Protein AF-0000000086244582 (afdb_homodimer)

pLDDT: mean 79.11, std 19.85, range [21.42, 97.0]

Secondary structure (DSSP, 8-state):
-HHHHHHHHS-S-------------------GGGSSS-HHHHHHHHS-TT--B-HHHHHHHGGGSTTT--TTTHHHHHHHHTTTTTT-B-HHHHHHHHHHHHHHHHHHHHHT-HHHHHHHT--TT--EEEEE--STTSPEEEEETTEEEEEEEEEESSEEEEEESSSS--PPEEEESSS-S--EEEEEEE-GGG---EEEEEEEE-TT-SS-EEEE---SS-SHHHHHHHHHHHHHHHHHHHHHHTT--HHHHHHHHHHHHHHHHHHHHHHHHH-----GGG-S-HHHHHHHSTTHHHHHHHHHHHHHHHTHHHHTTS----TT--------HHHHHHHHTTSS--SSTHHHHH-TT---S--SSS--HHHHHHHHHHHTHHHHHHHHHHHHHH---SHHHHHHHHHHHTHHHHHHHHHHHHHHTTSSHHHHHHHHHHHHHHHHTTGGGGHHHHHHHHHHHHHHHHHHHHTTPPPPPEEEEPPPPPPHHHHHHHHHHHHHHHHHHHHHHHHHHHHHHHHHTTSSHHHHHHHHHHHHHHHHHHHHS-HHHHHHHHHHHHHSTTSTTTHHHHHHHHHHHHHHHHTSPPPPEEEEPP-TTGGGTTTS-----------/-HHHHHHHHS-S-------------------GGGSSS-HHHHHHHHS-TT--B-HHHHHHHGGGSTTT--TTTHHHHHHHHTTTTTS-B-HHHHHHHHHHHHHHHHHHHHHT-HHHHHHHT--TT--EEEEE--STTSPEEEEETTEEEEEEEEEESSEEEEEESSSS--PPEEEESSS-S--EEEEEEE-GGG---EEEEEEEE-TT-SS-EEEE---SS-SHHHHHHHHHHHHHHHHHHHHHHTT--HHHHHHHHHHHHHHHHHHHHHHHHH-----GGG-S-HHHHHHHSTTHHHHHHHHHHHHHHHTHHHHTTS----TT--------HHHHHHHHTTSS--SSTHHHHS-TT---S--SSSPPHHHHHHHHHHTTHHHHHHHHHHHHHH---SHHHHHHHHHHHTHHHHHHHHHHHHHHTTSSHHHHHHHHHHHHHHHHTTGGGGHHHHHHHHHHHHHHHHHHHHTTPPPPPEEEEPPPPPPHHHHHHHHHHHHHHHHHHHHHHHHHHHHHHHHHTTSSHHHHHHHHHHHHHHHHHHHHS-HHHHHHHHHHHHHSTTSTTTHHHHHHHHHHHHHHHHTSPPPPEEEEPP-TTGGGTTTS-----------

Solvent-accessible surface area (backbone atoms only — not comparable to full-atom values): 68082 Å² total; per-residue (Å²): 110,69,67,57,29,42,52,64,68,52,64,84,78,74,84,77,77,74,81,78,76,75,79,75,79,78,71,83,67,95,66,68,87,62,66,83,59,60,65,67,62,55,53,57,68,72,48,77,83,81,69,52,34,48,64,69,40,46,58,57,50,43,24,31,39,55,75,78,23,46,69,77,24,29,67,41,49,46,50,65,65,9,60,88,52,84,65,32,36,44,60,66,56,52,48,50,49,52,51,33,38,51,49,49,54,54,51,39,60,60,58,70,32,69,64,54,44,62,63,59,66,60,56,94,87,53,46,73,69,47,77,44,26,82,46,87,88,45,41,28,32,39,32,51,72,63,47,71,44,51,13,31,41,34,37,38,76,45,31,38,35,38,23,44,36,84,91,61,63,48,79,54,46,80,44,79,39,51,67,95,44,74,67,45,75,44,80,37,56,36,38,80,77,51,32,70,74,37,72,26,19,39,32,42,36,40,74,86,45,94,68,54,38,32,43,31,38,74,56,94,76,73,42,62,66,30,51,51,54,48,51,53,51,44,25,44,31,40,40,33,48,48,30,59,73,70,65,49,51,70,70,42,36,49,29,52,47,29,43,50,50,41,23,48,48,45,43,50,18,46,34,74,69,63,70,63,85,64,53,69,89,47,36,50,36,58,48,44,27,32,69,62,37,53,64,16,62,57,38,51,51,48,50,50,56,50,44,64,52,32,67,64,52,71,78,55,71,71,81,69,66,72,76,83,67,67,67,76,68,46,68,62,50,38,38,50,50,38,33,74,70,62,73,42,86,59,78,81,36,72,66,47,71,83,48,72,78,68,64,33,83,57,55,83,94,48,82,45,68,57,48,50,37,45,54,60,25,54,67,57,44,61,52,33,50,54,13,46,51,38,45,60,65,52,61,69,80,56,56,69,45,42,49,50,49,41,51,62,69,44,38,82,62,49,52,58,50,52,52,50,49,49,42,39,50,39,80,51,57,66,63,29,49,53,50,50,52,52,53,51,49,36,41,76,70,56,49,63,72,47,46,62,30,50,51,34,42,51,51,26,50,49,27,53,50,33,44,65,66,42,74,83,60,81,76,76,53,47,77,36,71,43,66,78,86,70,54,69,67,55,48,50,43,53,47,52,51,50,50,51,48,48,38,49,48,50,45,50,51,39,48,52,51,26,28,50,49,20,39,47,56,25,75,49,54,71,61,27,51,53,49,30,51,50,32,42,53,51,20,50,44,61,71,71,43,61,66,58,57,53,51,48,50,54,47,52,54,64,49,44,37,47,30,82,89,35,27,65,59,41,50,50,51,50,48,51,54,48,49,54,56,48,42,49,38,33,45,53,60,39,77,38,76,66,72,76,76,63,62,68,62,67,71,46,81,77,72,77,76,79,78,76,76,84,122,111,68,66,57,28,42,49,64,70,52,73,79,85,73,83,76,76,75,80,80,74,76,80,75,79,78,72,84,66,95,67,68,88,62,64,82,58,60,66,67,62,56,54,58,69,72,47,76,83,82,71,53,33,48,64,68,40,45,60,57,50,43,22,29,39,55,76,78,24,46,67,76,25,28,67,41,49,47,49,65,64,9,60,87,53,84,64,30,35,45,63,68,57,51,49,51,48,53,51,32,38,51,51,48,53,52,50,41,57,59,57,70,35,68,65,56,44,62,65,59,66,59,56,93,88,54,45,72,70,46,76,45,26,82,47,86,88,44,38,29,32,39,30,50,73,63,48,71,43,50,13,31,40,35,36,38,74,45,32,38,34,40,22,46,36,84,93,60,64,48,79,54,47,80,43,79,38,51,65,93,42,75,66,45,76,44,80,37,56,36,38,80,78,49,33,70,75,36,73,24,19,38,32,42,35,40,72,86,44,93,67,54,40,31,42,31,40,76,57,93,77,73,42,62,66,31,50,49,52,48,50,52,51,44,26,44,31,39,41,34,49,49,30,60,75,69,64,49,51,71,71,43,36,48,29,51,47,29,43,48,52,41,23,50,47,46,42,50,20,47,34,73,70,64,70,63,85,65,53,72,89,48,36,50,35,58,47,45,27,33,71,64,36,53,64,16,61,55,38,52,51,49,50,49,56,50,46,63,52,30,68,63,52,71,76,56,72,71,82,69,66,73,75,83,68,68,67,77,69,46,69,63,49,37,39,49,51,38,32,74,69,62,72,42,87,60,79,80,36,74,67,48,70,83,49,72,78,66,64,30,82,56,56,84,94,48,81,46,67,56,48,51,37,43,54,60,22,53,66,56,44,61,52,32,51,54,12,46,50,38,44,60,65,53,61,70,79,57,56,67,44,42,48,50,50,42,50,62,70,43,38,82,62,48,51,59,50,52,53,51,48,48,42,39,52,40,81,51,56,66,62,30,48,52,52,49,53,51,51,50,50,36,41,76,69,56,49,62,71,48,47,62,31,49,52,33,41,51,52,27,50,49,27,53,49,34,43,66,67,41,74,84,60,82,76,77,54,47,77,38,71,43,66,78,87,70,52,70,67,54,49,49,43,54,47,52,50,50,50,52,50,48,38,48,49,50,45,50,50,40,49,51,52,27,28,49,50,20,39,49,56,26,75,48,54,70,61,27,51,53,50,30,50,49,32,42,53,50,20,49,44,60,70,71,43,59,65,58,56,52,50,48,50,54,48,52,56,64,49,43,37,46,30,82,90,34,28,65,59,40,50,50,51,50,48,51,52,48,47,55,55,49,43,48,38,33,45,53,61,39,78,39,76,66,73,76,75,63,64,68,61,66,73,47,82,77,73,78,76,80,74,78,78,81,122

Foldseek 3Di:
DLVQQQCVVDDPDDDPPPDPPPPDDPPDPPPPVPPPPPPVLVVVVPPDPRRWGALVSQLQAQVLALLRANNLQSNLLQCLLCVSPVRIHDVSSVVLLVVLLVVLLVVQVVCPDPVNCVLQVDDQFKGWQDKDQLDVVKWKWKDWQQDIFTFMWIDILFWIWTFGDHPDTDRIDTGGLQDDQVKDWDFFAADHSGDRDHRFWIWIDGNLDPTIMIIGTDDDDDRQVSVLVSVLSVLSNLLNVLCVVLVPDPVLSLLSSLSQSSQNSSQVSSCVRRVDDDDQCSGSRNRSNLVSFDLSVQLSVLSSVLSVLQPVPVPPPDPPPDVPCVVVNQHSSSNVVCVVSVRHPPPVCVVVVVCVSVRHPNDDPDDDPSSVSSVVRVVCVVVVVVVVVVVVVPDDDDPQQVVQVVCLVCVVVVVVVVVLVVLLLCPPVVVVVVVLVVVLVCLVVVVVVCPVVVVVVVVVVVVVVCVVVCVPPDDDDDDTDGDDDDDPVRVVVVVVVVVVVVVVVVVVVLQVVQLVVCLVVPVPVVLVVVVVVVVVVVVVCVVPPDVSVVVSVVVCCSSCCNPPVNVVVSVVVVVVVVVSSVPRDGHDDDDDDDPPPPCVPVVPPPPPPPPPPPD/DLVQQQPVVDDDDPDPPPDPPPPDDPPDDPPPPPPPPPPVLVVVVPPDPRRWGALVSQLQAQVLALLRANNLQSNLLQCLLCVSPVRIHDPSSSVLLVVLLVVLLVVQVVCPDPVNCVLQVDDQFKGWQDKDQLDVVKWKWKDWQQDIFTFMWIDILFWIWTFGDHPDTDRIDTGGLQDDQVKDWDFFAADHSGDRDHRFWIWIDGNLDPTIMIIGTDDDDDRQVSVLVSVLSVLSNLLNVLCVVLVPDPVLSLLSSLSQSSQNSSQSSSCVRRVDDDDQCSGSRNRSNLVSFDLSVQLSVLSSVLSNQQPVPVPPPDPPPDVPCVVVNQHSSSNVVCVVSVRHPPPVCVVVVVCVSVRGPNDDPDDDPSSVSSVVRVVCVVVVVVVVVVVVVPDDDDPQQVVQVVCLVCVVVVVVVVVVVVLLLCPPVVVVVVVLVVVLVCLVVVVVVCPVVVVVVVVVVVVVVCVVVCVPPDDDDDDTDGDDDDDPVRVVVVVVVVVVVVVVVVVVVLQVVQLVVCLVVPVPVVLVVVVVVVVVVVVVCVVPPDVSVVVSVVVCCSSCCNPPVNVVVSVVVVVVVVVSSVPRDGHDDDDDDDDPPPPVPPVPPPPPPPDDPDD

Structure (mmCIF, N/CA/C/O backbone):
data_AF-0000000086244582-model_v1
#
loop_
_entity.id
_entity.type
_entity.pdbx_description
1 polymer 'Uncharacterized protein LOC107011517 isoform X4'
#
loop_
_atom_site.group_PDB
_atom_site.id
_atom_site.type_symbol
_atom_site.label_atom_id
_atom_site.label_alt_id
_atom_site.label_comp_id
_atom_site.label_asym_id
_atom_site.label_entity_id
_atom_site.label_seq_id
_atom_site.pdbx_PDB_ins_code
_atom_site.Cartn_x
_atom_site.Cartn_y
_atom_site.Cartn_z
_atom_site.occupancy
_atom_site.B_iso_or_equiv
_atom_site.auth_seq_id
_atom_site.auth_comp_id
_atom_site.auth_asym_id
_atom_site.auth_atom_id
_atom_site.pdbx_PDB_model_num
ATOM 1 N N . MET A 1 1 ? -3.127 -51.562 -35.375 1 81.94 1 MET A N 1
ATOM 2 C CA . MET A 1 1 ? -3.547 -51.094 -34.062 1 81.94 1 MET A CA 1
ATOM 3 C C . MET A 1 1 ? -5.051 -50.844 -34.031 1 81.94 1 MET A C 1
ATOM 5 O O . MET A 1 1 ? -5.738 -51.281 -33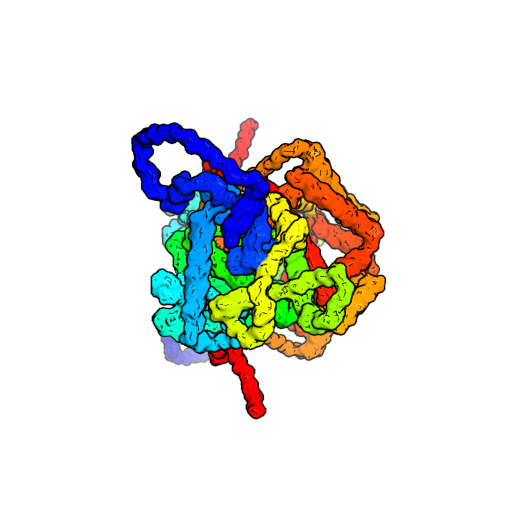.125 1 81.94 1 MET A O 1
ATOM 9 N N . PHE A 1 2 ? -5.672 -50.25 -35.031 1 85.06 2 PHE A N 1
ATOM 10 C CA . PHE A 1 2 ? -7.102 -49.969 -35.062 1 85.06 2 PHE A CA 1
ATOM 11 C C . PHE A 1 2 ? -7.914 -51.281 -35.125 1 85.06 2 PHE A C 1
ATOM 13 O O . PHE A 1 2 ? -8.945 -51.375 -34.469 1 85.06 2 PHE A O 1
ATOM 20 N N . ASP A 1 3 ? -7.391 -52.188 -35.906 1 79.38 3 ASP A N 1
ATOM 21 C CA . ASP A 1 3 ? -8.047 -53.5 -36 1 79.38 3 ASP A CA 1
ATOM 22 C C . ASP A 1 3 ? -8.055 -54.219 -34.656 1 79.38 3 ASP A C 1
ATOM 24 O O . ASP A 1 3 ? -9.031 -54.875 -34.312 1 79.38 3 ASP A O 1
ATOM 28 N N . MET A 1 4 ? -6.965 -54 -34 1 79.44 4 MET A N 1
ATOM 29 C CA . MET A 1 4 ? -6.898 -54.594 -32.656 1 79.44 4 MET A CA 1
ATOM 30 C C . MET A 1 4 ? -7.922 -53.938 -31.719 1 79.44 4 MET A C 1
ATOM 32 O O . MET A 1 4 ? -8.523 -54.625 -30.891 1 79.44 4 MET A O 1
ATOM 36 N N . MET A 1 5 ? -8.164 -52.75 -31.844 1 85.19 5 MET A N 1
ATOM 37 C CA . MET A 1 5 ? -9.141 -52.031 -31.031 1 85.19 5 MET A CA 1
ATOM 38 C C . MET A 1 5 ? -10.562 -52.5 -31.344 1 85.19 5 MET A C 1
ATOM 40 O O . MET A 1 5 ? -11.391 -52.625 -30.453 1 85.19 5 MET A O 1
ATOM 44 N N . LEU A 1 6 ? -10.789 -52.719 -32.656 1 81.5 6 LEU A N 1
ATOM 45 C CA . LEU A 1 6 ? -12.102 -53.188 -33.062 1 81.5 6 LEU A CA 1
ATOM 46 C C . LEU A 1 6 ? -12.367 -54.594 -32.531 1 81.5 6 LEU A C 1
ATOM 48 O O . LEU A 1 6 ? -13.492 -54.906 -32.125 1 81.5 6 LEU A O 1
ATOM 52 N N . ALA A 1 7 ? -11.289 -55.375 -32.562 1 76.12 7 ALA A N 1
ATOM 53 C CA . ALA A 1 7 ? -11.398 -56.75 -32.062 1 76.12 7 ALA A CA 1
ATOM 54 C C . ALA A 1 7 ? -11.695 -56.781 -30.578 1 76.12 7 ALA A C 1
ATOM 56 O O . ALA A 1 7 ? -12.375 -57.688 -30.078 1 76.12 7 ALA A O 1
ATOM 57 N N . TRP A 1 8 ? -11.188 -55.781 -29.859 1 77.94 8 TRP A N 1
ATOM 58 C CA . TRP A 1 8 ? -11.43 -55.656 -28.422 1 77.94 8 TRP A CA 1
ATOM 59 C C . TRP A 1 8 ? -12.898 -55.375 -28.141 1 77.94 8 TRP A C 1
ATOM 61 O O . TRP A 1 8 ? -13.461 -55.844 -27.141 1 77.94 8 TRP A O 1
ATOM 71 N N . GLU A 1 9 ? -13.57 -54.625 -28.984 1 74.44 9 GLU A N 1
ATOM 72 C CA . GLU A 1 9 ? -14.969 -54.25 -28.797 1 74.44 9 GLU A CA 1
ATOM 73 C C . GLU A 1 9 ? -15.906 -55.406 -29.109 1 74.44 9 GLU A C 1
ATOM 75 O O . GLU A 1 9 ? -16.969 -55.531 -28.5 1 74.44 9 GLU A O 1
ATOM 80 N N . VAL A 1 10 ? -15.758 -56.156 -30.234 1 59.69 10 VAL A N 1
ATOM 81 C CA . VAL A 1 10 ? -16.641 -57.25 -30.625 1 59.69 10 VAL A CA 1
ATOM 82 C C . VAL A 1 10 ? -16.203 -58.531 -29.938 1 59.69 10 VAL A C 1
ATOM 84 O O . VAL A 1 10 ? -15.211 -59.156 -30.328 1 59.69 10 VAL A O 1
ATOM 87 N N . PRO A 1 11 ? -16.672 -58.75 -28.781 1 51.31 11 PRO A N 1
ATOM 88 C CA . PRO A 1 11 ? -16.266 -60.062 -28.344 1 51.31 11 PRO A CA 1
ATOM 89 C C . PRO A 1 11 ? -16.469 -61.125 -29.438 1 51.31 11 PRO A C 1
ATOM 91 O O . PRO A 1 11 ? -17.062 -60.844 -30.484 1 51.31 11 PRO A O 1
ATOM 94 N N . GLY A 1 12 ? -16.719 -62.594 -29.078 1 38.81 12 GLY A N 1
ATOM 95 C CA . GLY A 1 12 ? -16.875 -63.844 -29.797 1 38.81 12 GLY A CA 1
ATOM 96 C C . GLY A 1 12 ? -18 -63.812 -30.812 1 38.81 12 GLY A C 1
ATOM 97 O O . GLY A 1 12 ? -18.438 -64.875 -31.312 1 38.81 12 GLY A O 1
ATOM 98 N N . VAL A 1 13 ? -19.109 -63 -30.766 1 35.81 13 VAL A N 1
ATOM 99 C CA . VAL A 1 13 ? -20.156 -63.531 -31.656 1 35.81 13 VAL A CA 1
ATOM 100 C C . VAL A 1 13 ? -19.625 -63.562 -33.094 1 35.81 13 VAL A C 1
ATOM 102 O O . VAL A 1 13 ? -18.828 -62.719 -33.5 1 35.81 13 VAL A O 1
ATOM 105 N N . GLY A 1 14 ? -19.656 -64.75 -33.781 1 31.3 14 GLY A N 1
ATOM 106 C CA . GLY A 1 14 ? -19.594 -65.125 -35.188 1 31.3 14 GLY A CA 1
ATOM 107 C C . GLY A 1 14 ? -20.156 -64.062 -36.094 1 31.3 14 GLY A C 1
ATOM 108 O O . GLY A 1 14 ? -20.766 -63.094 -35.656 1 31.3 14 GLY A O 1
ATOM 109 N N . ASN A 1 15 ? -20.141 -64.312 -37.5 1 32.22 15 ASN A N 1
ATOM 110 C CA . ASN A 1 15 ? -20.531 -63.719 -38.781 1 32.22 15 ASN A CA 1
ATOM 111 C C . ASN A 1 15 ? -22 -63.312 -38.781 1 32.22 15 ASN A C 1
ATOM 113 O O . ASN A 1 15 ? -22.844 -63.938 -39.406 1 32.22 15 ASN A O 1
ATOM 117 N N . GLN A 1 16 ? -22.75 -63.125 -37.719 1 29.19 16 GLN A N 1
ATOM 118 C CA . GLN A 1 16 ? -24.141 -62.969 -38.156 1 29.19 16 GLN A CA 1
ATOM 119 C C . GLN A 1 16 ? -24.297 -61.781 -39.094 1 29.19 16 GLN A C 1
ATOM 121 O O . GLN A 1 16 ? -23.844 -60.688 -38.812 1 29.19 16 GLN A O 1
ATOM 126 N N . GLU A 1 17 ? -24.562 -62.125 -40.438 1 29.78 17 GLU A N 1
ATOM 127 C CA . GLU A 1 17 ? -25.031 -61.438 -41.656 1 29.78 17 GLU A CA 1
ATOM 128 C C . GLU A 1 17 ? -26.219 -60.531 -41.344 1 29.78 17 GLU A C 1
ATOM 130 O O . GLU A 1 17 ? -27.312 -61 -41.031 1 29.78 17 GLU A O 1
ATOM 135 N N . THR A 1 18 ? -26.172 -59.594 -40.562 1 28.27 18 THR A N 1
ATOM 136 C CA . THR A 1 18 ? -27.375 -58.781 -40.406 1 28.27 18 THR A CA 1
ATOM 137 C C . THR A 1 18 ? -27.938 -58.375 -41.781 1 28.27 18 THR A C 1
ATOM 139 O O . THR A 1 18 ? -27.188 -58.062 -42.688 1 28.27 18 THR A O 1
ATOM 142 N N . THR A 1 19 ? -29.219 -58.75 -42 1 27.59 19 THR A N 1
ATOM 143 C CA . THR A 1 19 ? -30.156 -58.5 -43.094 1 27.59 19 THR A CA 1
ATOM 144 C C . THR A 1 19 ? -30.203 -57 -43.406 1 27.59 19 THR A C 1
ATOM 146 O O . THR A 1 19 ? -30.25 -56.156 -42.5 1 27.59 19 THR A O 1
ATOM 149 N N . ALA A 1 20 ? -29.812 -56.625 -44.656 1 26.69 20 ALA A N 1
ATOM 150 C CA . ALA A 1 20 ? -29.859 -55.438 -45.469 1 26.69 20 ALA A CA 1
ATOM 151 C C . ALA A 1 20 ? -31.234 -54.781 -45.469 1 26.69 20 ALA A C 1
ATOM 153 O O . ALA A 1 20 ? -32.156 -55.281 -46.125 1 26.69 20 ALA A O 1
ATOM 154 N N . SER A 1 21 ? -31.875 -54.562 -44.312 1 25.98 21 SER A N 1
ATOM 155 C CA . SER A 1 21 ? -33.188 -53.938 -44.594 1 25.98 21 SER A CA 1
ATOM 156 C C . SER A 1 21 ? -33.031 -52.719 -45.5 1 25.98 21 SER A C 1
ATOM 158 O O . SER A 1 21 ? -32.031 -52 -45.438 1 25.98 21 SER A O 1
ATOM 160 N N . ASP A 1 22 ? -33.812 -52.688 -46.594 1 25.09 22 ASP A N 1
ATOM 161 C CA . ASP A 1 22 ? -34.094 -51.875 -47.781 1 25.09 22 ASP A CA 1
ATOM 162 C C . ASP A 1 22 ? -34.438 -50.438 -47.406 1 25.09 22 ASP A C 1
ATOM 164 O O . ASP A 1 22 ? -35.594 -50.031 -47.5 1 25.09 22 ASP A O 1
ATOM 168 N N . LYS A 1 23 ? -34.188 -49.938 -46.188 1 28.34 23 LYS A N 1
ATOM 169 C CA . LYS A 1 23 ? -34.938 -48.688 -46.125 1 28.34 23 LYS A CA 1
ATOM 170 C C . LYS A 1 23 ? -34.531 -47.75 -47.25 1 28.34 23 LYS A C 1
ATOM 172 O O . LYS A 1 23 ? -33.312 -47.531 -47.469 1 28.34 23 LYS A O 1
ATOM 177 N N . ARG A 1 24 ? -35.344 -47.438 -48.125 1 28.05 24 ARG A N 1
ATOM 178 C CA . ARG A 1 24 ? -35.562 -46.531 -49.25 1 28.05 24 ARG A CA 1
ATOM 179 C C . ARG A 1 24 ? -35.156 -45.125 -48.875 1 28.05 24 ARG A C 1
ATOM 181 O O . ARG A 1 24 ? -35.344 -44.656 -47.75 1 28.05 24 ARG A O 1
ATOM 188 N N . GLU A 1 25 ? -34.312 -44.531 -49.781 1 26.69 25 GLU A N 1
ATOM 189 C CA . GLU A 1 25 ? -33.625 -43.281 -50 1 26.69 25 GLU A CA 1
ATOM 190 C C . GLU A 1 25 ? -34.594 -42.094 -50 1 26.69 25 GLU A C 1
ATOM 192 O O . GLU A 1 25 ? -35.344 -41.906 -50.969 1 26.69 25 GLU A O 1
ATOM 197 N N . VAL A 1 26 ? -35.469 -41.969 -48.969 1 26.41 26 VAL A N 1
ATOM 198 C CA . VAL A 1 26 ? -36.219 -40.75 -49.25 1 26.41 26 VAL A CA 1
ATOM 199 C C . VAL A 1 26 ? -35.25 -39.594 -49.438 1 26.41 26 VAL A C 1
ATOM 201 O O . VAL A 1 26 ? -34.375 -39.344 -48.594 1 26.41 26 VAL A O 1
ATOM 204 N N . GLU A 1 27 ? -35.125 -39.031 -50.688 1 25.81 27 GLU A N 1
ATOM 205 C CA . GLU A 1 27 ? -34.438 -37.969 -51.438 1 25.81 27 GLU A CA 1
ATOM 206 C C . GLU A 1 27 ? -34.688 -36.594 -50.812 1 25.81 27 GLU A C 1
ATOM 208 O O . GLU A 1 27 ? -34.812 -35.594 -51.531 1 25.81 27 GLU A O 1
ATOM 213 N N . ASP A 1 28 ? -35.188 -36.438 -49.625 1 25.86 28 ASP A N 1
ATOM 214 C CA . ASP A 1 28 ? -35.594 -35.062 -49.5 1 25.86 28 ASP A CA 1
ATOM 215 C C . ASP A 1 28 ? -34.438 -34.094 -49.781 1 25.86 28 ASP A C 1
ATOM 217 O O . ASP A 1 28 ? -33.281 -34.406 -49.531 1 25.86 28 ASP A O 1
ATOM 221 N N . GLU A 1 29 ? -34.625 -32.969 -50.562 1 25.36 29 GLU A N 1
ATOM 222 C CA . GLU A 1 29 ? -34.094 -31.859 -51.375 1 25.36 29 GLU A CA 1
ATOM 223 C C . GLU A 1 29 ? -33.094 -31.016 -50.562 1 25.36 29 GLU A C 1
ATOM 225 O O . GLU A 1 29 ? -32.219 -30.391 -51.125 1 25.36 29 GLU A O 1
ATOM 230 N N . ASP A 1 30 ? -33.5 -30.641 -49.375 1 28.42 30 ASP A N 1
ATOM 231 C CA . ASP A 1 30 ? -32.938 -29.328 -49.031 1 28.42 30 ASP A CA 1
ATOM 232 C C . ASP A 1 30 ? -31.406 -29.391 -48.938 1 28.42 30 ASP A C 1
ATOM 234 O O . ASP A 1 30 ? -30.875 -29.969 -47.969 1 28.42 30 ASP A O 1
ATOM 238 N N . SER A 1 31 ? -30.562 -29.484 -50.031 1 26.81 31 SER A N 1
ATOM 239 C CA . SER A 1 31 ? -29.219 -29.656 -50.562 1 26.81 31 SER A CA 1
ATOM 240 C C . SER A 1 31 ? -28.266 -28.609 -50.031 1 26.81 31 SER A C 1
ATOM 242 O O . SER A 1 31 ? -27.047 -28.688 -50.25 1 26.81 31 SER A O 1
ATOM 244 N N . TRP A 1 32 ? -28.734 -27.344 -49.75 1 24.28 32 TRP A N 1
ATOM 245 C CA . TRP A 1 32 ? -27.828 -26.203 -49.875 1 24.28 32 TRP A CA 1
ATOM 246 C C . TRP A 1 32 ? -26.766 -26.25 -48.812 1 24.28 32 TRP A C 1
ATOM 248 O O . TRP A 1 32 ? -25.641 -25.766 -49 1 24.28 32 TRP A O 1
ATOM 258 N N . SER A 1 33 ? -27.266 -26.188 -47.562 1 26.52 33 SER A N 1
ATOM 259 C CA . SER A 1 33 ? -26.359 -25.688 -46.531 1 26.52 33 SER A CA 1
ATOM 260 C C . SER A 1 33 ? -25.156 -26.609 -46.344 1 26.52 33 SER A C 1
ATOM 262 O O . SER A 1 33 ? -24.578 -26.688 -45.25 1 26.52 33 SER A O 1
ATOM 264 N N . LEU A 1 34 ? -24.875 -27.531 -47.25 1 27.8 34 LEU A N 1
ATOM 265 C CA . LEU A 1 34 ? -23.844 -28.562 -47.25 1 27.8 34 LEU A CA 1
ATOM 266 C C . LEU A 1 34 ? -22.453 -27.953 -47.375 1 27.8 34 LEU A C 1
ATOM 268 O O . LEU A 1 34 ? -21.453 -28.672 -47.469 1 27.8 34 LEU A O 1
ATOM 272 N N . PHE A 1 35 ? -22.453 -26.703 -47.75 1 28 35 PHE A N 1
ATOM 273 C CA . PHE A 1 35 ? -21.141 -26.25 -48.25 1 28 35 PHE A CA 1
ATOM 274 C C . PHE A 1 35 ? -20.078 -26.453 -47.188 1 28 35 PHE A C 1
ATOM 276 O O . PHE A 1 35 ? -19 -26.953 -47.469 1 28 35 PHE A O 1
ATOM 283 N N . TYR A 1 36 ? -20.078 -25.406 -46.25 1 29.14 36 TYR A N 1
ATOM 284 C CA . TYR A 1 36 ? -18.844 -25.203 -45.5 1 29.14 36 TYR A CA 1
ATOM 285 C C . TYR A 1 36 ? -18.625 -26.328 -44.5 1 29.14 36 TYR A C 1
ATOM 287 O O . TYR A 1 36 ? -17.922 -26.156 -43.5 1 29.14 36 TYR A O 1
ATOM 295 N N . SER A 1 37 ? -19.531 -27.297 -44.375 1 31.97 37 SER A N 1
ATOM 296 C CA . SER A 1 37 ? -19.281 -28.391 -43.438 1 31.97 37 SER A CA 1
ATOM 297 C C . SER A 1 37 ? -17.984 -29.109 -43.781 1 31.97 37 SER A C 1
ATOM 299 O O . SER A 1 37 ? -17.75 -29.484 -44.938 1 31.97 37 SER A O 1
ATOM 301 N N . ASP A 1 38 ? -16.875 -28.812 -43 1 35.62 38 ASP A N 1
ATOM 302 C CA . ASP A 1 38 ? -15.562 -29.406 -43.188 1 35.62 38 ASP A CA 1
ATOM 303 C C . ASP A 1 38 ? -15.688 -30.859 -43.656 1 35.62 38 ASP A C 1
ATOM 305 O O . ASP A 1 38 ? -16.609 -31.562 -43.25 1 35.62 38 ASP A O 1
ATOM 309 N N . SER A 1 39 ? -15.234 -31.188 -44.844 1 38.66 39 SER A N 1
ATOM 310 C CA . SER A 1 39 ? -15.156 -32.438 -45.594 1 38.66 39 SER A CA 1
ATOM 311 C C . SER A 1 39 ? -15.008 -33.625 -44.656 1 38.66 39 SER A C 1
ATOM 313 O O . SER A 1 39 ? -15.422 -34.75 -45 1 38.66 39 SER A O 1
ATOM 315 N N . THR A 1 40 ? -14.289 -33.438 -43.594 1 40.12 40 THR A N 1
ATOM 316 C CA . THR A 1 40 ? -14.031 -34.594 -42.75 1 40.12 40 THR A CA 1
ATOM 317 C C . THR A 1 40 ? -15.312 -35.031 -42.062 1 40.12 40 THR A C 1
ATOM 319 O O . THR A 1 40 ? -15.516 -36.219 -41.812 1 40.12 40 THR A O 1
ATOM 322 N N . ASP A 1 41 ? -16.125 -34.094 -41.719 1 41.91 41 ASP A N 1
ATOM 323 C CA . ASP A 1 41 ? -17.391 -34.5 -41.094 1 41.91 41 ASP A CA 1
ATOM 324 C C . ASP A 1 41 ? -18.266 -35.281 -42.062 1 41.91 41 ASP A C 1
ATOM 326 O O . ASP A 1 41 ? -18.938 -36.25 -41.625 1 41.91 41 ASP A O 1
ATOM 330 N N . MET A 1 42 ? -18.266 -34.906 -43.281 1 41.38 42 MET A N 1
ATOM 331 C CA . MET A 1 42 ? -19.109 -35.562 -44.25 1 41.38 42 MET A CA 1
ATOM 332 C C . MET A 1 42 ? -18.625 -37 -44.5 1 41.38 42 MET A C 1
ATOM 334 O O . MET A 1 42 ? -19.422 -37.906 -44.688 1 41.38 42 MET A O 1
ATOM 338 N N . ALA A 1 43 ? -17.281 -37.156 -44.625 1 44.09 43 ALA A N 1
ATOM 339 C CA . ALA A 1 43 ? -16.781 -38.5 -44.875 1 44.09 43 ALA A CA 1
ATOM 340 C C . ALA A 1 43 ? -17.141 -39.438 -43.719 1 44.09 43 ALA A C 1
ATOM 342 O O . ALA A 1 43 ? -17.328 -40.656 -43.938 1 44.09 43 ALA A O 1
ATOM 343 N N . VAL A 1 44 ? -17.188 -38.906 -42.531 1 46.44 44 VAL A N 1
ATOM 344 C CA . VAL A 1 44 ? -17.562 -39.719 -41.375 1 46.44 44 VAL A CA 1
ATOM 345 C C . VAL A 1 44 ? -19 -40.188 -41.531 1 46.44 44 VAL A C 1
ATOM 347 O O . VAL A 1 44 ? -19.344 -41.312 -41.125 1 46.44 44 VAL A O 1
ATOM 350 N N . GLN A 1 45 ? -19.906 -39.375 -42.031 1 42.03 45 GLN A N 1
ATOM 351 C CA . GLN A 1 45 ? -21.297 -39.781 -42.12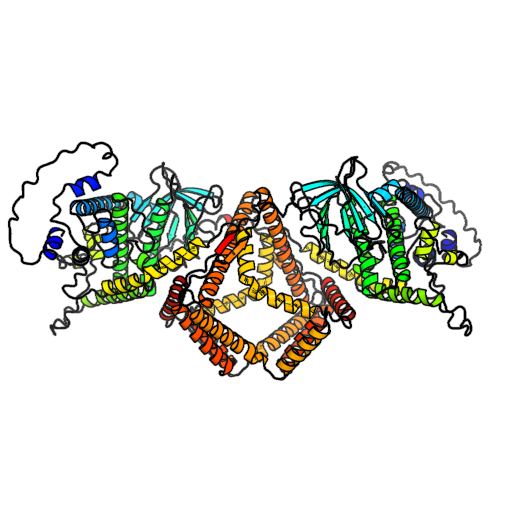5 1 42.03 45 GLN A CA 1
ATOM 352 C C . GLN A 1 45 ? -21.484 -40.938 -43.094 1 42.03 45 GLN A C 1
ATOM 354 O O . GLN A 1 45 ? -22.438 -41.719 -42.938 1 42.03 45 GLN A O 1
ATOM 359 N N . VAL A 1 46 ? -20.797 -40.906 -44.219 1 43.06 46 VAL A N 1
ATOM 360 C CA . VAL A 1 46 ? -21.078 -41.906 -45.219 1 43.06 46 VAL A CA 1
ATOM 361 C C . VAL A 1 46 ? -20.406 -43.219 -44.844 1 43.06 46 VAL A C 1
ATOM 363 O O . VAL A 1 46 ? -20.734 -44.281 -45.406 1 43.06 46 VAL A O 1
ATOM 366 N N . VAL A 1 47 ? -19.266 -43.188 -44.156 1 44.38 47 VAL A N 1
ATOM 367 C CA . VAL A 1 47 ? -18.625 -44.5 -43.938 1 44.38 47 VAL A CA 1
ATOM 368 C C . VAL A 1 47 ? -19.453 -45.312 -42.969 1 44.38 47 VAL A C 1
ATOM 370 O O . VAL A 1 47 ? -20.172 -44.781 -42.125 1 44.38 47 VAL A O 1
ATOM 373 N N . ASP A 1 48 ? -19.391 -46.719 -43 1 44.56 48 ASP A N 1
ATOM 374 C CA . ASP A 1 48 ? -20.078 -47.844 -42.375 1 44.56 48 ASP A CA 1
ATOM 375 C C . ASP A 1 48 ? -20.109 -47.688 -40.875 1 44.56 48 ASP A C 1
ATOM 377 O O . ASP A 1 48 ? -19.062 -47.531 -40.219 1 44.56 48 ASP A O 1
ATOM 381 N N . ASP A 1 49 ? -21.062 -47.156 -40.219 1 50 49 ASP A N 1
ATOM 382 C CA . ASP A 1 49 ? -21.5 -47.094 -38.844 1 50 49 ASP A CA 1
ATOM 383 C C . ASP A 1 49 ? -20.875 -48.188 -38 1 50 49 ASP A C 1
ATOM 385 O O . ASP A 1 49 ? -20.812 -48.094 -36.781 1 50 49 ASP A O 1
ATOM 389 N N . LYS A 1 50 ? -20.531 -49.375 -38.469 1 55.31 50 LYS A N 1
ATOM 390 C CA . LYS A 1 50 ? -20.281 -50.594 -37.688 1 55.31 50 LYS A CA 1
ATOM 391 C C . LYS A 1 50 ? -18.828 -50.625 -37.219 1 55.31 50 LYS A C 1
ATOM 393 O O . LYS A 1 50 ? -18.5 -51.344 -36.25 1 55.31 50 LYS A O 1
ATOM 398 N N . LYS A 1 51 ? -17.859 -49.906 -37.688 1 69 51 LYS A N 1
ATOM 399 C CA . LYS A 1 51 ? -16.484 -50.188 -37.281 1 69 51 LYS A CA 1
ATOM 400 C C . LYS A 1 51 ? -15.914 -49 -36.469 1 69 51 LYS A C 1
ATOM 402 O O . LYS A 1 51 ? -14.977 -48.344 -36.938 1 69 51 LYS A O 1
ATOM 407 N N . THR A 1 52 ? -16.531 -48.594 -35.344 1 83.62 52 THR A N 1
ATOM 408 C CA . THR A 1 52 ? -16.047 -47.531 -34.469 1 83.62 52 THR A CA 1
ATOM 409 C C . THR A 1 52 ? -15.477 -48.094 -33.188 1 83.62 52 THR A C 1
ATOM 411 O O . THR A 1 52 ? -15.773 -49.219 -32.812 1 83.62 52 THR A O 1
ATOM 414 N N . VAL A 1 53 ? -14.484 -47.375 -32.625 1 87.56 53 VAL A N 1
ATOM 415 C CA . VAL A 1 53 ? -13.789 -47.812 -31.406 1 87.56 53 VAL A CA 1
ATOM 416 C C . VAL A 1 53 ? -14.242 -46.938 -30.234 1 87.56 53 VAL A C 1
ATOM 418 O O . VAL A 1 53 ? -14.43 -45.719 -30.391 1 87.56 53 VAL A O 1
ATOM 421 N N . GLY A 1 54 ? -14.469 -47.625 -29.094 1 86.94 54 GLY A N 1
ATOM 422 C CA . GLY A 1 54 ? -14.875 -46.906 -27.891 1 86.94 54 GLY A CA 1
ATOM 423 C C . GLY A 1 54 ? -13.711 -46.438 -27.062 1 86.94 54 GLY A C 1
ATOM 424 O O . GLY A 1 54 ? -12.547 -46.656 -27.406 1 86.94 54 GLY A O 1
ATOM 425 N N . GLU A 1 55 ? -14 -45.719 -26.047 1 88.12 55 GLU A N 1
ATOM 426 C CA . GLU A 1 55 ? -12.992 -45.125 -25.172 1 88.12 55 GLU A CA 1
ATOM 427 C C . GLU A 1 55 ? -12.18 -46.188 -24.438 1 88.12 55 GLU A C 1
ATOM 429 O O . GLU A 1 55 ? -10.953 -46.062 -24.328 1 88.12 55 GLU A O 1
ATOM 434 N N . GLU A 1 56 ? -12.836 -47.125 -23.953 1 84.44 56 GLU A N 1
ATOM 435 C CA . GLU A 1 56 ? -12.164 -48.188 -23.188 1 84.44 56 GLU A CA 1
ATOM 436 C C . GLU A 1 56 ? -11.156 -48.938 -24.031 1 84.44 56 GLU A C 1
ATOM 438 O O . GLU A 1 56 ? -10.031 -49.188 -23.609 1 84.44 56 GLU A O 1
ATOM 443 N N . SER A 1 57 ? -11.562 -49.312 -25.219 1 85.44 57 SER A N 1
ATOM 444 C CA . SER A 1 57 ? -10.656 -50.031 -26.109 1 85.44 57 SER A CA 1
ATOM 445 C C . SER A 1 57 ? -9.469 -49.156 -26.5 1 85.44 57 SER A C 1
ATOM 447 O O . SER A 1 57 ? -8.336 -49.656 -26.562 1 85.44 57 SER A O 1
ATOM 449 N N . PHE A 1 58 ? -9.75 -47.938 -26.734 1 89.31 58 PHE A N 1
ATOM 450 C CA . PHE A 1 58 ? -8.68 -47 -27.109 1 89.31 58 PHE A CA 1
ATOM 451 C C . PHE A 1 58 ? -7.691 -46.812 -25.969 1 89.31 58 PHE A C 1
ATOM 453 O O . PHE A 1 58 ? -6.477 -46.844 -26.188 1 89.31 58 PHE A O 1
ATOM 460 N N . SER A 1 59 ? -8.188 -46.656 -24.75 1 87.44 59 SER A N 1
ATOM 461 C CA . SER A 1 59 ? -7.348 -46.375 -23.594 1 87.44 59 SER A CA 1
ATOM 462 C C . SER A 1 59 ? -6.504 -47.594 -23.219 1 87.44 59 SER A C 1
ATOM 464 O O . SER A 1 59 ? -5.426 -47.469 -22.641 1 87.44 59 SER A O 1
ATOM 466 N N . ARG A 1 60 ? -6.93 -48.75 -23.641 1 83.94 60 ARG A N 1
ATOM 467 C CA . ARG A 1 60 ? -6.227 -49.969 -23.281 1 83.94 60 ARG A CA 1
ATOM 468 C C . ARG A 1 60 ? -5.172 -50.344 -24.312 1 83.94 60 ARG A C 1
ATOM 470 O O . ARG A 1 60 ? -4.121 -50.875 -23.984 1 83.94 60 ARG A O 1
ATOM 477 N N . ILE A 1 61 ? -5.383 -49.938 -25.469 1 84.62 61 ILE A N 1
ATOM 478 C CA . ILE A 1 61 ? -4.531 -50.469 -26.531 1 84.62 61 ILE A CA 1
ATOM 479 C C . ILE A 1 61 ? -3.613 -49.344 -27.047 1 84.62 61 ILE A C 1
ATOM 481 O O . ILE A 1 61 ? -2.432 -49.594 -27.312 1 84.62 61 ILE A O 1
ATOM 485 N N . ALA A 1 62 ? -4.117 -48.219 -27.172 1 88.06 62 ALA A N 1
ATOM 486 C CA . ALA A 1 62 ? -3.385 -47.156 -27.828 1 88.06 62 ALA A CA 1
ATOM 487 C C . ALA A 1 62 ? -2.066 -46.844 -27.109 1 88.06 62 ALA A C 1
ATOM 489 O O . ALA A 1 62 ? -1.035 -46.656 -27.766 1 88.06 62 ALA A O 1
ATOM 490 N N . PRO A 1 63 ? -2.033 -46.906 -25.797 1 88.19 63 PRO A N 1
ATOM 491 C CA . PRO A 1 63 ? -0.796 -46.562 -25.094 1 88.19 63 PRO A CA 1
ATOM 492 C C . PRO A 1 63 ? 0.294 -47.625 -25.266 1 88.19 63 PRO A C 1
ATOM 494 O O . PRO A 1 63 ? 1.427 -47.406 -24.812 1 88.19 63 PRO A O 1
ATOM 497 N N . ALA A 1 64 ? -0.038 -48.719 -25.859 1 83.94 64 ALA A N 1
ATOM 498 C CA . ALA A 1 64 ? 0.976 -49.719 -26.156 1 83.94 64 ALA A CA 1
ATOM 499 C C . ALA A 1 64 ? 2.059 -49.156 -27.078 1 83.94 64 ALA A C 1
ATOM 501 O O . ALA A 1 64 ? 3.201 -49.625 -27.047 1 83.94 64 ALA A O 1
ATOM 502 N N . CYS A 1 65 ? 1.614 -48.219 -27.828 1 87.31 65 CYS A N 1
ATOM 503 C CA . CYS A 1 65 ? 2.555 -47.469 -28.656 1 87.31 65 CYS A CA 1
ATOM 504 C C . CYS A 1 65 ? 2.752 -46.062 -28.125 1 87.31 65 CYS A C 1
ATOM 506 O O . CYS A 1 65 ? 1.899 -45.188 -28.328 1 87.31 65 CYS A O 1
ATOM 508 N N . ALA A 1 66 ? 3.959 -45.875 -27.578 1 88.5 66 ALA A N 1
ATOM 509 C CA . ALA A 1 66 ? 4.246 -44.625 -26.906 1 88.5 66 ALA A CA 1
ATOM 510 C C . ALA A 1 66 ? 4.156 -43.438 -27.859 1 88.5 66 ALA A C 1
ATOM 512 O O . ALA A 1 66 ? 3.893 -42.312 -27.453 1 88.5 66 ALA A O 1
ATOM 513 N N . ILE A 1 67 ? 4.324 -43.656 -29.141 1 91.25 67 ILE A N 1
ATOM 514 C CA . ILE A 1 67 ? 4.297 -42.562 -30.125 1 91.25 67 ILE A CA 1
ATOM 515 C C . ILE A 1 67 ? 2.855 -42.125 -30.344 1 91.25 67 ILE A C 1
ATOM 517 O O . ILE A 1 67 ? 2.609 -40.938 -30.594 1 91.25 67 ILE A O 1
ATOM 521 N N . VAL A 1 68 ? 1.907 -43 -30.188 1 91.88 68 VAL A N 1
ATOM 522 C CA . VAL A 1 68 ? 0.518 -42.719 -30.531 1 91.88 68 VAL A CA 1
ATOM 523 C C . VAL A 1 68 ? -0.198 -42.094 -29.328 1 91.88 68 VAL A C 1
ATOM 525 O O . VAL A 1 68 ? -0.96 -41.156 -29.469 1 91.88 68 VAL A O 1
ATOM 528 N N . ALA A 1 69 ? -0.009 -42.688 -28.172 1 92.94 69 ALA A N 1
ATOM 529 C CA . ALA A 1 69 ? -0.733 -42.219 -27 1 92.94 69 ALA A CA 1
ATOM 530 C C . ALA A 1 69 ? 0.049 -42.5 -25.719 1 92.94 69 ALA A C 1
ATOM 532 O O . ALA A 1 69 ? 0.855 -43.406 -25.672 1 92.94 69 ALA A O 1
ATOM 533 N N . ASP A 1 70 ? -0.123 -41.594 -24.797 1 92.69 70 ASP A N 1
ATOM 534 C CA . ASP A 1 70 ? 0.402 -41.781 -23.453 1 92.69 70 ASP A CA 1
ATOM 535 C C . ASP A 1 70 ? -0.712 -42.156 -22.469 1 92.69 70 ASP A C 1
ATOM 537 O O . ASP A 1 70 ? -1.82 -41.625 -22.562 1 92.69 70 ASP A O 1
ATOM 541 N N . ILE A 1 71 ? -0.402 -42.969 -21.562 1 89.88 71 ILE A N 1
ATOM 542 C CA . ILE A 1 71 ? -1.395 -43.5 -20.625 1 89.88 71 ILE A CA 1
ATOM 543 C C . ILE A 1 71 ? -1.968 -42.375 -19.781 1 89.88 71 ILE A C 1
ATOM 545 O O . ILE A 1 71 ? -3.133 -42.406 -19.375 1 89.88 71 ILE A O 1
ATOM 549 N N . ILE A 1 72 ? -1.223 -41.344 -19.5 1 91.69 72 ILE A N 1
ATOM 550 C CA . ILE A 1 72 ? -1.644 -40.25 -18.641 1 91.69 72 ILE A CA 1
ATOM 551 C C . ILE A 1 72 ? -2.625 -39.344 -19.406 1 91.69 72 ILE A C 1
ATOM 553 O O . ILE A 1 72 ? -3.568 -38.812 -18.812 1 91.69 72 ILE A O 1
ATOM 557 N N . THR A 1 73 ? -2.479 -39.188 -20.719 1 93.06 73 THR A N 1
ATOM 558 C CA . THR A 1 73 ? -3.291 -38.219 -21.469 1 93.06 73 THR A CA 1
ATOM 559 C C . THR A 1 73 ? -4.195 -38.969 -22.453 1 93.06 73 THR A C 1
ATOM 561 O O . THR A 1 73 ? -4.793 -38.344 -23.344 1 93.06 73 THR A O 1
ATOM 564 N N . VAL A 1 74 ? -4.316 -40.219 -22.375 1 92.06 74 VAL A N 1
ATOM 565 C CA . VAL A 1 74 ? -5.02 -41.031 -23.359 1 92.06 74 VAL A CA 1
ATOM 566 C C . VAL A 1 74 ? -6.5 -40.656 -23.375 1 92.06 74 VAL A C 1
ATOM 568 O O . VAL A 1 74 ? -7.113 -40.594 -24.453 1 92.06 74 VAL A O 1
ATOM 571 N N . HIS A 1 75 ? -7.047 -40.406 -22.266 1 89.25 75 HIS A N 1
ATOM 572 C CA . HIS A 1 75 ? -8.461 -40.062 -22.219 1 89.25 75 HIS A CA 1
ATOM 573 C C . HIS A 1 75 ? -8.719 -38.688 -22.859 1 89.25 75 HIS A C 1
ATOM 575 O O . HIS A 1 75 ? -9.734 -38.5 -23.531 1 89.25 75 HIS A O 1
ATOM 581 N N . ASN A 1 76 ? -7.812 -37.812 -22.625 1 90.62 76 ASN A N 1
ATOM 582 C CA . ASN A 1 76 ? -7.934 -36.5 -23.266 1 90.62 76 ASN A CA 1
ATOM 583 C C . ASN A 1 76 ? -7.762 -36.594 -24.781 1 90.62 76 ASN A C 1
ATOM 585 O O . ASN A 1 76 ? -8.438 -35.906 -25.531 1 90.62 76 ASN A O 1
ATOM 589 N N . LEU A 1 77 ? -6.805 -37.406 -25.172 1 92.81 77 LEU A N 1
ATOM 590 C CA . LEU A 1 77 ? -6.598 -37.625 -26.609 1 92.81 77 LEU A CA 1
ATOM 591 C C . LEU A 1 77 ? -7.844 -38.219 -27.266 1 92.81 77 LEU A C 1
ATOM 593 O O . LEU A 1 77 ? -8.25 -37.781 -28.344 1 92.81 77 LEU A O 1
ATOM 597 N N . PHE A 1 78 ? -8.414 -39.125 -26.609 1 91.81 78 PHE A N 1
ATOM 598 C CA . PHE A 1 78 ? -9.625 -39.75 -27.141 1 91.81 78 PHE A CA 1
ATOM 599 C C . PHE A 1 78 ? -10.75 -38.719 -27.266 1 91.81 78 PHE A C 1
ATOM 601 O O . PHE A 1 78 ? -11.461 -38.719 -28.281 1 91.81 78 PHE A O 1
ATOM 608 N N . ASP A 1 79 ? -10.906 -37.938 -26.266 1 88.62 79 ASP A N 1
ATOM 609 C CA . ASP A 1 79 ? -11.953 -36.938 -26.266 1 88.62 79 ASP A CA 1
ATOM 610 C C . ASP A 1 79 ? -11.781 -35.969 -27.438 1 88.62 79 ASP A C 1
ATOM 612 O O . ASP A 1 79 ? -12.766 -35.562 -28.062 1 88.62 79 ASP A O 1
ATOM 616 N N . VAL A 1 80 ? -10.578 -35.594 -27.719 1 89 80 VAL A N 1
ATOM 617 C CA . VAL A 1 80 ? -10.312 -34.688 -28.828 1 89 80 VAL A CA 1
ATOM 618 C C . VAL A 1 80 ? -10.602 -35.375 -30.156 1 89 80 VAL A C 1
ATOM 620 O O . VAL A 1 80 ? -11.219 -34.781 -31.047 1 89 80 VAL A O 1
ATOM 623 N N . LEU A 1 81 ? -10.211 -36.656 -30.266 1 89.81 81 LEU A N 1
ATOM 624 C CA . LEU A 1 81 ? -10.375 -37.375 -31.516 1 89.81 81 LEU A CA 1
ATOM 625 C C . LEU A 1 81 ? -11.836 -37.75 -31.75 1 89.81 81 LEU A C 1
ATOM 627 O O . LEU A 1 81 ? -12.281 -37.844 -32.906 1 89.81 81 LEU A O 1
ATOM 631 N N . ALA A 1 82 ? -12.562 -37.906 -30.672 1 87.88 82 ALA A N 1
ATOM 632 C CA . ALA A 1 82 ? -13.945 -38.344 -30.797 1 87.88 82 ALA A CA 1
ATOM 633 C C . ALA A 1 82 ? -14.906 -37.188 -30.641 1 87.88 82 ALA A C 1
ATOM 635 O O . ALA A 1 82 ? -16.125 -37.375 -30.5 1 87.88 82 ALA A O 1
ATOM 636 N N . SER A 1 83 ? -14.43 -36 -30.547 1 80.69 83 SER A N 1
ATOM 637 C CA . SER A 1 83 ? -15.266 -34.844 -30.281 1 80.69 83 SER A CA 1
ATOM 638 C C . SER A 1 83 ? -16.312 -34.656 -31.375 1 80.69 83 SER A C 1
ATOM 640 O O . SER A 1 83 ? -17.438 -34.25 -31.094 1 80.69 83 SER A O 1
ATOM 642 N N . SER A 1 84 ? -16 -34.969 -32.625 1 72.31 84 SER A N 1
ATOM 643 C CA . SER A 1 84 ? -16.891 -34.688 -33.75 1 72.31 84 SER A CA 1
ATOM 644 C C . SER A 1 84 ? -17.828 -35.875 -34 1 72.31 84 SER A C 1
ATOM 646 O O . SER A 1 84 ? -18.812 -35.75 -34.75 1 72.31 84 SER A O 1
ATOM 648 N N . SER A 1 85 ? -17.578 -37.094 -33.375 1 73.19 85 SER A N 1
ATOM 649 C CA . SER A 1 85 ? -18.312 -38.281 -33.781 1 73.19 85 SER A CA 1
ATOM 650 C C . SER A 1 85 ? -19.094 -38.844 -32.625 1 73.19 85 SER A C 1
ATOM 652 O O . SER A 1 85 ? -19.234 -40.094 -32.5 1 73.19 85 SER A O 1
ATOM 654 N N . GLY A 1 86 ? -19.641 -38 -31.766 1 73 86 GLY A N 1
ATOM 655 C CA . GLY A 1 86 ? -20.516 -38.5 -30.719 1 73 86 GLY A CA 1
ATOM 656 C C . GLY A 1 86 ? -19.812 -39.438 -29.75 1 73 86 GLY A C 1
ATOM 657 O O . GLY A 1 86 ? -20.375 -40.438 -29.344 1 73 86 GLY A O 1
ATOM 658 N N . HIS A 1 87 ? -18.547 -39.438 -29.469 1 81.5 87 HIS A N 1
ATOM 659 C CA . HIS A 1 87 ? -17.734 -40.156 -28.5 1 81.5 87 HIS A CA 1
ATOM 660 C C . HIS A 1 87 ? -17.375 -41.531 -28.984 1 81.5 87 HIS A C 1
ATOM 662 O O . HIS A 1 87 ? -17.312 -42.469 -28.203 1 81.5 87 HIS A O 1
ATOM 668 N N . ARG A 1 88 ? -17.359 -41.688 -30.25 1 87.44 88 ARG A N 1
ATOM 669 C CA . ARG A 1 88 ? -16.812 -42.906 -30.891 1 87.44 88 ARG A CA 1
ATOM 670 C C . ARG A 1 88 ? -15.734 -42.531 -31.906 1 87.44 88 ARG A C 1
ATOM 672 O O . ARG A 1 88 ? -15.852 -41.531 -32.594 1 87.44 88 ARG A O 1
ATOM 679 N N . LEU A 1 89 ? -14.695 -43.281 -31.953 1 90.56 89 LEU A N 1
ATOM 680 C CA . LEU A 1 89 ? -13.562 -43 -32.844 1 90.56 89 LEU A CA 1
ATOM 681 C C . LEU A 1 89 ? -13.711 -43.719 -34.188 1 90.56 89 LEU A C 1
ATOM 683 O O . LEU A 1 89 ? -13.836 -44.938 -34.219 1 90.56 89 LEU A O 1
ATOM 687 N N . HIS A 1 90 ? -13.781 -42.969 -35.219 1 87.81 90 HIS A N 1
ATOM 688 C CA . HIS A 1 90 ? -13.844 -43.5 -36.562 1 87.81 90 HIS A CA 1
ATOM 689 C C . HIS A 1 90 ? -12.445 -43.719 -37.156 1 87.81 90 HIS A C 1
ATOM 691 O O . HIS A 1 90 ? -11.5 -43 -36.781 1 87.81 90 HIS A O 1
ATOM 697 N N . PHE A 1 91 ? -12.32 -44.656 -38 1 88.31 91 PHE A N 1
ATOM 698 C CA . PHE A 1 91 ? -11.023 -45 -38.594 1 88.31 91 PHE A CA 1
ATOM 699 C C . PHE A 1 91 ? -10.461 -43.812 -39.375 1 88.31 91 PHE A C 1
ATOM 701 O O . PHE A 1 91 ? -9.25 -43.562 -39.344 1 88.31 91 PHE A O 1
ATOM 708 N N . LEU A 1 92 ? -11.266 -43.031 -40 1 86.44 92 LEU A N 1
ATOM 709 C CA . LEU A 1 92 ? -10.805 -41.906 -40.812 1 86.44 92 LEU A CA 1
ATOM 710 C C . LEU A 1 92 ? -10.141 -40.844 -39.938 1 86.44 92 LEU A C 1
ATOM 712 O O . LEU A 1 92 ? -9.133 -40.25 -40.344 1 86.44 92 LEU A O 1
ATOM 716 N N . ILE A 1 93 ? -10.758 -40.656 -38.812 1 89.69 93 ILE A N 1
ATOM 717 C CA . ILE A 1 93 ? -10.203 -39.656 -37.906 1 89.69 93 ILE A CA 1
ATOM 718 C C . ILE A 1 93 ? -8.891 -40.188 -37.312 1 89.69 93 ILE A C 1
ATOM 720 O O . ILE A 1 93 ? -7.926 -39.406 -37.188 1 89.69 93 ILE A O 1
ATOM 724 N N . TYR A 1 94 ? -8.922 -41.406 -37 1 91.31 94 TYR A N 1
ATOM 725 C CA . TYR A 1 94 ? -7.715 -42.031 -36.5 1 91.31 94 TYR A CA 1
ATOM 726 C C . TYR A 1 94 ? -6.59 -42 -37.5 1 91.31 94 TYR A C 1
ATOM 728 O O . TYR A 1 94 ? -5.441 -41.688 -37.188 1 91.31 94 TYR A O 1
ATOM 736 N N . ASP A 1 95 ? -6.902 -42.281 -38.688 1 90.81 95 ASP A N 1
ATOM 737 C CA . ASP A 1 95 ? -5.91 -42.25 -39.781 1 90.81 95 ASP A CA 1
ATOM 738 C C . ASP A 1 95 ? -5.402 -40.844 -40 1 90.81 95 ASP A C 1
ATOM 740 O O . ASP A 1 95 ? -4.219 -40.625 -40.281 1 90.81 95 ASP A O 1
ATOM 744 N N . LYS A 1 96 ? -6.277 -39.969 -39.969 1 91.19 96 LYS A N 1
ATOM 745 C CA . LYS A 1 96 ? -5.879 -38.562 -40.094 1 91.19 96 LYS A CA 1
ATOM 746 C C . LYS A 1 96 ? -4.898 -38.156 -39 1 91.19 96 LYS A C 1
ATOM 748 O O . LYS A 1 96 ? -3.934 -37.438 -39.281 1 91.19 96 LYS A O 1
ATOM 753 N N . TYR A 1 97 ? -5.215 -38.562 -37.812 1 93.19 97 TYR A N 1
ATOM 754 C CA . TYR A 1 97 ? -4.328 -38.312 -36.688 1 93.19 97 TYR A CA 1
ATOM 755 C C . TYR A 1 97 ? -2.953 -38.938 -36.938 1 93.19 97 TYR A C 1
ATOM 757 O O . TYR A 1 97 ? -1.928 -38.281 -36.719 1 93.19 97 TYR A O 1
ATOM 765 N N . LEU A 1 98 ? -2.83 -40.125 -37.344 1 94.31 98 LEU A N 1
ATOM 766 C CA . LEU A 1 98 ? -1.567 -40.844 -37.594 1 94.31 98 LEU A CA 1
ATOM 767 C C . LEU A 1 98 ? -0.783 -40.188 -38.719 1 94.31 98 LEU A C 1
ATOM 769 O O . LEU A 1 98 ? 0.444 -40.062 -38.656 1 94.31 98 LEU A O 1
ATOM 773 N N . ARG A 1 99 ? -1.48 -39.75 -39.688 1 93.56 99 ARG A N 1
ATOM 774 C CA . ARG A 1 99 ? -0.817 -39.062 -40.812 1 93.56 99 ARG A CA 1
ATOM 775 C C . ARG A 1 99 ? -0.223 -37.75 -40.344 1 93.56 99 ARG A C 1
ATOM 777 O O . ARG A 1 99 ? 0.876 -37.375 -40.781 1 93.56 99 ARG A O 1
ATOM 784 N N . SER A 1 100 ? -0.994 -37.125 -39.625 1 94.94 100 SER A N 1
ATOM 785 C CA . SER A 1 100 ? -0.494 -35.875 -39.094 1 94.94 100 SER A CA 1
ATOM 786 C C . SER A 1 100 ? 0.725 -36.094 -38.188 1 94.94 100 SER A C 1
ATOM 788 O O . SER A 1 100 ? 1.667 -35.281 -38.219 1 94.94 100 SER A O 1
ATOM 790 N N . LEU A 1 101 ? 0.685 -37.094 -37.375 1 95.38 101 LEU A N 1
ATOM 791 C CA . LEU A 1 101 ? 1.814 -37.438 -36.531 1 95.38 101 LEU A CA 1
ATOM 792 C C . LEU A 1 101 ? 3.059 -37.719 -37.375 1 95.38 101 LEU A C 1
ATOM 794 O O . LEU A 1 101 ? 4.16 -37.312 -37 1 95.38 101 LEU A O 1
ATOM 798 N N . GLU A 1 102 ? 2.881 -38.406 -38.406 1 93.81 102 GLU A N 1
ATOM 799 C CA . GLU A 1 102 ? 3.994 -38.688 -39.312 1 93.81 102 GLU A CA 1
ATOM 800 C C . GLU A 1 102 ? 4.555 -37.438 -39.938 1 93.81 102 GLU A C 1
ATOM 802 O O . GLU A 1 102 ? 5.77 -37.281 -40.094 1 93.81 102 GLU A O 1
ATOM 807 N N . LYS A 1 103 ? 3.664 -36.594 -40.281 1 93.94 103 LYS A N 1
ATOM 808 C CA . LYS A 1 103 ? 4.09 -35.344 -40.844 1 93.94 103 LYS A CA 1
ATOM 809 C C . LYS A 1 103 ? 4.926 -34.531 -39.844 1 93.94 103 LYS A C 1
ATOM 811 O O . LYS A 1 103 ? 5.941 -33.938 -40.219 1 93.94 103 LYS A O 1
ATOM 816 N N . VAL A 1 104 ? 4.488 -34.531 -38.688 1 93.81 104 VAL A N 1
ATOM 817 C CA . VAL A 1 104 ? 5.188 -33.781 -37.625 1 93.81 104 VAL A CA 1
ATOM 818 C C . VAL A 1 104 ? 6.566 -34.375 -37.406 1 93.81 104 VAL A C 1
ATOM 820 O O . VAL A 1 104 ? 7.562 -33.688 -37.281 1 93.81 104 VAL A O 1
ATOM 823 N N . ILE A 1 105 ? 6.629 -35.656 -37.312 1 91.38 105 ILE A N 1
ATOM 824 C CA . ILE A 1 105 ? 7.887 -36.344 -37.094 1 91.38 105 ILE A CA 1
ATOM 825 C C . ILE A 1 105 ? 8.859 -36.094 -38.219 1 91.38 105 ILE A C 1
ATOM 827 O O . ILE A 1 105 ? 10.047 -35.844 -38 1 91.38 105 ILE A O 1
ATOM 831 N N . LYS A 1 106 ? 8.352 -36.062 -39.406 1 89.56 106 LYS A N 1
ATOM 832 C CA . LYS A 1 106 ? 9.188 -35.781 -40.562 1 89.56 106 LYS A CA 1
ATOM 833 C C . LYS A 1 106 ? 9.688 -34.312 -40.531 1 89.56 106 LYS A C 1
ATOM 835 O O . LYS A 1 106 ? 10.844 -34.062 -40.875 1 89.56 106 LYS A O 1
ATOM 840 N N . ALA A 1 107 ? 8.867 -33.5 -40.125 1 87.38 107 ALA A N 1
ATOM 841 C CA . ALA A 1 107 ? 9.234 -32.094 -40.031 1 87.38 107 ALA A CA 1
ATOM 842 C C . ALA A 1 107 ? 10.336 -31.859 -39 1 87.38 107 ALA A C 1
ATOM 844 O O . ALA A 1 107 ? 11.258 -31.078 -39.219 1 87.38 107 ALA A O 1
ATOM 845 N N . VAL A 1 108 ? 10.234 -32.531 -37.938 1 87.44 108 VAL A N 1
ATOM 846 C CA . VAL A 1 108 ? 11.211 -32.344 -36.844 1 87.44 108 VAL A CA 1
ATOM 847 C C . VAL A 1 108 ? 12.547 -32.969 -37.281 1 87.44 108 VAL A C 1
ATOM 849 O O . VAL A 1 108 ? 13.609 -32.438 -36.906 1 87.44 108 VAL A O 1
ATOM 852 N N . GLN A 1 109 ? 12.453 -33.969 -38.031 1 83.31 109 GLN A N 1
ATOM 853 C CA . GLN A 1 109 ? 13.68 -34.594 -38.5 1 83.31 109 GLN A CA 1
ATOM 854 C C . GLN A 1 109 ? 14.43 -33.656 -39.438 1 83.31 109 GLN A C 1
ATOM 856 O O . GLN A 1 109 ? 15.664 -33.688 -39.531 1 83.31 109 GLN A O 1
ATOM 861 N N . ASN A 1 110 ? 13.703 -32.781 -40.031 1 78.88 110 ASN A N 1
ATOM 862 C CA . ASN A 1 110 ? 14.297 -31.812 -40.938 1 78.88 110 ASN A CA 1
ATOM 863 C C . ASN A 1 110 ? 14.914 -30.641 -40.219 1 78.88 110 ASN A C 1
ATOM 865 O O . ASN A 1 110 ? 15.789 -29.953 -40.75 1 78.88 110 ASN A O 1
ATOM 869 N N . PHE A 1 111 ? 14.344 -30.344 -39.062 1 74.56 111 PHE A N 1
ATOM 870 C CA . PHE A 1 111 ? 14.898 -29.25 -38.25 1 74.56 111 PHE A CA 1
ATOM 871 C C . PHE A 1 111 ? 16.328 -29.547 -37.844 1 74.56 111 PHE A C 1
ATOM 873 O O . PHE A 1 111 ? 17.156 -28.641 -37.719 1 74.56 111 PHE A O 1
ATOM 880 N N . SER A 1 112 ? 16.625 -30.781 -37.562 1 64.81 112 SER A N 1
ATOM 881 C CA . SER A 1 112 ? 17.906 -31.219 -37.031 1 64.81 112 SER A CA 1
ATOM 882 C C . SER A 1 112 ? 19 -31.156 -38.062 1 64.81 112 SER A C 1
ATOM 884 O O . SER A 1 112 ? 19.969 -31.922 -38 1 64.81 112 SER A O 1
ATOM 886 N N . GLY A 1 113 ? 18.75 -30.172 -38.906 1 62.69 113 GLY A N 1
ATOM 887 C CA . GLY A 1 113 ? 19.812 -30.047 -39.906 1 62.69 113 GLY A CA 1
ATOM 888 C C . GLY A 1 113 ? 21.062 -29.406 -39.344 1 62.69 113 GLY A C 1
ATOM 889 O O . GLY A 1 113 ? 21.016 -28.734 -38.312 1 62.69 113 GLY A O 1
ATOM 890 N N . PRO A 1 114 ? 22.109 -29.781 -39.812 1 64.31 114 PRO A N 1
ATOM 891 C CA . PRO A 1 114 ? 23.422 -29.359 -39.312 1 64.31 114 PRO A CA 1
ATOM 892 C C . PRO A 1 114 ? 23.547 -27.844 -39.188 1 64.31 114 PRO A C 1
ATOM 894 O O . PRO A 1 114 ? 24.234 -27.344 -38.281 1 64.31 114 PRO A O 1
ATOM 897 N N . GLN A 1 115 ? 22.766 -27.094 -39.875 1 67.25 115 GLN A N 1
ATOM 898 C CA . GLN A 1 115 ? 22.922 -25.641 -39.844 1 67.25 115 GLN A CA 1
ATOM 899 C C . GLN A 1 115 ? 22.344 -25.047 -38.562 1 67.25 115 GLN A C 1
ATOM 901 O O . GLN A 1 115 ? 22.953 -24.188 -37.938 1 67.25 115 GLN A O 1
ATOM 906 N N . LEU A 1 116 ? 21.25 -25.547 -38.25 1 74.56 116 LEU A N 1
ATOM 907 C CA . LEU A 1 116 ? 20.609 -25.016 -37.062 1 74.56 116 LEU A CA 1
ATOM 908 C C . LEU A 1 116 ? 21.359 -25.438 -35.812 1 74.56 116 LEU A C 1
ATOM 910 O O . LEU A 1 116 ? 21.516 -24.641 -34.875 1 74.56 116 LEU A O 1
ATOM 914 N N . VAL A 1 117 ? 21.891 -26.578 -35.906 1 70.56 117 VAL A N 1
ATOM 915 C CA . VAL A 1 117 ? 22.641 -27.109 -34.781 1 70.56 117 VAL A CA 1
ATOM 916 C C . VAL A 1 117 ? 23.938 -26.312 -34.594 1 70.56 117 VAL A C 1
ATOM 918 O O . VAL A 1 117 ? 24.328 -26.031 -33.469 1 70.56 117 VAL A O 1
ATOM 921 N N . SER A 1 118 ? 24.484 -26.016 -35.656 1 69.38 118 SER A N 1
ATOM 922 C CA . SER A 1 118 ? 25.75 -25.297 -35.562 1 69.38 118 SER A CA 1
ATOM 923 C C . SER A 1 118 ? 25.547 -23.859 -35.094 1 69.38 118 SER A C 1
ATOM 925 O O . SER A 1 118 ? 26.344 -23.344 -34.312 1 69.38 118 SER A O 1
ATOM 927 N N . ASN A 1 119 ? 24.453 -23.312 -35.406 1 74.81 119 ASN A N 1
ATOM 928 C CA . ASN A 1 119 ? 24.219 -21.922 -35.031 1 74.81 119 ASN A CA 1
ATOM 929 C C . ASN A 1 119 ? 23.844 -21.797 -33.562 1 74.81 119 ASN A C 1
ATOM 931 O O . ASN A 1 119 ? 24.172 -20.797 -32.938 1 74.81 119 ASN A O 1
ATOM 935 N N . LEU A 1 120 ? 23.281 -22.859 -33.031 1 82.38 120 LEU A N 1
ATOM 936 C CA . LEU A 1 120 ? 22.797 -22.797 -31.672 1 82.38 120 LEU A CA 1
ATOM 937 C C . LEU A 1 120 ? 23.797 -23.422 -30.703 1 82.38 120 LEU A C 1
ATOM 939 O O . LEU A 1 120 ? 23.672 -23.297 -29.484 1 82.38 120 LEU A O 1
ATOM 943 N N . SER A 1 121 ? 24.891 -23.906 -31.125 1 79.88 121 SER A N 1
ATOM 944 C CA . SER A 1 121 ? 25.875 -24.594 -30.297 1 79.88 121 SER A CA 1
ATOM 945 C C . SER A 1 121 ? 25.203 -25.547 -29.297 1 79.88 121 SER A C 1
ATOM 947 O O . SER A 1 121 ? 25.422 -25.453 -28.094 1 79.88 121 SER A O 1
ATOM 949 N N . LEU A 1 122 ? 24.391 -26.438 -29.812 1 83.25 122 LEU A N 1
ATOM 950 C CA . LEU A 1 122 ? 23.594 -27.328 -28.969 1 83.25 122 LEU A CA 1
ATOM 951 C C . LEU A 1 122 ? 24.484 -28.391 -28.312 1 83.25 122 LEU A C 1
ATOM 953 O O . LEU A 1 122 ? 25.469 -28.828 -28.906 1 83.25 122 LEU A O 1
ATOM 957 N N . ALA A 1 123 ? 24.172 -28.672 -27.078 1 78.12 123 ALA A N 1
ATOM 958 C CA . ALA A 1 123 ? 24.859 -29.75 -26.391 1 78.12 123 ALA A CA 1
ATOM 959 C C . ALA A 1 123 ? 24.5 -31.109 -27 1 78.12 123 ALA A C 1
ATOM 961 O O . ALA A 1 123 ? 23.516 -31.219 -27.75 1 78.12 123 ALA A O 1
ATOM 962 N N . GLU A 1 124 ? 25.266 -32.156 -26.781 1 73.56 124 GLU A N 1
ATOM 963 C CA . GLU A 1 124 ? 25.141 -33.469 -27.391 1 73.56 124 GLU A CA 1
ATOM 964 C C . GLU A 1 124 ? 23.766 -34.062 -27.141 1 73.56 124 GLU A C 1
ATOM 966 O O . GLU A 1 124 ? 23.188 -34.719 -28.031 1 73.56 124 GLU A O 1
ATOM 971 N N . GLU A 1 125 ? 23.141 -33.75 -26.031 1 77.88 125 GLU A N 1
ATOM 972 C CA . GLU A 1 125 ? 21.859 -34.406 -25.719 1 77.88 125 GLU A CA 1
ATOM 973 C C . GLU A 1 125 ? 20.688 -33.438 -25.984 1 77.88 125 GLU A C 1
ATOM 975 O O . GLU A 1 125 ? 19.531 -33.812 -25.781 1 77.88 125 GLU A O 1
ATOM 980 N N . GLU A 1 126 ? 20.953 -32.375 -26.672 1 88 126 GLU A N 1
ATOM 981 C CA . GLU A 1 126 ? 19.891 -31.406 -26.891 1 88 126 GLU A CA 1
ATOM 982 C C . GLU A 1 126 ? 19.281 -31.578 -28.281 1 88 126 GLU A C 1
ATOM 984 O O . GLU A 1 126 ? 20 -31.719 -29.266 1 88 126 GLU A O 1
ATOM 989 N N . ILE A 1 127 ? 17.984 -31.734 -28.344 1 88.69 127 ILE A N 1
ATOM 990 C CA . ILE A 1 127 ? 17.281 -31.891 -29.609 1 88.69 127 ILE A CA 1
ATOM 991 C C . ILE A 1 127 ? 16.328 -30.719 -29.828 1 88.69 127 ILE A C 1
ATOM 993 O O . ILE A 1 127 ? 15.742 -30.203 -28.875 1 88.69 127 ILE A O 1
ATOM 997 N N . VAL A 1 128 ? 16.203 -30.297 -31.078 1 90.69 128 VAL A N 1
ATOM 998 C CA . VAL A 1 128 ? 15.289 -29.203 -31.438 1 90.69 128 VAL A CA 1
ATOM 999 C C . VAL A 1 128 ? 13.859 -29.734 -31.531 1 90.69 128 VAL A C 1
ATOM 1001 O O . VAL A 1 128 ? 13.602 -30.734 -32.219 1 90.69 128 VAL A O 1
ATOM 1004 N N . LEU A 1 129 ? 12.945 -29.109 -30.859 1 93.12 129 LEU A N 1
ATOM 1005 C CA . LEU A 1 129 ? 11.562 -29.562 -30.812 1 93.12 129 LEU A CA 1
ATOM 1006 C C . LEU A 1 129 ? 10.688 -28.719 -31.734 1 93.12 129 LEU A C 1
ATOM 1008 O O . LEU A 1 129 ? 9.805 -29.25 -32.438 1 93.12 129 LEU A O 1
ATOM 1012 N N . GLU A 1 130 ? 10.867 -27.469 -31.672 1 92.81 130 GLU A N 1
ATOM 1013 C CA . GLU A 1 130 ? 10.031 -26.547 -32.438 1 92.81 130 GLU A CA 1
ATOM 1014 C C . GLU A 1 130 ? 10.805 -25.281 -32.812 1 92.81 130 GLU A C 1
ATOM 1016 O O . GLU A 1 130 ? 11.695 -24.844 -32.094 1 92.81 130 GLU A O 1
ATOM 1021 N N . VAL A 1 131 ? 10.492 -24.766 -34 1 90.38 131 VAL A N 1
ATOM 1022 C CA . VAL A 1 131 ? 11.07 -23.516 -34.469 1 90.38 131 VAL A CA 1
ATOM 1023 C C . VAL A 1 131 ? 9.977 -22.609 -35.031 1 90.38 131 VAL A C 1
ATOM 1025 O O . VAL A 1 131 ? 9.062 -23.078 -35.719 1 90.38 131 VAL A O 1
ATOM 1028 N N . ASP A 1 132 ? 10 -21.422 -34.594 1 90.81 132 ASP A N 1
ATOM 1029 C CA . ASP A 1 132 ? 9.031 -20.453 -35.062 1 90.81 132 ASP A CA 1
ATOM 1030 C C . ASP A 1 132 ? 9.711 -19.141 -35.438 1 90.81 132 ASP A C 1
ATOM 1032 O O . ASP A 1 132 ? 10.805 -18.828 -34.969 1 90.81 132 ASP A O 1
ATOM 1036 N N . GLY A 1 133 ? 9.125 -18.391 -36.438 1 86.12 133 GLY A N 1
ATOM 1037 C CA . GLY A 1 133 ? 9.625 -17.094 -36.812 1 86.12 133 GLY A CA 1
ATOM 1038 C C . GLY A 1 133 ? 10.5 -17.125 -38.062 1 86.12 133 GLY A C 1
ATOM 1039 O O . GLY A 1 133 ? 11.219 -16.172 -38.344 1 86.12 133 GLY A O 1
ATOM 1040 N N . THR A 1 134 ? 10.523 -18.188 -38.656 1 79.44 134 THR A N 1
ATOM 1041 C CA . THR A 1 134 ? 11.344 -18.312 -39.844 1 79.44 134 THR A CA 1
ATOM 1042 C C . THR A 1 134 ? 10.688 -17.625 -41.031 1 79.44 134 THR A C 1
ATOM 1044 O O . THR A 1 134 ? 11.367 -17.172 -41.938 1 79.44 134 THR A O 1
ATOM 1047 N N . VAL A 1 135 ? 9.383 -17.547 -40.906 1 78.25 135 VAL A N 1
ATOM 1048 C CA . VAL A 1 135 ? 8.648 -16.906 -42 1 78.25 135 VAL A CA 1
ATOM 1049 C C . VAL A 1 135 ? 8.531 -15.398 -41.719 1 78.25 135 VAL A C 1
ATOM 1051 O O . VAL A 1 135 ? 8.164 -14.984 -40.625 1 78.25 135 VAL A O 1
ATOM 1054 N N . PRO A 1 136 ? 8.859 -14.641 -42.688 1 75.81 136 PRO A N 1
ATOM 1055 C CA . PRO A 1 136 ? 8.836 -13.188 -42.469 1 75.81 136 PRO A CA 1
ATOM 1056 C C . PRO A 1 136 ? 7.445 -12.664 -42.125 1 75.81 136 PRO A C 1
ATOM 1058 O O . PRO A 1 136 ? 7.32 -11.602 -41.5 1 75.81 136 PRO A O 1
ATOM 1061 N N . THR A 1 137 ? 6.457 -13.438 -42.406 1 76.88 137 THR A N 1
ATOM 1062 C CA . THR A 1 137 ? 5.102 -12.953 -42.188 1 76.88 137 THR A CA 1
ATOM 1063 C C . THR A 1 137 ? 4.688 -13.211 -40.719 1 76.88 137 THR A C 1
ATOM 1065 O O . THR A 1 137 ? 3.738 -12.602 -40.219 1 76.88 137 THR A O 1
ATOM 1068 N N . GLN A 1 138 ? 5.375 -14.094 -40.156 1 83.5 138 GLN A N 1
ATOM 1069 C CA . GLN A 1 138 ? 5.02 -14.414 -38.781 1 83.5 138 GLN A CA 1
ATOM 1070 C C . GLN A 1 138 ? 6.254 -14.43 -37.875 1 83.5 138 GLN A C 1
ATOM 1072 O O . GLN A 1 138 ? 6.605 -15.469 -37.312 1 83.5 138 GLN A O 1
ATOM 1077 N N . PRO A 1 139 ? 6.738 -13.258 -37.719 1 85 139 PRO A N 1
ATOM 1078 C CA . PRO A 1 139 ? 7.926 -13.227 -36.875 1 85 139 PRO A CA 1
ATOM 1079 C C . PRO A 1 139 ? 7.586 -13.328 -35.375 1 85 139 PRO A C 1
ATOM 1081 O O . PRO A 1 139 ? 6.422 -13.18 -35 1 85 139 PRO A O 1
ATOM 1084 N N . VAL A 1 140 ? 8.57 -13.797 -34.656 1 91.56 140 VAL A N 1
ATOM 1085 C CA . VAL A 1 140 ? 8.492 -13.727 -33.188 1 91.56 140 VAL A CA 1
ATOM 1086 C C . VAL A 1 140 ? 9.25 -12.5 -32.688 1 91.56 140 VAL A C 1
ATOM 1088 O O . VAL A 1 140 ? 10.367 -12.234 -33.125 1 91.56 140 VAL A O 1
ATOM 1091 N N . LEU A 1 141 ? 8.586 -11.703 -31.875 1 89.94 141 LEU A N 1
ATOM 1092 C CA . LEU A 1 141 ? 9.219 -10.492 -31.359 1 89.94 141 LEU A CA 1
ATOM 1093 C C . LEU A 1 141 ? 9.68 -10.695 -29.922 1 89.94 141 LEU A C 1
ATOM 1095 O O . LEU A 1 141 ? 8.914 -11.172 -29.078 1 89.94 141 LEU A O 1
ATOM 1099 N N . GLU A 1 142 ? 10.906 -10.453 -29.719 1 90.5 142 GLU A N 1
ATOM 1100 C CA . GLU A 1 142 ? 11.414 -10.445 -28.359 1 90.5 142 GLU A CA 1
ATOM 1101 C C . GLU A 1 142 ? 11.43 -9.031 -27.781 1 90.5 142 GLU A C 1
ATOM 1103 O O . GLU A 1 142 ? 11.984 -8.117 -28.391 1 90.5 142 GLU A O 1
ATOM 1108 N N . HIS A 1 143 ? 10.789 -8.922 -26.656 1 84.81 143 HIS A N 1
ATOM 1109 C CA . HIS A 1 143 ? 10.781 -7.641 -25.953 1 84.81 143 HIS A CA 1
ATOM 1110 C C . HIS A 1 143 ? 11.617 -7.707 -24.672 1 84.81 143 HIS A C 1
ATOM 1112 O O . HIS A 1 143 ? 11.414 -8.594 -23.844 1 84.81 143 HIS A O 1
ATOM 1118 N N . ILE A 1 144 ? 12.586 -6.887 -24.609 1 79.25 144 ILE A N 1
ATOM 1119 C CA . ILE A 1 144 ? 13.328 -6.676 -23.375 1 79.25 144 ILE A CA 1
ATOM 1120 C C . ILE A 1 144 ? 13.305 -5.191 -23 1 79.25 144 ILE A C 1
ATOM 1122 O O . ILE A 1 144 ? 13.891 -4.363 -23.703 1 79.25 144 ILE A O 1
ATOM 1126 N N . GLY A 1 145 ? 12.641 -4.93 -22.047 1 72.75 145 GLY A N 1
ATOM 1127 C CA . GLY A 1 145 ? 12.438 -3.52 -21.734 1 72.75 145 GLY A CA 1
ATOM 1128 C C . GLY A 1 145 ? 11.617 -2.793 -22.781 1 72.75 145 GLY A C 1
ATOM 1129 O O . GLY A 1 145 ? 10.492 -3.197 -23.094 1 72.75 145 GLY A O 1
ATOM 1130 N N . ILE A 1 146 ? 12.203 -1.768 -23.422 1 71 146 ILE A N 1
ATOM 1131 C CA . ILE A 1 146 ? 11.484 -0.971 -24.406 1 71 146 ILE A CA 1
ATOM 1132 C C . ILE A 1 146 ? 11.859 -1.433 -25.812 1 71 146 ILE A C 1
ATOM 1134 O O . ILE A 1 146 ? 11.156 -1.133 -26.781 1 71 146 ILE A O 1
ATOM 1138 N N . SER A 1 147 ? 12.805 -2.219 -25.859 1 76.12 147 SER A N 1
ATOM 1139 C CA . SER A 1 147 ? 13.297 -2.637 -27.156 1 76.12 147 SER A CA 1
ATOM 1140 C C . SER A 1 147 ? 12.617 -3.926 -27.625 1 76.12 147 SER A C 1
ATOM 1142 O O . SER A 1 147 ? 12.336 -4.805 -26.797 1 76.12 147 SER A O 1
ATOM 1144 N N . ALA A 1 148 ? 12.227 -3.926 -28.844 1 84.44 148 ALA A N 1
ATOM 1145 C CA . ALA A 1 148 ? 11.656 -5.117 -29.469 1 84.44 148 ALA A CA 1
ATOM 1146 C C . ALA A 1 148 ? 12.453 -5.508 -30.719 1 84.44 148 ALA A C 1
ATOM 1148 O O . ALA A 1 148 ? 12.82 -4.648 -31.516 1 84.44 148 ALA A O 1
ATOM 1149 N N . TRP A 1 149 ? 12.828 -6.738 -30.781 1 85.94 149 TRP A N 1
ATOM 1150 C CA . TRP A 1 149 ? 13.562 -7.25 -31.938 1 85.94 149 TRP A CA 1
ATOM 1151 C C . TRP A 1 149 ? 12.836 -8.43 -32.562 1 85.94 149 TRP A C 1
ATOM 1153 O O . TRP A 1 149 ? 12.391 -9.344 -31.859 1 85.94 149 TRP A O 1
ATOM 1163 N N . PRO A 1 150 ? 12.672 -8.352 -33.844 1 88.75 150 PRO A N 1
ATOM 1164 C CA . PRO A 1 150 ? 12.141 -9.547 -34.5 1 88.75 150 PRO A CA 1
ATOM 1165 C C . PRO A 1 150 ? 13.195 -10.641 -34.656 1 88.75 150 PRO A C 1
ATOM 1167 O O . PRO A 1 150 ? 14.391 -10.344 -34.75 1 88.75 150 PRO A O 1
ATOM 1170 N N . GLY A 1 151 ? 12.758 -11.891 -34.594 1 90.88 151 GLY A N 1
ATOM 1171 C CA . GLY A 1 151 ? 13.695 -12.984 -34.75 1 90.88 151 GLY A CA 1
ATOM 1172 C C . GLY A 1 151 ? 13.023 -14.344 -34.781 1 90.88 151 GLY A C 1
ATOM 1173 O O . GLY A 1 151 ? 11.836 -14.453 -35.094 1 90.88 151 GLY A O 1
ATOM 1174 N N . ARG A 1 152 ? 13.953 -15.383 -34.625 1 91 152 ARG A N 1
ATOM 1175 C CA . ARG A 1 152 ? 13.523 -16.781 -34.625 1 91 152 ARG A CA 1
ATOM 1176 C C . ARG A 1 152 ? 13.648 -17.375 -33.219 1 91 152 ARG A C 1
ATOM 1178 O O . ARG A 1 152 ? 14.625 -17.141 -32.531 1 91 152 ARG A O 1
ATOM 1185 N N . LEU A 1 153 ? 12.578 -18.109 -32.844 1 93.31 153 LEU A N 1
ATOM 1186 C CA . LEU A 1 153 ? 12.539 -18.781 -31.547 1 93.31 153 LEU A CA 1
ATOM 1187 C C . LEU A 1 153 ? 12.617 -20.297 -31.719 1 93.31 153 LEU A C 1
ATOM 1189 O O . LEU A 1 153 ? 11.898 -20.875 -32.531 1 93.31 153 LEU A O 1
ATOM 1193 N N . THR A 1 154 ? 13.523 -20.906 -31.016 1 93.19 154 THR A N 1
ATOM 1194 C CA . THR A 1 154 ? 13.711 -22.359 -31.078 1 93.19 154 THR A CA 1
ATOM 1195 C C . THR A 1 154 ? 13.594 -22.984 -29.688 1 93.19 154 THR A C 1
ATOM 1197 O O . THR A 1 154 ? 14.203 -22.5 -28.734 1 93.19 154 THR A O 1
ATOM 1200 N N . LEU A 1 155 ? 12.789 -23.969 -29.578 1 95.38 155 LEU A N 1
ATOM 1201 C CA . LEU A 1 155 ? 12.648 -24.703 -28.312 1 95.38 155 LEU A CA 1
ATOM 1202 C C . LEU A 1 155 ? 13.391 -26.031 -28.375 1 95.38 155 LEU A C 1
ATOM 1204 O O . LEU A 1 155 ? 13.266 -26.766 -29.359 1 95.38 155 LEU A O 1
ATOM 1208 N N . THR A 1 156 ? 14.227 -26.281 -27.406 1 93.69 156 THR A N 1
ATOM 1209 C CA . THR A 1 156 ? 14.891 -27.578 -27.234 1 93.69 156 THR A CA 1
ATOM 1210 C C . THR A 1 156 ? 14.406 -28.281 -25.969 1 93.69 156 THR A C 1
ATOM 1212 O O . THR A 1 156 ? 13.539 -27.766 -25.266 1 93.69 156 THR A O 1
ATOM 1215 N N . ASN A 1 157 ? 14.883 -29.484 -25.766 1 93.88 157 ASN A N 1
ATOM 1216 C CA . ASN A 1 157 ? 14.469 -30.219 -24.578 1 93.88 157 ASN A CA 1
ATOM 1217 C C . ASN A 1 157 ? 15.133 -29.672 -23.312 1 93.88 157 ASN A C 1
ATOM 1219 O O . ASN A 1 157 ? 14.844 -30.141 -22.203 1 93.88 157 ASN A O 1
ATOM 1223 N N . HIS A 1 158 ? 15.953 -28.562 -23.469 1 93.44 158 HIS A N 1
ATOM 1224 C CA . HIS A 1 158 ? 16.625 -28.047 -22.297 1 93.44 158 HIS A CA 1
ATOM 1225 C C . HIS A 1 158 ? 16.438 -26.547 -22.156 1 93.44 158 HIS A C 1
ATOM 1227 O O . HIS A 1 158 ? 16.562 -25.984 -21.062 1 93.44 158 HIS A O 1
ATOM 1233 N N . ALA A 1 159 ? 16.25 -25.922 -23.328 1 94.56 159 ALA A N 1
ATOM 1234 C CA . ALA A 1 159 ? 16.281 -24.469 -23.25 1 94.56 159 ALA A CA 1
ATOM 1235 C C . ALA A 1 159 ? 15.508 -23.844 -24.422 1 94.56 159 ALA A C 1
ATOM 1237 O O . ALA A 1 159 ? 15.07 -24.562 -25.328 1 94.56 159 ALA A O 1
ATOM 1238 N N . LEU A 1 160 ? 15.258 -22.562 -24.25 1 95 160 LEU A N 1
ATOM 1239 C CA . LEU A 1 160 ? 14.734 -21.703 -25.312 1 95 160 LEU A CA 1
ATOM 1240 C C . LEU A 1 160 ? 15.844 -20.859 -25.922 1 95 160 LEU A C 1
ATOM 1242 O O . LEU A 1 160 ? 16.672 -20.297 -25.203 1 95 160 LEU A O 1
ATOM 1246 N N . TYR A 1 161 ? 15.914 -20.875 -27.25 1 93.25 161 TYR A N 1
ATOM 1247 C CA . TYR A 1 161 ? 16.906 -20.062 -27.953 1 93.25 161 TYR A CA 1
ATOM 1248 C C . TYR A 1 161 ? 16.234 -19 -28.812 1 93.25 161 TYR A C 1
ATOM 1250 O O . TYR A 1 161 ? 15.289 -19.297 -29.547 1 93.25 161 TYR A O 1
ATOM 1258 N N . PHE A 1 162 ? 16.672 -17.812 -28.703 1 93.31 162 PHE A N 1
ATOM 1259 C CA . PHE A 1 162 ? 16.172 -16.734 -29.547 1 93.31 162 PHE A CA 1
ATOM 1260 C C . PHE A 1 162 ? 17.297 -16.156 -30.391 1 93.31 162 PHE A C 1
ATOM 1262 O O . PHE A 1 162 ? 18.344 -15.789 -29.875 1 93.31 162 PHE A O 1
ATOM 1269 N N . GLU A 1 163 ? 17.078 -16.078 -31.656 1 90.31 163 GLU A N 1
ATOM 1270 C CA . GLU A 1 163 ? 18 -15.477 -32.625 1 90.31 163 GLU A CA 1
ATOM 1271 C C . GLU A 1 163 ? 17.406 -14.227 -33.25 1 90.31 163 GLU A C 1
ATOM 1273 O O . GLU A 1 163 ? 16.406 -14.305 -33.969 1 90.31 163 GLU A O 1
ATOM 1278 N N . SER A 1 164 ? 18.094 -13.102 -32.938 1 88.44 164 SER A N 1
ATOM 1279 C CA . SER A 1 164 ? 17.578 -11.836 -33.469 1 88.44 164 SER A CA 1
ATOM 1280 C C . SER A 1 164 ? 17.953 -11.633 -34.906 1 88.44 164 SER A C 1
ATOM 1282 O O . SER A 1 164 ? 19.062 -11.992 -35.344 1 88.44 164 SER A O 1
ATOM 1284 N N . GLY A 1 165 ? 17.016 -11.086 -35.75 1 82.5 165 GLY A N 1
ATOM 1285 C CA . GLY A 1 165 ? 17.297 -10.758 -37.125 1 82.5 165 GLY A CA 1
ATOM 1286 C C . GLY A 1 165 ? 16.297 -11.359 -38.094 1 82.5 165 GLY A C 1
ATOM 1287 O O . GLY A 1 165 ? 15.57 -12.289 -37.75 1 82.5 165 GLY A O 1
ATOM 1288 N N . MET A 1 166 ? 16.188 -10.68 -39.219 1 76.25 166 MET A N 1
ATOM 1289 C CA . MET A 1 166 ? 15.359 -11.195 -40.312 1 76.25 166 MET A CA 1
ATOM 1290 C C . MET A 1 166 ? 16.219 -11.68 -41.469 1 76.25 166 MET A C 1
ATOM 1292 O O . MET A 1 166 ? 16.828 -10.875 -42.188 1 76.25 166 MET A O 1
ATOM 1296 N N . GLY A 1 167 ? 16.469 -12.914 -41.625 1 69.94 167 GLY A N 1
ATOM 1297 C CA . GLY A 1 167 ? 17.328 -13.461 -42.688 1 69.94 167 GLY A CA 1
ATOM 1298 C C . GLY A 1 167 ? 18.719 -13.836 -42.188 1 69.94 167 GLY A C 1
ATOM 1299 O O . GLY A 1 167 ? 19.125 -14.992 -42.281 1 69.94 167 GLY A O 1
ATOM 1300 N N . LEU A 1 168 ? 19.391 -12.828 -41.688 1 73.06 168 LEU A N 1
ATOM 1301 C CA . LEU A 1 168 ? 20.656 -13.062 -41 1 73.06 168 LEU A CA 1
ATOM 1302 C C . LEU A 1 168 ? 20.5 -13 -39.5 1 73.06 168 LEU A C 1
ATOM 1304 O O . LEU A 1 168 ? 20.078 -11.969 -38.969 1 73.06 168 LEU A O 1
ATOM 1308 N N . TYR A 1 169 ? 20.703 -14.242 -38.969 1 79.12 169 TYR A N 1
ATOM 1309 C CA . TYR A 1 169 ? 20.422 -14.312 -37.531 1 79.12 169 TYR A CA 1
ATOM 1310 C C . TYR A 1 169 ? 21.688 -14.078 -36.719 1 79.12 169 TYR A C 1
ATOM 1312 O O . TYR A 1 169 ? 22.766 -14.555 -37.094 1 79.12 169 TYR A O 1
ATOM 1320 N N . ASP A 1 170 ? 21.562 -13.266 -35.719 1 81.5 170 ASP A N 1
ATOM 1321 C CA . ASP A 1 170 ? 22.641 -13.016 -34.781 1 81.5 170 ASP A CA 1
ATOM 1322 C C . ASP A 1 170 ? 22.812 -14.195 -33.844 1 81.5 170 ASP A C 1
ATOM 1324 O O . ASP A 1 170 ? 22.125 -15.211 -33.969 1 81.5 170 ASP A O 1
ATOM 1328 N N . LYS A 1 171 ? 23.812 -14.047 -33 1 83.12 171 LYS A N 1
ATOM 1329 C CA . LYS A 1 171 ? 24.078 -15.086 -32 1 83.12 171 LYS A CA 1
ATOM 1330 C C . LYS A 1 171 ? 22.859 -15.32 -31.125 1 83.12 171 LYS A C 1
ATOM 1332 O O . LYS A 1 171 ? 22.188 -14.367 -30.703 1 83.12 171 LYS A O 1
ATOM 1337 N N . ALA A 1 172 ? 22.609 -16.594 -30.844 1 88.31 172 ALA A N 1
ATOM 1338 C CA . ALA A 1 172 ? 21.406 -16.984 -30.125 1 88.31 172 ALA A CA 1
ATOM 1339 C C . ALA A 1 172 ? 21.562 -16.703 -28.625 1 88.31 172 ALA A C 1
ATOM 1341 O O . ALA A 1 172 ? 22.641 -16.906 -28.062 1 88.31 172 ALA A O 1
ATOM 1342 N N . VAL A 1 173 ? 20.578 -16.172 -28.094 1 89.44 173 VAL A N 1
ATOM 1343 C CA . VAL A 1 173 ? 20.484 -16.031 -26.641 1 89.44 173 VAL A CA 1
ATOM 1344 C C . VAL A 1 173 ? 19.781 -17.234 -26.047 1 89.44 173 VAL A C 1
ATOM 1346 O O . VAL A 1 173 ? 18.703 -17.641 -26.5 1 89.44 173 VAL A O 1
ATOM 1349 N N . ARG A 1 174 ? 20.375 -17.844 -25.031 1 92 174 ARG A N 1
ATOM 1350 C CA . ARG A 1 174 ? 19.844 -19.062 -24.422 1 92 174 ARG A CA 1
ATOM 1351 C C . ARG A 1 174 ? 19.062 -18.766 -23.156 1 92 174 ARG A C 1
ATOM 1353 O O . ARG A 1 174 ? 19.578 -18.078 -22.25 1 92 174 ARG A O 1
ATOM 1360 N N . TYR A 1 175 ? 17.844 -19.172 -23.062 1 93.44 175 TYR A N 1
ATOM 1361 C CA . TYR A 1 175 ? 17.031 -19.125 -21.859 1 93.44 175 TYR A CA 1
ATOM 1362 C C . TYR A 1 175 ? 16.859 -20.531 -21.281 1 93.44 175 TYR A C 1
ATOM 1364 O O . TYR A 1 175 ? 16.156 -21.359 -21.844 1 93.44 175 TYR A O 1
ATOM 1372 N N . ASP A 1 176 ? 17.344 -20.719 -20.125 1 93.31 176 ASP A N 1
ATOM 1373 C CA . ASP A 1 176 ? 17.438 -22.047 -19.516 1 93.31 176 ASP A CA 1
ATOM 1374 C C . ASP A 1 176 ? 16.094 -22.5 -18.953 1 93.31 176 ASP A C 1
ATOM 1376 O O . ASP A 1 176 ? 15.406 -21.719 -18.281 1 93.31 176 ASP A O 1
ATOM 1380 N N . LEU A 1 177 ? 15.727 -23.734 -19.219 1 93.94 177 LEU A N 1
ATOM 1381 C CA . LEU A 1 177 ? 14.508 -24.328 -18.672 1 93.94 177 LEU A CA 1
ATOM 1382 C C . LEU A 1 177 ? 14.844 -25.516 -17.766 1 93.94 177 LEU A C 1
ATOM 1384 O O . LEU A 1 177 ? 13.969 -26.047 -17.078 1 93.94 177 LEU A O 1
ATOM 1388 N N . ALA A 1 178 ? 16.016 -25.969 -17.734 1 92.25 178 ALA A N 1
ATOM 1389 C CA . ALA A 1 178 ? 16.406 -27.234 -17.094 1 92.25 178 ALA A CA 1
ATOM 1390 C C . ALA A 1 178 ? 16.906 -26.984 -15.664 1 92.25 178 ALA A C 1
ATOM 1392 O O . ALA A 1 178 ? 16.531 -27.719 -14.742 1 92.25 178 ALA A O 1
ATOM 1393 N N . SER A 1 179 ? 17.578 -25.969 -15.477 1 89.75 179 SER A N 1
ATOM 1394 C CA . SER A 1 179 ? 18.203 -25.703 -14.18 1 89.75 179 SER A CA 1
ATOM 1395 C C . SER A 1 179 ? 17.219 -25.031 -13.227 1 89.75 179 SER A C 1
ATOM 1397 O O . SER A 1 179 ? 16.219 -24.469 -13.664 1 89.75 179 SER A O 1
ATOM 1399 N N . ASP A 1 180 ? 17.516 -25.234 -11.938 1 84.75 180 ASP A N 1
ATOM 1400 C CA . ASP A 1 180 ? 16.672 -24.641 -10.914 1 84.75 180 ASP A CA 1
ATOM 1401 C C . ASP A 1 180 ? 17.031 -23.156 -10.703 1 84.75 180 ASP A C 1
ATOM 1403 O O . ASP A 1 180 ? 17.734 -22.828 -9.75 1 84.75 180 ASP A O 1
ATOM 1407 N N . LEU A 1 181 ? 16.516 -22.297 -11.555 1 85.62 181 LEU A N 1
ATOM 1408 C CA . LEU A 1 181 ? 16.75 -20.859 -11.453 1 85.62 181 LEU A CA 1
ATOM 1409 C C . LEU A 1 181 ? 15.477 -20.125 -11.094 1 85.62 181 LEU A C 1
ATOM 1411 O O . LEU A 1 181 ? 15.32 -18.953 -11.445 1 85.62 181 LEU A O 1
ATOM 1415 N N . LYS A 1 182 ? 14.516 -20.828 -10.438 1 85.31 182 LYS A N 1
ATOM 1416 C CA . LYS A 1 182 ? 13.242 -20.234 -10.062 1 85.31 182 LYS A CA 1
ATOM 1417 C C . LYS A 1 182 ? 12.609 -19.5 -11.242 1 85.31 182 LYS A C 1
ATOM 1419 O O . LYS A 1 182 ? 12.234 -18.328 -11.133 1 85.31 182 LYS A O 1
ATOM 1424 N N . GLN A 1 183 ? 12.492 -20.156 -12.227 1 91.12 183 GLN A N 1
ATOM 1425 C CA . GLN A 1 183 ? 11.961 -19.609 -13.469 1 91.12 183 GLN A CA 1
ATOM 1426 C C . GLN A 1 183 ? 10.445 -19.406 -13.375 1 91.12 183 GLN A C 1
ATOM 1428 O O . GLN A 1 183 ? 9.742 -20.203 -12.766 1 91.12 183 GLN A O 1
ATOM 1433 N N . ILE A 1 184 ? 10.07 -18.297 -13.938 1 91.31 184 ILE A N 1
ATOM 1434 C CA . ILE A 1 184 ? 8.648 -18.016 -14.047 1 91.31 184 ILE A CA 1
ATOM 1435 C C . ILE A 1 184 ? 8.266 -17.844 -15.516 1 91.31 184 ILE A C 1
ATOM 1437 O O . ILE A 1 184 ? 8.859 -17.016 -16.219 1 91.31 184 ILE A O 1
ATOM 1441 N N . ILE A 1 185 ? 7.395 -18.672 -15.93 1 93.31 185 ILE A N 1
ATOM 1442 C CA . ILE A 1 185 ? 6.887 -18.594 -17.297 1 93.31 185 ILE A CA 1
ATOM 1443 C C . ILE A 1 185 ? 5.375 -18.391 -17.281 1 93.31 185 ILE A C 1
ATOM 1445 O O . ILE A 1 185 ? 4.629 -19.25 -16.812 1 93.31 185 ILE A O 1
ATOM 1449 N N . LYS A 1 186 ? 4.922 -17.328 -17.719 1 90.44 186 LYS A N 1
ATOM 1450 C CA . LYS A 1 186 ? 3.496 -17.016 -17.688 1 90.44 186 LYS A CA 1
ATOM 1451 C C . LYS A 1 186 ? 3.107 -16.125 -18.875 1 90.44 186 LYS A C 1
ATOM 1453 O O . LYS A 1 186 ? 3.971 -15.531 -19.516 1 90.44 186 LYS A O 1
ATOM 1458 N N . PRO A 1 187 ? 1.809 -16.203 -19.172 1 89.12 187 PRO A N 1
ATOM 1459 C CA . PRO A 1 187 ? 1.357 -15.266 -20.203 1 89.12 187 PRO A CA 1
ATOM 1460 C C . PRO A 1 187 ? 1.317 -13.82 -19.719 1 89.12 187 PRO A C 1
ATOM 1462 O O . PRO A 1 187 ? 1.029 -13.57 -18.547 1 89.12 187 PRO A O 1
ATOM 1465 N N . GLU A 1 188 ? 1.757 -12.953 -20.531 1 83.81 188 GLU A N 1
ATOM 1466 C CA . GLU A 1 188 ? 1.761 -11.539 -20.172 1 83.81 188 GLU A CA 1
ATOM 1467 C C . GLU A 1 188 ? 1.379 -10.664 -21.359 1 83.81 188 GLU A C 1
ATOM 1469 O O . GLU A 1 188 ? 1.456 -11.102 -22.516 1 83.81 188 GLU A O 1
ATOM 1474 N N . LEU A 1 189 ? 0.854 -9.5 -21.078 1 77.12 189 LEU A N 1
ATOM 1475 C CA . LEU A 1 189 ? 0.479 -8.539 -22.109 1 77.12 189 LEU A CA 1
ATOM 1476 C C . LEU A 1 189 ? 1.693 -7.75 -22.594 1 77.12 189 LEU A C 1
ATOM 1478 O O . LEU A 1 189 ? 2.598 -7.457 -21.797 1 77.12 189 LEU A O 1
ATOM 1482 N N . THR A 1 190 ? 1.762 -7.652 -23.906 1 75.38 190 THR A N 1
ATOM 1483 C CA . THR A 1 190 ? 2.826 -6.844 -24.484 1 75.38 190 THR A CA 1
ATOM 1484 C C . THR A 1 190 ? 2.27 -5.902 -25.547 1 75.38 190 THR A C 1
ATOM 1486 O O . THR A 1 190 ? 1.125 -6.055 -25.984 1 75.38 190 THR A O 1
ATOM 1489 N N . GLY A 1 191 ? 2.906 -4.832 -25.859 1 69.5 191 GLY A N 1
ATOM 1490 C CA . GLY A 1 191 ? 2.572 -3.873 -26.906 1 69.5 191 GLY A CA 1
ATOM 1491 C C . GLY A 1 191 ? 3.758 -3.035 -27.344 1 69.5 191 GLY A C 1
ATOM 1492 O O . GLY A 1 191 ? 4.887 -3.262 -26.906 1 69.5 191 GLY A O 1
ATOM 1493 N N . PRO A 1 192 ? 3.375 -2.219 -28.406 1 64.56 192 PRO A N 1
ATOM 1494 C CA . PRO A 1 192 ? 4.457 -1.341 -28.844 1 64.56 192 PRO A CA 1
ATOM 1495 C C . PRO A 1 192 ? 5.008 -0.459 -27.734 1 64.56 192 PRO A C 1
ATOM 1497 O O . PRO A 1 192 ? 4.25 -0.021 -26.859 1 64.56 192 PRO A O 1
ATOM 1500 N N . LEU A 1 193 ? 6.312 -0.327 -27.672 1 62.38 193 LEU A N 1
ATOM 1501 C CA . LEU A 1 193 ? 7.043 0.519 -26.734 1 62.38 193 LEU A CA 1
ATOM 1502 C C . LEU A 1 193 ? 6.879 0.014 -25.312 1 62.38 193 LEU A C 1
ATOM 1504 O O . LEU A 1 193 ? 6.93 0.799 -24.359 1 62.38 193 LEU A O 1
ATOM 1508 N N . GLY A 1 194 ? 6.434 -1.331 -25.25 1 62.78 194 GLY A N 1
ATOM 1509 C CA . GLY A 1 194 ? 6.332 -1.915 -23.922 1 62.78 194 GLY A CA 1
ATOM 1510 C C . GLY A 1 194 ? 4.953 -1.776 -23.312 1 62.78 194 GLY A C 1
ATOM 1511 O O . GLY A 1 194 ? 4.746 -2.119 -22.141 1 62.78 194 GLY A O 1
ATOM 1512 N N . ALA A 1 195 ? 4.039 -1.246 -24.141 1 64.5 195 ALA A N 1
ATOM 1513 C CA . ALA A 1 195 ? 2.672 -1.094 -23.641 1 64.5 195 ALA A CA 1
ATOM 1514 C C . ALA A 1 195 ? 1.996 -2.451 -23.469 1 64.5 195 ALA A C 1
ATOM 1516 O O . ALA A 1 195 ? 2.342 -3.416 -24.156 1 64.5 195 ALA A O 1
ATOM 1517 N N . ARG A 1 196 ? 1.333 -2.656 -22.438 1 68.88 196 ARG A N 1
ATOM 1518 C CA . ARG A 1 196 ? 0.621 -3.904 -22.172 1 68.88 196 ARG A CA 1
ATOM 1519 C C . ARG A 1 196 ? -0.759 -3.889 -22.828 1 68.88 196 ARG A C 1
ATOM 1521 O O . ARG A 1 196 ? -1.773 -3.764 -22.141 1 68.88 196 ARG A O 1
ATOM 1528 N N . LEU A 1 197 ? -0.76 -4 -24.219 1 66 197 LEU A N 1
ATOM 1529 C CA . LEU A 1 197 ? -1.994 -3.84 -24.969 1 66 197 LEU A CA 1
ATOM 1530 C C . LEU A 1 197 ? -2.506 -5.188 -25.469 1 66 197 LEU A C 1
ATOM 1532 O O . LEU A 1 197 ? -3.707 -5.457 -25.422 1 66 197 LEU A O 1
ATOM 1536 N N . PHE A 1 198 ? -1.549 -6.012 -25.812 1 73.19 198 PHE A N 1
ATOM 1537 C CA . PHE A 1 198 ? -1.95 -7.23 -26.5 1 73.19 198 PHE A CA 1
ATOM 1538 C C . PHE A 1 198 ? -1.593 -8.461 -25.672 1 73.19 198 PHE A C 1
ATOM 1540 O O . PHE A 1 198 ? -0.484 -8.555 -25.156 1 73.19 198 PHE A O 1
ATOM 1547 N N . ASP A 1 199 ? -2.535 -9.344 -25.422 1 77.38 199 ASP A N 1
ATOM 1548 C CA . ASP A 1 199 ? -2.311 -10.617 -24.734 1 77.38 199 ASP A CA 1
ATOM 1549 C C . ASP A 1 199 ? -1.744 -11.656 -25.703 1 77.38 199 ASP A C 1
ATOM 1551 O O . ASP A 1 199 ? -2.406 -12.648 -26.016 1 77.38 199 ASP A O 1
ATOM 1555 N N . LYS A 1 200 ? -0.528 -11.43 -26.141 1 85.31 200 LYS A N 1
ATOM 1556 C CA . LYS A 1 200 ? 0.044 -12.297 -27.156 1 85.31 200 LYS A CA 1
ATOM 1557 C C . LYS A 1 200 ? 1.499 -12.641 -26.844 1 85.31 200 LYS A C 1
ATOM 1559 O O . LYS A 1 200 ? 2.27 -12.977 -27.75 1 85.31 200 LYS A O 1
ATOM 1564 N N . ALA A 1 201 ? 1.827 -12.539 -25.5 1 89.5 201 ALA A N 1
ATOM 1565 C CA . ALA A 1 201 ? 3.246 -12.742 -25.219 1 89.5 201 ALA A CA 1
ATOM 1566 C C . ALA A 1 201 ? 3.443 -13.734 -24.078 1 89.5 201 ALA A C 1
ATOM 1568 O O . ALA A 1 201 ? 2.543 -13.938 -23.25 1 89.5 201 ALA A O 1
ATOM 1569 N N . VAL A 1 202 ? 4.582 -14.453 -24.141 1 92.12 202 VAL A N 1
ATOM 1570 C CA . VAL A 1 202 ? 5.047 -15.32 -23.047 1 92.12 202 VAL A CA 1
ATOM 1571 C C . VAL A 1 202 ? 6.195 -14.648 -22.312 1 92.12 202 VAL A C 1
ATOM 1573 O O . VAL A 1 202 ? 7.172 -14.211 -22.922 1 92.12 202 VAL A O 1
ATOM 1576 N N . MET A 1 203 ? 6.078 -14.555 -21.109 1 91.88 203 MET A N 1
ATOM 1577 C CA . MET A 1 203 ? 7.117 -13.938 -20.297 1 91.88 203 MET A CA 1
ATOM 1578 C C . MET A 1 203 ? 8.023 -14.992 -19.672 1 91.88 203 MET A C 1
ATOM 1580 O O . MET A 1 203 ? 7.547 -16.031 -19.203 1 91.88 203 MET A O 1
ATOM 1584 N N . TYR A 1 204 ? 9.242 -14.797 -19.766 1 93.25 204 TYR A N 1
ATOM 1585 C CA . TYR A 1 204 ? 10.25 -15.617 -19.109 1 93.25 204 TYR A CA 1
ATOM 1586 C C . TYR A 1 204 ? 11.102 -14.781 -18.156 1 93.25 204 TYR A C 1
ATOM 1588 O O . TYR A 1 204 ? 11.656 -13.75 -18.547 1 93.25 204 TYR A O 1
ATOM 1596 N N . LYS A 1 205 ? 11.102 -15.211 -16.953 1 91.94 205 LYS A N 1
ATOM 1597 C CA . LYS A 1 205 ? 11.938 -14.547 -15.961 1 91.94 205 LYS A CA 1
ATOM 1598 C C . LYS A 1 205 ? 12.703 -15.562 -15.117 1 91.94 205 LYS A C 1
ATOM 1600 O O . LYS A 1 205 ? 12.164 -16.625 -14.773 1 91.94 205 LYS A O 1
ATOM 1605 N N . SER A 1 206 ? 13.945 -15.336 -14.906 1 90.06 206 SER A N 1
ATOM 1606 C CA . SER A 1 206 ? 14.766 -16.188 -14.055 1 90.06 206 SER A CA 1
ATOM 1607 C C . SER A 1 206 ? 15.555 -15.352 -13.047 1 90.06 206 SER A C 1
ATOM 1609 O O . SER A 1 206 ? 15.625 -14.125 -13.156 1 90.06 206 SER A O 1
ATOM 1611 N N . SER A 1 207 ? 16.047 -16.016 -12.039 1 83.88 207 SER A N 1
ATOM 1612 C CA . SER A 1 207 ? 16.828 -15.336 -11.008 1 83.88 207 SER A CA 1
ATOM 1613 C C . SER A 1 207 ? 18.125 -14.773 -11.578 1 83.88 207 SER A C 1
ATOM 1615 O O . SER A 1 207 ? 18.688 -13.836 -11.023 1 83.88 207 SER A O 1
ATOM 1617 N N . SER A 1 208 ? 18.547 -15.258 -12.695 1 80.88 208 SER A N 1
ATOM 1618 C CA . SER A 1 208 ? 19.812 -14.844 -13.281 1 80.88 208 SER A CA 1
ATOM 1619 C C . SER A 1 208 ? 19.625 -13.641 -14.203 1 80.88 208 SER A C 1
ATOM 1621 O O . SER A 1 208 ? 20.609 -13.031 -14.625 1 80.88 208 SER A O 1
ATOM 1623 N N . MET A 1 209 ? 18.438 -13.352 -14.414 1 83.5 209 MET A N 1
ATOM 1624 C CA . MET A 1 209 ? 18.172 -12.258 -15.352 1 83.5 209 MET A CA 1
ATOM 1625 C C . MET A 1 209 ? 17.734 -11 -14.602 1 83.5 209 MET A C 1
ATOM 1627 O O . MET A 1 209 ? 17.016 -11.086 -13.602 1 83.5 209 MET A O 1
ATOM 1631 N N . MET A 1 210 ? 18.219 -9.922 -15.07 1 75.44 210 MET A N 1
ATOM 1632 C CA . MET A 1 210 ? 17.828 -8.648 -14.469 1 75.44 210 MET A CA 1
ATOM 1633 C C . MET A 1 210 ? 16.422 -8.258 -14.891 1 75.44 210 MET A C 1
ATOM 1635 O O . MET A 1 210 ? 15.609 -7.84 -14.055 1 75.44 210 MET A O 1
ATOM 1639 N N . ASP A 1 211 ? 16.141 -8.375 -16.203 1 81.06 211 ASP A N 1
ATOM 1640 C CA . ASP A 1 211 ? 14.828 -8.039 -16.734 1 81.06 211 ASP A CA 1
ATOM 1641 C C . ASP A 1 211 ? 14.156 -9.258 -17.375 1 81.06 211 ASP A C 1
ATOM 1643 O O . ASP A 1 211 ? 14.836 -10.117 -17.938 1 81.06 211 ASP A O 1
ATOM 1647 N N . PRO A 1 212 ? 12.898 -9.281 -17.203 1 87.75 212 PRO A N 1
ATOM 1648 C CA . PRO A 1 212 ? 12.195 -10.391 -17.859 1 87.75 212 PRO A CA 1
ATOM 1649 C C . PRO A 1 212 ? 12.18 -10.258 -19.391 1 87.75 212 PRO A C 1
ATOM 1651 O O . PRO A 1 212 ? 12.273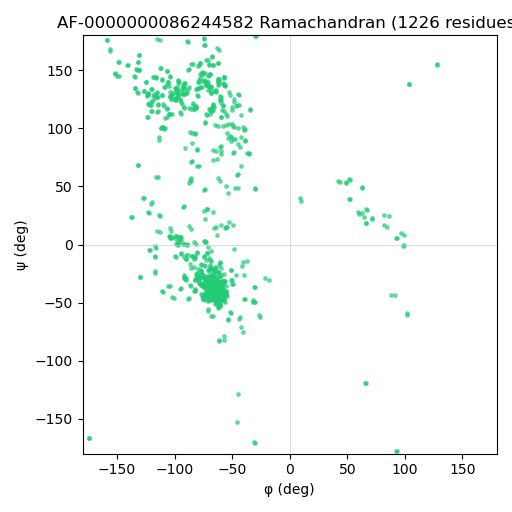 -9.148 -19.922 1 87.75 212 PRO A O 1
ATOM 1654 N N . ALA A 1 213 ? 12.219 -11.336 -20.062 1 90.12 213 ALA A N 1
ATOM 1655 C CA . ALA A 1 213 ? 12.109 -11.383 -21.516 1 90.12 213 ALA A CA 1
ATOM 1656 C C . ALA A 1 213 ? 10.688 -11.75 -21.938 1 90.12 213 ALA A C 1
ATOM 1658 O O . ALA A 1 213 ? 10.055 -12.609 -21.328 1 90.12 213 ALA A O 1
ATOM 1659 N N . TYR A 1 214 ? 10.172 -10.977 -22.953 1 90 214 TYR A N 1
ATOM 1660 C CA . TYR A 1 214 ? 8.844 -11.242 -23.484 1 90 214 TYR A CA 1
ATOM 1661 C C . TYR A 1 214 ? 8.93 -11.688 -24.938 1 90 214 TYR A C 1
ATOM 1663 O O . TYR A 1 214 ? 9.578 -11.039 -25.766 1 90 214 TYR A O 1
ATOM 1671 N N . PHE A 1 215 ? 8.336 -12.797 -25.234 1 92.69 215 PHE A N 1
ATOM 1672 C CA . PHE A 1 215 ? 8.227 -13.273 -26.609 1 92.69 215 PHE A CA 1
ATOM 1673 C C . PHE A 1 215 ? 6.816 -13.078 -27.141 1 92.69 215 PHE A C 1
ATOM 1675 O O . PHE A 1 215 ? 5.875 -13.727 -26.688 1 92.69 215 PHE A O 1
ATOM 1682 N N . GLU A 1 216 ? 6.699 -12.227 -28.062 1 91.38 216 GLU A N 1
ATOM 1683 C CA . GLU A 1 216 ? 5.395 -11.898 -28.625 1 91.38 216 GLU A CA 1
ATOM 1684 C C . GLU A 1 216 ? 5.164 -12.648 -29.938 1 91.38 216 GLU A C 1
ATOM 1686 O O . GLU A 1 216 ? 6.051 -12.711 -30.781 1 91.38 216 GLU A O 1
ATOM 1691 N N . PHE A 1 217 ? 3.947 -13.188 -30 1 91.12 217 PHE A N 1
ATOM 1692 C CA . PHE A 1 217 ? 3.52 -13.898 -31.203 1 91.12 217 PHE A CA 1
ATOM 1693 C C . PHE A 1 217 ? 2.385 -13.156 -31.891 1 91.12 217 PHE A C 1
ATOM 1695 O O . PHE A 1 217 ? 1.21 -13.398 -31.609 1 91.12 217 PHE A O 1
ATOM 1702 N N . PRO A 1 218 ? 2.77 -12.312 -32.812 1 85.88 218 PRO A N 1
ATOM 1703 C CA . PRO A 1 218 ? 1.73 -11.516 -33.469 1 85.88 218 PRO A CA 1
ATOM 1704 C C . PRO A 1 218 ? 0.783 -12.367 -34.312 1 85.88 218 PRO A C 1
ATOM 1706 O O . PRO A 1 218 ? 1.233 -13.211 -35.094 1 85.88 218 PRO A O 1
ATOM 1709 N N . GLU A 1 219 ? -0.474 -12.359 -33.969 1 82.81 219 GLU A N 1
ATOM 1710 C CA . GLU A 1 219 ? -1.53 -13.016 -34.75 1 82.81 219 GLU A CA 1
ATOM 1711 C C . GLU A 1 219 ? -2.746 -12.102 -34.875 1 82.81 219 GLU A C 1
ATOM 1713 O O . GLU A 1 219 ? -2.975 -11.227 -34.062 1 82.81 219 GLU A O 1
ATOM 1718 N N . PHE A 1 220 ? -3.418 -12.156 -36 1 72.75 220 PHE A N 1
ATOM 1719 C CA . PHE A 1 220 ? -4.535 -11.266 -36.281 1 72.75 220 PHE A CA 1
ATOM 1720 C C . PHE A 1 220 ? -5.672 -11.484 -35.281 1 72.75 220 PHE A C 1
ATOM 1722 O O . PHE A 1 220 ? -6.211 -10.531 -34.719 1 72.75 220 PHE A O 1
ATOM 1729 N N . LYS A 1 221 ? -6.035 -12.805 -35.219 1 70.19 221 LYS A N 1
ATOM 1730 C CA . LYS A 1 221 ? -7.148 -13.086 -34.344 1 70.19 221 LYS A CA 1
ATOM 1731 C C . LYS A 1 221 ? -6.762 -14.117 -33.281 1 70.19 221 LYS A C 1
ATOM 1733 O O . LYS A 1 221 ? -6.195 -15.164 -33.625 1 70.19 221 LYS A O 1
ATOM 1738 N N . GLY A 1 222 ? -6.871 -13.773 -32.062 1 74.56 222 GLY A N 1
ATOM 1739 C CA . GLY A 1 222 ? -6.754 -14.734 -30.984 1 74.56 222 GLY A CA 1
ATOM 1740 C C . GLY A 1 222 ? -5.344 -14.852 -30.438 1 74.56 222 GLY A C 1
ATOM 1741 O O . GLY A 1 222 ? -4.484 -14.023 -30.734 1 74.56 222 GLY A O 1
ATOM 1742 N N . SER A 1 223 ? -5.059 -15.727 -29.469 1 83.31 223 SER A N 1
ATOM 1743 C CA . SER A 1 223 ? -3.773 -15.984 -28.828 1 83.31 223 SER A CA 1
ATOM 1744 C C . SER A 1 223 ? -3.418 -17.469 -28.875 1 83.31 223 SER A C 1
ATOM 1746 O O . SER A 1 223 ? -2.85 -18 -27.922 1 83.31 223 SER A O 1
ATOM 1748 N N . SER A 1 224 ? -3.723 -18.031 -30.016 1 85.25 224 SER A N 1
ATOM 1749 C CA . SER A 1 224 ? -3.514 -19.469 -30.125 1 85.25 224 SER A CA 1
ATOM 1750 C C . SER A 1 224 ? -2.029 -19.797 -30.219 1 85.25 224 SER A C 1
ATOM 1752 O O . SER A 1 224 ? -1.568 -20.781 -29.625 1 85.25 224 SER A O 1
ATOM 1754 N N . ARG A 1 225 ? -1.266 -18.984 -30.953 1 88.56 225 ARG A N 1
ATOM 1755 C CA . ARG A 1 225 ? 0.169 -19.219 -31.078 1 88.56 225 ARG A CA 1
ATOM 1756 C C . ARG A 1 225 ? 0.875 -19.078 -29.734 1 88.56 225 ARG A C 1
ATOM 1758 O O . ARG A 1 225 ? 1.707 -19.906 -29.375 1 88.56 225 ARG A O 1
ATOM 1765 N N . ARG A 1 226 ? 0.523 -18.109 -29.125 1 90.38 226 ARG A N 1
ATOM 1766 C CA . ARG A 1 226 ? 1.116 -17.875 -27.812 1 90.38 226 ARG A CA 1
ATOM 1767 C C . ARG A 1 226 ? 0.788 -19 -26.859 1 90.38 226 ARG A C 1
ATOM 1769 O O . ARG A 1 226 ? 1.657 -19.469 -26.109 1 90.38 226 ARG A O 1
ATOM 1776 N N . ASP A 1 227 ? -0.489 -19.406 -26.828 1 89.56 227 ASP A N 1
ATOM 1777 C CA . ASP A 1 227 ? -0.904 -20.469 -25.938 1 89.56 227 ASP A CA 1
ATOM 1778 C C . ASP A 1 227 ? -0.148 -21.766 -26.234 1 89.56 227 ASP A C 1
ATOM 1780 O O . ASP A 1 227 ? 0.237 -22.484 -25.312 1 89.56 227 ASP A O 1
ATOM 1784 N N . TYR A 1 228 ? 0.037 -22.031 -27.453 1 91.62 228 TYR A N 1
ATOM 1785 C CA . TYR A 1 228 ? 0.785 -23.219 -27.844 1 91.62 228 TYR A CA 1
ATOM 1786 C C . TYR A 1 228 ? 2.211 -23.172 -27.312 1 91.62 228 TYR A C 1
ATOM 1788 O O . TYR A 1 228 ? 2.674 -24.125 -26.672 1 91.62 228 TYR A O 1
ATOM 1796 N N . TRP A 1 229 ? 2.898 -22.109 -27.547 1 93.88 229 TRP A N 1
ATOM 1797 C CA . TRP A 1 229 ? 4.285 -21.969 -27.109 1 93.88 229 TRP A CA 1
ATOM 1798 C C . TRP A 1 229 ? 4.387 -21.969 -25.594 1 93.88 229 TRP A C 1
ATOM 1800 O O . TRP A 1 229 ? 5.332 -22.531 -25.031 1 93.88 229 TRP A O 1
ATOM 1810 N N . LEU A 1 230 ? 3.459 -21.359 -24.984 1 93.69 230 LEU A N 1
ATOM 1811 C CA . LEU A 1 230 ? 3.434 -21.406 -23.516 1 93.69 230 LEU A CA 1
ATOM 1812 C C . LEU A 1 230 ? 3.322 -22.844 -23.031 1 93.69 230 LEU A C 1
ATOM 1814 O O . LEU A 1 230 ? 4.074 -23.25 -22.141 1 93.69 230 LEU A O 1
ATOM 1818 N N . ASP A 1 231 ? 2.465 -23.562 -23.562 1 93.81 231 ASP A N 1
ATOM 1819 C CA . ASP A 1 231 ? 2.203 -24.938 -23.141 1 93.81 231 ASP A CA 1
ATOM 1820 C C . ASP A 1 231 ? 3.432 -25.828 -23.328 1 93.81 231 ASP A C 1
ATOM 1822 O O . ASP A 1 231 ? 3.791 -26.609 -22.453 1 93.81 231 ASP A O 1
ATOM 1826 N N . ILE A 1 232 ? 4.043 -25.719 -24.438 1 95.56 232 ILE A N 1
ATOM 1827 C CA . ILE A 1 232 ? 5.164 -26.609 -24.719 1 95.56 232 ILE A CA 1
ATOM 1828 C C . ILE A 1 232 ? 6.371 -26.203 -23.875 1 95.56 232 ILE A C 1
ATOM 1830 O O . ILE A 1 232 ? 7.133 -27.062 -23.422 1 95.56 232 ILE A O 1
ATOM 1834 N N . CYS A 1 233 ? 6.512 -24.922 -23.688 1 95.75 233 CYS A N 1
ATOM 1835 C CA . CYS A 1 233 ? 7.586 -24.484 -22.812 1 95.75 233 CYS A CA 1
ATOM 1836 C C . CYS A 1 233 ? 7.367 -24.984 -21.391 1 95.75 233 CYS A C 1
ATOM 1838 O O . CYS A 1 233 ? 8.305 -25.469 -20.75 1 95.75 233 CYS A O 1
ATOM 1840 N N . LEU A 1 234 ? 6.18 -24.891 -20.984 1 95.88 234 LEU A N 1
ATOM 1841 C CA . LEU A 1 234 ? 5.859 -25.328 -19.625 1 95.88 234 LEU A CA 1
ATOM 1842 C C . LEU A 1 234 ? 6.031 -26.844 -19.484 1 95.88 234 LEU A C 1
ATOM 1844 O O . LEU A 1 234 ? 6.441 -27.328 -18.438 1 95.88 234 LEU A O 1
ATOM 1848 N N . GLU A 1 235 ? 5.703 -27.562 -20.5 1 97 235 GLU A N 1
ATOM 1849 C CA . GLU A 1 235 ? 5.867 -29.016 -20.484 1 97 235 GLU A CA 1
ATOM 1850 C C . GLU A 1 235 ? 7.316 -29.391 -20.203 1 97 235 GLU A C 1
ATOM 1852 O O . GLU A 1 235 ? 7.594 -30.219 -19.344 1 97 235 GLU A O 1
ATOM 1857 N N . ILE A 1 236 ? 8.203 -28.75 -20.922 1 96.75 236 ILE A N 1
ATOM 1858 C CA . ILE A 1 236 ? 9.625 -29.047 -20.75 1 96.75 236 ILE A CA 1
ATOM 1859 C C . ILE A 1 236 ? 10.086 -28.578 -19.375 1 96.75 236 ILE A C 1
ATOM 1861 O O . ILE A 1 236 ? 10.828 -29.281 -18.688 1 96.75 236 ILE A O 1
ATOM 1865 N N . PHE A 1 237 ? 9.672 -27.469 -19.031 1 96.62 237 PHE A N 1
ATOM 1866 C CA . PHE A 1 237 ? 10.023 -26.922 -17.719 1 96.62 237 PHE A CA 1
ATOM 1867 C C . PHE A 1 237 ? 9.562 -27.828 -16.594 1 96.62 237 PHE A C 1
ATOM 1869 O O . PHE A 1 237 ? 10.336 -28.141 -15.688 1 96.62 237 PHE A O 1
ATOM 1876 N N . HIS A 1 238 ? 8.352 -28.281 -16.656 1 96.69 238 HIS A N 1
ATOM 1877 C CA . HIS A 1 238 ? 7.793 -29.141 -15.625 1 96.69 238 HIS A CA 1
ATOM 1878 C C . HIS A 1 238 ? 8.461 -30.516 -15.633 1 96.69 238 HIS A C 1
ATOM 1880 O O . HIS A 1 238 ? 8.609 -31.156 -14.586 1 96.69 238 HIS A O 1
ATOM 1886 N N . ALA A 1 239 ? 8.805 -30.984 -16.781 1 96.88 239 ALA A N 1
ATOM 1887 C CA . ALA A 1 239 ? 9.5 -32.281 -16.859 1 96.88 239 ALA A CA 1
ATOM 1888 C C . ALA A 1 239 ? 10.836 -32.219 -16.125 1 96.88 239 ALA A C 1
ATOM 1890 O O . ALA A 1 239 ? 11.195 -33.156 -15.398 1 96.88 239 ALA A O 1
ATOM 1891 N N . HIS A 1 240 ? 11.531 -31.141 -16.344 1 95.88 240 HIS A N 1
ATOM 1892 C CA . HIS A 1 240 ? 12.805 -30.984 -15.656 1 95.88 240 HIS A CA 1
ATOM 1893 C C . HIS A 1 240 ? 12.594 -30.797 -14.156 1 95.88 240 HIS A C 1
ATOM 1895 O O . HIS A 1 240 ? 13.359 -31.328 -13.352 1 95.88 240 HIS A O 1
ATOM 1901 N N . ASN A 1 241 ? 11.641 -30.016 -13.828 1 93.25 241 ASN A N 1
ATOM 1902 C CA . ASN A 1 241 ? 11.328 -29.828 -12.414 1 93.25 241 ASN A CA 1
ATOM 1903 C C . ASN A 1 241 ? 10.969 -31.156 -11.742 1 93.25 241 ASN A C 1
ATOM 1905 O O . ASN A 1 241 ? 11.352 -31.391 -10.594 1 93.25 241 ASN A O 1
ATOM 1909 N N . PHE A 1 242 ? 10.219 -31.969 -12.414 1 94.5 242 PHE A N 1
ATOM 1910 C CA . PHE A 1 242 ? 9.852 -33.312 -11.938 1 94.5 242 PHE A CA 1
ATOM 1911 C C . PHE A 1 242 ? 11.094 -34.156 -11.688 1 94.5 242 PHE A C 1
ATOM 1913 O O . PHE A 1 242 ? 11.211 -34.781 -10.633 1 94.5 242 PHE A O 1
ATOM 1920 N N . ALA A 1 243 ? 11.953 -34.125 -12.617 1 94.75 243 ALA A N 1
ATOM 1921 C CA . ALA A 1 243 ? 13.18 -34.938 -12.5 1 94.75 243 ALA A CA 1
ATOM 1922 C C . ALA A 1 243 ? 14.008 -34.469 -11.305 1 94.75 243 ALA A C 1
ATOM 1924 O O . ALA A 1 243 ? 14.57 -35.312 -10.578 1 94.75 243 ALA A O 1
ATOM 1925 N N . ARG A 1 244 ? 14.078 -33.25 -11.078 1 90.81 244 ARG A N 1
ATOM 1926 C CA . ARG A 1 244 ? 14.852 -32.688 -9.969 1 90.81 244 ARG A CA 1
ATOM 1927 C C . ARG A 1 244 ? 14.164 -32.938 -8.633 1 90.81 244 ARG A C 1
ATOM 1929 O O . ARG A 1 244 ? 14.82 -33.312 -7.656 1 90.81 244 ARG A O 1
ATOM 1936 N N . LYS A 1 245 ? 12.914 -32.719 -8.664 1 87.94 245 LYS A N 1
ATOM 1937 C CA . LYS A 1 245 ? 12.133 -32.875 -7.438 1 87.94 245 LYS A CA 1
ATOM 1938 C C . LYS A 1 245 ? 12.234 -34.312 -6.891 1 87.94 245 LYS A C 1
ATOM 1940 O O . LYS A 1 245 ? 12.367 -34.5 -5.684 1 87.94 245 LYS A O 1
ATOM 1945 N N . TYR A 1 246 ? 12.172 -35.312 -7.742 1 89.75 246 TYR A N 1
ATOM 1946 C CA . TYR A 1 246 ? 12.164 -36.719 -7.305 1 89.75 246 TYR A CA 1
ATOM 1947 C C . TYR A 1 246 ? 13.555 -37.312 -7.426 1 89.75 246 TYR A C 1
ATOM 1949 O O . TYR A 1 246 ? 13.719 -38.531 -7.289 1 89.75 246 TYR A O 1
ATOM 1957 N N . LYS A 1 247 ? 14.578 -36.531 -7.734 1 88.19 247 LYS A N 1
ATOM 1958 C CA . LYS A 1 247 ? 15.984 -36.938 -7.797 1 88.19 247 LYS A CA 1
ATOM 1959 C C . LYS A 1 247 ? 16.156 -38.156 -8.68 1 88.19 247 LYS A C 1
ATOM 1961 O O . LYS A 1 247 ? 16.766 -39.156 -8.25 1 88.19 247 LYS A O 1
ATOM 1966 N N . LEU A 1 248 ? 15.688 -38 -9.891 1 92.75 248 LEU A N 1
ATOM 1967 C CA . LEU A 1 248 ? 15.797 -39.094 -10.844 1 92.75 248 LEU A CA 1
ATOM 1968 C C . LEU A 1 248 ? 17.219 -39.219 -11.383 1 92.75 248 LEU A C 1
ATOM 1970 O O . LEU A 1 248 ? 17.891 -38.188 -11.562 1 92.75 248 LEU A O 1
ATOM 1974 N N . LYS A 1 249 ? 17.562 -40.406 -11.609 1 91 249 LYS A N 1
ATOM 1975 C CA . LYS A 1 249 ? 18.875 -40.625 -12.211 1 91 249 LYS A CA 1
ATOM 1976 C C . LYS A 1 249 ? 18.875 -40.25 -13.688 1 91 249 LYS A C 1
ATOM 1978 O O . LYS A 1 249 ? 17.828 -39.938 -14.258 1 91 249 LYS A O 1
ATOM 1983 N N . GLU A 1 250 ? 20.031 -40.25 -14.281 1 87.75 250 GLU A N 1
ATOM 1984 C CA . GLU A 1 250 ? 20.203 -39.75 -15.641 1 87.75 250 GLU A CA 1
ATOM 1985 C C . GLU A 1 250 ? 19.344 -40.5 -16.641 1 87.75 250 GLU A C 1
ATOM 1987 O O . GLU A 1 250 ? 18.672 -39.906 -17.484 1 87.75 250 GLU A O 1
ATOM 1992 N N . ASP A 1 251 ? 19.312 -41.844 -16.547 1 85.06 251 ASP A N 1
ATOM 1993 C CA . ASP A 1 251 ? 18.531 -42.656 -17.469 1 85.06 251 ASP A CA 1
ATOM 1994 C C . ASP A 1 251 ? 17.031 -42.406 -17.281 1 85.06 251 ASP A C 1
ATOM 1996 O O . ASP A 1 251 ? 16.266 -42.406 -18.25 1 85.06 251 ASP A O 1
ATOM 2000 N N . GLN A 1 252 ? 16.703 -42.25 -16.047 1 91.06 252 GLN A N 1
ATOM 2001 C CA . GLN A 1 252 ? 15.312 -42 -15.719 1 91.06 252 GLN A CA 1
ATOM 2002 C C . GLN A 1 252 ? 14.883 -40.625 -16.188 1 91.06 252 GLN A C 1
ATOM 2004 O O . GLN A 1 252 ? 13.773 -40.438 -16.688 1 91.06 252 GLN A O 1
ATOM 2009 N N . GLN A 1 253 ? 15.805 -39.719 -16.062 1 92.56 253 GLN A N 1
ATOM 2010 C CA . GLN A 1 253 ? 15.531 -38.375 -16.516 1 92.56 253 GLN A CA 1
ATOM 2011 C C . GLN A 1 253 ? 15.352 -38.312 -18.031 1 92.56 253 GLN A C 1
ATOM 2013 O O . GLN A 1 253 ? 14.461 -37.625 -18.531 1 92.56 253 GLN A O 1
ATOM 2018 N N . SER A 1 254 ? 16.172 -39.062 -18.688 1 90.56 254 SER A N 1
ATOM 2019 C CA . SER A 1 254 ? 16.094 -39.094 -20.156 1 90.56 254 SER A CA 1
ATOM 2020 C C . SER A 1 254 ? 14.766 -39.719 -20.609 1 90.56 254 SER A C 1
ATOM 2022 O O . SER A 1 254 ? 14.211 -39.281 -21.625 1 90.56 254 SER A O 1
ATOM 2024 N N . GLU A 1 255 ? 14.266 -40.656 -19.906 1 91.81 255 GLU A N 1
ATOM 2025 C CA . GLU A 1 255 ? 12.969 -41.25 -20.25 1 91.81 255 GLU A CA 1
ATOM 2026 C C . GLU A 1 255 ? 11.836 -40.25 -20.016 1 91.81 255 GLU A C 1
ATOM 2028 O O . GLU A 1 255 ? 10.914 -40.156 -20.844 1 91.81 255 GLU A O 1
ATOM 2033 N N . ALA A 1 256 ? 11.914 -39.594 -18.906 1 94.31 256 ALA A N 1
ATOM 2034 C CA . ALA A 1 256 ? 10.891 -38.594 -18.609 1 94.31 256 ALA A CA 1
ATOM 2035 C C . ALA A 1 256 ? 10.883 -37.5 -19.688 1 94.31 256 ALA A C 1
ATOM 2037 O O . ALA A 1 256 ? 9.812 -37.062 -20.125 1 94.31 256 ALA A O 1
ATOM 2038 N N . LEU A 1 257 ? 12.023 -37.094 -20.062 1 95.12 257 LEU A N 1
ATOM 2039 C CA . LEU A 1 257 ? 12.133 -36.062 -21.094 1 95.12 257 LEU A CA 1
ATOM 2040 C C . LEU A 1 257 ? 11.633 -36.594 -22.438 1 95.12 257 LEU A C 1
ATOM 2042 O O . LEU A 1 257 ? 10.992 -35.844 -23.203 1 95.12 257 LEU A O 1
ATOM 2046 N N . ALA A 1 258 ? 11.977 -37.812 -22.719 1 93.94 258 ALA A N 1
ATOM 2047 C CA . ALA A 1 258 ? 11.492 -38.406 -23.953 1 93.94 258 ALA A CA 1
ATOM 2048 C C . ALA A 1 258 ? 9.969 -38.469 -23.984 1 93.94 258 ALA A C 1
ATOM 2050 O O . ALA A 1 258 ? 9.359 -38.219 -25.031 1 93.94 258 ALA A O 1
ATOM 2051 N N . ARG A 1 259 ? 9.438 -38.75 -22.875 1 94.56 259 ARG A N 1
ATOM 2052 C CA . ARG A 1 259 ? 7.98 -38.75 -22.766 1 94.56 259 ARG A CA 1
ATOM 2053 C C . ARG A 1 259 ? 7.395 -37.375 -23.047 1 94.56 259 ARG A C 1
ATOM 2055 O O . ARG A 1 259 ? 6.379 -37.25 -23.734 1 94.56 259 ARG A O 1
ATOM 2062 N N . ALA A 1 260 ? 8.016 -36.375 -22.469 1 96.88 260 ALA A N 1
ATOM 2063 C CA . ALA A 1 260 ? 7.582 -35 -22.703 1 96.88 260 ALA A CA 1
ATOM 2064 C C . ALA A 1 260 ? 7.688 -34.656 -24.172 1 96.88 260 ALA A C 1
ATOM 2066 O O . ALA A 1 260 ? 6.785 -34 -24.734 1 96.88 260 ALA A O 1
ATOM 2067 N N . VAL A 1 261 ? 8.711 -35.062 -24.812 1 95.94 261 VAL A N 1
ATOM 2068 C CA . VAL A 1 261 ? 8.945 -34.75 -26.219 1 95.94 261 VAL A CA 1
ATOM 2069 C C . VAL A 1 261 ? 7.867 -35.406 -27.078 1 95.94 261 VAL A C 1
ATOM 2071 O O . VAL A 1 261 ? 7.281 -34.781 -27.953 1 95.94 261 VAL A O 1
ATOM 2074 N N . LEU A 1 262 ? 7.633 -36.656 -26.812 1 95.62 262 LEU A N 1
ATOM 2075 C CA . LEU A 1 262 ? 6.59 -37.375 -27.562 1 95.62 262 LEU A CA 1
ATOM 2076 C C . LEU A 1 262 ? 5.23 -36.719 -27.344 1 95.62 262 LEU A C 1
ATOM 2078 O O . LEU A 1 262 ? 4.414 -36.656 -28.266 1 95.62 262 LEU A O 1
ATOM 2082 N N . GLY A 1 263 ? 5.031 -36.281 -26.125 1 96.06 263 GLY A N 1
ATOM 2083 C CA . GLY A 1 263 ? 3.805 -35.562 -25.844 1 96.06 263 GLY A CA 1
ATOM 2084 C C . GLY A 1 263 ? 3.652 -34.281 -26.672 1 96.06 263 GLY A C 1
ATOM 2085 O O . GLY A 1 263 ? 2.557 -33.969 -27.141 1 96.06 263 GLY A O 1
ATOM 2086 N N . ILE A 1 264 ? 4.684 -33.562 -26.797 1 96.06 264 ILE A N 1
ATOM 2087 C CA . ILE A 1 264 ? 4.672 -32.344 -27.578 1 96.06 264 ILE A CA 1
ATOM 2088 C C . ILE A 1 264 ? 4.348 -32.656 -29.047 1 96.06 264 ILE A C 1
ATOM 2090 O O . ILE A 1 264 ? 3.584 -31.938 -29.688 1 96.06 264 ILE A O 1
ATOM 2094 N N . TYR A 1 265 ? 4.883 -33.781 -29.578 1 95.81 265 TYR A N 1
ATOM 2095 C CA . TYR A 1 265 ? 4.605 -34.188 -30.953 1 95.81 265 TYR A CA 1
ATOM 2096 C C . TYR A 1 265 ? 3.137 -34.531 -31.141 1 95.81 265 TYR A C 1
ATOM 2098 O O . TYR A 1 265 ? 2.51 -34.188 -32.125 1 95.81 265 TYR A O 1
ATOM 2106 N N . ARG A 1 266 ? 2.652 -35.25 -30.219 1 95.06 266 ARG A N 1
ATOM 2107 C CA . ARG A 1 266 ? 1.233 -35.594 -30.281 1 95.06 266 ARG A CA 1
ATOM 2108 C C . ARG A 1 266 ? 0.369 -34.344 -30.219 1 95.06 266 ARG A C 1
ATOM 2110 O O . ARG A 1 266 ? -0.622 -34.219 -30.938 1 95.06 266 ARG A O 1
ATOM 2117 N N . TYR A 1 267 ? 0.735 -33.5 -29.297 1 94.75 267 TYR A N 1
ATOM 2118 C CA . TYR A 1 267 ? 0.01 -32.219 -29.141 1 94.75 267 TYR A CA 1
ATOM 2119 C C . TYR A 1 267 ? 0.018 -31.422 -30.422 1 94.75 267 TYR A C 1
ATOM 2121 O O . TYR A 1 267 ? -1.016 -30.891 -30.844 1 94.75 267 TYR A O 1
ATOM 2129 N N . LYS A 1 268 ? 1.147 -31.297 -31.031 1 93.88 268 LYS A N 1
ATOM 2130 C CA . LYS A 1 268 ? 1.276 -30.562 -32.281 1 93.88 268 LYS A CA 1
ATOM 2131 C C . LYS A 1 268 ? 0.454 -31.219 -33.375 1 93.88 268 LYS A C 1
ATOM 2133 O O . LYS A 1 268 ? -0.206 -30.531 -34.156 1 93.88 268 LYS A O 1
ATOM 2138 N N . ALA A 1 269 ? 0.5 -32.5 -33.469 1 94.12 269 ALA A N 1
ATOM 2139 C CA . ALA A 1 269 ? -0.236 -33.25 -34.469 1 94.12 269 ALA A CA 1
ATOM 2140 C C . ALA A 1 269 ? -1.737 -33 -34.375 1 94.12 269 ALA A C 1
ATOM 2142 O O . ALA A 1 269 ? -2.416 -32.781 -35.375 1 94.12 269 ALA A O 1
ATOM 2143 N N . VAL A 1 270 ? -2.207 -33.031 -33.188 1 92.56 270 VAL A N 1
ATOM 2144 C CA . VAL A 1 270 ? -3.631 -32.812 -32.938 1 92.56 270 VAL A CA 1
ATOM 2145 C C . VAL A 1 270 ? -4.004 -31.375 -33.25 1 92.56 270 VAL A C 1
ATOM 2147 O O . VAL A 1 270 ? -5.059 -31.109 -33.844 1 92.56 270 VAL A O 1
ATOM 2150 N N . ARG A 1 271 ? -3.221 -30.484 -32.875 1 90.69 271 ARG A N 1
ATOM 2151 C CA . ARG A 1 271 ? -3.484 -29.078 -33.125 1 90.69 271 ARG A CA 1
ATOM 2152 C C . ARG A 1 271 ? -3.533 -28.781 -34.625 1 90.69 271 ARG A C 1
ATOM 2154 O O . ARG A 1 271 ? -4.387 -28.016 -35.062 1 90.69 271 ARG A O 1
ATOM 2161 N N . GLU A 1 272 ? -2.613 -29.312 -35.375 1 88.06 272 GLU A N 1
ATOM 2162 C CA . GLU A 1 272 ? -2.539 -29.062 -36.812 1 88.06 272 GLU A CA 1
ATOM 2163 C C . GLU A 1 272 ? -3.688 -29.734 -37.531 1 88.06 272 GLU A C 1
ATOM 2165 O O . GLU A 1 272 ? -4.234 -29.188 -38.5 1 88.06 272 GLU A O 1
ATOM 2170 N N . ALA A 1 273 ? -4.031 -30.828 -36.969 1 89.06 273 ALA A N 1
ATOM 2171 C CA . ALA A 1 273 ? -5.043 -31.609 -37.688 1 89.06 273 ALA A CA 1
ATOM 2172 C C . ALA A 1 273 ? -6.449 -31.156 -37.312 1 89.06 273 ALA A C 1
ATOM 2174 O O . ALA A 1 273 ? -7.34 -31.109 -38.156 1 89.06 273 ALA A O 1
ATOM 2175 N N . PHE A 1 274 ? -6.664 -30.781 -36.125 1 85.81 274 PHE A N 1
ATOM 2176 C CA . PHE A 1 274 ? -8.039 -30.578 -35.688 1 85.81 274 PHE A CA 1
ATOM 2177 C C . PHE A 1 274 ? -8.242 -29.156 -35.188 1 85.81 274 PHE A C 1
ATOM 2179 O O . PHE A 1 274 ? -9.367 -28.75 -34.875 1 85.81 274 PHE A O 1
ATOM 2186 N N . LYS A 1 275 ? -7.332 -28.234 -35.062 1 78.12 275 LYS A N 1
ATOM 2187 C CA . LYS A 1 275 ? -7.398 -26.828 -34.688 1 78.12 275 LYS A CA 1
ATOM 2188 C C . LYS A 1 275 ? -8.141 -26.656 -33.375 1 78.12 275 LYS A C 1
ATOM 2190 O O . LYS A 1 275 ? -9.016 -25.797 -33.25 1 78.12 275 LYS A O 1
ATOM 2195 N N . VAL A 1 276 ? -7.934 -27.594 -32.375 1 71.81 276 VAL A N 1
ATOM 2196 C CA . VAL A 1 276 ? -8.633 -27.531 -31.094 1 71.81 276 VAL A CA 1
ATOM 2197 C C . VAL A 1 276 ? -7.746 -26.859 -30.062 1 71.81 276 VAL A C 1
ATOM 2199 O O . VAL A 1 276 ? -6.527 -27.047 -30.047 1 71.81 276 VAL A O 1
ATOM 2202 N N . SER A 1 277 ? -8.391 -25.812 -29.375 1 67.12 277 SER A N 1
ATOM 2203 C CA . SER A 1 277 ? -7.703 -25.188 -28.234 1 67.12 277 SER A CA 1
ATOM 2204 C C . SER A 1 277 ? -8.133 -25.828 -26.922 1 67.12 277 SER A C 1
ATOM 2206 O O . SER A 1 277 ? -9.328 -25.984 -26.656 1 67.12 277 SER A O 1
ATOM 2208 N N . SER A 1 278 ? -7.23 -26.516 -26.281 1 65.12 278 SER A N 1
ATOM 2209 C CA . SER A 1 278 ? -7.566 -27.281 -25.078 1 65.12 278 SER A CA 1
ATOM 2210 C C . SER A 1 278 ? -7.449 -26.406 -23.828 1 65.12 278 SER A C 1
ATOM 2212 O O . SER A 1 278 ? -6.633 -25.484 -23.781 1 65.12 278 SER A O 1
ATOM 2214 N N . SER A 1 279 ? -8.438 -26.562 -23.016 1 66.5 279 SER A N 1
ATOM 2215 C CA . SER A 1 279 ? -8.383 -25.984 -21.672 1 66.5 279 SER A CA 1
ATOM 2216 C C . SER A 1 279 ? -7.25 -26.594 -20.844 1 66.5 279 SER A C 1
ATOM 2218 O O . SER A 1 279 ? -6.641 -27.578 -21.266 1 66.5 279 SER A O 1
ATOM 2220 N N . ASN A 1 280 ? -6.945 -26.078 -19.781 1 69.12 280 ASN A N 1
ATOM 2221 C CA . ASN A 1 280 ? -5.848 -26.484 -18.922 1 69.12 280 ASN A CA 1
ATOM 2222 C C . ASN A 1 280 ? -6.027 -27.922 -18.438 1 69.12 280 ASN A C 1
ATOM 2224 O O . ASN A 1 280 ? -5.047 -28.656 -18.281 1 69.12 280 ASN A O 1
ATOM 2228 N N . TYR A 1 281 ? -7.262 -28.422 -18.344 1 71.88 281 TYR A N 1
ATOM 2229 C CA . TYR A 1 281 ? -7.477 -29.75 -17.797 1 71.88 281 TYR A CA 1
ATOM 2230 C C . TYR A 1 281 ? -7.598 -30.797 -18.906 1 71.88 281 TYR A C 1
ATOM 2232 O O . TYR A 1 281 ? -7.633 -32 -18.641 1 71.88 281 TYR A O 1
ATOM 2240 N N . LYS A 1 282 ? -7.484 -30.234 -20.141 1 78.5 282 LYS A N 1
ATOM 2241 C CA . LYS A 1 282 ? -7.664 -31.141 -21.266 1 78.5 282 LYS A CA 1
ATOM 2242 C C . LYS A 1 282 ? -6.438 -31.141 -22.172 1 78.5 282 LYS A C 1
ATOM 2244 O O . LYS A 1 282 ? -6.539 -31.453 -23.359 1 78.5 282 LYS A O 1
ATOM 2249 N N . THR A 1 283 ? -5.371 -30.828 -21.484 1 85.5 283 THR A N 1
ATOM 2250 C CA . THR A 1 283 ? -4.148 -30.781 -22.281 1 85.5 283 THR A CA 1
ATOM 2251 C C . THR A 1 283 ? -3.615 -32.188 -22.547 1 85.5 283 THR A C 1
ATOM 2253 O O . THR A 1 283 ? -3.971 -33.125 -21.844 1 85.5 283 THR A O 1
ATOM 2256 N N . LEU A 1 284 ? -2.881 -32.312 -23.641 1 91.5 284 LEU A N 1
ATOM 2257 C CA . LEU A 1 284 ? -2.275 -33.594 -24.016 1 91.5 284 LEU A CA 1
ATOM 2258 C C . LEU A 1 284 ? -0.837 -33.688 -23.516 1 91.5 284 LEU A C 1
ATOM 2260 O O . LEU A 1 284 ? -0.123 -34.625 -23.828 1 91.5 284 LEU A O 1
ATOM 2264 N N . LEU A 1 285 ? -0.467 -32.688 -22.781 1 94.69 285 LEU A N 1
ATOM 2265 C CA . LEU A 1 285 ? 0.876 -32.656 -22.219 1 94.69 285 LEU A CA 1
ATOM 2266 C C . LEU A 1 285 ? 0.893 -33.219 -20.797 1 94.69 285 LEU A C 1
ATOM 2268 O O . LEU A 1 285 ? 0.236 -32.688 -19.906 1 94.69 285 LEU A O 1
ATOM 2272 N N . CYS A 1 286 ? 1.675 -34.219 -20.578 1 94.38 286 CYS A N 1
ATOM 2273 C CA . CYS A 1 286 ? 1.619 -35.031 -19.375 1 94.38 286 CYS A CA 1
ATOM 2274 C C . CYS A 1 286 ? 1.977 -34.219 -18.141 1 94.38 286 CYS A C 1
ATOM 2276 O O . CYS A 1 286 ? 1.234 -34.188 -17.156 1 94.38 286 CYS A O 1
ATOM 2278 N N . PHE A 1 287 ? 3.055 -33.531 -18.172 1 96 287 PHE A N 1
ATOM 2279 C CA . PHE A 1 287 ? 3.549 -32.844 -16.984 1 96 287 PHE A CA 1
ATOM 2280 C C . PHE A 1 287 ? 2.748 -31.578 -16.734 1 96 287 PHE A C 1
ATOM 2282 O O . PHE A 1 287 ? 2.514 -31.203 -15.578 1 96 287 PHE A O 1
ATOM 2289 N N . ASN A 1 288 ? 2.33 -30.922 -17.797 1 94.06 288 ASN A N 1
ATOM 2290 C CA . ASN A 1 288 ? 1.433 -29.781 -17.656 1 94.06 288 ASN A CA 1
ATOM 2291 C C . ASN A 1 288 ? 0.105 -30.188 -17.016 1 94.06 288 ASN A C 1
ATOM 2293 O O . ASN A 1 288 ? -0.426 -29.484 -16.172 1 94.06 288 ASN A O 1
ATOM 2297 N N . LEU A 1 289 ? -0.381 -31.266 -17.469 1 92.69 289 LEU A N 1
ATOM 2298 C CA . LEU A 1 289 ? -1.642 -31.781 -16.938 1 92.69 289 LEU A CA 1
ATOM 2299 C C . LEU A 1 289 ? -1.51 -32.125 -15.461 1 92.69 289 LEU A C 1
ATOM 2301 O O . LEU A 1 289 ? -2.381 -31.797 -14.656 1 92.69 289 LEU A O 1
ATOM 2305 N N . ALA A 1 290 ? -0.433 -32.844 -15.156 1 92.81 290 ALA A N 1
ATOM 2306 C CA . ALA A 1 290 ? -0.222 -33.25 -13.766 1 92.81 290 ALA A CA 1
ATOM 2307 C C . ALA A 1 290 ? -0.119 -32.031 -12.852 1 92.81 290 ALA A C 1
ATOM 2309 O O . ALA A 1 290 ? -0.566 -32.062 -11.703 1 92.81 290 ALA A O 1
ATOM 2310 N N . GLU A 1 291 ? 0.461 -30.984 -13.359 1 90.56 291 GLU A N 1
ATOM 2311 C CA . GLU A 1 291 ? 0.609 -29.781 -12.547 1 90.56 291 GLU A CA 1
ATOM 2312 C C . GLU A 1 291 ? -0.714 -29.031 -12.422 1 90.56 291 GLU A C 1
ATOM 2314 O O . GLU A 1 291 ? -0.958 -28.359 -11.43 1 90.56 291 GLU A O 1
ATOM 2319 N N . SER A 1 292 ? -1.598 -29.141 -13.359 1 87.56 292 SER A N 1
ATOM 2320 C CA . SER A 1 292 ? -2.844 -28.391 -13.383 1 87.56 292 SER A CA 1
ATOM 2321 C C . SER A 1 292 ? -3.965 -29.141 -12.68 1 87.56 292 SER A C 1
ATOM 2323 O O . SER A 1 292 ? -4.887 -28.531 -12.133 1 87.56 292 SER A O 1
ATOM 2325 N N . LEU A 1 293 ? -3.918 -30.484 -12.672 1 88.44 293 LEU A N 1
ATOM 2326 C CA . LEU A 1 293 ? -4.98 -31.297 -12.102 1 88.44 293 LEU A CA 1
ATOM 2327 C C . LEU A 1 293 ? -4.926 -31.281 -10.578 1 88.44 293 LEU A C 1
ATOM 2329 O O . LEU A 1 293 ? -3.84 -31.25 -9.992 1 88.44 293 LEU A O 1
ATOM 2333 N N . PRO A 1 294 ? -6.129 -31.234 -10.055 1 86.88 294 PRO A N 1
ATOM 2334 C CA . PRO A 1 294 ? -6.133 -31.453 -8.609 1 86.88 294 PRO A CA 1
ATOM 2335 C C . PRO A 1 294 ? -5.562 -32.812 -8.211 1 86.88 294 PRO A C 1
ATOM 2337 O O . PRO A 1 294 ? -5.902 -33.844 -8.828 1 86.88 294 PRO A O 1
ATOM 2340 N N . ARG A 1 295 ? -4.598 -32.938 -7.324 1 87.56 295 ARG A N 1
ATOM 2341 C CA . ARG A 1 295 ? -3.912 -34.125 -6.863 1 87.56 295 ARG A CA 1
ATOM 2342 C C . ARG A 1 295 ? -2.99 -34.688 -7.945 1 87.56 295 ARG A C 1
ATOM 2344 O O . ARG A 1 295 ? -2.803 -35.906 -8.047 1 87.56 295 ARG A O 1
ATOM 2351 N N . GLY A 1 296 ? -2.625 -33.875 -8.82 1 89.94 296 GLY A N 1
ATOM 2352 C CA . GLY A 1 296 ? -1.702 -34.312 -9.859 1 89.94 296 GLY A CA 1
ATOM 2353 C C . GLY A 1 296 ? -0.365 -34.781 -9.312 1 89.94 296 GLY A C 1
ATOM 2354 O O . GLY A 1 296 ? 0.385 -35.469 -10.008 1 89.94 296 GLY A O 1
ATOM 2355 N N . ASP A 1 297 ? -0.103 -34.438 -8.102 1 89.75 297 ASP A N 1
ATOM 2356 C CA . ASP A 1 297 ? 1.135 -34.906 -7.473 1 89.75 297 ASP A CA 1
ATOM 2357 C C . ASP A 1 297 ? 1.154 -36.438 -7.324 1 89.75 297 ASP A C 1
ATOM 2359 O O . ASP A 1 297 ? 2.221 -37.031 -7.355 1 89.75 297 ASP A O 1
ATOM 2363 N N . ALA A 1 298 ? -0.026 -37.031 -7.117 1 90.75 298 ALA A N 1
ATOM 2364 C CA . ALA A 1 298 ? -0.102 -38.469 -7.02 1 90.75 298 ALA A CA 1
ATOM 2365 C C . ALA A 1 298 ? 0.306 -39.125 -8.336 1 90.75 298 ALA A C 1
ATOM 2367 O O . ALA A 1 298 ? 0.917 -40.219 -8.336 1 90.75 298 ALA A O 1
ATOM 2368 N N . ILE A 1 299 ? -0.056 -38.438 -9.422 1 93 299 ILE A N 1
ATOM 2369 C CA . ILE A 1 299 ? 0.338 -38.938 -10.734 1 93 299 ILE A CA 1
ATOM 2370 C C . ILE A 1 299 ? 1.858 -38.906 -10.867 1 93 299 ILE A C 1
ATOM 2372 O O . ILE A 1 299 ? 2.482 -39.875 -11.297 1 93 299 ILE A O 1
ATOM 2376 N N . LEU A 1 300 ? 2.42 -37.812 -10.469 1 94.44 300 LEU A N 1
ATOM 2377 C CA . LEU A 1 300 ? 3.863 -37.625 -10.57 1 94.44 300 LEU A CA 1
ATOM 2378 C C . LEU A 1 300 ? 4.602 -38.562 -9.641 1 94.44 300 LEU A C 1
ATOM 2380 O O . LEU A 1 300 ? 5.652 -39.125 -10 1 94.44 300 LEU A O 1
ATOM 2384 N N . GLU A 1 301 ? 4.066 -38.812 -8.5 1 91.88 301 GLU A N 1
ATOM 2385 C CA . GLU A 1 301 ? 4.672 -39.719 -7.559 1 91.88 301 GLU A CA 1
ATOM 2386 C C . GLU A 1 301 ? 4.637 -41.156 -8.102 1 91.88 301 GLU A C 1
ATOM 2388 O O . GLU A 1 301 ? 5.617 -41.906 -7.988 1 91.88 301 GLU A O 1
ATOM 2393 N N . THR A 1 302 ? 3.51 -41.5 -8.656 1 92.81 302 THR A N 1
ATOM 2394 C CA . THR A 1 302 ? 3.387 -42.844 -9.242 1 92.81 302 THR A CA 1
ATOM 2395 C C . THR A 1 302 ? 4.336 -43 -10.422 1 92.81 302 THR A C 1
ATOM 2397 O O . THR A 1 302 ? 4.969 -44.062 -10.586 1 92.81 302 THR A O 1
ATOM 2400 N N . LEU A 1 303 ? 4.387 -41.969 -11.219 1 93.31 303 LEU A N 1
ATOM 2401 C CA . LEU A 1 303 ? 5.301 -42 -12.359 1 93.31 303 LEU A CA 1
ATOM 2402 C C . LEU A 1 303 ? 6.746 -42.125 -11.898 1 93.31 303 LEU A C 1
ATOM 2404 O O . LEU A 1 303 ? 7.523 -42.906 -12.477 1 93.31 303 LEU A O 1
ATOM 2408 N N . SER A 1 304 ? 7.125 -41.406 -10.906 1 92.44 304 SER A N 1
ATOM 2409 C CA . SER A 1 304 ? 8.477 -41.469 -10.367 1 92.44 304 SER A CA 1
ATOM 2410 C C . SER A 1 304 ? 8.805 -42.844 -9.836 1 92.44 304 SER A C 1
ATOM 2412 O O . SER A 1 304 ? 9.906 -43.344 -10.047 1 92.44 304 SER A O 1
ATOM 2414 N N . SER A 1 305 ? 7.836 -43.469 -9.133 1 90.12 305 SER A N 1
ATOM 2415 C CA . SER A 1 305 ? 8.039 -44.812 -8.609 1 90.12 305 SER A CA 1
ATOM 2416 C C . SER A 1 305 ? 8.25 -45.812 -9.734 1 90.12 305 SER A C 1
ATOM 2418 O O . SER A 1 305 ? 9.078 -46.719 -9.625 1 90.12 305 SER A O 1
ATOM 2420 N N . ARG A 1 306 ? 7.547 -45.594 -10.805 1 87.38 306 ARG A N 1
ATOM 2421 C CA . ARG A 1 306 ? 7.668 -46.469 -11.953 1 87.38 306 ARG A CA 1
ATOM 2422 C C . ARG A 1 306 ? 9.016 -46.281 -12.656 1 87.38 306 ARG A C 1
ATOM 2424 O O . ARG A 1 306 ? 9.648 -47.25 -13.062 1 87.38 306 ARG A O 1
ATOM 2431 N N . LEU A 1 307 ? 9.453 -45.094 -12.828 1 90.19 307 LEU A N 1
ATOM 2432 C CA . LEU A 1 307 ? 10.719 -44.812 -13.492 1 90.19 307 LEU A CA 1
ATOM 2433 C C . LEU A 1 307 ? 11.891 -45.312 -12.664 1 90.19 307 LEU A C 1
ATOM 2435 O O . LEU A 1 307 ? 12.898 -45.75 -13.227 1 90.19 307 LEU A O 1
ATOM 2439 N N . LYS A 1 308 ? 11.805 -45.25 -11.414 1 87.69 308 LYS A N 1
ATOM 2440 C CA . LYS A 1 308 ? 12.883 -45.688 -10.547 1 87.69 308 LYS A CA 1
ATOM 2441 C C . LYS A 1 308 ? 13.039 -47.219 -10.609 1 87.69 308 LYS A C 1
ATOM 2443 O O . LYS A 1 308 ? 14.117 -47.75 -10.359 1 87.69 308 LYS A O 1
ATOM 2448 N N . LEU A 1 309 ? 11.969 -47.844 -10.93 1 80.06 309 LEU A N 1
ATOM 2449 C CA . LEU A 1 309 ? 12.016 -49.312 -11.078 1 80.06 309 LEU A CA 1
ATOM 2450 C C . LEU A 1 309 ? 12.727 -49.688 -12.375 1 80.06 309 LEU A C 1
ATOM 2452 O O . LEU A 1 309 ? 13.156 -50.844 -12.531 1 80.06 309 LEU A O 1
ATOM 2456 N N . MET A 1 310 ? 12.906 -48.844 -13.359 1 73.44 310 MET A N 1
ATOM 2457 C CA . MET A 1 310 ? 13.562 -49.094 -14.633 1 73.44 310 MET A CA 1
ATOM 2458 C C . MET A 1 310 ? 15.023 -49.5 -14.422 1 73.44 310 MET A C 1
ATOM 2460 O O . MET A 1 310 ? 15.57 -50.312 -15.164 1 73.44 310 MET A O 1
ATOM 2464 N N . ASN A 1 311 ? 15.906 -48.906 -13.727 1 58.16 311 ASN A N 1
ATOM 2465 C CA . ASN A 1 311 ? 17.328 -49.188 -13.547 1 58.16 311 ASN A CA 1
ATOM 2466 C C . ASN A 1 311 ? 17.547 -50.625 -13.055 1 58.16 311 ASN A C 1
ATOM 2468 O O . ASN A 1 311 ? 18.656 -51.156 -13.164 1 58.16 311 ASN A O 1
ATOM 2472 N N . SER A 1 312 ? 16.75 -51.219 -12.234 1 47.56 312 SER A N 1
ATOM 2473 C CA . SER A 1 312 ? 17.219 -52.438 -11.562 1 47.56 312 SER A CA 1
ATOM 2474 C C . SER A 1 312 ? 17.344 -53.594 -12.547 1 47.56 312 SER A C 1
ATOM 2476 O O . SER A 1 312 ? 17.734 -54.688 -12.164 1 47.56 312 SER A O 1
ATOM 2478 N N . ALA A 1 313 ? 16.797 -53.406 -13.758 1 41.97 313 ALA A N 1
ATOM 2479 C CA . ALA A 1 313 ? 16.844 -54.625 -14.586 1 41.97 313 ALA A CA 1
ATOM 2480 C C . ALA A 1 313 ? 18.219 -54.781 -15.219 1 41.97 313 ALA A C 1
ATOM 2482 O O . ALA A 1 313 ? 18.5 -55.812 -15.836 1 41.97 313 ALA A O 1
ATOM 2483 N N . GLY A 1 314 ? 19.031 -53.688 -15.43 1 38.34 314 GLY A N 1
ATOM 2484 C CA . GLY A 1 314 ? 20.25 -54.125 -16.094 1 38.34 314 GLY A CA 1
ATOM 2485 C C . GLY A 1 314 ? 20.938 -55.25 -15.359 1 38.34 314 GLY A C 1
ATOM 2486 O O . GLY A 1 314 ? 21.594 -56.094 -15.984 1 38.34 314 GLY A O 1
ATOM 2487 N N . ASN A 1 315 ? 21.438 -54.969 -14.117 1 36.97 315 ASN A N 1
ATOM 2488 C CA . ASN A 1 315 ? 22.453 -55.906 -13.656 1 36.97 315 ASN A CA 1
ATOM 2489 C C . ASN A 1 315 ? 21.812 -57.25 -13.266 1 36.97 315 ASN A C 1
ATOM 2491 O O . ASN A 1 315 ? 22.5 -58.156 -12.781 1 36.97 315 ASN A O 1
ATOM 2495 N N . ARG A 1 316 ? 20.547 -57.281 -12.812 1 38.84 316 ARG A N 1
ATOM 2496 C CA . ARG A 1 316 ? 20.266 -58.625 -12.289 1 38.84 316 ARG A CA 1
ATOM 2497 C C . ARG A 1 316 ? 19.812 -59.562 -13.406 1 38.84 316 ARG A C 1
ATOM 2499 O O . ARG A 1 316 ? 18.641 -59.594 -13.773 1 38.84 316 ARG A O 1
ATOM 2506 N N . ARG A 1 317 ? 20.5 -59.75 -14.469 1 36.47 317 ARG A N 1
ATOM 2507 C CA . ARG A 1 317 ? 20.422 -61.062 -15.156 1 36.47 317 ARG A CA 1
ATOM 2508 C C . ARG A 1 317 ? 20.156 -62.188 -14.164 1 36.47 317 ARG A C 1
ATOM 2510 O O . ARG A 1 317 ? 19.531 -63.188 -14.516 1 36.47 317 ARG A O 1
ATOM 2517 N N . GLY A 1 318 ? 20.953 -62.281 -12.977 1 33.91 318 GLY A N 1
ATOM 2518 C CA . GLY A 1 318 ? 21.031 -63.531 -12.234 1 33.91 318 GLY A CA 1
ATOM 2519 C C . GLY A 1 318 ? 19.734 -63.875 -11.508 1 33.91 318 GLY A C 1
ATOM 2520 O O . GLY A 1 318 ? 19.562 -65 -11.047 1 33.91 318 GLY A O 1
ATOM 2521 N N . LEU A 1 319 ? 19.188 -63 -10.641 1 33.78 319 LEU A N 1
ATOM 2522 C CA . LEU A 1 319 ? 18.188 -63.688 -9.805 1 33.78 319 LEU A CA 1
ATOM 2523 C C . LEU A 1 319 ? 16.922 -63.969 -10.602 1 33.78 319 LEU A C 1
ATOM 2525 O O . LEU A 1 319 ? 16.016 -63.156 -10.68 1 33.78 319 LEU A O 1
ATOM 2529 N N . LEU A 1 320 ? 16.891 -64.5 -11.82 1 34.19 320 LEU A N 1
ATOM 2530 C CA . LEU A 1 320 ? 15.859 -65.25 -12.578 1 34.19 320 LEU A CA 1
ATOM 2531 C C . LEU A 1 320 ? 15.07 -66.188 -11.672 1 34.19 320 LEU A C 1
ATOM 2533 O O . LEU A 1 320 ? 14.289 -67 -12.156 1 34.19 320 LEU A O 1
ATOM 2537 N N . GLY A 1 321 ? 15.516 -66.5 -10.406 1 33.5 321 GLY A N 1
ATOM 2538 C CA . GLY A 1 321 ? 14.852 -67.688 -9.898 1 33.5 321 GLY A CA 1
ATOM 2539 C C . GLY A 1 321 ? 13.352 -67.562 -9.75 1 33.5 321 GLY A C 1
ATOM 2540 O O . GLY A 1 321 ? 12.57 -68.438 -10.156 1 33.5 321 GLY A O 1
ATOM 2541 N N . SER A 1 322 ? 12.867 -66.938 -8.531 1 35.78 322 SER A N 1
ATOM 2542 C CA . SER A 1 322 ? 11.492 -67.25 -8.172 1 35.78 322 SER A CA 1
ATOM 2543 C C . SER A 1 322 ? 10.508 -66.625 -9.164 1 35.78 322 SER A C 1
ATOM 2545 O O . SER A 1 322 ? 10.734 -65.562 -9.695 1 35.78 322 SER A O 1
ATOM 2547 N N . PRO A 1 323 ? 9.672 -67.5 -9.945 1 38.69 323 PRO A N 1
ATOM 2548 C CA . PRO A 1 323 ? 8.625 -67.188 -10.922 1 38.69 323 PRO A CA 1
ATOM 2549 C C . PRO A 1 323 ? 7.859 -65.875 -10.586 1 38.69 323 PRO A C 1
ATOM 2551 O O . PRO A 1 323 ? 7.316 -65.25 -11.484 1 38.69 323 PRO A O 1
ATOM 2554 N N . SER A 1 324 ? 7.43 -65.812 -9.328 1 37.19 324 SER A N 1
ATOM 2555 C CA . SER A 1 324 ? 6.363 -64.938 -8.969 1 37.19 324 SER A CA 1
ATOM 2556 C C . SER A 1 324 ? 6.777 -63.469 -9.25 1 37.19 324 SER A C 1
ATOM 2558 O O . SER A 1 324 ? 5.941 -62.562 -9.242 1 37.19 324 SER A O 1
ATOM 2560 N N . ALA A 1 325 ? 8.016 -63.156 -8.859 1 39.09 325 ALA A N 1
ATOM 2561 C CA . ALA A 1 325 ? 8.336 -61.719 -8.961 1 39.09 325 ALA A CA 1
ATOM 2562 C C . ALA A 1 325 ? 8.555 -61.312 -10.406 1 39.09 325 ALA A C 1
ATOM 2564 O O . ALA A 1 325 ? 9.68 -61.344 -10.906 1 39.09 325 ALA A O 1
ATOM 2565 N N . ARG A 1 326 ? 7.988 -61.906 -11.367 1 39.72 326 ARG A N 1
ATOM 2566 C CA . ARG A 1 326 ? 7.938 -61.312 -12.695 1 39.72 326 ARG A CA 1
ATOM 2567 C C . ARG A 1 326 ? 7.926 -59.781 -12.609 1 39.72 326 ARG A C 1
ATOM 2569 O O . ARG A 1 326 ? 6.867 -59.188 -12.438 1 39.72 326 ARG A O 1
ATOM 2576 N N . ARG A 1 327 ? 8.805 -59.25 -11.836 1 44.88 327 ARG A N 1
ATOM 2577 C CA . ARG A 1 327 ? 9.062 -57.844 -11.781 1 44.88 327 ARG A CA 1
ATOM 2578 C C . ARG A 1 327 ? 9.117 -57.219 -13.18 1 44.88 327 ARG A C 1
ATOM 2580 O O . ARG A 1 327 ? 9.969 -57.594 -13.992 1 44.88 327 ARG A O 1
ATOM 2587 N N . GLN A 1 328 ? 7.938 -56.875 -13.734 1 47.31 328 GLN A N 1
ATOM 2588 C CA . GLN A 1 328 ? 7.738 -56.188 -15 1 47.31 328 GLN A CA 1
ATOM 2589 C C . GLN A 1 328 ? 8.836 -55.156 -15.242 1 47.31 328 GLN A C 1
ATOM 2591 O O . GLN A 1 328 ? 8.992 -54.219 -14.453 1 47.31 328 GLN A O 1
ATOM 2596 N N . VAL A 1 329 ? 9.961 -55.531 -15.648 1 52.69 329 VAL A N 1
ATOM 2597 C CA . VAL A 1 329 ? 11.031 -54.656 -16.125 1 52.69 329 VAL A CA 1
ATOM 2598 C C . VAL A 1 329 ? 10.438 -53.531 -16.969 1 52.69 329 VAL A C 1
ATOM 2600 O O . VAL A 1 329 ? 9.742 -53.812 -17.953 1 52.69 329 VAL A O 1
ATOM 2603 N N . ILE A 1 330 ? 10.258 -52.375 -16.391 1 64.75 330 ILE A N 1
ATOM 2604 C CA . ILE A 1 330 ? 9.781 -51.219 -17.141 1 64.75 330 ILE A CA 1
ATOM 2605 C C . ILE A 1 330 ? 10.898 -50.688 -18.047 1 64.75 330 ILE A C 1
ATOM 2607 O O . ILE A 1 330 ? 12.008 -50.406 -17.578 1 64.75 330 ILE A O 1
ATOM 2611 N N . HIS A 1 331 ? 10.758 -50.969 -19.312 1 70.38 331 HIS A N 1
ATOM 2612 C CA . HIS A 1 331 ? 11.695 -50.5 -20.328 1 70.38 331 HIS A CA 1
ATOM 2613 C C . HIS A 1 331 ? 11.445 -49.031 -20.688 1 70.38 331 HIS A C 1
ATOM 2615 O O . HIS A 1 331 ? 10.328 -48.531 -20.547 1 70.38 331 HIS A O 1
ATOM 2621 N N . PRO A 1 332 ? 12.539 -48.375 -20.922 1 84.12 332 PRO A N 1
ATOM 2622 C CA . PRO A 1 332 ? 12.383 -47 -21.406 1 84.12 332 PRO A CA 1
ATOM 2623 C C . PRO A 1 332 ? 11.758 -46.938 -22.812 1 84.12 332 PRO A C 1
ATOM 2625 O O . PRO A 1 332 ? 12.461 -46.719 -23.797 1 84.12 332 PRO A O 1
ATOM 2628 N N . VAL A 1 333 ? 10.523 -47.031 -22.875 1 83.12 333 VAL A N 1
ATOM 2629 C CA . VAL A 1 333 ? 9.766 -47.156 -24.109 1 83.12 333 VAL A CA 1
ATOM 2630 C C . VAL A 1 333 ? 9.805 -45.844 -24.906 1 83.12 333 VAL A C 1
ATOM 2632 O O . VAL A 1 333 ? 9.961 -45.844 -26.125 1 83.12 333 VAL A O 1
ATOM 2635 N N . SER A 1 334 ? 9.703 -44.75 -24.25 1 89.88 334 SER A N 1
ATOM 2636 C CA . SER A 1 334 ? 9.664 -43.469 -24.938 1 89.88 334 SER A CA 1
ATOM 2637 C C . SER A 1 334 ? 11.016 -43.125 -25.531 1 89.88 334 SER A C 1
ATOM 2639 O O . SER A 1 334 ? 11.094 -42.656 -26.688 1 89.88 334 SER A O 1
ATOM 2641 N N . ARG A 1 335 ? 12.047 -43.344 -24.797 1 88.75 335 ARG A N 1
ATOM 2642 C CA . ARG A 1 335 ? 13.391 -43.062 -25.312 1 88.75 335 ARG A CA 1
ATOM 2643 C C . ARG A 1 335 ? 13.711 -43.938 -26.516 1 88.75 335 ARG A C 1
ATOM 2645 O O . ARG A 1 335 ? 14.266 -43.469 -27.516 1 88.75 335 ARG A O 1
ATOM 2652 N N . VAL A 1 336 ? 13.328 -45.156 -26.438 1 86.69 336 VAL A N 1
ATOM 2653 C CA . VAL A 1 336 ? 13.578 -46.125 -27.531 1 86.69 336 VAL A CA 1
ATOM 2654 C C . VAL A 1 336 ? 12.781 -45.719 -28.766 1 86.69 336 VAL A C 1
ATOM 2656 O O . VAL A 1 336 ? 13.281 -45.812 -29.891 1 86.69 336 VAL A O 1
ATOM 2659 N N . SER A 1 337 ? 11.586 -45.25 -28.516 1 88.44 337 SER A N 1
ATOM 2660 C CA . SER A 1 337 ? 10.773 -44.812 -29.641 1 88.44 337 SER A CA 1
ATOM 2661 C C . SER A 1 337 ? 11.414 -43.625 -30.344 1 88.44 337 SER A C 1
ATOM 2663 O O . SER A 1 337 ? 11.398 -43.531 -31.578 1 88.44 337 SER A O 1
ATOM 2665 N N . LEU A 1 338 ? 11.992 -42.75 -29.641 1 89.69 338 LEU A N 1
ATOM 2666 C CA . LEU A 1 338 ? 12.656 -41.594 -30.234 1 89.69 338 LEU A CA 1
ATOM 2667 C C . LEU A 1 338 ? 13.898 -42.031 -31 1 89.69 338 LEU A C 1
ATOM 2669 O O . LEU A 1 338 ? 14.219 -41.438 -32.031 1 89.69 338 LEU A O 1
ATOM 2673 N N . CYS A 1 339 ? 14.539 -43 -30.5 1 85.81 339 CYS A N 1
ATOM 2674 C CA . CYS A 1 339 ? 15.703 -43.562 -31.188 1 85.81 339 CYS A CA 1
ATOM 2675 C C . CYS A 1 339 ? 15.312 -44.219 -32.5 1 85.81 339 CYS A C 1
ATOM 2677 O O . CYS A 1 339 ? 15.977 -44.031 -33.531 1 85.81 339 CYS A O 1
ATOM 2679 N N . ARG A 1 340 ? 14.258 -44.906 -32.438 1 84.12 340 ARG A N 1
ATOM 2680 C CA . ARG A 1 340 ? 13.773 -45.594 -33.625 1 84.12 340 ARG A CA 1
ATOM 2681 C C . ARG A 1 340 ? 13.352 -44.625 -34.719 1 84.12 340 ARG A C 1
ATOM 2683 O O . ARG A 1 340 ? 13.5 -44.906 -35.906 1 84.12 340 ARG A O 1
ATOM 2690 N N . LEU A 1 341 ? 12.922 -43.531 -34.281 1 87.12 341 LEU A N 1
ATOM 2691 C CA . LEU A 1 341 ? 12.492 -42.5 -35.219 1 87.12 341 LEU A CA 1
ATOM 2692 C C . LEU A 1 341 ? 13.688 -41.688 -35.75 1 87.12 341 LEU A C 1
ATOM 2694 O O . LEU A 1 341 ? 13.547 -40.906 -36.656 1 87.12 341 LEU A O 1
ATOM 2698 N N . GLY A 1 342 ? 14.812 -41.875 -35.188 1 80.69 342 GLY A N 1
ATOM 2699 C CA . GLY A 1 342 ? 16.031 -41.219 -35.656 1 80.69 342 GLY A CA 1
ATOM 2700 C C . GLY A 1 342 ? 16.188 -39.812 -35.156 1 80.69 342 GLY A C 1
ATOM 2701 O O . GLY A 1 342 ? 16.938 -39 -35.719 1 80.69 342 GLY A O 1
ATOM 2702 N N . ILE A 1 343 ? 15.477 -39.531 -34.188 1 84.12 343 ILE A N 1
ATOM 2703 C CA . ILE A 1 343 ? 15.539 -38.188 -33.656 1 84.12 343 ILE A CA 1
ATOM 2704 C C . ILE A 1 343 ? 16.719 -38.062 -32.688 1 84.12 343 ILE A C 1
ATOM 2706 O O . ILE A 1 343 ? 17.406 -37.031 -32.656 1 84.12 343 ILE A O 1
ATOM 2710 N N . ILE A 1 344 ? 16.953 -39.125 -31.859 1 82.44 344 ILE A N 1
ATOM 2711 C CA . ILE A 1 344 ? 18.109 -39.188 -30.969 1 82.44 344 ILE A CA 1
ATOM 2712 C C . ILE A 1 344 ? 19.078 -40.25 -31.438 1 82.44 344 ILE A C 1
ATOM 2714 O O . ILE A 1 344 ? 18.656 -41.25 -32.031 1 82.44 344 ILE A O 1
ATOM 2718 N N . SER A 1 345 ? 20.453 -39.875 -31.266 1 75.5 345 SER A N 1
ATOM 2719 C CA . SER A 1 345 ? 21.469 -40.875 -31.625 1 75.5 345 SER A CA 1
ATOM 2720 C C . SER A 1 345 ? 21.516 -42 -30.609 1 75.5 345 SER A C 1
ATOM 2722 O O . SER A 1 345 ? 21.516 -41.75 -29.406 1 75.5 345 SER A O 1
ATOM 2724 N N . CYS A 1 346 ? 21.156 -43.125 -30.922 1 64.81 346 CYS A N 1
ATOM 2725 C CA . CYS A 1 346 ? 21.141 -44.25 -30.031 1 64.81 346 CYS A CA 1
ATOM 2726 C C . CYS A 1 346 ? 22.5 -44.969 -30.016 1 64.81 346 CYS A C 1
ATOM 2728 O O . CYS A 1 346 ? 22.828 -45.688 -30.969 1 64.81 346 CYS A O 1
ATOM 2730 N N . LYS A 1 347 ? 23.672 -44.375 -29.797 1 54.97 347 LYS A N 1
ATOM 2731 C CA . LYS A 1 347 ? 24.859 -45.219 -29.703 1 54.97 347 LYS A CA 1
ATOM 2732 C C . LYS A 1 347 ? 24.562 -46.5 -28.922 1 54.97 347 LYS A C 1
ATOM 2734 O O . LYS A 1 347 ? 25.031 -47.562 -29.266 1 54.97 347 LYS A O 1
ATOM 2739 N N . GLU A 1 348 ? 24.453 -46.406 -27.609 1 48.66 348 GLU A N 1
ATOM 2740 C CA . GLU A 1 348 ? 24.391 -47.562 -26.734 1 48.66 348 GLU A CA 1
ATOM 2741 C C . GLU A 1 348 ? 23.109 -48.375 -26.969 1 48.66 348 GLU A C 1
ATOM 2743 O O . GLU A 1 348 ? 22.219 -48.375 -26.109 1 48.66 348 GLU A O 1
ATOM 2748 N N . VAL A 1 349 ? 22.484 -48.188 -27.906 1 45.97 349 VAL A N 1
ATOM 2749 C CA . VAL A 1 349 ? 21.266 -48.906 -28.25 1 45.97 349 VAL A CA 1
ATOM 2750 C C . VAL A 1 349 ? 21.516 -50.406 -28.094 1 45.97 349 VAL A C 1
ATOM 2752 O O . VAL A 1 349 ? 20.906 -51.219 -28.812 1 45.97 349 VAL A O 1
ATOM 2755 N N . ASP A 1 350 ? 22.641 -50.75 -27.797 1 45.44 350 ASP A N 1
ATOM 2756 C CA . ASP A 1 350 ? 22.672 -52.188 -27.547 1 45.44 350 ASP A CA 1
ATOM 2757 C C . ASP A 1 350 ? 21.422 -52.656 -26.797 1 45.44 350 ASP A C 1
ATOM 2759 O O . ASP A 1 350 ? 21.188 -53.844 -26.641 1 45.44 350 ASP A O 1
ATOM 2763 N N . ILE A 1 351 ? 20.891 -51.781 -26.109 1 45.34 351 ILE A N 1
ATOM 2764 C CA . ILE A 1 351 ? 19.672 -52.125 -25.391 1 45.34 351 ILE A CA 1
ATOM 2765 C C . ILE A 1 351 ? 18.547 -52.406 -26.391 1 45.34 351 ILE A C 1
ATOM 2767 O O . ILE A 1 351 ? 17.578 -53.094 -26.062 1 45.34 351 ILE A O 1
ATOM 2771 N N . ILE A 1 352 ? 18.641 -51.938 -27.594 1 46.25 352 ILE A N 1
ATOM 2772 C CA . ILE A 1 352 ? 17.625 -52 -28.641 1 46.25 352 ILE A CA 1
ATOM 2773 C C . ILE A 1 352 ? 17.531 -53.438 -29.172 1 46.25 352 ILE A C 1
ATOM 2775 O O . ILE A 1 352 ? 16.5 -53.844 -29.688 1 46.25 352 ILE A O 1
ATOM 2779 N N . GLY A 1 353 ? 18.688 -54 -29.422 1 42.62 353 GLY A N 1
ATOM 2780 C CA . GLY A 1 353 ? 18.594 -55.281 -30.094 1 42.62 353 GLY A CA 1
ATOM 2781 C C . GLY A 1 353 ? 17.5 -56.188 -29.516 1 42.62 353 GLY A C 1
ATOM 2782 O O . GLY A 1 353 ? 16.781 -56.844 -30.25 1 42.62 353 GLY A O 1
ATOM 2783 N N . GLU A 1 354 ? 17.703 -56.531 -28.234 1 42.06 354 GLU A N 1
ATOM 2784 C CA . GLU A 1 354 ? 16.781 -57.531 -27.672 1 42.06 354 GLU A CA 1
ATOM 2785 C C . GLU A 1 354 ? 15.383 -56.938 -27.516 1 42.06 354 GLU A C 1
ATOM 2787 O O . GLU A 1 354 ? 14.438 -57.688 -27.234 1 42.06 354 GLU A O 1
ATOM 2792 N N . ALA A 1 355 ? 15.102 -55.656 -27.484 1 43.59 355 ALA A N 1
ATOM 2793 C CA . ALA A 1 355 ? 13.836 -55 -27.125 1 43.59 355 ALA A CA 1
ATOM 2794 C C . ALA A 1 355 ? 12.914 -54.906 -28.344 1 43.59 355 ALA A C 1
ATOM 2796 O O . ALA A 1 355 ? 12.641 -53.812 -28.828 1 43.59 355 ALA A O 1
ATOM 2797 N N . THR A 1 356 ? 13.094 -55.5 -29.344 1 41.81 356 THR A N 1
ATOM 2798 C CA . THR A 1 356 ? 12.227 -55.531 -30.516 1 41.81 356 THR A CA 1
ATOM 2799 C C . THR A 1 356 ? 10.781 -55.25 -30.125 1 41.81 356 THR A C 1
ATOM 2801 O O . THR A 1 356 ? 10.016 -54.656 -30.891 1 41.81 356 THR A O 1
ATOM 2804 N N . THR A 1 35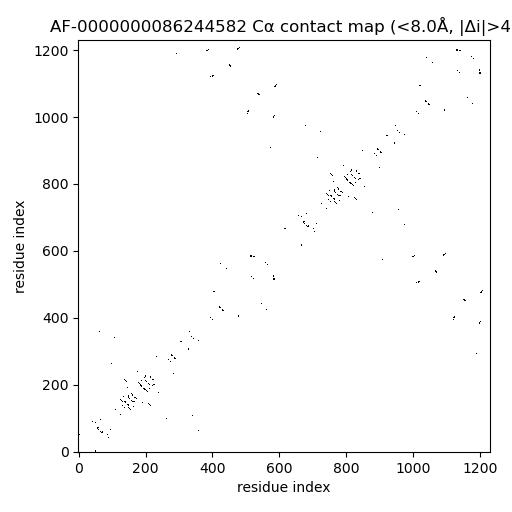7 ? 10.117 -56.156 -29.234 1 45.34 357 THR A N 1
ATOM 2805 C CA . THR A 1 357 ? 8.68 -56.062 -28.984 1 45.34 357 THR A CA 1
ATOM 2806 C C . THR A 1 357 ? 8.383 -55.188 -27.781 1 45.34 357 THR A C 1
ATOM 2808 O O . THR A 1 357 ? 7.969 -55.656 -26.734 1 45.34 357 THR A O 1
ATOM 2811 N N . LEU A 1 358 ? 9.148 -54.188 -27.531 1 48.91 358 LEU A N 1
ATOM 2812 C CA . LEU A 1 358 ? 8.906 -53.406 -26.312 1 48.91 358 LEU A CA 1
ATOM 2813 C C . LEU A 1 358 ? 7.508 -52.812 -26.328 1 48.91 358 LEU A C 1
ATOM 2815 O O . LEU A 1 358 ? 7.199 -51.969 -27.156 1 48.91 358 LEU A O 1
ATOM 2819 N N . VAL A 1 359 ? 6.516 -53.656 -26.016 1 49.81 359 VAL A N 1
ATOM 2820 C CA . VAL A 1 359 ? 5.125 -53.281 -25.797 1 49.81 359 VAL A CA 1
ATOM 2821 C C . VAL A 1 359 ? 5.031 -52.344 -24.609 1 49.81 359 VAL A C 1
ATOM 2823 O O . VAL A 1 359 ? 5.648 -52.562 -23.562 1 49.81 359 VAL A O 1
ATOM 2826 N N . GLY A 1 360 ? 4.887 -51.031 -24.844 1 56.66 360 GLY A N 1
ATOM 2827 C CA . GLY A 1 360 ? 4.629 -50 -23.844 1 56.66 360 GLY A CA 1
ATOM 2828 C C . GLY A 1 360 ? 3.832 -50.5 -22.656 1 56.66 360 GLY A C 1
ATOM 2829 O O . GLY A 1 360 ? 3.76 -51.719 -22.422 1 56.66 360 GLY A O 1
ATOM 2830 N N . ASP A 1 361 ? 3.33 -49.781 -21.734 1 56.44 361 ASP A N 1
ATOM 2831 C CA . ASP A 1 361 ? 2.598 -49.969 -20.484 1 56.44 361 ASP A CA 1
ATOM 2832 C C . ASP A 1 361 ? 1.265 -50.688 -20.734 1 56.44 361 ASP A C 1
ATOM 2834 O O . ASP A 1 361 ? 0.221 -50.031 -20.812 1 56.44 361 ASP A O 1
ATOM 2838 N N . VAL A 1 362 ? 1.286 -51.938 -21.422 1 55 362 VAL A N 1
ATOM 2839 C CA . VAL A 1 362 ? 0.031 -52.656 -21.609 1 55 362 VAL A CA 1
ATOM 2840 C C . VAL A 1 362 ? -0.273 -53.5 -20.359 1 55 362 VAL A C 1
ATOM 2842 O O . VAL A 1 362 ? 0.569 -54.281 -19.906 1 55 362 VAL A O 1
ATOM 2845 N N . PHE A 1 363 ? -1.021 -53.031 -19.516 1 52.75 363 PHE A N 1
ATOM 2846 C CA . PHE A 1 363 ? -1.487 -53.812 -18.375 1 52.75 363 PHE A CA 1
ATOM 2847 C C . PHE A 1 363 ? -2.668 -54.688 -18.766 1 52.75 363 PHE A C 1
ATOM 2849 O O . PHE A 1 363 ? -3.703 -54.188 -19.203 1 52.75 363 PHE A O 1
ATOM 2856 N N . VAL A 1 364 ? -2.328 -55.938 -19.109 1 51.34 364 VAL A N 1
ATOM 2857 C CA . VAL A 1 364 ? -3.398 -56.906 -19.406 1 51.34 364 VAL A CA 1
ATOM 2858 C C . VAL A 1 364 ? -4.152 -57.25 -18.125 1 51.34 364 VAL A C 1
ATOM 2860 O O . VAL A 1 364 ? -3.561 -57.719 -17.156 1 51.34 364 VAL A O 1
ATOM 2863 N N . GLY A 1 365 ? -5.469 -56.844 -17.984 1 52.81 365 GLY A N 1
ATOM 2864 C CA . GLY A 1 365 ? -6.387 -57.219 -16.922 1 52.81 365 GLY A CA 1
ATOM 2865 C C . GLY A 1 365 ? -6.363 -56.25 -15.758 1 52.81 365 GLY A C 1
ATOM 2866 O O . GLY A 1 365 ? -7.32 -56.188 -14.977 1 52.81 365 GLY A O 1
ATOM 2867 N N . GLU A 1 366 ? -5.082 -55.75 -15.266 1 59.75 366 GLU A N 1
ATOM 2868 C CA . GLU A 1 366 ? -5.027 -54.875 -14.102 1 59.75 366 GLU A CA 1
ATOM 2869 C C . GLU A 1 366 ? -4.941 -53.406 -14.516 1 59.75 366 GLU A C 1
ATOM 2871 O O . GLU A 1 366 ? -4.41 -53.094 -15.586 1 59.75 366 GLU A O 1
ATOM 2876 N N . VAL A 1 367 ? -5.645 -52.688 -13.828 1 69.44 367 VAL A N 1
ATOM 2877 C CA . VAL A 1 367 ? -5.648 -51.25 -14.125 1 69.44 367 VAL A CA 1
ATOM 2878 C C . VAL A 1 367 ? -4.277 -50.656 -13.82 1 69.44 367 VAL A C 1
ATOM 2880 O O . VAL A 1 367 ? -3.703 -50.906 -12.758 1 69.44 367 VAL A O 1
ATOM 2883 N N . ASN A 1 368 ? -3.619 -50.188 -14.789 1 78.81 368 ASN A N 1
ATOM 2884 C CA . ASN A 1 368 ? -2.361 -49.469 -14.656 1 78.81 368 ASN A CA 1
ATOM 2885 C C . ASN A 1 368 ? -2.434 -48.406 -13.539 1 78.81 368 ASN A C 1
ATOM 2887 O O . ASN A 1 368 ? -3.377 -47.625 -13.484 1 78.81 368 ASN A O 1
ATOM 2891 N N . PRO A 1 369 ? -1.581 -48.562 -12.547 1 84.31 369 PRO A N 1
ATOM 2892 C CA . PRO A 1 369 ? -1.607 -47.625 -11.438 1 84.31 369 PRO A CA 1
ATOM 2893 C C . PRO A 1 369 ? -1.609 -46.156 -11.898 1 84.31 369 PRO A C 1
ATOM 2895 O O . PRO A 1 369 ? -2.217 -45.312 -11.258 1 84.31 369 PRO A O 1
ATOM 2898 N N . LEU A 1 370 ? -0.96 -45.875 -12.961 1 88.75 370 LEU A N 1
ATOM 2899 C CA . LEU A 1 370 ? -0.946 -44.531 -13.492 1 88.75 370 LEU A CA 1
ATOM 2900 C C . LEU A 1 370 ? -2.328 -44.125 -13.992 1 88.75 370 LEU A C 1
ATOM 2902 O O . LEU A 1 370 ? -2.764 -43 -13.781 1 88.75 370 LEU A O 1
ATOM 2906 N N . GLU A 1 371 ? -3 -45.031 -14.633 1 87.5 371 GLU A N 1
ATOM 2907 C CA . GLU A 1 371 ? -4.352 -44.75 -15.109 1 87.5 371 GLU A CA 1
ATOM 2908 C C . GLU A 1 371 ? -5.309 -44.5 -13.938 1 87.5 371 GLU A C 1
ATOM 2910 O O . GLU A 1 371 ? -6.172 -43.625 -14.016 1 87.5 371 GLU A O 1
ATOM 2915 N N . ASN A 1 372 ? -5.102 -45.25 -12.93 1 86.94 372 ASN A N 1
ATOM 2916 C CA . ASN A 1 372 ? -5.93 -45.062 -11.742 1 86.94 372 ASN A CA 1
ATOM 2917 C C . ASN A 1 372 ? -5.699 -43.719 -11.102 1 86.94 372 ASN A C 1
ATOM 2919 O O . ASN A 1 372 ? -6.648 -43.062 -10.664 1 86.94 372 ASN A O 1
ATOM 2923 N N . ALA A 1 373 ? -4.445 -43.344 -10.984 1 89.62 373 ALA A N 1
ATOM 2924 C CA . ALA A 1 373 ? -4.125 -42.062 -10.414 1 89.62 373 ALA A CA 1
ATOM 2925 C C . ALA A 1 373 ? -4.738 -40.938 -11.234 1 89.62 373 ALA A C 1
ATOM 2927 O O . ALA A 1 373 ? -5.227 -39.938 -10.688 1 89.62 373 ALA A O 1
ATOM 2928 N N . VAL A 1 374 ? -4.738 -41.062 -12.523 1 89.56 374 VAL A N 1
ATOM 2929 C CA . VAL A 1 374 ? -5.293 -40.031 -13.414 1 89.56 374 VAL A CA 1
ATOM 2930 C C . VAL A 1 374 ? -6.809 -39.969 -13.242 1 89.56 374 VAL A C 1
ATOM 2932 O O . VAL A 1 374 ? -7.383 -38.906 -13.141 1 89.56 374 VAL A O 1
ATOM 2935 N N . LYS A 1 375 ? -7.441 -41.125 -13.203 1 86.75 375 LYS A N 1
ATOM 2936 C CA . LYS A 1 375 ? -8.891 -41.188 -13.047 1 86.75 375 LYS A CA 1
ATOM 2937 C C . LYS A 1 375 ? -9.328 -40.562 -11.727 1 86.75 375 LYS A C 1
ATOM 2939 O O . LYS A 1 375 ? -10.328 -39.844 -11.664 1 86.75 375 LYS A O 1
ATOM 2944 N N . GLN A 1 376 ? -8.555 -40.781 -10.734 1 86.5 376 GLN A N 1
ATOM 2945 C CA . GLN A 1 376 ? -8.867 -40.219 -9.43 1 86.5 376 GLN A CA 1
ATOM 2946 C C . GLN A 1 376 ? -8.727 -38.688 -9.438 1 86.5 376 GLN A C 1
ATOM 2948 O O . GLN A 1 376 ? -9.516 -37.969 -8.805 1 86.5 376 GLN A O 1
ATOM 2953 N N . SER A 1 377 ? -7.746 -38.219 -10.102 1 87.38 377 SER A N 1
ATOM 2954 C CA . SER A 1 377 ? -7.516 -36.781 -10.172 1 87.38 377 SER A CA 1
ATOM 2955 C C . SER A 1 377 ? -8.578 -36.094 -11.031 1 87.38 377 SER A C 1
ATOM 2957 O O . SER A 1 377 ? -8.922 -34.938 -10.789 1 87.38 377 SER A O 1
ATOM 2959 N N . MET A 1 378 ? -9.117 -36.781 -11.969 1 86.44 378 MET A N 1
ATOM 2960 C CA . MET A 1 378 ? -10.094 -36.219 -12.898 1 86.44 378 MET A CA 1
ATOM 2961 C C . MET A 1 378 ? -11.453 -36.094 -12.227 1 86.44 378 MET A C 1
ATOM 2963 O O . MET A 1 378 ? -12.273 -35.281 -12.648 1 86.44 378 MET A O 1
ATOM 2967 N N . LYS A 1 379 ? -11.695 -36.812 -11.219 1 81.69 379 LYS A N 1
ATOM 2968 C CA . LYS A 1 379 ? -12.984 -36.75 -10.531 1 81.69 379 LYS A CA 1
ATOM 2969 C C . LYS A 1 379 ? -13.219 -35.406 -9.883 1 81.69 379 LYS A C 1
ATOM 2971 O O . LYS A 1 379 ? -14.359 -34.938 -9.805 1 81.69 379 LYS A O 1
ATOM 2976 N N . ASN A 1 380 ? -12.242 -34.75 -9.508 1 77.75 380 ASN A N 1
ATOM 2977 C CA . ASN A 1 380 ? -12.367 -33.5 -8.773 1 77.75 380 ASN A CA 1
ATOM 2978 C C . ASN A 1 380 ? -12.297 -32.281 -9.703 1 77.75 380 ASN A C 1
ATOM 2980 O O . ASN A 1 380 ? -12.344 -31.156 -9.242 1 77.75 380 ASN A O 1
ATOM 2984 N N . ILE A 1 381 ? -12.258 -32.5 -11 1 84.19 381 ILE A N 1
ATOM 2985 C CA . ILE A 1 381 ? -12.102 -31.391 -11.953 1 84.19 381 ILE A CA 1
ATOM 2986 C C . ILE A 1 381 ? -13.422 -30.641 -12.102 1 84.19 381 ILE A C 1
ATOM 2988 O O . ILE A 1 381 ? -13.43 -29.422 -12.258 1 84.19 381 ILE A O 1
ATOM 2992 N N . GLY A 1 382 ? -14.484 -31.328 -12.016 1 81.81 382 GLY A N 1
ATOM 2993 C CA . GLY A 1 382 ? -15.781 -30.703 -12.195 1 81.81 382 GLY A CA 1
ATOM 2994 C C . GLY A 1 382 ? -16.062 -29.625 -11.172 1 81.81 382 GLY A C 1
ATOM 2995 O O . GLY A 1 382 ? -16.484 -28.516 -11.523 1 81.81 382 GLY A O 1
ATOM 2996 N N . ARG A 1 383 ? -15.742 -29.891 -9.977 1 82.75 383 ARG A N 1
ATOM 2997 C CA . ARG A 1 383 ? -15.977 -28.922 -8.914 1 82.75 383 ARG A CA 1
ATOM 2998 C C . ARG A 1 383 ? -15.039 -27.719 -9.055 1 82.75 383 ARG A C 1
ATOM 3000 O O . ARG A 1 383 ? -15.438 -26.578 -8.797 1 82.75 383 ARG A O 1
ATOM 3007 N N . ALA A 1 384 ? -13.859 -28.016 -9.406 1 86.62 384 ALA A N 1
ATOM 3008 C CA . ALA A 1 384 ? -12.883 -26.938 -9.57 1 86.62 384 ALA A CA 1
ATOM 3009 C C . ALA A 1 384 ? -13.258 -26.031 -10.734 1 86.62 384 ALA A C 1
ATOM 3011 O O . ALA A 1 384 ? -13.133 -24.797 -10.641 1 86.62 384 ALA A O 1
ATOM 3012 N N . GLU A 1 385 ? -13.719 -26.594 -11.781 1 87.44 385 GLU A N 1
ATOM 3013 C CA . GLU A 1 385 ? -14.125 -25.812 -12.945 1 87.44 385 GLU A CA 1
ATOM 3014 C C . GLU A 1 385 ? -15.352 -24.969 -12.633 1 87.44 385 GLU A C 1
ATOM 3016 O O . GLU A 1 385 ? -15.445 -23.812 -13.062 1 87.44 385 GLU A O 1
ATOM 3021 N N . ALA A 1 386 ? -16.234 -25.531 -11.977 1 87.62 386 ALA A N 1
ATOM 3022 C CA . ALA A 1 386 ? -17.438 -24.797 -11.594 1 87.62 386 ALA A CA 1
ATOM 3023 C C . ALA A 1 386 ? -17.078 -23.609 -10.695 1 87.62 386 ALA A C 1
ATOM 3025 O O . ALA A 1 386 ? -17.641 -22.516 -10.844 1 87.62 386 ALA A O 1
ATOM 3026 N N . ALA A 1 387 ? -16.219 -23.891 -9.781 1 90.44 387 ALA A N 1
ATOM 3027 C CA . ALA A 1 387 ? -15.789 -22.828 -8.883 1 90.44 387 ALA A CA 1
ATOM 3028 C C . ALA A 1 387 ? -15.062 -21.734 -9.664 1 90.44 387 ALA A C 1
ATOM 3030 O O . ALA A 1 387 ? -15.258 -20.531 -9.391 1 90.44 387 ALA A O 1
ATOM 3031 N N . GLN A 1 388 ? -14.219 -22.109 -10.562 1 89.25 388 GLN A N 1
ATOM 3032 C CA . GLN A 1 388 ? -13.477 -21.141 -11.359 1 89.25 388 GLN A CA 1
ATOM 3033 C C . GLN A 1 388 ? -14.422 -20.297 -12.219 1 89.25 388 GLN A C 1
ATOM 3035 O O . GLN A 1 388 ? -14.164 -19.125 -12.461 1 89.25 388 GLN A O 1
ATOM 3040 N N . ALA A 1 389 ? -15.453 -20.875 -12.648 1 89.56 389 ALA A N 1
ATOM 3041 C CA . ALA A 1 389 ? -16.453 -20.141 -13.43 1 89.56 389 ALA A CA 1
ATOM 3042 C C . ALA A 1 389 ? -17.094 -19.031 -12.594 1 89.56 389 ALA A C 1
ATOM 3044 O O . ALA A 1 389 ? -17.344 -17.938 -13.102 1 89.56 389 ALA A O 1
ATOM 3045 N N . THR A 1 390 ? -17.328 -19.328 -11.359 1 91.94 390 THR A N 1
ATOM 3046 C CA . THR A 1 390 ? -17.891 -18.312 -10.492 1 91.94 390 THR A CA 1
ATOM 3047 C C . THR A 1 390 ? -16.891 -17.188 -10.258 1 91.94 390 THR A C 1
ATOM 3049 O O . THR A 1 390 ? -17.281 -16.016 -10.18 1 91.94 390 THR A O 1
ATOM 3052 N N . VAL A 1 391 ? -15.664 -17.562 -10.117 1 91.88 391 VAL A N 1
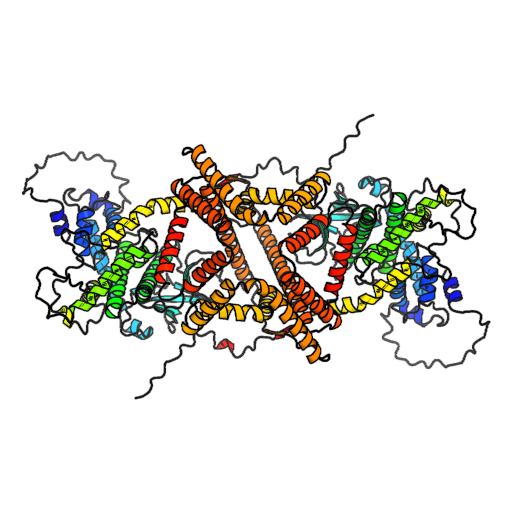ATOM 3053 C CA . VAL A 1 391 ? -14.609 -16.562 -9.914 1 91.88 391 VAL A CA 1
ATOM 3054 C C . VAL A 1 391 ? -14.516 -15.664 -11.141 1 91.88 391 VAL A C 1
ATOM 3056 O O . VAL A 1 391 ? -14.391 -14.438 -11.008 1 91.88 391 VAL A O 1
ATOM 3059 N N . ASP A 1 392 ? -14.641 -16.203 -12.312 1 88.62 392 ASP A N 1
ATOM 3060 C CA . ASP A 1 392 ? -14.539 -15.422 -13.547 1 88.62 392 ASP A CA 1
ATOM 3061 C C . ASP A 1 392 ? -15.75 -14.5 -13.719 1 88.62 392 ASP A C 1
ATOM 3063 O O . ASP A 1 392 ? -15.625 -13.414 -14.297 1 88.62 392 ASP A O 1
ATOM 3067 N N . GLN A 1 393 ? -16.75 -14.898 -13.203 1 88 393 GLN A N 1
ATOM 3068 C CA . GLN A 1 393 ? -17.969 -14.102 -13.32 1 88 393 GLN A CA 1
ATOM 3069 C C . GLN A 1 393 ? -17.922 -12.875 -12.414 1 88 393 GLN A C 1
ATOM 3071 O O . GLN A 1 393 ? -18.562 -11.859 -12.703 1 88 393 GLN A O 1
ATOM 3076 N N . VAL A 1 394 ? -17.203 -13.008 -11.375 1 90.69 394 VAL A N 1
ATOM 3077 C CA . VAL A 1 394 ? -17.234 -11.93 -10.398 1 90.69 394 VAL A CA 1
ATOM 3078 C C . VAL A 1 394 ? -16.078 -10.961 -10.664 1 90.69 394 VAL A C 1
ATOM 3080 O O . VAL A 1 394 ? -16 -9.891 -10.047 1 90.69 394 VAL A O 1
ATOM 3083 N N . LYS A 1 395 ? -15.242 -11.32 -11.539 1 88.25 395 LYS A N 1
ATOM 3084 C CA . LYS A 1 395 ? -14.164 -10.414 -11.914 1 88.25 395 LYS A CA 1
ATOM 3085 C C . LYS A 1 395 ? -14.711 -9.172 -12.617 1 88.25 395 LYS A C 1
ATOM 3087 O O . LYS A 1 395 ? -15.469 -9.273 -13.586 1 88.25 395 LYS A O 1
ATOM 3092 N N . VAL A 1 396 ? -14.438 -8.078 -12.031 1 85.12 396 VAL A N 1
ATOM 3093 C CA . VAL A 1 396 ? -14.898 -6.812 -12.594 1 85.12 396 VAL A CA 1
ATOM 3094 C C . VAL A 1 396 ? -13.703 -6.008 -13.102 1 85.12 396 VAL A C 1
ATOM 3096 O O . VAL A 1 396 ? -12.578 -6.191 -12.633 1 85.12 396 VAL A O 1
ATOM 3099 N N . GLU A 1 397 ? -14.039 -5.199 -14.117 1 80.19 397 GLU A N 1
ATOM 3100 C CA . GLU A 1 397 ? -12.977 -4.379 -14.695 1 80.19 397 GLU A CA 1
ATOM 3101 C C . GLU A 1 397 ? -12.984 -2.973 -14.102 1 80.19 397 GLU A C 1
ATOM 3103 O O . GLU A 1 397 ? -14.047 -2.428 -13.797 1 80.19 397 GLU A O 1
ATOM 3108 N N . GLY A 1 398 ? -11.734 -2.465 -13.875 1 78.06 398 GLY A N 1
ATOM 3109 C CA . GLY A 1 398 ? -11.586 -1.106 -13.375 1 78.06 398 GLY A CA 1
ATOM 3110 C C . GLY A 1 398 ? -11.234 -1.048 -11.898 1 78.06 398 GLY A C 1
ATOM 3111 O O . GLY A 1 398 ? -11.781 -1.802 -11.094 1 78.06 398 GLY A O 1
ATOM 3112 N N . ILE A 1 399 ? -10.398 -0.227 -11.609 1 79.62 399 ILE A N 1
ATOM 3113 C CA . ILE A 1 399 ? -9.914 -0.107 -10.242 1 79.62 399 ILE A CA 1
ATOM 3114 C C . ILE A 1 399 ? -11.016 0.453 -9.344 1 79.62 399 ILE A C 1
ATOM 3116 O O . ILE A 1 399 ? -11.188 0.005 -8.211 1 79.62 399 ILE A O 1
ATOM 3120 N N . ASP A 1 400 ? -11.766 1.449 -9.805 1 79.94 400 ASP A N 1
ATOM 3121 C CA . ASP A 1 400 ? -12.812 2.082 -8.992 1 79.94 400 ASP A CA 1
ATOM 3122 C C . ASP A 1 400 ? -13.906 1.084 -8.633 1 79.94 400 ASP A C 1
ATOM 3124 O O . ASP A 1 400 ? -14.375 1.051 -7.492 1 79.94 400 ASP A O 1
ATOM 3128 N N . THR A 1 401 ? -14.25 0.357 -9.625 1 86.81 401 THR A N 1
ATOM 3129 C CA . THR A 1 401 ? -15.289 -0.635 -9.375 1 86.81 401 THR A CA 1
ATOM 3130 C C . THR A 1 401 ? -14.805 -1.677 -8.367 1 86.81 401 THR A C 1
ATOM 3132 O O . THR A 1 401 ? -15.562 -2.078 -7.477 1 86.81 401 THR A O 1
ATOM 3135 N N . ASN A 1 402 ? -13.578 -2.08 -8.555 1 90.62 402 ASN A N 1
ATOM 3136 C CA . ASN A 1 402 ? -13.008 -3.059 -7.633 1 90.62 402 ASN A CA 1
ATOM 3137 C C . ASN A 1 402 ? -12.93 -2.508 -6.211 1 90.62 402 ASN A C 1
ATOM 3139 O O . ASN A 1 402 ? -13.141 -3.242 -5.246 1 90.62 402 ASN A O 1
ATOM 3143 N N . VAL A 1 403 ? -12.656 -1.337 -6.086 1 89.06 403 VAL A N 1
ATOM 3144 C CA . VAL A 1 403 ? -12.555 -0.715 -4.77 1 89.06 403 VAL A CA 1
ATOM 3145 C C . VAL A 1 403 ? -13.938 -0.623 -4.133 1 89.06 403 VAL A C 1
ATOM 3147 O O . VAL A 1 403 ? -14.094 -0.843 -2.928 1 89.06 403 VAL A O 1
ATOM 3150 N N . VAL A 1 404 ? -14.93 -0.28 -4.883 1 90.94 404 VAL A N 1
ATOM 3151 C CA . VAL A 1 404 ? -16.281 -0.18 -4.363 1 90.94 404 VAL A CA 1
ATOM 3152 C C . VAL A 1 404 ? -16.766 -1.557 -3.91 1 90.94 404 VAL A C 1
ATOM 3154 O O . VAL A 1 404 ? -17.422 -1.681 -2.873 1 90.94 404 VAL A O 1
ATOM 3157 N N . VAL A 1 405 ? -16.422 -2.561 -4.707 1 92.88 405 VAL A N 1
ATOM 3158 C CA . VAL A 1 405 ? -16.781 -3.924 -4.332 1 92.88 405 VAL A CA 1
ATOM 3159 C C . VAL A 1 405 ? -16.094 -4.301 -3.027 1 92.88 405 VAL A C 1
ATOM 3161 O O . VAL A 1 405 ? -16.703 -4.875 -2.129 1 92.88 405 VAL A O 1
ATOM 3164 N N . MET A 1 406 ? -14.844 -4.023 -2.941 1 94.44 406 MET A N 1
ATOM 3165 C CA . MET A 1 406 ? -14.086 -4.309 -1.73 1 94.44 406 MET A CA 1
ATOM 3166 C C . MET A 1 406 ? -14.703 -3.617 -0.521 1 94.44 406 MET A C 1
ATOM 3168 O O . MET A 1 406 ? -14.836 -4.223 0.544 1 94.44 406 MET A O 1
ATOM 3172 N N . LYS A 1 407 ? -15.039 -2.365 -0.654 1 91.88 407 LYS A N 1
ATOM 3173 C CA . LYS A 1 407 ? -15.625 -1.596 0.439 1 91.88 407 LYS A CA 1
ATOM 3174 C C . LYS A 1 407 ? -16.938 -2.209 0.898 1 91.88 407 LYS A C 1
ATOM 3176 O O . LYS A 1 407 ? -17.219 -2.275 2.098 1 91.88 407 LYS A O 1
ATOM 3181 N N . GLU A 1 408 ? -17.75 -2.656 -0.054 1 93.31 408 GLU A N 1
ATOM 3182 C CA . GLU A 1 408 ? -19.016 -3.289 0.282 1 93.31 408 GLU A CA 1
ATOM 3183 C C . GLU A 1 408 ? -18.797 -4.621 0.996 1 93.31 408 GLU A C 1
ATOM 3185 O O . GLU A 1 408 ? -19.547 -4.969 1.915 1 93.31 408 GLU A O 1
ATOM 3190 N N . LEU A 1 409 ? -17.797 -5.273 0.546 1 94.12 409 LEU A N 1
ATOM 3191 C CA . LEU A 1 409 ? -17.5 -6.559 1.165 1 94.12 409 LEU A CA 1
ATOM 3192 C C . LEU A 1 409 ? -16.953 -6.375 2.578 1 94.12 409 LEU A C 1
ATOM 3194 O O . LEU A 1 409 ? -17.219 -7.195 3.459 1 94.12 409 LEU A O 1
ATOM 3198 N N . LEU A 1 410 ? -16.266 -5.309 2.859 1 94.69 410 LEU A N 1
ATOM 3199 C CA . LEU A 1 410 ? -15.648 -5.051 4.156 1 94.69 410 LEU A CA 1
ATOM 3200 C C . LEU A 1 410 ? -16.594 -4.25 5.055 1 94.69 410 LEU A C 1
ATOM 3202 O O . LEU A 1 410 ? -16.25 -3.938 6.195 1 94.69 410 LEU A O 1
ATOM 3206 N N . PHE A 1 411 ? -17.734 -3.908 4.641 1 91.5 411 PHE A N 1
ATOM 3207 C CA . PHE A 1 411 ? -18.688 -3.064 5.348 1 91.5 411 PHE A CA 1
ATOM 3208 C C . PHE A 1 411 ? -18.984 -3.637 6.727 1 91.5 411 PHE A C 1
ATOM 3210 O O . PHE A 1 411 ? -19.062 -2.898 7.711 1 91.5 411 PHE A O 1
ATOM 3217 N N . PRO A 1 412 ? -19.172 -4.992 6.824 1 89.19 412 PRO A N 1
ATOM 3218 C CA . PRO A 1 412 ? -19.469 -5.555 8.141 1 89.19 412 PRO A CA 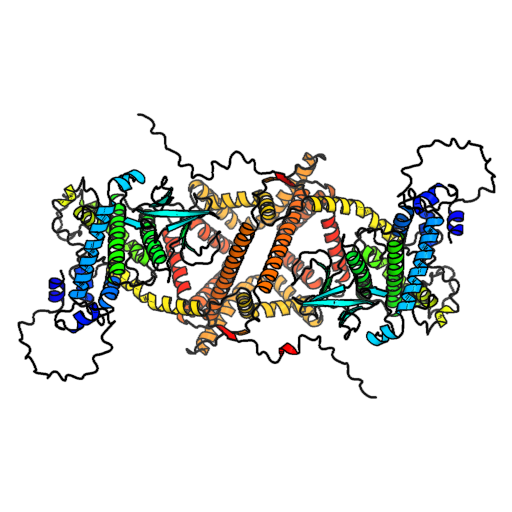1
ATOM 3219 C C . PRO A 1 412 ? -18.328 -5.332 9.141 1 89.19 412 PRO A C 1
ATOM 3221 O O . PRO A 1 412 ? -18.562 -5.387 10.352 1 89.19 412 PRO A O 1
ATOM 3224 N N . LEU A 1 413 ? -17.125 -5.145 8.703 1 90.56 413 LEU A N 1
ATOM 3225 C CA . LEU A 1 413 ? -15.984 -4.871 9.578 1 90.56 413 LEU A CA 1
ATOM 3226 C C . LEU A 1 413 ? -15.812 -3.371 9.789 1 90.56 413 LEU A C 1
ATOM 3228 O O . LEU A 1 413 ? -15.422 -2.934 10.875 1 90.56 413 LEU A O 1
ATOM 3232 N N . ILE A 1 414 ? -16.172 -2.518 8.836 1 91.25 414 ILE A N 1
ATOM 3233 C CA . ILE A 1 414 ? -15.992 -1.07 8.891 1 91.25 414 ILE A CA 1
ATOM 3234 C C . ILE A 1 414 ? -17.031 -0.453 9.82 1 91.25 414 ILE A C 1
ATOM 3236 O O . ILE A 1 414 ? -16.734 0.496 10.547 1 91.25 414 ILE A O 1
ATOM 3240 N N . LYS A 1 415 ? -18.203 -0.964 9.891 1 91 415 LYS A N 1
ATOM 3241 C CA . LYS A 1 415 ? -19.281 -0.407 10.688 1 91 415 LYS A CA 1
ATOM 3242 C C . LYS A 1 415 ? -18.938 -0.421 12.172 1 91 415 LYS A C 1
ATOM 3244 O O . LYS A 1 415 ? -19 0.613 12.836 1 91 415 LYS A O 1
ATOM 3249 N N . PRO A 1 416 ? -18.516 -1.656 12.641 1 91 416 PRO A N 1
ATOM 3250 C CA . PRO A 1 416 ? -18.109 -1.637 14.047 1 91 416 PRO A CA 1
ATOM 3251 C C . PRO A 1 416 ? -16.922 -0.711 14.305 1 91 416 PRO A C 1
ATOM 3253 O O . PRO A 1 416 ? -16.828 -0.109 15.383 1 91 416 PRO A O 1
ATOM 3256 N N . MET A 1 417 ? -16.078 -0.563 13.43 1 92.5 417 MET A N 1
ATOM 3257 C CA . MET A 1 417 ? -14.938 0.326 13.594 1 92.5 417 MET A CA 1
ATOM 3258 C C . MET A 1 417 ? -15.383 1.781 13.672 1 92.5 417 MET A C 1
ATOM 3260 O O . MET A 1 417 ? -14.852 2.557 14.469 1 92.5 417 MET A O 1
ATOM 3264 N N . ASN A 1 418 ? -16.344 2.1 12.852 1 90.88 418 ASN A N 1
ATOM 3265 C CA . ASN A 1 418 ? -16.891 3.447 12.898 1 90.88 418 ASN A CA 1
ATOM 3266 C C . ASN A 1 418 ? -17.609 3.713 14.227 1 90.88 418 ASN A C 1
ATOM 3268 O O . ASN A 1 418 ? -17.531 4.816 14.773 1 90.88 418 ASN A O 1
ATOM 3272 N N . GLN A 1 419 ? -18.281 2.701 14.742 1 92 419 GLN A N 1
ATOM 3273 C CA . GLN A 1 419 ? -18.938 2.83 16.047 1 92 419 GLN A CA 1
ATOM 3274 C C . GLN A 1 419 ? -17.906 3.039 17.156 1 92 419 GLN A C 1
ATOM 3276 O O . GLN A 1 419 ? -18.125 3.828 18.078 1 92 419 GLN A O 1
ATOM 3281 N N . LEU A 1 420 ? -16.828 2.352 17 1 92.19 420 LEU A N 1
ATOM 3282 C CA . LEU A 1 420 ? -15.758 2.521 17.984 1 92.19 420 LEU A CA 1
ATOM 3283 C C . LEU A 1 420 ? -15.164 3.924 17.891 1 92.19 420 LEU A C 1
ATOM 3285 O O . LEU A 1 420 ? -14.844 4.531 18.922 1 92.19 420 LEU A O 1
ATOM 3289 N N . GLN A 1 421 ? -15.062 4.414 16.75 1 91.12 421 GLN A N 1
ATOM 3290 C CA . GLN A 1 421 ? -14.547 5.766 16.562 1 91.12 421 GLN A CA 1
ATOM 3291 C C . GLN A 1 421 ? -15.5 6.809 17.125 1 91.12 421 GLN A C 1
ATOM 3293 O O . GLN A 1 421 ? -15.07 7.812 17.688 1 91.12 421 GLN A O 1
ATOM 3298 N N . LEU A 1 422 ? -16.766 6.551 17 1 91.06 422 LEU A N 1
ATOM 3299 C CA . LEU A 1 422 ? -17.766 7.441 17.578 1 91.06 422 LEU A CA 1
ATOM 3300 C C . LEU A 1 422 ? -17.688 7.438 19.094 1 91.06 422 LEU A C 1
ATOM 3302 O O . LEU A 1 422 ? -17.812 8.484 19.734 1 91.06 422 LEU A O 1
ATOM 3306 N N . LEU A 1 423 ? -17.438 6.262 19.594 1 92.69 423 LEU A N 1
ATOM 3307 C CA . LEU A 1 423 ? -17.281 6.172 21.047 1 92.69 423 LEU A CA 1
ATOM 3308 C C . LEU A 1 423 ? -16.016 6.891 21.5 1 92.69 423 LEU A C 1
ATOM 3310 O O . LEU A 1 423 ? -15.992 7.539 22.547 1 92.69 423 LEU A O 1
ATOM 3314 N N . ALA A 1 424 ? -15.008 6.855 20.656 1 92.25 424 ALA A N 1
ATOM 3315 C CA . ALA A 1 424 ? -13.727 7.477 20.984 1 92.25 424 ALA A CA 1
ATOM 3316 C C . ALA A 1 424 ? -13.797 8.992 20.812 1 92.25 424 ALA A C 1
ATOM 3318 O O . ALA A 1 424 ? -12.953 9.719 21.344 1 92.25 424 ALA A O 1
ATOM 3319 N N . SER A 1 425 ? -14.766 9.5 20.125 1 88.62 425 SER A N 1
ATOM 3320 C CA . SER A 1 425 ? -14.93 10.938 19.922 1 88.62 425 SER A CA 1
ATOM 3321 C C . SER A 1 425 ? -15.641 11.586 21.109 1 88.62 425 SER A C 1
ATOM 3323 O O . SER A 1 425 ? -15.648 12.805 21.234 1 88.62 425 SER A O 1
ATOM 3325 N N . TRP A 1 426 ? -16.281 10.781 22.094 1 89.94 426 TRP A N 1
ATOM 3326 C CA . TRP A 1 426 ? -16.922 11.227 23.328 1 89.94 426 TRP A CA 1
ATOM 3327 C C . TRP A 1 426 ? -18.062 12.188 23.016 1 89.94 426 TRP A C 1
ATOM 3329 O O . TRP A 1 426 ? -18.297 13.148 23.766 1 89.94 426 TRP A O 1
ATOM 3339 N N . LYS A 1 427 ? -18.688 12.086 21.797 1 85.38 427 LYS A N 1
ATOM 3340 C CA . LYS A 1 427 ? -19.875 12.867 21.5 1 85.38 427 LYS A CA 1
ATOM 3341 C C . LYS A 1 427 ? -21 12.562 22.484 1 85.38 427 LYS A C 1
ATOM 3343 O O . LYS A 1 427 ? -21.719 13.469 22.906 1 85.38 427 LYS A O 1
ATOM 3348 N N . ASP A 1 428 ? -21.109 11.234 22.859 1 90.88 428 ASP A N 1
ATOM 3349 C CA . ASP A 1 428 ? -21.984 10.797 23.953 1 90.88 428 ASP A CA 1
ATOM 3350 C C . ASP A 1 428 ? -21.172 10.328 25.156 1 90.88 428 ASP A C 1
ATOM 3352 O O . ASP A 1 428 ? -20.766 9.164 25.219 1 90.88 428 ASP A O 1
ATOM 3356 N N . PRO A 1 429 ? -21.031 11.141 26.172 1 91.62 429 PRO A N 1
ATOM 3357 C CA . PRO A 1 429 ? -20.109 10.852 27.281 1 91.62 429 PRO A CA 1
ATOM 3358 C C . PRO A 1 429 ? -20.531 9.633 28.094 1 91.62 429 PRO A C 1
ATOM 3360 O O . PRO A 1 429 ? -19.672 8.875 28.562 1 91.62 429 PRO A O 1
ATOM 3363 N N . TRP A 1 430 ? -21.828 9.359 28.141 1 93.31 430 TRP A N 1
ATOM 3364 C CA . TRP A 1 430 ? -22.281 8.242 28.969 1 93.31 430 TRP A CA 1
ATOM 3365 C C . TRP A 1 430 ? -21.938 6.91 28.312 1 93.31 430 TRP A C 1
ATOM 3367 O O . TRP A 1 430 ? -21.469 5.988 28.984 1 93.31 430 TRP A O 1
ATOM 3377 N N . LYS A 1 431 ? -22.188 6.883 27.094 1 94.38 431 LYS A N 1
ATOM 3378 C CA . LYS A 1 431 ? -21.844 5.652 26.375 1 94.38 431 LYS A CA 1
ATOM 3379 C C . LYS A 1 431 ? -20.344 5.414 26.359 1 94.38 431 LYS A C 1
ATOM 3381 O O . LYS A 1 431 ? -19.891 4.277 26.484 1 94.38 431 LYS A O 1
ATOM 3386 N N . SER A 1 432 ? -19.562 6.457 26.266 1 94.88 432 SER A N 1
ATOM 3387 C CA . SER A 1 432 ? -18.109 6.344 26.234 1 94.88 432 SER A CA 1
ATOM 3388 C C . SER A 1 432 ? -17.547 5.941 27.594 1 94.88 432 SER A C 1
ATOM 3390 O O . SER A 1 432 ? -16.625 5.129 27.688 1 94.88 432 SER A O 1
ATOM 3392 N N . ILE A 1 433 ? -18.188 6.406 28.672 1 95 433 ILE A N 1
ATOM 3393 C CA . ILE A 1 433 ? -17.75 6.062 30.016 1 95 433 ILE A CA 1
ATOM 3394 C C . ILE A 1 433 ? -18.047 4.586 30.297 1 95 433 ILE A C 1
ATOM 3396 O O . ILE A 1 433 ? -17.188 3.867 30.828 1 95 433 ILE A O 1
ATOM 3400 N N . LEU A 1 434 ? -19.266 4.191 29.875 1 95.19 434 LEU A N 1
ATOM 3401 C CA . LEU A 1 434 ? -19.641 2.799 30.094 1 95.19 434 LEU A CA 1
ATOM 3402 C C . LEU A 1 434 ? -18.703 1.862 29.328 1 95.19 434 LEU A C 1
ATOM 3404 O O . LEU A 1 434 ? -18.281 0.834 29.859 1 95.19 434 LEU A O 1
ATOM 3408 N N . PHE A 1 435 ? -18.422 2.217 28.125 1 94.88 435 PHE A N 1
ATOM 3409 C CA . PHE A 1 435 ? -17.516 1.409 27.297 1 94.88 435 PHE A CA 1
ATOM 3410 C C . PHE A 1 435 ? -16.125 1.369 27.906 1 94.88 435 PHE A C 1
ATOM 3412 O O . PHE A 1 435 ? -15.508 0.306 27.984 1 94.88 435 PHE A O 1
ATOM 3419 N N . MET A 1 436 ? -15.602 2.463 28.406 1 94.81 436 MET A N 1
ATOM 3420 C CA . MET A 1 436 ? -14.273 2.561 28.984 1 94.81 436 MET A CA 1
ATOM 3421 C C . MET A 1 436 ? -14.172 1.719 30.25 1 94.81 436 MET A C 1
ATOM 3423 O O . MET A 1 436 ? -13.203 0.987 30.438 1 94.81 436 MET A O 1
ATOM 3427 N N . VAL A 1 437 ? -15.172 1.786 31.078 1 95.56 437 VAL A N 1
ATOM 3428 C CA . VAL A 1 437 ? -15.172 1.054 32.344 1 95.56 437 VAL A CA 1
ATOM 3429 C C . VAL A 1 437 ? -15.258 -0.447 32.062 1 95.56 437 VAL A C 1
ATOM 3431 O O . VAL A 1 437 ? -14.531 -1.235 32.688 1 95.56 437 VAL A O 1
ATOM 3434 N N . PHE A 1 438 ? -16.047 -0.752 31.109 1 95.38 438 PHE A N 1
ATOM 3435 C CA . PHE A 1 438 ? -16.234 -2.162 30.781 1 95.38 438 PHE A CA 1
ATOM 3436 C C . PHE A 1 438 ? -14.938 -2.756 30.234 1 95.38 438 PHE A C 1
ATOM 3438 O O . PHE A 1 438 ? -14.508 -3.826 30.672 1 95.38 438 PHE A O 1
ATOM 3445 N N . VAL A 1 439 ? -14.289 -2.049 29.297 1 94.38 439 VAL A N 1
ATOM 3446 C CA . VAL A 1 439 ? -13.078 -2.557 28.672 1 94.38 439 VAL A CA 1
ATOM 3447 C C . VAL A 1 439 ? -11.938 -2.566 29.672 1 94.38 439 VAL A C 1
ATOM 3449 O O . VAL A 1 439 ? -11.133 -3.498 29.703 1 94.38 439 VAL A O 1
ATOM 3452 N N . SER A 1 440 ? -11.883 -1.552 30.547 1 96.19 440 SER A N 1
ATOM 3453 C CA . SER A 1 440 ? -10.859 -1.527 31.578 1 96.19 440 SER A CA 1
ATOM 3454 C C . SER A 1 440 ? -11.031 -2.697 32.562 1 96.19 440 SER A C 1
ATOM 3456 O O . SER A 1 440 ? -10.047 -3.342 32.938 1 96.19 440 SER A O 1
ATOM 3458 N N . TYR A 1 441 ? -12.25 -2.973 32.875 1 95.5 441 TYR A N 1
ATOM 3459 C CA . TYR A 1 441 ? -12.539 -4.098 33.75 1 95.5 441 TYR A CA 1
ATOM 3460 C C . TYR A 1 441 ? -12.156 -5.418 33.094 1 95.5 441 TYR A C 1
ATOM 3462 O O . TYR A 1 441 ? -11.586 -6.301 33.719 1 95.5 441 TYR A O 1
ATOM 3470 N N . ALA A 1 442 ? -12.43 -5.523 31.797 1 94.31 442 ALA A N 1
ATOM 3471 C CA . ALA A 1 442 ? -12.094 -6.738 31.062 1 94.31 442 ALA A CA 1
ATOM 3472 C C . ALA A 1 442 ? -10.578 -6.941 31 1 94.31 442 ALA A C 1
ATOM 3474 O O . ALA A 1 442 ? -10.094 -8.07 31.078 1 94.31 442 ALA A O 1
ATOM 3475 N N . ILE A 1 443 ? -9.805 -5.895 30.859 1 94.81 443 ILE A N 1
ATOM 3476 C CA . ILE A 1 443 ? -8.352 -5.973 30.797 1 94.81 443 ILE A CA 1
ATOM 3477 C C . ILE A 1 443 ? -7.785 -6.383 32.156 1 94.81 443 ILE A C 1
ATOM 3479 O O . ILE A 1 443 ? -6.93 -7.266 32.219 1 94.81 443 ILE A O 1
ATOM 3483 N N . ILE A 1 444 ? -8.344 -5.828 33.25 1 94.12 444 ILE A N 1
ATOM 3484 C CA . ILE A 1 444 ? -7.852 -6.102 34.594 1 94.12 444 ILE A CA 1
ATOM 3485 C C . ILE A 1 444 ? -8.141 -7.555 34.969 1 94.12 444 ILE A C 1
ATOM 3487 O O . ILE A 1 444 ? -7.32 -8.211 35.625 1 94.12 444 ILE A O 1
ATOM 3491 N N . ARG A 1 445 ? -9.219 -8.086 34.438 1 93.5 445 ARG A N 1
ATOM 3492 C CA . ARG A 1 445 ? -9.602 -9.461 34.75 1 93.5 445 ARG A CA 1
ATOM 3493 C C . ARG A 1 445 ? -8.961 -10.438 33.781 1 93.5 445 ARG A C 1
ATOM 3495 O O . ARG A 1 445 ? -9.195 -11.648 33.844 1 93.5 445 ARG A O 1
ATOM 3502 N N . GLU A 1 446 ? -8.172 -9.984 32.812 1 89.25 446 GLU A N 1
ATOM 3503 C CA . GLU A 1 446 ? -7.414 -10.773 31.844 1 89.25 446 GLU A CA 1
ATOM 3504 C C . GLU A 1 446 ? -8.344 -11.508 30.875 1 89.25 446 GLU A C 1
ATOM 3506 O O . GLU A 1 446 ? -8.055 -12.625 30.453 1 89.25 446 GLU A O 1
ATOM 3511 N N . TRP A 1 447 ? -9.492 -10.914 30.625 1 89.19 447 TRP A N 1
ATOM 3512 C CA . TRP A 1 447 ? -10.438 -11.492 29.672 1 89.19 447 TRP A CA 1
ATOM 3513 C C . TRP A 1 447 ? -9.953 -11.289 28.25 1 89.19 447 TRP A C 1
ATOM 3515 O O . TRP A 1 447 ? -10.469 -11.922 27.312 1 89.19 447 TRP A O 1
ATOM 3525 N N . ILE A 1 448 ? -8.969 -10.531 27.984 1 86.06 448 ILE A N 1
ATOM 3526 C CA . ILE A 1 448 ? -8.469 -10.211 26.641 1 86.06 448 ILE A CA 1
ATOM 3527 C C . ILE A 1 448 ? -7.859 -11.461 26.016 1 86.06 448 ILE A C 1
ATOM 3529 O O . ILE A 1 448 ? -7.891 -11.625 24.797 1 86.06 448 ILE A O 1
ATOM 3533 N N . LYS A 1 449 ? -7.375 -12.359 26.812 1 85.19 449 LYS A N 1
ATOM 3534 C CA . LYS A 1 449 ? -6.766 -13.586 26.312 1 85.19 449 LYS A CA 1
ATOM 3535 C C . LYS A 1 449 ? -7.797 -14.469 25.609 1 85.19 449 LYS A C 1
ATOM 3537 O O . LYS A 1 449 ? -7.453 -15.234 24.719 1 85.19 449 LYS A O 1
ATOM 3542 N N . TYR A 1 450 ? -9.016 -14.273 25.938 1 89.19 450 TYR A N 1
ATOM 3543 C CA . TYR A 1 450 ? -10.07 -15.125 25.406 1 89.19 450 TYR A CA 1
ATOM 3544 C C . TYR A 1 450 ? -10.828 -14.422 24.297 1 89.19 450 TYR A C 1
ATOM 3546 O O . TYR A 1 450 ? -11.805 -14.953 23.766 1 89.19 450 TYR A O 1
ATOM 3554 N N . ALA A 1 451 ? -10.336 -13.266 23.953 1 89.31 451 ALA A N 1
ATOM 3555 C CA . ALA A 1 451 ? -11.031 -12.508 22.906 1 89.31 451 ALA A CA 1
ATOM 3556 C C . ALA A 1 451 ? -10.953 -13.219 21.562 1 89.31 451 ALA A C 1
ATOM 3558 O O . ALA A 1 451 ? -11.969 -13.406 20.891 1 89.31 451 ALA A O 1
ATOM 3559 N N . LEU A 1 452 ? -9.781 -13.688 21.234 1 91 452 LEU A N 1
ATOM 3560 C CA . LEU A 1 452 ? -9.586 -14.336 19.953 1 91 452 LEU A CA 1
ATOM 3561 C C . LEU A 1 452 ? -10.312 -15.672 19.891 1 91 452 LEU A C 1
ATOM 3563 O O . LEU A 1 452 ? -11.086 -15.93 18.969 1 91 452 LEU A O 1
ATOM 3567 N N . PRO A 1 453 ? -10.188 -16.516 20.906 1 93.81 453 PRO A N 1
ATOM 3568 C CA . PRO A 1 453 ? -10.93 -17.766 20.891 1 93.81 453 PRO A CA 1
ATOM 3569 C C . PRO A 1 453 ? -12.445 -17.562 20.844 1 93.81 453 PRO A C 1
ATOM 3571 O O . PRO A 1 453 ? -13.148 -18.297 20.141 1 93.81 453 PRO A O 1
ATOM 3574 N N . SER A 1 454 ? -12.883 -16.594 21.531 1 93.81 454 SER A N 1
ATOM 3575 C CA . SER A 1 454 ? -14.312 -16.328 21.516 1 93.81 454 SER A CA 1
ATOM 3576 C C . SER A 1 454 ? -14.789 -15.891 20.141 1 93.81 454 SER A C 1
ATOM 3578 O O . SER A 1 454 ? -15.867 -16.297 19.688 1 93.81 454 SER A O 1
ATOM 3580 N N . LEU A 1 455 ? -13.992 -15.102 19.484 1 93.75 455 LEU A N 1
ATOM 3581 C CA . LEU A 1 455 ? -14.336 -14.648 18.141 1 93.75 455 LEU A CA 1
ATOM 3582 C C . LEU A 1 455 ? -14.391 -15.82 17.172 1 93.75 455 LEU A C 1
ATOM 3584 O O . LEU A 1 455 ? -15.297 -15.914 16.344 1 93.75 455 LEU A O 1
ATOM 3588 N N . LEU A 1 456 ? -13.492 -16.719 17.328 1 95.5 456 LEU A N 1
ATOM 3589 C CA . LEU A 1 456 ? -13.43 -17.891 16.438 1 95.5 456 LEU A CA 1
ATOM 3590 C C . LEU A 1 456 ? -14.633 -18.797 16.672 1 95.5 456 LEU A C 1
ATOM 3592 O O . LEU A 1 456 ? -15.227 -19.297 15.711 1 95.5 456 LEU A O 1
ATOM 3596 N N . VAL A 1 457 ? -15.008 -18.984 17.859 1 95.06 457 VAL A N 1
ATOM 3597 C CA . VAL A 1 457 ? -16.141 -19.844 18.188 1 95.06 457 VAL A CA 1
ATOM 3598 C C . VAL A 1 457 ? -17.438 -19.188 17.703 1 95.06 457 VAL A C 1
ATOM 3600 O O . VAL A 1 457 ? -18.312 -19.875 17.156 1 95.06 457 VAL A O 1
ATOM 3603 N N . VAL A 1 458 ? -17.516 -17.906 17.859 1 94.31 458 VAL A N 1
ATOM 3604 C CA . VAL A 1 458 ? -18.703 -17.203 17.406 1 94.31 458 VAL A CA 1
ATOM 3605 C C . VAL A 1 458 ? -18.828 -17.344 15.891 1 94.31 458 VAL A C 1
ATOM 3607 O O . VAL A 1 458 ? -19.922 -17.578 15.367 1 94.31 458 VAL A O 1
ATOM 3610 N N . LEU A 1 459 ? -17.734 -17.188 15.203 1 94 459 LEU A N 1
ATOM 3611 C CA . LEU A 1 459 ? -17.75 -17.344 13.75 1 94 459 LEU A CA 1
ATOM 3612 C C . LEU A 1 459 ? -18.156 -18.75 13.344 1 94 459 LEU A C 1
ATOM 3614 O O . LEU A 1 459 ? -18.938 -18.938 12.406 1 94 459 LEU A O 1
ATOM 3618 N N . ALA A 1 460 ? -17.703 -19.734 14.078 1 95.38 460 ALA A N 1
ATOM 3619 C CA . ALA A 1 460 ? -18.047 -21.125 13.805 1 95.38 460 ALA A CA 1
ATOM 3620 C C . ALA A 1 460 ? -19.547 -21.359 14.031 1 95.38 460 ALA A C 1
ATOM 3622 O O . ALA A 1 460 ? -20.203 -22.047 13.242 1 95.38 460 ALA A O 1
ATOM 3623 N N . VAL A 1 461 ? -20.047 -20.75 15.047 1 94.5 461 VAL A N 1
ATOM 3624 C CA . VAL A 1 461 ? -21.469 -20.906 15.367 1 94.5 461 VAL A CA 1
ATOM 3625 C C . VAL A 1 461 ? -22.312 -20.234 14.289 1 94.5 461 VAL A C 1
ATOM 3627 O O . VAL A 1 461 ? -23.328 -20.797 13.859 1 94.5 461 VAL A O 1
ATOM 3630 N N . ILE A 1 462 ? -21.875 -19.094 13.797 1 92.06 462 ILE A N 1
ATOM 3631 C CA . ILE A 1 462 ? -22.594 -18.391 12.742 1 92.06 462 ILE A CA 1
ATOM 3632 C C . ILE A 1 462 ? -22.609 -19.234 11.469 1 92.06 462 ILE A C 1
ATOM 3634 O O . ILE A 1 462 ? -23.641 -19.359 10.805 1 92.06 462 ILE A O 1
ATOM 3638 N N . MET A 1 463 ? -21.531 -19.797 11.117 1 92.31 463 MET A N 1
ATOM 3639 C CA . MET A 1 463 ? -21.422 -20.641 9.93 1 92.31 463 MET A CA 1
ATOM 3640 C C . MET A 1 463 ? -22.359 -21.844 10.023 1 92.31 463 MET A C 1
ATOM 3642 O O . MET A 1 463 ? -23.062 -22.172 9.07 1 92.31 463 MET A O 1
ATOM 3646 N N . PHE A 1 464 ? -22.391 -22.438 11.219 1 90.19 464 PHE A N 1
ATOM 3647 C CA . PHE A 1 464 ? -23.25 -23.594 11.43 1 90.19 464 PHE A CA 1
ATOM 3648 C C . PHE A 1 464 ? -24.719 -23.203 11.367 1 90.19 464 PHE A C 1
ATOM 3650 O O . PHE A 1 464 ? -25.547 -23.953 10.828 1 90.19 464 PHE A O 1
ATOM 3657 N N . TRP A 1 465 ? -24.969 -22.078 11.898 1 90.69 465 TRP A N 1
ATOM 3658 C CA . TRP A 1 465 ? -26.344 -21.594 11.891 1 90.69 465 TRP A CA 1
ATOM 3659 C C . TRP A 1 465 ? -26.812 -21.281 10.469 1 90.69 465 TRP A C 1
ATOM 3661 O O . TRP A 1 465 ? -27.922 -21.656 10.078 1 90.69 465 TRP A O 1
ATOM 3671 N N . ARG A 1 466 ? -26.031 -20.656 9.68 1 89.12 466 ARG A N 1
ATOM 3672 C CA . ARG A 1 466 ? -26.375 -20.312 8.305 1 89.12 466 ARG A CA 1
ATOM 3673 C C . ARG A 1 466 ? -26.5 -21.547 7.434 1 89.12 466 ARG A C 1
ATOM 3675 O O . ARG A 1 466 ? -27.344 -21.594 6.527 1 89.12 466 ARG A O 1
ATOM 3682 N N . ARG A 1 467 ? -25.641 -22.5 7.742 1 88.12 467 ARG A N 1
ATOM 3683 C CA . ARG A 1 467 ? -25.719 -23.766 7.023 1 88.12 467 ARG A CA 1
ATOM 3684 C C . ARG A 1 467 ? -27.062 -24.422 7.234 1 88.12 467 ARG A C 1
ATOM 3686 O O . ARG A 1 467 ? -27.656 -24.953 6.289 1 88.12 467 ARG A O 1
ATOM 3693 N N . ASN A 1 468 ? -27.547 -24.344 8.414 1 86 468 ASN A N 1
ATOM 3694 C CA . ASN A 1 468 ? -28.797 -25.016 8.75 1 86 468 ASN A CA 1
ATOM 3695 C C . ASN A 1 468 ? -30 -24.234 8.266 1 86 468 ASN A C 1
ATOM 3697 O O . ASN A 1 468 ? -31.047 -24.812 7.953 1 86 468 ASN A O 1
ATOM 3701 N N . VAL A 1 469 ? -29.812 -22.922 8.188 1 84.81 469 VAL A N 1
ATOM 3702 C CA . VAL A 1 469 ? -30.922 -22.078 7.766 1 84.81 469 VAL A CA 1
ATOM 3703 C C . VAL A 1 469 ? -31.016 -22.078 6.242 1 84.81 469 VAL A C 1
ATOM 3705 O O . VAL A 1 469 ? -32.125 -22.047 5.688 1 84.81 469 VAL A O 1
ATOM 3708 N N . ARG A 1 470 ? -29.953 -22.047 5.434 1 79 470 ARG A N 1
ATOM 3709 C CA . ARG A 1 470 ? -29.953 -21.906 3.982 1 79 470 ARG A CA 1
ATOM 3710 C C . ARG A 1 470 ? -30.422 -23.188 3.309 1 79 470 ARG A C 1
ATOM 3712 O O . ARG A 1 470 ? -30.984 -23.141 2.209 1 79 470 ARG A O 1
ATOM 3719 N N . LYS A 1 471 ? -30.812 -24.203 3.93 1 69.5 471 LYS A N 1
ATOM 3720 C CA . LYS A 1 471 ? -31.328 -25.469 3.436 1 69.5 471 LYS A CA 1
ATOM 3721 C C . LYS A 1 471 ? -31.156 -25.578 1.922 1 69.5 471 LYS A C 1
ATOM 3723 O O . LYS A 1 471 ? -32.094 -25.938 1.213 1 69.5 471 LYS A O 1
ATOM 3728 N N . GLY A 1 472 ? -30 -25.078 1.252 1 67.12 472 GLY A N 1
ATOM 3729 C CA . GLY A 1 472 ? -29.719 -25.312 -0.158 1 67.12 472 GLY A CA 1
ATOM 3730 C C . GLY A 1 472 ? -30.094 -24.141 -1.039 1 67.12 472 GLY A C 1
ATOM 3731 O O . GLY A 1 472 ? -30 -24.219 -2.266 1 67.12 472 GLY A O 1
ATOM 3732 N N . LYS A 1 473 ? -30.625 -23.047 -0.5 1 78.75 473 LYS A N 1
ATOM 3733 C CA . LYS A 1 473 ? -31.016 -21.891 -1.309 1 78.75 473 LYS A CA 1
ATOM 3734 C C . LYS A 1 473 ? -29.781 -21.141 -1.797 1 78.75 473 LYS A C 1
ATOM 3736 O O . LYS A 1 473 ? -28.766 -21.062 -1.093 1 78.75 473 LYS A O 1
ATOM 3741 N N . PRO A 1 474 ? -29.859 -20.75 -3.119 1 83.69 474 PRO A N 1
ATOM 3742 C CA . PRO A 1 474 ? -28.734 -20 -3.658 1 83.69 474 PRO A CA 1
ATOM 3743 C C . PRO A 1 474 ? -28.516 -18.656 -2.941 1 83.69 474 PRO A C 1
ATOM 3745 O O . PRO A 1 474 ? -29.469 -18.062 -2.443 1 83.69 474 PRO A O 1
ATOM 3748 N N . LEU A 1 475 ? -27.297 -18.328 -2.777 1 87.88 475 LEU A N 1
ATOM 3749 C CA . LEU A 1 475 ? -26.906 -17.094 -2.102 1 87.88 475 LEU A CA 1
ATOM 3750 C C . LEU A 1 475 ? -27.281 -15.875 -2.943 1 87.88 475 LEU A C 1
ATOM 3752 O O . LEU A 1 475 ? -27.047 -15.859 -4.156 1 87.88 475 LEU A O 1
ATOM 3756 N N . GLU A 1 476 ? -27.922 -14.945 -2.332 1 87.31 476 GLU A N 1
ATOM 3757 C CA . GLU A 1 476 ? -28.266 -13.703 -3.02 1 87.31 476 GLU A CA 1
ATOM 3758 C C . GLU A 1 476 ? -27 -12.906 -3.375 1 87.31 476 GLU A C 1
ATOM 3760 O O . GLU A 1 476 ? -26.078 -12.797 -2.564 1 87.31 476 GLU A O 1
ATOM 3765 N N . PRO A 1 477 ? -26.969 -12.477 -4.648 1 91.62 477 PRO A N 1
ATOM 3766 C CA . PRO A 1 477 ? -25.797 -11.695 -5.055 1 91.62 477 PRO A CA 1
ATOM 3767 C C . PRO A 1 477 ? -25.656 -10.391 -4.273 1 91.62 477 PRO A C 1
ATOM 3769 O O . PRO A 1 477 ? -26.656 -9.797 -3.861 1 91.62 477 PRO A O 1
ATOM 3772 N N . LEU A 1 478 ? -24.5 -10.078 -3.941 1 91.81 478 LEU A N 1
ATOM 3773 C CA . LEU A 1 478 ? -24.188 -8.797 -3.318 1 91.81 478 LEU A CA 1
ATOM 3774 C C . LEU A 1 478 ? -24.391 -7.648 -4.305 1 91.81 478 LEU A C 1
ATOM 3776 O O . LEU A 1 478 ? -23.734 -7.594 -5.348 1 91.81 478 LEU A O 1
ATOM 3780 N N . LYS A 1 479 ? -25.281 -6.867 -4.031 1 91.69 479 LYS A N 1
ATOM 3781 C CA . LYS A 1 479 ? -25.594 -5.742 -4.914 1 91.69 479 LYS A CA 1
ATOM 3782 C C . LYS A 1 479 ? -24.672 -4.562 -4.641 1 91.69 479 LYS A C 1
ATOM 3784 O O . LYS A 1 479 ? -24.625 -4.047 -3.521 1 91.69 479 LYS A O 1
ATOM 3789 N N . VAL A 1 480 ? -23.891 -4.219 -5.617 1 90.69 480 VAL A N 1
ATOM 3790 C CA . VAL A 1 480 ? -22.984 -3.088 -5.504 1 90.69 480 VAL A CA 1
ATOM 3791 C C . VAL A 1 480 ? -23.312 -2.049 -6.574 1 90.69 480 VAL A C 1
ATOM 3793 O O . VAL A 1 480 ? -23.516 -2.396 -7.738 1 90.69 480 VAL A O 1
ATOM 3796 N N . ILE A 1 481 ? -23.375 -0.835 -6.211 1 88.56 481 ILE A N 1
ATOM 3797 C CA . ILE A 1 481 ? -23.641 0.241 -7.16 1 88.56 481 ILE A CA 1
ATOM 3798 C C . ILE A 1 481 ? -22.344 0.616 -7.875 1 88.56 481 ILE A C 1
ATOM 3800 O O . ILE A 1 481 ? -21.359 0.991 -7.234 1 88.56 481 ILE A O 1
ATOM 3804 N N . ALA A 1 482 ? -22.344 0.459 -9.148 1 86.12 482 ALA A N 1
ATOM 3805 C CA . ALA A 1 482 ? -21.156 0.778 -9.938 1 86.12 482 ALA A CA 1
ATOM 3806 C C . ALA A 1 482 ? -20.906 2.281 -9.953 1 86.12 482 ALA A C 1
ATOM 3808 O O . ALA A 1 482 ? -21.844 3.08 -10.023 1 86.12 482 ALA A O 1
ATOM 3809 N N . PRO A 1 483 ? -19.656 2.639 -9.766 1 82.88 483 PRO A N 1
ATOM 3810 C CA . PRO A 1 483 ? -19.344 4.066 -9.867 1 82.88 483 PRO A CA 1
ATOM 3811 C C . PRO A 1 483 ? -19.531 4.609 -11.281 1 82.88 483 PRO A C 1
ATOM 3813 O O . PRO A 1 483 ? -19.516 3.842 -12.25 1 82.88 483 PRO A O 1
ATOM 3816 N N . PRO A 1 484 ? -19.781 5.844 -11.383 1 77.75 484 PRO A N 1
ATOM 3817 C CA . PRO A 1 484 ? -19.953 6.41 -12.719 1 77.75 484 PRO A CA 1
ATOM 3818 C C . PRO A 1 484 ? -18.703 6.27 -13.586 1 77.75 484 PRO A C 1
ATOM 3820 O O . PRO A 1 484 ? -17.578 6.348 -13.07 1 77.75 484 PRO A O 1
ATOM 3823 N N . PRO A 1 485 ? -18.984 5.91 -14.844 1 72.94 485 PRO A N 1
ATOM 3824 C CA . PRO A 1 485 ? -17.828 5.727 -15.719 1 72.94 485 PRO A CA 1
ATOM 3825 C C . PRO A 1 485 ? -17 6.996 -15.875 1 72.94 485 PRO A C 1
ATOM 3827 O O . PRO A 1 485 ? -17.547 8.094 -15.953 1 72.94 485 PRO A O 1
ATOM 3830 N N . LYS A 1 486 ? -15.812 6.961 -15.609 1 69.19 486 LYS A N 1
ATOM 3831 C CA . LYS A 1 486 ? -14.922 8.117 -15.719 1 69.19 486 LYS A CA 1
ATOM 3832 C C . LYS A 1 486 ? -14.258 8.164 -17.094 1 69.19 486 LYS A C 1
ATOM 3834 O O . LYS A 1 486 ? -13.945 7.121 -17.672 1 69.19 486 LYS A O 1
ATOM 3839 N N . ASN A 1 487 ? -14.219 9.383 -17.641 1 68.62 487 ASN A N 1
ATOM 3840 C CA . ASN A 1 487 ? -13.531 9.602 -18.922 1 68.62 487 ASN A CA 1
ATOM 3841 C C . ASN A 1 487 ? -12.039 9.289 -18.812 1 68.62 487 ASN A C 1
ATOM 3843 O O . ASN A 1 487 ? -11.492 9.242 -17.703 1 68.62 487 ASN A O 1
ATOM 3847 N N . ALA A 1 488 ? -11.438 8.992 -19.906 1 61 488 ALA A N 1
ATOM 3848 C CA . ALA A 1 488 ? -10.023 8.641 -19.969 1 61 488 ALA A CA 1
ATOM 3849 C C . ALA A 1 488 ? -9.164 9.734 -19.344 1 61 488 ALA A C 1
ATOM 3851 O O . ALA A 1 488 ? -8.188 9.445 -18.641 1 61 488 ALA A O 1
ATOM 3852 N N . VAL A 1 489 ? -9.531 10.922 -19.625 1 66.56 489 VAL A N 1
ATOM 3853 C CA . VAL A 1 489 ? -8.773 12.047 -19.094 1 66.56 489 VAL A CA 1
ATOM 3854 C C . VAL A 1 489 ? -8.906 12.086 -17.578 1 66.56 489 VAL A C 1
ATOM 3856 O O . VAL A 1 489 ? -7.922 12.32 -16.859 1 66.56 489 VAL A O 1
ATOM 3859 N N . GLU A 1 490 ? -10.125 11.789 -17.141 1 69.69 490 GLU A N 1
ATOM 3860 C CA . GLU A 1 490 ? -10.352 11.766 -15.688 1 69.69 490 GLU A CA 1
ATOM 3861 C C . GLU A 1 490 ? -9.555 10.648 -15.031 1 69.69 490 GLU A C 1
ATOM 3863 O O . GLU A 1 490 ? -9.016 10.82 -13.938 1 69.69 490 GLU A O 1
ATOM 3868 N N . GLN A 1 491 ? -9.477 9.656 -15.703 1 67.81 491 GLN A N 1
ATOM 3869 C CA . GLN A 1 491 ? -8.727 8.523 -15.172 1 67.81 491 GLN A CA 1
ATOM 3870 C C . GLN A 1 491 ? -7.234 8.844 -15.086 1 67.81 491 GLN A C 1
ATOM 3872 O O . GLN A 1 491 ? -6.566 8.477 -14.125 1 67.81 491 GLN A O 1
ATOM 3877 N N . LEU A 1 492 ? -6.793 9.523 -16.125 1 67.19 492 LEU A N 1
ATOM 3878 C CA . LEU A 1 492 ? -5.383 9.891 -16.109 1 67.19 492 LEU A CA 1
ATOM 3879 C C . LEU A 1 492 ? -5.082 10.883 -15 1 67.19 492 LEU A C 1
ATOM 3881 O O . LEU A 1 492 ? -4.02 10.828 -14.375 1 67.19 492 LEU A O 1
ATOM 3885 N N . LEU A 1 493 ? -6.012 11.727 -14.734 1 69.31 493 LEU A N 1
ATOM 3886 C CA . LEU A 1 493 ? -5.82 12.711 -13.672 1 69.31 493 LEU A CA 1
ATOM 3887 C C . LEU A 1 493 ? -5.828 12.031 -12.305 1 69.31 493 LEU A C 1
ATOM 3889 O O . LEU A 1 493 ? -5.023 12.375 -11.438 1 69.31 493 LEU A O 1
ATOM 3893 N N . ILE A 1 494 ? -6.699 11.156 -12.141 1 70.44 494 ILE A N 1
ATOM 3894 C CA . ILE A 1 494 ? -6.773 10.422 -10.883 1 70.44 494 ILE A CA 1
ATOM 3895 C C . ILE A 1 494 ? -5.492 9.617 -10.672 1 70.44 494 ILE A C 1
ATOM 3897 O O . ILE A 1 494 ? -4.973 9.539 -9.555 1 70.44 494 ILE A O 1
ATOM 3901 N N . LEU A 1 495 ? -5.031 9.164 -11.734 1 69 495 LEU A N 1
ATOM 3902 C CA . LEU A 1 495 ? -3.797 8.383 -11.656 1 69 495 LEU A CA 1
ATOM 3903 C C . LEU A 1 495 ? -2.609 9.281 -11.32 1 69 495 LEU A C 1
ATOM 3905 O O . LEU A 1 495 ? -1.759 8.914 -10.508 1 69 495 LEU A O 1
ATOM 3909 N N . GLN A 1 496 ? -2.514 10.367 -11.906 1 68.62 496 GLN A N 1
ATOM 3910 C CA . GLN A 1 496 ? -1.432 11.305 -11.633 1 68.62 496 GLN A CA 1
ATOM 3911 C C . GLN A 1 496 ? -1.467 11.773 -10.18 1 68.62 496 GLN A C 1
ATOM 3913 O O . GLN A 1 496 ? -0.422 11.891 -9.539 1 68.62 496 GLN A O 1
ATOM 3918 N N . GLU A 1 497 ? -2.627 11.977 -9.688 1 71.56 497 GLU A N 1
ATOM 3919 C CA . GLU A 1 497 ? -2.77 12.367 -8.289 1 71.56 497 GLU A CA 1
ATOM 3920 C C . GLU A 1 497 ? -2.33 11.242 -7.352 1 71.56 497 GLU A C 1
ATOM 3922 O O . GLU A 1 497 ? -1.659 11.492 -6.348 1 71.56 497 GLU A O 1
ATOM 3927 N N . ALA A 1 498 ? -2.703 10.164 -7.73 1 71.81 498 ALA A N 1
ATOM 3928 C CA . ALA A 1 498 ? -2.324 9.016 -6.91 1 71.81 498 ALA A CA 1
ATOM 3929 C C . ALA A 1 498 ? -0.81 8.836 -6.887 1 71.81 498 ALA A C 1
ATOM 3931 O O . ALA A 1 498 ? -0.232 8.516 -5.844 1 71.81 498 ALA A O 1
ATOM 3932 N N . ILE A 1 499 ? -0.177 9.039 -7.953 1 71.31 499 ILE A N 1
ATOM 3933 C CA . ILE A 1 499 ? 1.271 8.891 -8.047 1 71.31 499 ILE A CA 1
ATOM 3934 C C . ILE A 1 499 ? 1.954 9.977 -7.215 1 71.31 499 ILE A C 1
ATOM 3936 O O . ILE A 1 499 ? 2.918 9.695 -6.496 1 71.31 499 ILE A O 1
ATOM 3940 N N . THR A 1 500 ? 1.443 11.141 -7.352 1 74.56 500 THR A N 1
ATOM 3941 C CA . THR A 1 500 ? 2.031 12.234 -6.59 1 74.56 500 THR A CA 1
ATOM 3942 C C . THR A 1 500 ? 1.856 12 -5.09 1 74.56 500 THR A C 1
ATOM 3944 O O . THR A 1 500 ? 2.766 12.273 -4.305 1 74.56 500 THR A O 1
ATOM 3947 N N . GLN A 1 501 ? 0.741 11.5 -4.785 1 78.69 501 GLN A N 1
ATOM 3948 C CA . GLN A 1 501 ? 0.497 11.195 -3.377 1 78.69 501 GLN A CA 1
ATOM 3949 C C . GLN A 1 501 ? 1.411 10.078 -2.887 1 78.69 501 GLN A C 1
ATOM 3951 O O . GLN A 1 501 ? 1.921 10.133 -1.766 1 78.69 501 GLN A O 1
ATOM 3956 N N . LEU A 1 502 ? 1.542 9.172 -3.707 1 80.5 502 LEU A N 1
ATOM 3957 C CA . LEU A 1 502 ? 2.432 8.078 -3.346 1 80.5 502 LEU A CA 1
ATOM 3958 C C . LEU A 1 502 ? 3.867 8.562 -3.191 1 80.5 502 LEU A C 1
ATOM 3960 O O . LEU A 1 502 ? 4.566 8.172 -2.254 1 80.5 502 LEU A O 1
ATOM 3964 N N . GLU A 1 503 ? 4.305 9.305 -4.094 1 84.38 503 GLU A N 1
ATOM 3965 C CA . GLU A 1 503 ? 5.645 9.891 -4.004 1 84.38 503 GLU A CA 1
ATOM 3966 C C . GLU A 1 503 ? 5.809 10.695 -2.719 1 84.38 503 GLU A C 1
ATOM 3968 O O . GLU A 1 503 ? 6.836 10.586 -2.043 1 84.38 503 GLU A O 1
ATOM 3973 N N . ALA A 1 504 ? 4.785 11.453 -2.418 1 84.62 504 ALA A N 1
ATOM 3974 C CA . ALA A 1 504 ? 4.832 12.258 -1.202 1 84.62 504 ALA A CA 1
ATOM 3975 C C . ALA A 1 504 ? 4.895 11.375 0.042 1 84.62 504 ALA A C 1
ATOM 3977 O O . ALA A 1 504 ? 5.598 11.695 1.003 1 84.62 504 ALA A O 1
ATOM 3978 N N . LEU A 1 505 ? 4.234 10.312 -0.05 1 89.75 505 LEU A N 1
ATOM 3979 C CA . LEU A 1 505 ? 4.227 9.391 1.078 1 89.75 505 LEU A CA 1
ATOM 3980 C C . LEU A 1 505 ? 5.598 8.75 1.265 1 89.75 505 LEU A C 1
ATOM 3982 O O . LEU A 1 505 ? 6.102 8.672 2.387 1 89.75 505 LEU A O 1
ATOM 3986 N N . ILE A 1 506 ? 6.16 8.32 0.208 1 90.94 506 ILE A N 1
ATOM 3987 C CA . ILE A 1 506 ? 7.488 7.715 0.284 1 90.94 506 ILE A CA 1
ATOM 3988 C C . ILE A 1 506 ? 8.508 8.758 0.743 1 90.94 506 ILE A C 1
ATOM 3990 O O . ILE A 1 506 ? 9.383 8.461 1.555 1 90.94 506 ILE A O 1
ATOM 3994 N N . GLN A 1 507 ? 8.391 9.898 0.2 1 92.88 507 GLN A N 1
ATOM 3995 C CA . GLN A 1 507 ? 9.289 10.977 0.595 1 92.88 507 GLN A CA 1
ATOM 3996 C C . GLN A 1 507 ? 9.156 11.289 2.082 1 92.88 507 GLN A C 1
ATOM 3998 O O . GLN A 1 507 ? 10.156 11.477 2.777 1 92.88 507 GLN A O 1
ATOM 4003 N N . SER A 1 508 ? 7.93 11.328 2.486 1 93.44 508 SER A N 1
ATOM 4004 C CA . SER A 1 508 ? 7.707 11.547 3.912 1 93.44 508 SER A CA 1
ATOM 4005 C C . SER A 1 508 ? 8.305 10.414 4.742 1 93.44 508 SER A C 1
ATOM 4007 O O . SER A 1 508 ? 8.875 10.656 5.812 1 93.44 508 SER A O 1
ATOM 4009 N N . GLY A 1 509 ? 8.07 9.273 4.266 1 94.69 509 GLY A N 1
ATOM 4010 C CA . GLY A 1 509 ? 8.711 8.148 4.922 1 94.69 509 GLY A CA 1
ATOM 4011 C C . GLY A 1 509 ? 10.219 8.266 4.98 1 94.69 509 GLY A C 1
ATOM 4012 O O . GLY A 1 509 ? 10.836 7.977 6.008 1 94.69 509 GLY A O 1
ATOM 4013 N N . ASN A 1 510 ? 10.812 8.68 3.926 1 95.38 510 ASN A N 1
ATOM 4014 C CA . ASN A 1 510 ? 12.258 8.875 3.871 1 95.38 510 ASN A CA 1
ATOM 4015 C C . ASN A 1 510 ? 12.711 9.945 4.855 1 95.38 510 ASN A C 1
ATOM 4017 O O . ASN A 1 510 ? 13.75 9.797 5.504 1 95.38 510 ASN A O 1
ATOM 4021 N N . ILE A 1 511 ? 11.969 10.969 4.934 1 95.56 511 ILE A N 1
ATOM 4022 C CA . ILE A 1 511 ? 12.305 12.047 5.863 1 95.56 511 ILE A CA 1
ATOM 4023 C C . ILE A 1 511 ? 12.289 11.516 7.293 1 95.56 511 ILE A C 1
ATOM 4025 O O . ILE A 1 511 ? 13.18 11.82 8.086 1 95.56 511 ILE A O 1
ATOM 4029 N N . ILE A 1 512 ? 11.312 10.703 7.602 1 96.31 512 ILE A N 1
ATOM 4030 C CA . ILE A 1 512 ? 11.227 10.117 8.93 1 96.31 512 ILE A CA 1
ATOM 4031 C C . ILE A 1 512 ? 12.445 9.242 9.195 1 96.31 512 ILE A C 1
ATOM 4033 O O . ILE A 1 512 ? 13.062 9.328 10.258 1 96.31 512 ILE A O 1
ATOM 4037 N N . LEU A 1 513 ? 12.766 8.492 8.242 1 96.12 513 LEU A N 1
ATOM 4038 C CA . LEU A 1 513 ? 13.898 7.598 8.398 1 96.12 513 LEU A CA 1
ATOM 4039 C C . LEU A 1 513 ? 15.203 8.383 8.531 1 96.12 513 LEU A C 1
ATOM 4041 O O . LEU A 1 513 ? 16.078 8.008 9.312 1 96.12 513 LEU A O 1
ATOM 4045 N N . LEU A 1 514 ? 15.367 9.461 7.766 1 96.06 514 LEU A N 1
ATOM 4046 C CA . LEU A 1 514 ? 16.562 10.289 7.832 1 96.06 514 LEU A CA 1
ATOM 4047 C C . LEU A 1 514 ? 16.656 11.008 9.172 1 96.06 514 LEU A C 1
ATOM 4049 O O . LEU A 1 514 ? 17.75 11.164 9.727 1 96.06 514 LEU A O 1
ATOM 4053 N N . LYS A 1 515 ? 15.531 11.414 9.703 1 95.31 515 LYS A N 1
ATOM 4054 C CA . LYS A 1 515 ? 15.523 12.016 11.023 1 95.31 515 LYS A CA 1
ATOM 4055 C C . LYS A 1 515 ? 15.906 11 12.102 1 95.31 515 LYS A C 1
ATOM 4057 O O . LYS A 1 515 ? 16.625 11.328 13.039 1 95.31 515 LYS A O 1
ATOM 4062 N N . VAL A 1 516 ? 15.406 9.805 11.945 1 94.25 516 VAL A N 1
ATOM 4063 C CA . VAL A 1 516 ? 15.758 8.742 12.875 1 94.25 516 VAL A CA 1
ATOM 4064 C C . VAL A 1 516 ? 17.25 8.453 12.789 1 94.25 516 VAL A C 1
ATOM 4066 O O . VAL A 1 516 ? 17.906 8.258 13.812 1 94.25 516 VAL A O 1
ATOM 4069 N N . ARG A 1 517 ? 17.766 8.445 11.602 1 93.44 517 ARG A N 1
ATOM 4070 C CA . ARG A 1 517 ? 19.203 8.266 11.414 1 93.44 517 ARG A CA 1
ATOM 4071 C C . ARG A 1 517 ? 19.984 9.383 12.094 1 93.44 517 ARG A C 1
ATOM 4073 O O . ARG A 1 517 ? 21 9.133 12.727 1 93.44 517 ARG A O 1
ATOM 4080 N N . ALA A 1 518 ? 19.516 10.594 11.938 1 93.25 518 ALA A N 1
ATOM 4081 C CA . ALA A 1 518 ? 20.156 11.734 12.586 1 93.25 518 ALA A CA 1
ATOM 4082 C C . ALA A 1 518 ? 20.141 11.578 14.102 1 93.25 518 ALA A C 1
ATOM 4084 O O . ALA A 1 518 ? 21.109 11.93 14.781 1 93.25 518 ALA A O 1
ATOM 4085 N N . LEU A 1 519 ? 19.109 10.984 14.625 1 92.19 519 LEU A N 1
ATOM 4086 C CA . LEU A 1 519 ? 18.984 10.758 16.062 1 92.19 519 LEU A CA 1
ATOM 4087 C C . LEU A 1 519 ? 19.922 9.648 16.516 1 92.19 519 LEU A C 1
ATOM 4089 O O . LEU A 1 519 ? 20.594 9.781 17.562 1 92.19 519 LEU A O 1
ATOM 4093 N N . ILE A 1 520 ? 19.969 8.625 15.734 1 91.56 520 ILE A N 1
ATOM 4094 C CA . ILE A 1 520 ? 20.797 7.473 16.094 1 91.56 520 ILE A CA 1
ATOM 4095 C C . ILE A 1 520 ? 22.266 7.871 16.078 1 91.56 520 ILE A C 1
ATOM 4097 O O . ILE A 1 520 ? 23.031 7.453 16.938 1 91.56 520 ILE A O 1
ATOM 4101 N N . PHE A 1 521 ? 22.672 8.789 15.133 1 91.12 521 PHE A N 1
ATOM 4102 C CA . PHE A 1 521 ? 24.062 9.164 14.992 1 91.12 521 PHE A CA 1
ATOM 4103 C C . PHE A 1 521 ? 24.359 10.438 15.781 1 91.12 521 PHE A C 1
ATOM 4105 O O . PHE A 1 521 ? 25.453 11.016 15.648 1 91.12 521 PHE A O 1
ATOM 4112 N N . ALA A 1 522 ? 23.438 10.922 16.531 1 88.94 522 ALA A N 1
ATOM 4113 C CA . ALA A 1 522 ? 23.609 12 17.5 1 88.94 522 ALA A CA 1
ATOM 4114 C C . ALA A 1 522 ? 24.016 13.305 16.812 1 88.94 522 ALA A C 1
ATOM 4116 O O . ALA A 1 522 ? 24.969 13.961 17.234 1 88.94 522 ALA A O 1
ATOM 4117 N N . VAL A 1 523 ? 23.281 13.648 15.766 1 86.56 523 VAL A N 1
ATOM 4118 C CA . VAL A 1 523 ? 23.5 14.945 15.133 1 86.56 523 VAL A CA 1
ATOM 4119 C C . VAL A 1 523 ? 23.125 16.062 16.094 1 86.56 523 VAL A C 1
ATOM 4121 O O . VAL A 1 523 ? 23.812 17.094 16.172 1 86.56 523 VAL A O 1
ATOM 4124 N N . LEU A 1 524 ? 22.016 15.836 16.844 1 88.06 524 LEU A N 1
ATOM 4125 C CA . LEU A 1 524 ? 21.609 16.703 17.938 1 88.06 524 LEU A CA 1
ATOM 4126 C C . LEU A 1 524 ? 21.75 15.977 19.281 1 88.06 524 LEU A C 1
ATOM 4128 O O . LEU A 1 524 ? 20.828 15.258 19.688 1 88.06 524 LEU A O 1
ATOM 4132 N N . PRO A 1 525 ? 22.719 16.203 19.969 1 88.56 525 PRO A N 1
ATOM 4133 C CA . PRO A 1 525 ? 23.016 15.438 21.172 1 88.56 525 PRO A CA 1
ATOM 4134 C C . PRO A 1 525 ? 21.922 15.555 22.234 1 88.56 525 PRO A C 1
ATOM 4136 O O . PRO A 1 525 ? 21.609 14.562 22.906 1 88.56 525 PRO A O 1
ATOM 4139 N N . GLN A 1 526 ? 21.375 16.734 22.375 1 87.81 526 GLN A N 1
ATOM 4140 C CA . GLN A 1 526 ? 20.344 16.906 23.391 1 87.81 526 GLN A CA 1
ATOM 4141 C C . GLN A 1 526 ? 19.125 16.031 23.078 1 87.81 526 GLN A C 1
ATOM 4143 O O . GLN A 1 526 ? 18.594 15.375 23.984 1 87.81 526 GLN A O 1
ATOM 4148 N N . ALA A 1 527 ? 18.766 16.016 21.875 1 90 527 ALA A N 1
ATOM 4149 C CA . ALA A 1 527 ? 17.625 15.211 21.484 1 90 527 ALA A CA 1
ATOM 4150 C C . ALA A 1 527 ? 17.953 13.719 21.578 1 90 527 ALA A C 1
ATOM 4152 O O . ALA A 1 527 ? 17.094 12.914 21.953 1 90 527 ALA A O 1
ATOM 4153 N N . THR A 1 528 ? 19.156 13.344 21.281 1 91.44 528 THR A N 1
ATOM 4154 C CA . THR A 1 528 ? 19.578 11.953 21.344 1 91.44 528 THR A CA 1
ATOM 4155 C C . THR A 1 528 ? 19.594 11.453 22.797 1 91.44 528 THR A C 1
ATOM 4157 O O . THR A 1 528 ? 19.156 10.336 23.078 1 91.44 528 THR A O 1
ATOM 4160 N N . ASP A 1 529 ? 20.016 12.305 23.688 1 91.81 529 ASP A N 1
ATOM 4161 C CA . ASP A 1 529 ? 20.031 11.93 25.094 1 91.81 529 ASP A CA 1
ATOM 4162 C C . ASP A 1 529 ? 18.625 11.727 25.641 1 91.81 529 ASP A C 1
ATOM 4164 O O . ASP A 1 529 ? 18.359 10.766 26.375 1 91.81 529 ASP A O 1
ATOM 4168 N N . ARG A 1 530 ? 17.828 12.641 25.266 1 92.31 530 ARG A N 1
ATOM 4169 C CA . ARG A 1 530 ? 16.438 12.523 25.719 1 92.31 530 ARG A CA 1
ATOM 4170 C C . ARG A 1 530 ? 15.789 11.266 25.156 1 92.31 530 ARG A C 1
ATOM 4172 O O . ARG A 1 530 ? 15.055 10.57 25.859 1 92.31 530 ARG A O 1
ATOM 4179 N N . THR A 1 531 ? 16.031 10.961 23.906 1 94.19 531 THR A N 1
ATOM 4180 C CA . THR A 1 531 ? 15.453 9.789 23.266 1 94.19 531 THR A CA 1
ATOM 4181 C C . THR A 1 531 ? 16.031 8.5 23.875 1 94.19 531 THR A C 1
ATOM 4183 O O . THR A 1 531 ? 15.289 7.543 24.109 1 94.19 531 THR A O 1
ATOM 4186 N N . ALA A 1 532 ? 17.297 8.477 24.125 1 94.31 532 ALA A N 1
ATOM 4187 C CA . ALA A 1 532 ? 17.922 7.312 24.734 1 94.31 532 ALA A CA 1
ATOM 4188 C C . ALA A 1 532 ? 17.359 7.043 26.125 1 94.31 532 ALA A C 1
ATOM 4190 O O . ALA A 1 532 ? 17.094 5.895 26.484 1 94.31 532 ALA A O 1
ATOM 4191 N N . LEU A 1 533 ? 17.188 8.117 26.828 1 94.31 533 LEU A N 1
ATOM 4192 C CA . LEU A 1 533 ? 16.609 7.969 28.172 1 94.31 533 LEU A CA 1
ATOM 4193 C C . LEU A 1 533 ? 15.188 7.426 28.094 1 94.31 533 LEU A C 1
ATOM 4195 O O . LEU A 1 533 ? 14.812 6.547 28.875 1 94.31 533 LEU A O 1
ATOM 4199 N N . LEU A 1 534 ? 14.477 7.973 27.188 1 95 534 LEU A N 1
ATOM 4200 C CA . LEU A 1 534 ? 13.109 7.496 27 1 95 534 LEU A CA 1
ATOM 4201 C C . LEU A 1 534 ? 13.094 6.02 26.625 1 95 534 LEU A C 1
ATOM 4203 O O . LEU A 1 534 ? 12.25 5.258 27.109 1 95 534 LEU A O 1
ATOM 4207 N N . LEU A 1 535 ? 13.984 5.613 25.797 1 96.19 535 LEU A N 1
ATOM 4208 C CA . LEU A 1 535 ? 14.062 4.219 25.375 1 96.19 535 LEU A CA 1
ATOM 4209 C C . LEU A 1 535 ? 14.359 3.312 26.562 1 96.19 535 LEU A C 1
ATOM 4211 O O . LEU A 1 535 ? 13.766 2.242 26.703 1 96.19 535 LEU A O 1
ATOM 4215 N N . VAL A 1 536 ? 15.188 3.742 27.438 1 95.5 536 VAL A N 1
ATOM 4216 C CA . VAL A 1 536 ? 15.547 2.959 28.609 1 95.5 536 VAL A CA 1
ATOM 4217 C C . VAL A 1 536 ? 14.344 2.855 29.547 1 95.5 536 VAL A C 1
ATOM 4219 O O . VAL A 1 536 ? 14.047 1.78 30.078 1 95.5 536 VAL A O 1
ATOM 4222 N N . ILE A 1 537 ? 13.648 3.951 29.719 1 95.62 537 ILE A N 1
ATOM 4223 C CA . ILE A 1 537 ? 12.484 3.961 30.594 1 95.62 537 ILE A CA 1
ATOM 4224 C C . ILE A 1 537 ? 11.414 3.023 30.031 1 95.62 537 ILE A C 1
ATOM 4226 O O . ILE A 1 537 ? 10.82 2.24 30.781 1 95.62 537 ILE A O 1
ATOM 4230 N N . VAL A 1 538 ? 11.219 3.068 28.734 1 95 538 VAL A N 1
ATOM 4231 C CA . VAL A 1 538 ? 10.234 2.203 28.109 1 95 538 VAL A CA 1
ATOM 4232 C C . VAL A 1 538 ? 10.68 0.745 28.219 1 95 538 VAL A C 1
ATOM 4234 O O . VAL A 1 538 ? 9.859 -0.139 28.5 1 95 538 VAL A O 1
ATOM 4237 N N . ALA A 1 539 ? 11.953 0.549 28.016 1 96 539 ALA A N 1
ATOM 4238 C CA . ALA A 1 539 ? 12.492 -0.803 28.156 1 96 539 ALA A CA 1
ATOM 4239 C C . ALA A 1 539 ? 12.266 -1.347 29.562 1 96 539 ALA A C 1
ATOM 4241 O O . ALA A 1 539 ? 11.828 -2.488 29.734 1 96 539 ALA A O 1
ATOM 4242 N N . LEU A 1 540 ? 12.445 -0.539 30.547 1 95.12 540 LEU A N 1
ATOM 4243 C CA . LEU A 1 540 ? 12.258 -0.943 31.938 1 95.12 540 LEU A CA 1
ATOM 4244 C C . LEU A 1 540 ? 10.789 -1.206 32.219 1 95.12 540 LEU A C 1
ATOM 4246 O O . LEU A 1 540 ? 10.453 -2.141 32.969 1 95.12 540 LEU A O 1
ATOM 4250 N N . SER A 1 541 ? 9.953 -0.422 31.609 1 94.94 541 SER A N 1
ATOM 4251 C CA . SER A 1 541 ? 8.523 -0.626 31.797 1 94.94 541 SER A CA 1
ATOM 4252 C C . SER A 1 541 ? 8.07 -1.956 31.188 1 94.94 541 SER A C 1
ATOM 4254 O O . SER A 1 541 ? 7.301 -2.691 31.812 1 94.94 541 SER A O 1
ATOM 4256 N N . PHE A 1 542 ? 8.594 -2.295 30.031 1 92.62 542 PHE A N 1
ATOM 4257 C CA . PHE A 1 542 ? 8.227 -3.549 29.391 1 92.62 542 PHE A CA 1
ATOM 4258 C C . PHE A 1 542 ? 8.812 -4.738 30.141 1 92.62 542 PHE A C 1
ATOM 4260 O O . PHE A 1 542 ? 8.219 -5.82 30.172 1 92.62 542 PHE A O 1
ATOM 4267 N N . ALA A 1 543 ? 9.938 -4.539 30.812 1 91.62 543 ALA A N 1
ATOM 4268 C CA . ALA A 1 543 ? 10.617 -5.633 31.5 1 91.62 543 ALA A CA 1
ATOM 4269 C C . ALA A 1 543 ? 9.984 -5.898 32.875 1 91.62 543 ALA A C 1
ATOM 4271 O O . ALA A 1 543 ? 9.867 -7.055 33.281 1 91.62 543 ALA A O 1
ATOM 4272 N N . PHE A 1 544 ? 9.43 -4.855 33.531 1 91.81 544 PHE A N 1
ATOM 4273 C CA . PHE A 1 544 ? 9.07 -5.039 34.938 1 91.81 544 PHE A CA 1
ATOM 4274 C C . PHE A 1 544 ? 7.566 -4.891 35.125 1 91.81 544 PHE A C 1
ATOM 4276 O O . PHE A 1 544 ? 7.016 -5.379 36.125 1 91.81 544 PHE A O 1
ATOM 4283 N N . VAL A 1 545 ? 6.93 -4.219 34.281 1 92.5 545 VAL A N 1
ATOM 4284 C CA . VAL A 1 545 ? 5.492 -4.012 34.438 1 92.5 545 VAL A CA 1
ATOM 4285 C C . VAL A 1 545 ? 4.73 -5.094 33.656 1 92.5 545 VAL A C 1
ATOM 4287 O O . VAL A 1 545 ? 5.012 -5.359 32.5 1 92.5 545 VAL A O 1
ATOM 4290 N N . PRO A 1 546 ? 3.807 -5.66 34.406 1 90.12 546 PRO A N 1
ATOM 4291 C CA . PRO A 1 546 ? 3 -6.668 33.719 1 90.12 546 PRO A CA 1
ATOM 4292 C C . PRO A 1 546 ? 2.295 -6.105 32.469 1 90.12 546 PRO A C 1
ATOM 4294 O O . PRO A 1 546 ? 1.872 -4.949 32.469 1 90.12 546 PRO A O 1
ATOM 4297 N N . LEU A 1 547 ? 2.154 -6.867 31.438 1 86.69 547 LEU A N 1
ATOM 4298 C CA . LEU A 1 547 ? 1.63 -6.465 30.141 1 86.69 547 LEU A CA 1
ATOM 4299 C C . LEU A 1 547 ? 0.206 -5.934 30.266 1 86.69 547 LEU A C 1
ATOM 4301 O O . LEU A 1 547 ? -0.188 -5.02 29.531 1 86.69 547 LEU A O 1
ATOM 4305 N N . LYS A 1 548 ? -0.593 -6.496 31.203 1 90.75 548 LYS A N 1
ATOM 4306 C CA . LYS A 1 548 ? -1.98 -6.066 31.359 1 90.75 548 LYS A CA 1
ATOM 4307 C C . LYS A 1 548 ? -2.061 -4.586 31.719 1 90.75 548 LYS A C 1
ATOM 4309 O O . LYS A 1 548 ? -2.943 -3.871 31.25 1 90.75 548 LYS A O 1
ATOM 4314 N N . TYR A 1 549 ? -1.11 -4.148 32.5 1 93.75 549 TYR A N 1
ATOM 4315 C CA . TYR A 1 549 ? -1.14 -2.75 32.906 1 93.75 549 TYR A CA 1
ATOM 4316 C C . TYR A 1 549 ? -0.643 -1.836 31.797 1 93.75 549 TYR A C 1
ATOM 4318 O O . TYR A 1 549 ? -1.105 -0.7 31.656 1 93.75 549 TYR A O 1
ATOM 4326 N N . LEU A 1 550 ? 0.293 -2.336 31.047 1 92.75 550 LEU A N 1
ATOM 4327 C CA . LEU A 1 550 ? 0.761 -1.56 29.891 1 92.75 550 LEU A CA 1
ATOM 4328 C C . LEU A 1 550 ? -0.342 -1.411 28.859 1 92.75 550 LEU A C 1
ATOM 4330 O O . LEU A 1 550 ? -0.541 -0.324 28.312 1 92.75 550 LEU A O 1
ATOM 4334 N N . ILE A 1 551 ? -1.068 -2.432 28.656 1 93.25 551 ILE A N 1
ATOM 4335 C CA . ILE A 1 551 ? -2.182 -2.398 27.719 1 93.25 551 ILE A CA 1
ATOM 4336 C C . ILE A 1 551 ? -3.271 -1.465 28.234 1 93.25 551 ILE A C 1
ATOM 4338 O O . ILE A 1 551 ? -3.848 -0.687 27.469 1 93.25 551 ILE A O 1
ATOM 4342 N N . LEU A 1 552 ? -3.545 -1.569 29.516 1 95.69 552 LEU A N 1
ATOM 4343 C CA . LEU A 1 552 ? -4.539 -0.7 30.141 1 95.69 552 LEU A CA 1
ATOM 4344 C C . LEU A 1 552 ? -4.145 0.766 30 1 95.69 552 LEU A C 1
ATOM 4346 O O . LEU A 1 552 ? -4.973 1.603 29.625 1 95.69 552 LEU A O 1
ATOM 4350 N N . PHE A 1 553 ? -2.885 1.004 30.266 1 94.94 553 PHE A N 1
ATOM 4351 C CA . PHE A 1 553 ? -2.391 2.371 30.156 1 94.94 553 PHE A CA 1
ATOM 4352 C C . PHE A 1 553 ? -2.535 2.893 28.734 1 94.94 553 PHE A C 1
ATOM 4354 O O . PHE A 1 553 ? -2.998 4.016 28.516 1 94.94 553 PHE A O 1
ATOM 4361 N N . ALA A 1 554 ? -2.115 2.045 27.734 1 93.81 554 ALA A N 1
ATOM 4362 C CA . ALA A 1 554 ? -2.207 2.434 26.328 1 93.81 554 ALA A CA 1
ATOM 4363 C C . ALA A 1 554 ? -3.658 2.658 25.906 1 93.81 554 ALA A C 1
ATOM 4365 O O . ALA A 1 554 ? -3.963 3.605 25.188 1 93.81 554 ALA A O 1
ATOM 4366 N N . PHE A 1 555 ? -4.566 1.915 26.422 1 94.44 555 PHE A N 1
ATOM 4367 C CA . PHE A 1 555 ? -5.984 2.021 26.094 1 94.44 555 PHE A CA 1
ATOM 4368 C C . PHE A 1 555 ? -6.582 3.291 26.672 1 94.44 555 PHE A C 1
ATOM 4370 O O . PHE A 1 555 ? -7.246 4.059 25.969 1 94.44 555 PHE A O 1
ATOM 4377 N N . VAL A 1 556 ? -6.32 3.527 27.938 1 93.94 556 VAL A N 1
ATOM 4378 C CA . VAL A 1 556 ? -6.906 4.68 28.609 1 93.94 556 VAL A CA 1
ATOM 4379 C C . VAL A 1 556 ? -6.359 5.969 28 1 93.94 556 VAL A C 1
ATOM 4381 O O . VAL A 1 556 ? -7.109 6.918 27.766 1 93.94 556 VAL A O 1
ATOM 4384 N N . GLU A 1 557 ? -5.102 6.008 27.688 1 92.69 557 GLU A N 1
ATOM 4385 C CA . GLU A 1 557 ? -4.492 7.195 27.094 1 92.69 557 GLU A CA 1
ATOM 4386 C C . GLU A 1 557 ? -5.074 7.484 25.719 1 92.69 557 GLU A C 1
ATOM 4388 O O . GLU A 1 557 ? -5.406 8.633 25.406 1 92.69 557 GLU A O 1
ATOM 4393 N N . SER A 1 558 ? -5.266 6.465 24.922 1 91.94 558 SER A N 1
ATOM 4394 C CA . SER A 1 558 ? -5.766 6.652 23.562 1 91.94 558 SER A CA 1
ATOM 4395 C C . SER A 1 558 ? -7.254 6.973 23.562 1 91.94 558 SER A C 1
ATOM 4397 O O . SER A 1 558 ? -7.711 7.816 22.797 1 91.94 558 SER A O 1
ATOM 4399 N N . PHE A 1 559 ? -7.988 6.355 24.484 1 92.81 559 PHE A N 1
ATOM 4400 C CA . PHE A 1 559 ? -9.438 6.504 24.469 1 92.81 559 PHE A CA 1
ATOM 4401 C C . PHE A 1 559 ? -9.852 7.82 25.125 1 92.81 559 PHE A C 1
ATOM 4403 O O . PHE A 1 559 ? -10.891 8.391 24.781 1 92.81 559 PHE A O 1
ATOM 4410 N N . THR A 1 560 ? -9.102 8.383 26.047 1 92.31 560 THR A N 1
ATOM 4411 C CA . THR A 1 560 ? -9.484 9.594 26.75 1 92.31 560 THR A CA 1
ATOM 4412 C C . THR A 1 560 ? -8.852 10.828 26.109 1 92.31 560 THR A C 1
ATOM 4414 O O . THR A 1 560 ? -9.016 11.945 26.594 1 92.31 560 THR A O 1
ATOM 4417 N N . SER A 1 561 ? -8.148 10.695 25.078 1 90.69 561 SER A N 1
ATOM 4418 C CA . SER A 1 561 ? -7.453 11.812 24.438 1 90.69 561 SER A CA 1
ATOM 4419 C C . SER A 1 561 ? -8.438 12.828 23.891 1 90.69 561 SER A C 1
ATOM 4421 O O . SER A 1 561 ? -8.148 14.031 23.859 1 90.69 561 SER A O 1
ATOM 4423 N N . ASN A 1 562 ? -9.656 12.414 23.516 1 87.44 562 ASN A N 1
ATOM 4424 C CA . ASN A 1 562 ? -10.633 13.32 22.922 1 87.44 562 ASN A CA 1
ATOM 4425 C C . ASN A 1 562 ? -11.734 13.695 23.906 1 87.44 562 ASN A C 1
ATOM 4427 O O . ASN A 1 562 ? -12.703 14.352 23.547 1 87.44 562 ASN A O 1
ATOM 4431 N N . MET A 1 563 ? -11.523 13.266 25.172 1 90 563 MET A N 1
ATOM 4432 C CA . MET A 1 563 ? -12.453 13.68 26.219 1 90 563 MET A CA 1
ATOM 4433 C C . MET A 1 563 ? -12.406 15.188 26.406 1 90 563 MET A C 1
ATOM 4435 O O . MET A 1 563 ? -11.328 15.789 26.406 1 90 563 MET A O 1
ATOM 4439 N N . PRO A 1 564 ? -13.492 15.875 26.469 1 84.5 564 PRO A N 1
ATOM 4440 C CA . PRO A 1 564 ? -13.539 17.344 26.562 1 84.5 564 PRO A CA 1
ATOM 4441 C C . PRO A 1 564 ? -12.664 17.891 27.672 1 84.5 564 PRO A C 1
ATOM 4443 O O . PRO A 1 564 ? -12.031 18.938 27.516 1 84.5 564 PRO A O 1
ATOM 4446 N N . LEU A 1 565 ? -12.477 17.109 28.781 1 85.25 565 LEU A N 1
ATOM 4447 C CA . LEU A 1 565 ? -11.68 17.594 29.906 1 85.25 565 LEU A CA 1
ATOM 4448 C C . LEU A 1 565 ? -10.188 17.453 29.625 1 85.25 565 LEU A C 1
ATOM 4450 O O . LEU A 1 565 ? -9.383 18.203 30.172 1 85.25 565 LEU A O 1
ATOM 4454 N N . ARG A 1 566 ? -9.82 16.594 28.719 1 89.88 566 ARG A N 1
ATOM 4455 C CA . ARG A 1 566 ? -8.414 16.312 28.469 1 89.88 566 ARG A CA 1
ATOM 4456 C C . ARG A 1 566 ? -8.023 16.719 27.062 1 89.88 566 ARG A C 1
ATOM 4458 O O . ARG A 1 566 ? -6.84 16.688 26.703 1 89.88 566 ARG A O 1
ATOM 4465 N N . LYS A 1 567 ? -8.906 17.172 26.297 1 86.25 567 LYS A N 1
ATOM 4466 C CA . LYS A 1 567 ? -8.664 17.453 24.891 1 86.25 567 LYS A CA 1
ATOM 4467 C C . LYS A 1 567 ? -7.594 18.531 24.719 1 86.25 567 LYS A C 1
ATOM 4469 O O . LYS A 1 567 ? -6.66 18.375 23.938 1 86.25 567 LYS A O 1
ATOM 4474 N N . ILE A 1 568 ? -7.676 19.625 25.469 1 83.94 568 ILE A N 1
ATOM 4475 C CA . ILE A 1 568 ? -6.746 20.75 25.359 1 83.94 568 ILE A CA 1
ATOM 4476 C C . ILE A 1 568 ? -5.344 20.297 25.766 1 83.94 568 ILE A C 1
ATOM 4478 O O . ILE A 1 568 ? -4.363 20.609 25.094 1 83.94 568 ILE A O 1
ATOM 4482 N N . SER A 1 569 ? -5.355 19.547 26.844 1 87.12 569 SER A N 1
ATOM 4483 C CA . SER A 1 569 ? -4.055 19.062 27.297 1 87.12 569 SER A CA 1
ATOM 4484 C C . SER A 1 569 ? -3.459 18.062 26.328 1 87.12 569 SER A C 1
ATOM 4486 O O . SER A 1 569 ? -2.25 18.062 26.078 1 87.12 569 SER A O 1
ATOM 4488 N N . SER A 1 570 ? -4.328 17.234 25.797 1 89.88 570 SER A N 1
ATOM 4489 C CA . SER A 1 570 ? -3.848 16.25 24.828 1 89.88 570 SER A CA 1
ATOM 4490 C C . SER A 1 570 ? -3.338 16.938 23.562 1 89.88 570 SER A C 1
ATOM 4492 O O . SER A 1 570 ? -2.305 16.531 23.016 1 89.88 570 SER A O 1
ATOM 4494 N N . GLU A 1 571 ? -4.02 17.922 23.109 1 87.94 571 GLU A N 1
ATOM 4495 C CA . GLU A 1 571 ? -3.586 18.672 21.938 1 87.94 571 GLU A CA 1
ATOM 4496 C C . GLU A 1 571 ? -2.275 19.406 22.203 1 87.94 571 GLU A C 1
ATOM 4498 O O . GLU A 1 571 ? -1.43 19.516 21.297 1 87.94 571 GLU A O 1
ATOM 4503 N N . ARG A 1 572 ? -2.158 19.938 23.359 1 88.56 572 ARG A N 1
ATOM 4504 C CA . ARG A 1 572 ? -0.919 20.609 23.75 1 88.56 572 ARG A CA 1
ATOM 4505 C C . ARG A 1 572 ? 0.253 19.625 23.734 1 88.56 572 ARG A C 1
ATOM 4507 O O . ARG A 1 572 ? 1.331 19.953 23.234 1 88.56 572 ARG A O 1
ATOM 4514 N N . ASP A 1 573 ? -0.031 18.484 24.281 1 91 573 ASP A N 1
ATOM 4515 C CA . ASP A 1 573 ? 1.02 17.469 24.312 1 91 573 ASP A CA 1
ATOM 4516 C C . ASP A 1 573 ? 1.391 17.031 22.891 1 91 573 ASP A C 1
ATOM 4518 O O . ASP A 1 573 ? 2.566 16.812 22.594 1 91 573 ASP A O 1
ATOM 4522 N N . LEU A 1 574 ? 0.399 16.875 22.078 1 91 574 LEU A N 1
ATOM 4523 C CA . LEU A 1 574 ? 0.661 16.5 20.703 1 91 574 LEU A CA 1
ATOM 4524 C C . LEU A 1 574 ? 1.441 17.578 19.969 1 91 574 LEU A C 1
ATOM 4526 O O . LEU A 1 574 ? 2.324 17.281 19.156 1 91 574 LEU A O 1
ATOM 4530 N N . ARG A 1 575 ? 1.116 18.797 20.219 1 89.25 575 ARG A N 1
ATOM 4531 C CA . ARG A 1 575 ? 1.845 19.906 19.625 1 89.25 575 ARG A CA 1
ATOM 4532 C C . ARG A 1 575 ? 3.303 19.906 20.078 1 89.25 575 ARG A C 1
ATOM 4534 O O . ARG A 1 575 ? 4.203 20.172 19.281 1 89.25 575 ARG A O 1
ATOM 4541 N N . ARG A 1 576 ? 3.5 19.594 21.359 1 91.12 576 ARG A N 1
ATOM 4542 C CA . ARG A 1 576 ? 4.867 19.562 21.875 1 91.12 576 ARG A CA 1
ATOM 4543 C C . ARG A 1 576 ? 5.68 18.469 21.188 1 91.12 576 ARG A C 1
ATOM 4545 O O . ARG A 1 576 ? 6.855 18.656 20.859 1 91.12 576 ARG A O 1
ATOM 4552 N N . VAL A 1 577 ? 5.008 17.359 20.969 1 91 577 VAL A N 1
ATOM 4553 C CA . VAL A 1 577 ? 5.688 16.25 20.297 1 91 577 VAL A CA 1
ATOM 4554 C C . VAL A 1 577 ? 5.992 16.641 18.844 1 91 577 VAL A C 1
ATOM 4556 O O . VAL A 1 577 ? 7.082 16.359 18.344 1 91 577 VAL A O 1
ATOM 4559 N N . ARG A 1 578 ? 5.133 17.328 18.266 1 90.5 578 ARG A N 1
ATOM 4560 C CA . ARG A 1 578 ? 5.332 17.766 16.891 1 90.5 578 ARG A CA 1
ATOM 4561 C C . ARG A 1 578 ? 6.457 18.797 16.797 1 90.5 578 ARG A C 1
ATOM 4563 O O . ARG A 1 578 ? 7.285 18.734 15.891 1 90.5 578 ARG A O 1
ATOM 4570 N N . GLU A 1 579 ? 6.445 19.75 17.641 1 89.38 579 GLU A N 1
ATOM 4571 C CA . GLU A 1 579 ? 7.492 20.766 17.672 1 89.38 579 GLU A CA 1
ATOM 4572 C C . GLU A 1 579 ? 8.867 20.141 17.906 1 89.38 579 GLU A C 1
ATOM 4574 O O . GLU A 1 579 ? 9.852 20.547 17.281 1 89.38 579 GLU A O 1
ATOM 4579 N N . TRP A 1 580 ? 8.859 19.141 18.812 1 89.75 580 TRP A N 1
ATOM 4580 C CA . TRP A 1 580 ? 10.109 18.422 19.031 1 89.75 580 TRP A CA 1
ATOM 4581 C C . TRP A 1 580 ? 10.57 17.719 17.766 1 89.75 580 TRP A C 1
ATOM 4583 O O . TRP A 1 580 ? 11.75 17.766 17.422 1 89.75 580 TRP A O 1
ATOM 4593 N N . TRP A 1 581 ? 9.664 17.125 17.047 1 91.75 581 TRP A N 1
ATOM 4594 C CA . TRP A 1 581 ? 9.977 16.391 15.828 1 91.75 581 TRP A CA 1
ATOM 4595 C C . TRP A 1 581 ? 10.453 17.328 14.727 1 91.75 581 TRP A C 1
ATOM 4597 O O . TRP A 1 581 ? 11.359 17 13.961 1 91.75 581 TRP A O 1
ATOM 4607 N N . ILE A 1 582 ? 9.891 18.516 14.641 1 89.38 582 ILE A N 1
ATOM 4608 C CA . ILE A 1 582 ? 10.219 19.484 13.602 1 89.38 582 ILE A CA 1
ATOM 4609 C C . ILE A 1 582 ? 11.625 20.047 13.828 1 89.38 582 ILE A C 1
ATOM 4611 O O . ILE A 1 582 ? 12.32 20.406 12.883 1 89.38 582 ILE A O 1
ATOM 4615 N N . ARG A 1 583 ? 12.117 19.969 15.055 1 89.81 583 ARG A N 1
ATOM 4616 C CA . ARG A 1 583 ? 13.43 20.516 15.406 1 89.81 583 ARG A CA 1
ATOM 4617 C C . ARG A 1 583 ? 14.539 19.516 15.102 1 89.81 583 ARG A C 1
ATOM 4619 O O . ARG A 1 583 ? 15.719 19.875 15.148 1 89.81 583 ARG A O 1
ATOM 4626 N N . ILE A 1 584 ? 14.148 18.344 14.797 1 92.19 584 ILE A N 1
ATOM 4627 C CA . ILE A 1 584 ? 15.148 17.328 14.484 1 92.19 584 ILE A CA 1
ATOM 4628 C C . ILE A 1 584 ? 15.562 17.438 13.016 1 92.19 584 ILE A C 1
ATOM 4630 O O . ILE A 1 584 ? 14.711 17.375 12.125 1 92.19 584 ILE A O 1
ATOM 4634 N N . PRO A 1 585 ? 16.828 17.672 12.766 1 93 585 PRO A N 1
ATOM 4635 C CA . PRO A 1 585 ? 17.297 17.75 11.383 1 93 585 PRO A CA 1
ATOM 4636 C C . PRO A 1 585 ? 17.312 16.391 10.68 1 93 585 PRO A C 1
ATOM 4638 O O . PRO A 1 585 ? 17.234 15.359 11.336 1 93 585 PRO A O 1
ATOM 4641 N N . ALA A 1 586 ? 17.297 16.422 9.406 1 94.62 586 ALA A N 1
ATOM 4642 C CA . ALA A 1 586 ? 17.406 15.203 8.602 1 94.62 586 ALA A CA 1
ATOM 4643 C C . ALA A 1 586 ? 18.859 14.914 8.25 1 94.62 586 ALA A C 1
ATOM 4645 O O . ALA A 1 586 ? 19.641 15.836 8.008 1 94.62 586 ALA A O 1
ATOM 4646 N N . ALA A 1 587 ? 19.266 13.688 8.305 1 94.12 587 ALA A N 1
ATOM 4647 C CA . ALA A 1 587 ? 20.609 13.289 7.891 1 94.12 587 ALA A CA 1
ATOM 4648 C C . ALA A 1 587 ? 20.844 13.594 6.41 1 94.12 587 ALA A C 1
ATOM 4650 O O . ALA A 1 587 ? 19.938 13.414 5.59 1 94.12 587 ALA A O 1
ATOM 4651 N N . PRO A 1 588 ? 21.969 14.016 6.102 1 92.94 588 PRO A N 1
ATOM 4652 C CA . PRO A 1 588 ? 22.25 14.391 4.715 1 92.94 588 PRO A CA 1
ATOM 4653 C C . PRO A 1 588 ? 22.312 13.188 3.777 1 92.94 588 PRO A C 1
ATOM 4655 O O . PRO A 1 588 ? 22.703 12.094 4.195 1 92.94 588 PRO A O 1
ATOM 4658 N N . VAL A 1 589 ? 21.859 13.43 2.572 1 92.19 589 VAL A N 1
ATOM 4659 C CA . VAL A 1 589 ? 21.891 12.422 1.523 1 92.19 589 VAL A CA 1
ATOM 4660 C C . VAL A 1 589 ? 22.578 12.984 0.283 1 92.19 589 VAL A C 1
ATOM 4662 O O . VAL A 1 589 ? 22.375 14.141 -0.078 1 92.19 589 VAL A O 1
ATOM 4665 N N . GLN A 1 590 ? 23.531 12.227 -0.294 1 91.06 590 GLN A N 1
ATOM 4666 C CA . GLN A 1 590 ? 24.203 12.617 -1.527 1 91.06 590 GLN A CA 1
ATOM 4667 C C . GLN A 1 590 ? 23.875 11.656 -2.664 1 91.06 590 GLN A C 1
ATOM 4669 O O . GLN A 1 590 ? 24.078 10.445 -2.539 1 91.06 590 GLN A O 1
ATOM 4674 N N . LEU A 1 591 ? 23.297 12.195 -3.709 1 88.69 591 LEU A N 1
ATOM 4675 C CA . LEU A 1 591 ? 23 11.398 -4.891 1 88.69 591 LEU A CA 1
ATOM 4676 C C . LEU A 1 591 ? 24.188 11.336 -5.836 1 88.69 591 LEU A C 1
ATOM 4678 O O . LEU A 1 591 ? 24.688 12.375 -6.285 1 88.69 591 LEU A O 1
ATOM 4682 N N . ILE A 1 592 ? 24.688 10.172 -6.027 1 87.81 592 ILE A N 1
ATOM 4683 C CA . ILE A 1 592 ? 25.812 9.984 -6.934 1 87.81 592 ILE A CA 1
ATOM 4684 C C . ILE A 1 592 ? 25.312 9.508 -8.297 1 87.81 592 ILE A C 1
ATOM 4686 O O . ILE A 1 592 ? 24.453 8.625 -8.375 1 87.81 592 ILE A O 1
ATOM 4690 N N . LYS A 1 593 ? 25.766 10.156 -9.398 1 80.69 593 LYS A N 1
ATOM 4691 C CA . LYS A 1 593 ? 25.422 9.742 -10.758 1 80.69 593 LYS A CA 1
ATOM 4692 C C . LYS A 1 593 ? 26.078 8.414 -11.109 1 80.69 593 LYS A C 1
ATOM 4694 O O . LYS A 1 593 ? 27.219 8.164 -10.727 1 80.69 593 LYS A O 1
ATOM 4699 N N . PRO A 1 594 ? 25.234 7.582 -11.656 1 71.88 594 PRO A N 1
ATOM 4700 C CA . PRO A 1 594 ? 25.828 6.301 -12.039 1 71.88 594 PRO A CA 1
ATOM 4701 C C . PRO A 1 594 ? 27 6.453 -13.023 1 71.88 594 PRO A C 1
ATOM 4703 O O . PRO A 1 594 ? 27 7.375 -13.844 1 71.88 594 PRO A O 1
ATOM 4706 N N . ASP A 1 595 ? 28.25 6.117 -12.906 1 61.84 595 ASP A N 1
ATOM 4707 C CA . ASP A 1 595 ? 29.375 6.129 -13.836 1 61.84 595 ASP A CA 1
ATOM 4708 C C . ASP A 1 595 ? 29 5.434 -15.148 1 61.84 595 ASP A C 1
ATOM 4710 O O . ASP A 1 595 ? 28.516 4.301 -15.141 1 61.84 595 ASP A O 1
ATOM 4714 N N . ASP A 1 596 ? 28.719 6.145 -16.25 1 52.84 596 ASP A N 1
ATOM 4715 C CA . ASP A 1 596 ? 28.484 5.613 -17.578 1 52.84 596 ASP A CA 1
ATOM 4716 C C . ASP A 1 596 ? 29.422 4.445 -17.891 1 52.84 596 ASP A C 1
ATOM 4718 O O . ASP A 1 596 ? 29.312 3.812 -18.938 1 52.84 596 ASP A O 1
ATOM 4722 N N . LYS A 1 597 ? 30.688 4.383 -17.703 1 40.75 597 LYS A N 1
ATOM 4723 C CA . LYS A 1 597 ? 31.531 3.371 -18.328 1 40.75 597 LYS A CA 1
ATOM 4724 C C . LYS A 1 597 ? 30.984 1.969 -18.094 1 40.75 597 LYS A C 1
ATOM 4726 O O . LYS A 1 597 ? 31.156 1.081 -18.938 1 40.75 597 LYS A O 1
ATOM 4731 N N . LYS A 1 598 ? 30.828 1.585 -16.969 1 38.72 598 LYS A N 1
ATOM 4732 C CA . LYS A 1 598 ? 30.844 0.136 -16.797 1 38.72 598 LYS A CA 1
ATOM 4733 C C . LYS A 1 598 ? 29.547 -0.494 -17.281 1 38.72 598 LYS A C 1
ATOM 4735 O O . LYS A 1 598 ? 29.484 -1.701 -17.531 1 38.72 598 LYS A O 1
ATOM 4740 N N . ASP A 1 599 ? 28.391 0.117 -17.141 1 38.69 599 ASP A N 1
ATOM 4741 C CA . ASP A 1 599 ? 27.25 -0.778 -17.266 1 38.69 599 ASP A CA 1
ATOM 4742 C C . ASP A 1 599 ? 26.891 -1.006 -18.734 1 38.69 599 ASP A C 1
ATOM 4744 O O . ASP A 1 599 ? 25.812 -1.521 -19.031 1 38.69 599 ASP A O 1
ATOM 4748 N N . LYS A 1 600 ? 27.594 -0.466 -19.672 1 35.69 600 LYS A N 1
ATOM 4749 C CA . LYS A 1 600 ? 27.391 -1.013 -21.016 1 35.69 600 LYS A CA 1
ATOM 4750 C C . LYS A 1 600 ? 27.594 -2.525 -21.031 1 35.69 600 LYS A C 1
ATOM 4752 O O . LYS A 1 600 ? 27.109 -3.213 -21.938 1 35.69 600 LYS A O 1
ATOM 4757 N N . THR A 1 601 ? 28.625 -2.939 -20.375 1 32.47 601 THR A N 1
ATOM 4758 C CA . THR A 1 601 ? 28.969 -4.348 -20.562 1 32.47 601 THR A CA 1
ATOM 4759 C C . THR A 1 601 ? 27.922 -5.246 -19.906 1 32.47 601 THR A C 1
ATOM 4761 O O . THR A 1 601 ? 27.875 -6.449 -20.172 1 32.47 601 THR A O 1
ATOM 4764 N N . SER A 1 602 ? 27.297 -4.816 -18.828 1 34.97 602 SER A N 1
ATOM 4765 C CA . SER A 1 602 ? 26.516 -5.816 -18.109 1 34.97 602 SER A CA 1
ATOM 4766 C C . SER A 1 602 ? 25.156 -6.031 -18.781 1 34.97 602 SER A C 1
ATOM 4768 O O . SER A 1 602 ? 24.312 -6.766 -18.266 1 34.97 602 SER A O 1
ATOM 4770 N N . LYS A 1 603 ? 24.891 -5.238 -19.734 1 38.44 603 LYS A N 1
ATOM 4771 C CA . LYS A 1 603 ? 23.625 -5.625 -20.359 1 38.44 603 LYS A CA 1
ATOM 4772 C C . LYS A 1 603 ? 23.75 -6.984 -21.047 1 38.44 603 LYS A C 1
ATOM 4774 O O . LYS A 1 603 ? 22.781 -7.48 -21.625 1 38.44 603 LYS A O 1
ATOM 4779 N N . LYS A 1 604 ? 24.984 -7.242 -21.547 1 34.19 604 LYS A N 1
ATOM 4780 C CA . LYS A 1 604 ? 25.031 -8.531 -22.234 1 34.19 604 LYS A CA 1
ATOM 4781 C C . LYS A 1 604 ? 25.219 -9.68 -21.25 1 34.19 604 LYS A C 1
ATOM 4783 O O . LYS A 1 604 ? 26.016 -9.57 -20.312 1 34.19 604 LYS A O 1
ATOM 4788 N N . PRO A 1 605 ? 24.281 -10.562 -21.188 1 32.31 605 PRO A N 1
ATOM 4789 C CA . PRO A 1 605 ? 24.484 -11.758 -20.359 1 32.31 605 PRO A CA 1
ATOM 4790 C C . PRO A 1 605 ? 25.906 -12.297 -20.422 1 32.31 605 PRO A C 1
ATOM 4792 O O . PRO A 1 605 ? 26.438 -12.5 -21.516 1 32.31 605 PRO A O 1
ATOM 4795 N N . ILE A 1 606 ? 26.797 -11.812 -19.547 1 32.81 606 ILE A N 1
ATOM 4796 C CA . ILE A 1 606 ? 28.141 -12.383 -19.5 1 32.81 606 ILE A CA 1
ATOM 4797 C C . ILE A 1 606 ? 28.047 -13.906 -19.422 1 32.81 606 ILE A C 1
ATOM 4799 O O . ILE A 1 606 ? 27.562 -14.453 -18.422 1 32.81 606 ILE A O 1
ATOM 4803 N N . PHE A 1 607 ? 28.047 -14.562 -20.5 1 29.45 607 PHE A N 1
ATOM 4804 C CA . PHE A 1 607 ? 28.344 -15.992 -20.594 1 29.45 607 PHE A CA 1
ATOM 4805 C C . PHE A 1 607 ? 29.75 -16.297 -20.094 1 29.45 607 PHE A C 1
ATOM 4807 O O . PHE A 1 607 ? 30.719 -15.805 -20.672 1 29.45 607 PHE A O 1
ATOM 4814 N N . LYS A 1 608 ? 29.984 -16.453 -18.891 1 30.84 608 LYS A N 1
ATOM 4815 C CA . LYS A 1 608 ? 31.281 -16.969 -18.469 1 30.84 608 LYS A CA 1
ATOM 4816 C C . LYS A 1 608 ? 31.672 -18.203 -19.266 1 30.84 608 LYS A C 1
ATOM 4818 O O . LYS A 1 608 ? 30.953 -19.203 -19.266 1 30.84 608 LYS A O 1
ATOM 4823 N N . LYS A 1 609 ? 32.531 -18.125 -20.25 1 28.98 609 LYS A N 1
ATOM 4824 C CA . LYS A 1 609 ? 33.312 -19.219 -20.828 1 28.98 609 LYS A CA 1
ATOM 4825 C C . LYS A 1 609 ? 34.094 -19.969 -19.75 1 28.98 609 LYS A C 1
ATOM 4827 O O . LYS A 1 609 ? 34.906 -19.375 -19.031 1 28.98 609 LYS A O 1
ATOM 4832 N N . GLU A 1 610 ? 33.625 -21 -19.141 1 25.73 610 GLU A N 1
ATOM 4833 C CA . GLU A 1 610 ? 34.469 -21.906 -18.375 1 25.73 610 GLU A CA 1
ATOM 4834 C C . GLU A 1 610 ? 35.719 -22.297 -19.172 1 25.73 610 GLU A C 1
ATOM 4836 O O . GLU A 1 610 ? 35.625 -22.781 -20.297 1 25.73 610 GLU A O 1
ATOM 4841 N N . LYS A 1 611 ? 36.875 -21.562 -19.062 1 27.34 611 LYS A N 1
ATOM 4842 C CA . LYS A 1 611 ? 38.188 -21.984 -19.562 1 27.34 611 LYS A CA 1
ATOM 4843 C C . LYS A 1 611 ? 38.438 -23.453 -19.25 1 27.34 611 LYS A C 1
ATOM 4845 O O . LYS A 1 611 ? 38.312 -23.875 -18.094 1 27.34 611 LYS A O 1
ATOM 4850 N N . LYS A 1 612 ? 38.469 -24.359 -20.312 1 26.52 612 LYS A N 1
ATOM 4851 C CA . LYS A 1 612 ? 39.031 -25.703 -20.391 1 26.52 612 LYS A CA 1
ATOM 4852 C C . LYS A 1 612 ? 40.438 -25.75 -19.844 1 26.52 612 LYS A C 1
ATOM 4854 O O . LYS A 1 612 ? 41.312 -25 -20.312 1 26.52 612 LYS A O 1
ATOM 4859 N N . HIS A 1 613 ? 40.625 -25.797 -18.531 1 25.61 613 HIS A N 1
ATOM 4860 C CA . HIS A 1 613 ? 41.969 -26.234 -18.141 1 25.61 613 HIS A CA 1
ATOM 4861 C C . HIS A 1 613 ? 42.438 -27.375 -19.031 1 25.61 613 HIS A C 1
ATOM 4863 O O . HIS A 1 613 ? 41.719 -28.328 -19.297 1 25.61 613 HIS A O 1
ATOM 4869 N N . GLU A 1 614 ? 43.312 -27.062 -20.031 1 25.78 614 GLU A N 1
ATOM 4870 C CA . GLU A 1 614 ? 44.219 -27.906 -20.781 1 25.78 614 GLU A CA 1
ATOM 4871 C C . GLU A 1 614 ? 44.938 -28.922 -19.875 1 25.78 614 GLU A C 1
ATOM 4873 O O . GLU A 1 614 ? 45.688 -28.531 -18.984 1 25.78 614 GLU A O 1
ATOM 4878 N N . GLU A 1 615 ? 44.219 -29.953 -19.266 1 21.42 615 GLU A N 1
ATOM 4879 C CA . GLU A 1 615 ? 45.062 -31.141 -19.141 1 21.42 615 GLU A CA 1
ATOM 4880 C C . GLU A 1 615 ? 45.312 -31.781 -20.5 1 21.42 615 GLU A C 1
ATOM 4882 O O . GLU A 1 615 ? 44.406 -31.859 -21.328 1 21.42 615 GLU A O 1
ATOM 4887 N N . MET B 1 1 ? 2.545 60.031 17 1 82.12 1 MET B N 1
ATOM 4888 C CA . MET B 1 1 ? 3.047 58.719 17.438 1 82.12 1 MET B CA 1
ATOM 4889 C C . MET B 1 1 ? 4.543 58.594 17.172 1 82.12 1 MET B C 1
ATOM 4891 O O . MET B 1 1 ? 5.305 58.188 18.047 1 82.12 1 MET B O 1
ATOM 4895 N N . PHE B 1 2 ? 5.074 59.031 16.031 1 84.94 2 PHE B N 1
ATOM 4896 C CA . PHE B 1 2 ? 6.488 58.906 15.703 1 84.94 2 PHE B CA 1
ATOM 4897 C C . PHE B 1 2 ? 7.324 59.812 16.609 1 84.94 2 PHE B C 1
ATOM 4899 O O . PHE B 1 2 ? 8.414 59.438 17.047 1 84.94 2 PHE B O 1
ATOM 4906 N N . ASP B 1 3 ? 6.781 60.969 16.875 1 79.38 3 ASP B N 1
ATOM 4907 C CA . ASP B 1 3 ? 7.465 61.906 17.766 1 79.38 3 ASP B CA 1
ATOM 4908 C C . ASP B 1 3 ? 7.594 61.312 19.172 1 79.38 3 ASP B C 1
ATOM 4910 O O . ASP B 1 3 ? 8.602 61.531 19.844 1 79.38 3 ASP B O 1
ATOM 4914 N N . MET B 1 4 ? 6.547 60.625 19.516 1 79.31 4 MET B N 1
ATOM 4915 C CA . MET B 1 4 ? 6.598 59.969 20.812 1 79.31 4 MET B CA 1
ATOM 4916 C C . MET B 1 4 ? 7.664 58.875 20.844 1 79.31 4 MET B C 1
ATOM 4918 O O . MET B 1 4 ? 8.344 58.688 21.859 1 79.31 4 MET B O 1
ATOM 4922 N N . MET B 1 5 ? 7.863 58.219 19.797 1 85.12 5 MET B N 1
ATOM 4923 C CA . MET B 1 5 ? 8.875 57.188 19.688 1 85.12 5 MET B CA 1
ATOM 4924 C C . MET B 1 5 ? 10.273 57.781 19.75 1 85.12 5 MET B C 1
ATOM 4926 O O . MET B 1 5 ? 11.172 57.188 20.359 1 85.12 5 MET B O 1
ATOM 4930 N N . LEU B 1 6 ? 10.422 58.906 19.094 1 81.31 6 LEU B N 1
ATOM 4931 C CA . LEU B 1 6 ? 11.719 59.594 19.109 1 81.31 6 LEU B CA 1
ATOM 4932 C C . LEU B 1 6 ? 12.062 60.094 20.516 1 81.31 6 LEU B C 1
ATOM 4934 O O . LEU B 1 6 ? 13.219 60 20.938 1 81.31 6 LEU B O 1
ATOM 4938 N N . ALA B 1 7 ? 11.008 60.562 21.188 1 76.25 7 ALA B N 1
ATOM 4939 C CA . ALA B 1 7 ? 11.195 61.031 22.547 1 76.25 7 ALA B CA 1
ATOM 4940 C C . ALA B 1 7 ? 11.609 59.906 23.484 1 76.25 7 ALA B C 1
ATOM 4942 O O . ALA B 1 7 ? 12.344 60.125 24.453 1 76.25 7 ALA B O 1
ATOM 4943 N N . TRP B 1 8 ? 11.148 58.719 23.219 1 77.81 8 TRP B N 1
ATOM 4944 C CA . TRP B 1 8 ? 11.492 57.562 24.016 1 77.81 8 TRP B CA 1
ATOM 4945 C C . TRP B 1 8 ? 12.969 57.188 23.844 1 77.81 8 TRP B C 1
ATOM 4947 O O . TRP B 1 8 ? 13.609 56.75 24.797 1 77.81 8 TRP B O 1
ATOM 4957 N N . GLU B 1 9 ? 13.555 57.375 22.703 1 74.62 9 GLU B N 1
ATOM 4958 C CA . GLU B 1 9 ? 14.953 57.062 22.422 1 74.62 9 GLU B CA 1
ATOM 4959 C C . GLU B 1 9 ? 15.891 58.062 23.078 1 74.62 9 GLU B C 1
ATOM 4961 O O . GLU B 1 9 ? 17 57.719 23.5 1 74.62 9 GLU B O 1
ATOM 4966 N N . VAL B 1 10 ? 15.711 59.406 22.984 1 59.81 10 VAL B N 1
ATOM 4967 C CA . VAL B 1 10 ? 16.594 60.438 23.516 1 59.81 10 VAL B CA 1
ATOM 4968 C C . VAL B 1 10 ? 16.141 60.812 24.938 1 59.81 10 VAL B C 1
ATOM 4970 O O . VAL B 1 10 ? 15.211 61.562 25.125 1 59.81 10 VAL B O 1
ATOM 4973 N N . PRO B 1 11 ? 16.578 60.031 25.859 1 51.38 11 PRO B N 1
ATOM 4974 C CA . PRO B 1 11 ? 16.125 60.594 27.141 1 51.38 11 PRO B CA 1
ATOM 4975 C C . PRO B 1 11 ? 16.328 62.094 27.25 1 51.38 11 PRO B C 1
ATOM 4977 O O . PRO B 1 11 ? 15.602 62.875 26.625 1 51.38 11 PRO B O 1
ATOM 4980 N N . GLY B 1 12 ? 17.078 62.688 28.531 1 38.88 12 GLY B N 1
ATOM 4981 C CA . GLY B 1 12 ? 17.281 64 29.078 1 38.88 12 GLY B CA 1
ATOM 4982 C C . GLY B 1 12 ? 18.094 64.938 28.172 1 38.88 12 GLY B C 1
ATOM 4983 O O . GLY B 1 12 ? 18.516 66 28.578 1 38.88 12 GLY B O 1
ATOM 4984 N N . VAL B 1 13 ? 19.203 64.5 27.422 1 35.69 13 VAL B N 1
ATOM 4985 C CA . VAL B 1 13 ? 20.094 65.625 27.125 1 35.69 13 VAL B CA 1
ATOM 4986 C C . VAL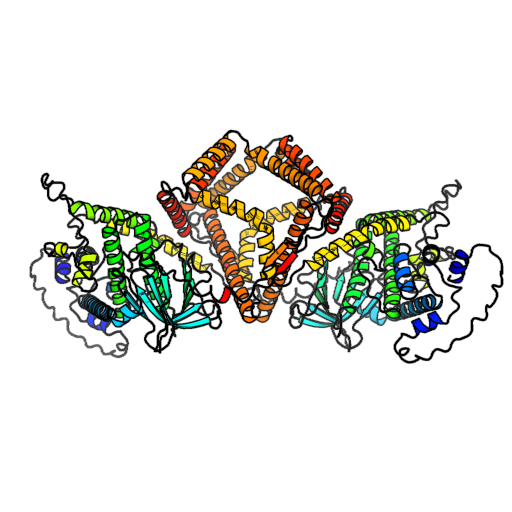 B 1 13 ? 19.328 66.688 26.312 1 35.69 13 VAL B C 1
ATOM 4988 O O . VAL B 1 13 ? 18.5 66.375 25.469 1 35.69 13 VAL B O 1
ATOM 4991 N N . GLY B 1 14 ? 19.25 67.938 26.828 1 31.19 14 GLY B N 1
ATOM 4992 C CA . GLY B 1 14 ? 18.953 69.25 26.234 1 31.19 14 GLY B CA 1
ATOM 4993 C C . GLY B 1 14 ? 19.375 69.375 24.781 1 31.19 14 GLY B C 1
ATOM 4994 O O . GLY B 1 14 ? 20.094 68.5 24.281 1 31.19 14 GLY B O 1
ATOM 4995 N N . ASN B 1 15 ? 19.141 70.562 24.109 1 32.09 15 ASN B N 1
ATOM 4996 C CA . ASN B 1 15 ? 19.359 71.25 22.812 1 32.09 15 ASN B CA 1
ATOM 4997 C C . ASN B 1 15 ? 20.812 71.125 22.391 1 32.09 15 ASN B C 1
ATOM 4999 O O . ASN B 1 15 ? 21.547 72.125 22.422 1 32.09 15 ASN B O 1
ATOM 5003 N N . GLN B 1 16 ? 21.703 70.25 22.891 1 29.06 16 GLN B N 1
ATOM 5004 C CA . GLN B 1 16 ? 23.016 70.688 22.391 1 29.06 16 GLN B CA 1
ATOM 5005 C C . GLN B 1 16 ? 23.047 70.688 20.859 1 29.06 16 GLN B C 1
ATOM 5007 O O . GLN B 1 16 ? 22.672 69.688 20.234 1 29.06 16 GLN B O 1
ATOM 5012 N N . GLU B 1 17 ? 23.094 71.938 20.219 1 29.62 17 GLU B N 1
ATOM 5013 C CA . GLU B 1 17 ? 23.391 72.438 18.891 1 29.62 17 GLU B CA 1
ATOM 5014 C C . GLU B 1 17 ? 24.641 71.812 18.312 1 29.62 17 GLU B C 1
ATOM 5016 O O . GLU B 1 17 ? 25.75 72 18.781 1 29.62 17 GLU B O 1
ATOM 5021 N N . THR B 1 18 ? 24.734 70.562 18.141 1 28.11 18 THR B N 1
ATOM 5022 C CA . THR B 1 18 ? 25.953 70.125 17.531 1 28.11 18 THR B CA 1
ATOM 5023 C C . THR B 1 18 ? 26.297 70.938 16.281 1 28.11 18 THR B C 1
ATOM 5025 O O . THR B 1 18 ? 25.406 71.25 15.508 1 28.11 18 THR B O 1
ATOM 5028 N N . THR B 1 19 ? 27.516 71.5 16.281 1 27.19 19 THR B N 1
ATOM 5029 C CA . THR B 1 19 ? 28.297 72.25 15.312 1 27.19 19 THR B CA 1
ATOM 5030 C C . THR B 1 19 ? 28.312 71.5 13.969 1 27.19 19 THR B C 1
ATOM 5032 O O . THR B 1 19 ? 28.547 70.312 13.898 1 27.19 19 THR B O 1
ATOM 5035 N N . ALA B 1 20 ? 27.719 72.125 12.922 1 26.28 20 ALA B N 1
ATOM 5036 C CA . ALA B 1 20 ? 27.641 72 11.477 1 26.28 20 ALA B CA 1
ATOM 5037 C C . ALA B 1 20 ? 29.031 71.75 10.883 1 26.28 20 ALA B C 1
ATOM 5039 O O . ALA B 1 20 ? 29.828 72.688 10.75 1 26.28 20 ALA B O 1
ATOM 5040 N N . SER B 1 21 ? 29.859 70.812 11.375 1 25.91 21 SER B N 1
ATOM 5041 C CA . SER B 1 21 ? 31.094 70.812 10.602 1 25.91 21 SER B CA 1
ATOM 5042 C C . SER B 1 21 ? 30.828 70.688 9.109 1 25.91 21 SER B C 1
ATOM 5044 O O . SER B 1 21 ? 29.859 70.062 8.711 1 25.91 21 SER B O 1
ATOM 5046 N N . ASP B 1 22 ? 31.453 71.562 8.297 1 24.72 22 ASP B N 1
ATOM 5047 C CA . ASP B 1 22 ? 31.547 72 6.902 1 24.72 22 ASP B CA 1
ATOM 5048 C C . ASP B 1 22 ? 32 70.812 6.012 1 24.72 22 ASP B C 1
ATOM 5050 O O . ASP B 1 22 ? 33.156 70.75 5.613 1 24.72 22 ASP B O 1
ATOM 5054 N N . LYS B 1 23 ? 31.938 69.562 6.406 1 27.98 23 LYS B N 1
ATOM 5055 C CA . LYS B 1 23 ? 32.688 68.812 5.402 1 27.98 23 LYS B CA 1
ATOM 5056 C C . LYS B 1 23 ? 32.094 69 4.012 1 27.98 23 LYS B C 1
ATOM 5058 O O . LYS B 1 23 ? 30.875 68.875 3.838 1 27.98 23 LYS B O 1
ATOM 5063 N N . ARG B 1 24 ? 32.781 69.562 3.135 1 27.47 24 ARG B N 1
ATOM 5064 C CA . ARG B 1 24 ? 32.844 69.875 1.707 1 27.47 24 ARG B CA 1
ATOM 5065 C C . ARG B 1 24 ? 32.469 68.688 0.881 1 27.47 24 ARG B C 1
ATOM 5067 O O . ARG B 1 24 ? 32.844 67.562 1.231 1 27.47 24 ARG B O 1
ATOM 5074 N N . GLU B 1 25 ? 31.516 68.875 -0.072 1 26.62 25 GLU B N 1
ATOM 5075 C CA . GLU B 1 25 ? 30.797 68.188 -1.116 1 26.62 25 GLU B CA 1
ATOM 5076 C C . GLU B 1 25 ? 31.766 67.5 -2.111 1 26.62 25 GLU B C 1
ATOM 5078 O O . GLU B 1 25 ? 32.281 68.188 -2.992 1 26.62 25 GLU B O 1
ATOM 5083 N N . VAL B 1 26 ? 32.812 66.812 -1.682 1 26.55 26 VAL B N 1
ATOM 5084 C CA . VAL B 1 26 ? 33.5 66.375 -2.881 1 26.55 26 VAL B CA 1
ATOM 5085 C C . VAL B 1 26 ? 32.562 65.625 -3.785 1 26.55 26 VAL B C 1
ATOM 5087 O O . VAL B 1 26 ? 31.875 64.688 -3.336 1 26.55 26 VAL B O 1
ATOM 5090 N N . GLU B 1 27 ? 32.156 66.188 -4.996 1 25.92 27 GLU B N 1
ATOM 5091 C CA . GLU B 1 27 ? 31.344 66 -6.188 1 25.92 27 GLU B CA 1
ATOM 5092 C C . GLU B 1 27 ? 31.719 64.688 -6.883 1 25.92 27 GLU B C 1
ATOM 5094 O O . GLU B 1 27 ? 31.766 64.625 -8.117 1 25.92 27 GLU B O 1
ATOM 5099 N N . ASP B 1 28 ? 32.406 63.75 -6.328 1 25.5 28 ASP B N 1
ATOM 5100 C CA . ASP B 1 28 ? 32.906 62.844 -7.359 1 25.5 28 ASP B CA 1
ATOM 5101 C C . ASP B 1 28 ? 31.719 62.281 -8.172 1 25.5 28 ASP B C 1
ATOM 5103 O O . ASP B 1 28 ? 30.609 62.125 -7.66 1 25.5 28 ASP B O 1
ATOM 5107 N N . GLU B 1 29 ? 31.812 62.062 -9.547 1 25.09 29 GLU B N 1
ATOM 5108 C CA . GLU B 1 29 ? 31.203 61.875 -10.867 1 25.09 29 GLU B CA 1
ATOM 5109 C C . GLU B 1 29 ? 30.328 60.656 -10.906 1 25.09 29 GLU B C 1
ATOM 5111 O O . GLU B 1 29 ? 29.344 60.594 -11.641 1 25.09 29 GLU B O 1
ATOM 5116 N N . ASP B 1 30 ? 30.875 59.5 -10.523 1 28.34 30 ASP B N 1
ATOM 5117 C CA . ASP B 1 30 ? 30.375 58.344 -11.258 1 28.34 30 ASP B CA 1
ATOM 5118 C C . ASP B 1 30 ? 28.891 58.094 -10.953 1 28.34 30 ASP B C 1
ATOM 5120 O O . ASP B 1 30 ? 28.547 57.656 -9.859 1 28.34 30 ASP B O 1
ATOM 5124 N N . SER B 1 31 ? 27.859 58.906 -11.43 1 26.64 31 SER B N 1
ATOM 5125 C CA . SER B 1 31 ? 26.453 59.281 -11.445 1 26.64 31 SER B CA 1
ATOM 5126 C C . SER B 1 31 ? 25.562 58.125 -11.844 1 26.64 31 SER B C 1
ATOM 5128 O O . SER B 1 31 ? 24.328 58.219 -11.805 1 26.64 31 SER B O 1
ATOM 5130 N N . TRP B 1 32 ? 26.016 57.219 -12.766 1 24.55 32 TRP B N 1
ATOM 5131 C CA . TRP B 1 32 ? 25.062 56.531 -13.633 1 24.55 32 TRP B CA 1
ATOM 5132 C C . TRP B 1 32 ? 24.172 55.594 -12.836 1 24.55 32 TRP B C 1
ATOM 5134 O O . TRP B 1 32 ? 23.016 55.375 -13.18 1 24.55 32 TRP B O 1
ATOM 5144 N N . SER B 1 33 ? 24.875 54.625 -12.227 1 26.3 33 SER B N 1
ATOM 5145 C CA . SER B 1 33 ? 24.172 53.375 -11.922 1 26.3 33 SER B CA 1
ATOM 5146 C C . SER B 1 33 ? 23.031 53.625 -10.938 1 26.3 33 SER B C 1
ATOM 5148 O O . SER B 1 33 ? 22.531 52.688 -10.305 1 26.3 33 SER B O 1
ATOM 5150 N N . LEU B 1 34 ? 22.688 54.875 -10.609 1 27.56 34 LEU B N 1
ATOM 5151 C CA . LEU B 1 34 ? 21.734 55.344 -9.594 1 27.56 34 LEU B CA 1
ATOM 5152 C C . LEU B 1 34 ? 20.297 55 -10.008 1 27.56 34 LEU B C 1
ATOM 5154 O O . LEU B 1 34 ? 19.359 55.438 -9.344 1 27.56 34 LEU B O 1
ATOM 5158 N N . PHE B 1 35 ? 20.172 54.625 -11.25 1 28.12 35 PHE B N 1
ATOM 5159 C CA . PHE B 1 35 ? 18.812 54.688 -11.766 1 28.12 35 PHE B CA 1
ATOM 5160 C C . PHE B 1 35 ? 17.875 53.844 -10.898 1 28.12 35 PHE B C 1
ATOM 5162 O O . PHE B 1 35 ? 16.766 54.281 -10.578 1 28.12 35 PHE B O 1
ATOM 5169 N N . TYR B 1 36 ? 17.969 52.5 -11.18 1 29.23 36 TYR B N 1
ATOM 5170 C CA . TYR B 1 36 ? 16.812 51.688 -10.797 1 29.23 36 TYR B CA 1
ATOM 5171 C C . TYR B 1 36 ? 16.688 51.594 -9.281 1 29.23 36 TYR B C 1
ATOM 5173 O O . TYR B 1 36 ? 16.094 50.656 -8.758 1 29.23 36 TYR B O 1
ATOM 5181 N N . SER B 1 37 ? 17.641 52.125 -8.508 1 32.12 37 SER B N 1
ATOM 5182 C CA . SER B 1 37 ? 17.484 52.062 -7.059 1 32.12 37 SER B CA 1
ATOM 5183 C C . SER B 1 37 ? 16.156 52.688 -6.621 1 32.12 37 SER B C 1
ATOM 5185 O O . SER B 1 37 ? 15.828 53.812 -7.051 1 32.12 37 SER B O 1
ATOM 5187 N N . ASP B 1 38 ? 15.109 51.844 -6.27 1 36.09 38 ASP B N 1
ATOM 5188 C CA . ASP B 1 38 ? 13.805 52.312 -5.832 1 36.09 38 ASP B CA 1
ATOM 5189 C C . ASP B 1 38 ? 13.922 53.594 -5.016 1 36.09 38 ASP B C 1
ATOM 5191 O O . ASP B 1 38 ? 14.891 53.781 -4.27 1 36.09 38 ASP B O 1
ATOM 5195 N N . SER B 1 39 ? 13.375 54.688 -5.469 1 39.12 39 SER B N 1
ATOM 5196 C CA . SER B 1 39 ? 13.266 56.062 -4.98 1 39.12 39 SER B CA 1
ATOM 5197 C C . SER B 1 39 ? 13.227 56.125 -3.457 1 39.12 39 SER B C 1
ATOM 5199 O O . SER B 1 39 ? 13.641 57.094 -2.85 1 39.12 39 SER B O 1
ATOM 5201 N N . THR B 1 40 ? 12.578 55.156 -2.898 1 41.22 40 THR B N 1
ATOM 5202 C CA . THR B 1 40 ? 12.422 55.188 -1.449 1 41.22 40 THR B CA 1
ATOM 5203 C C . THR B 1 40 ? 13.773 55 -0.758 1 41.22 40 THR B C 1
ATOM 5205 O O . THR B 1 40 ? 14.031 55.625 0.283 1 41.22 40 THR B O 1
ATOM 5208 N N . ASP B 1 41 ? 14.562 54.188 -1.335 1 42.66 41 ASP B N 1
ATOM 5209 C CA . ASP B 1 41 ? 15.875 54 -0.717 1 42.66 41 ASP B CA 1
ATOM 5210 C C . ASP B 1 41 ? 16.688 55.281 -0.769 1 42.66 41 ASP B C 1
ATOM 5212 O O . ASP B 1 41 ? 17.438 55.594 0.169 1 42.66 41 ASP B O 1
ATOM 5216 N N . MET B 1 42 ? 16.594 55.969 -1.855 1 41.5 42 MET B N 1
ATOM 5217 C CA . MET B 1 42 ? 17.391 57.188 -2.021 1 41.5 42 MET B CA 1
ATOM 5218 C C . MET B 1 42 ? 16.922 58.281 -1.057 1 41.5 42 MET B C 1
ATOM 5220 O O . MET B 1 42 ? 17.734 59.031 -0.53 1 41.5 42 MET B O 1
ATOM 5224 N N . ALA B 1 43 ? 15.602 58.406 -0.918 1 44.09 43 ALA B N 1
ATOM 5225 C CA . ALA B 1 43 ? 15.109 59.438 -0.016 1 44.09 43 ALA B CA 1
ATOM 5226 C C . ALA B 1 43 ? 15.57 59.188 1.416 1 44.09 43 ALA B C 1
ATOM 5228 O O . ALA B 1 43 ? 15.773 60.125 2.186 1 44.09 43 ALA B O 1
ATOM 5229 N N . VAL B 1 44 ? 15.695 57.938 1.758 1 47.06 44 VAL B N 1
ATOM 5230 C CA . VAL B 1 44 ? 16.156 57.594 3.102 1 47.06 44 VAL B CA 1
ATOM 5231 C C . VAL B 1 44 ? 17.609 58.062 3.275 1 47.06 44 VAL B C 1
ATOM 5233 O O . VAL B 1 44 ? 18 58.469 4.363 1 47.06 44 VAL B O 1
ATOM 5236 N N . GLN B 1 45 ? 18.438 57.938 2.26 1 42.56 45 GLN B N 1
ATOM 5237 C CA . GLN B 1 45 ? 19.844 58.281 2.42 1 42.56 45 GLN B CA 1
ATOM 5238 C C . GLN B 1 45 ? 20 59.781 2.66 1 42.56 45 GLN B C 1
ATOM 5240 O O . GLN B 1 45 ? 20.984 60.219 3.271 1 42.56 45 GLN B O 1
ATOM 5245 N N . VAL B 1 46 ? 19.234 60.594 1.97 1 43.25 46 VAL B N 1
ATOM 5246 C CA . VAL B 1 46 ? 19.469 62.031 2.047 1 43.25 46 VAL B CA 1
ATOM 5247 C C . VAL B 1 46 ? 18.875 62.562 3.348 1 43.25 46 VAL B C 1
ATOM 5249 O O . VAL B 1 46 ? 19.188 63.688 3.742 1 43.25 46 VAL B O 1
ATOM 5252 N N . VAL B 1 47 ? 17.781 62 3.842 1 43.78 47 VAL B N 1
ATOM 5253 C CA . VAL B 1 47 ? 17.203 62.656 5.008 1 43.78 47 VAL B CA 1
ATOM 5254 C C . VAL B 1 47 ? 18.109 62.469 6.215 1 43.78 47 VAL B C 1
ATOM 5256 O O . VAL B 1 47 ? 18.859 61.5 6.289 1 43.78 47 VAL B O 1
ATOM 5259 N N . ASP B 1 48 ? 18.078 63.375 7.262 1 44.59 48 ASP B N 1
ATOM 5260 C CA . ASP B 1 48 ? 18.859 63.656 8.469 1 44.59 48 ASP B CA 1
ATOM 5261 C C . ASP B 1 48 ? 18.984 62.406 9.336 1 44.59 48 ASP B C 1
ATOM 5263 O O . ASP B 1 48 ? 17.984 61.781 9.703 1 44.59 48 ASP B O 1
ATOM 5267 N N . ASP B 1 49 ? 20 61.625 9.297 1 49.78 49 ASP B N 1
ATOM 5268 C CA . ASP B 1 49 ? 20.547 60.531 10.094 1 49.78 49 ASP B CA 1
ATOM 5269 C C . ASP B 1 49 ? 20.016 60.562 11.523 1 49.78 49 ASP B C 1
ATOM 5271 O O . ASP B 1 49 ? 20.062 59.562 12.234 1 49.78 49 ASP B O 1
ATOM 5275 N N . LYS B 1 50 ? 19.641 61.656 12.148 1 55.41 50 LYS B N 1
ATOM 5276 C CA . LYS B 1 50 ? 19.516 61.781 13.602 1 55.41 50 LYS B CA 1
ATOM 5277 C C . LYS B 1 50 ? 18.109 61.406 14.062 1 55.41 50 LYS B C 1
ATOM 5279 O O . LYS B 1 50 ? 17.906 61.062 15.234 1 55.41 50 LYS B O 1
ATOM 5284 N N . LYS B 1 51 ? 17.062 61.25 13.266 1 68.88 51 LYS B N 1
ATOM 5285 C CA . LYS B 1 51 ? 15.727 61.062 13.836 1 68.88 51 LYS B CA 1
ATOM 5286 C C . LYS B 1 51 ? 15.18 59.688 13.469 1 68.88 51 LYS B C 1
ATOM 5288 O O . LYS B 1 51 ? 14.18 59.594 12.742 1 68.88 51 LYS B O 1
ATOM 5293 N N . THR B 1 52 ? 15.852 58.594 13.812 1 83.56 52 THR B N 1
ATOM 5294 C CA . THR B 1 52 ? 15.391 57.219 13.562 1 83.56 52 THR B CA 1
ATOM 5295 C C . THR B 1 52 ? 14.93 56.562 14.859 1 83.56 52 THR B C 1
ATOM 5297 O O . THR B 1 52 ? 15.289 57 15.953 1 83.56 52 THR B O 1
ATOM 5300 N N . VAL B 1 53 ? 13.953 55.656 14.727 1 87.62 53 VAL B N 1
ATOM 5301 C CA . VAL B 1 53 ? 13.359 54.938 15.859 1 87.62 53 VAL B CA 1
ATOM 5302 C C . VAL B 1 53 ? 13.875 53.5 15.906 1 87.62 53 VAL B C 1
ATOM 5304 O O . VAL B 1 53 ? 14.016 52.875 14.867 1 87.62 53 VAL B O 1
ATOM 5307 N N . GLY B 1 54 ? 14.195 53.094 17.141 1 87 54 GLY B N 1
ATOM 5308 C CA . GLY B 1 54 ? 14.672 51.719 17.328 1 87 54 GLY B CA 1
ATOM 5309 C C . GLY B 1 54 ? 13.555 50.719 17.562 1 87 54 GLY B C 1
ATOM 5310 O O . GLY B 1 54 ? 12.375 51.094 17.609 1 87 54 GLY B O 1
ATOM 5311 N N . GLU B 1 55 ? 13.898 49.5 17.625 1 88.12 55 GLU B N 1
ATOM 5312 C CA . GLU B 1 55 ? 12.945 48.406 17.781 1 88.12 55 GLU B CA 1
ATOM 5313 C C . GLU B 1 55 ? 12.211 48.469 19.125 1 88.12 55 GLU B C 1
ATOM 5315 O O . GLU B 1 55 ? 11 48.25 19.188 1 88.12 55 GLU B O 1
ATOM 5320 N N . GLU B 1 56 ? 12.938 48.75 20.125 1 84.38 56 GLU B N 1
ATOM 5321 C CA . GLU B 1 56 ? 12.352 48.781 21.453 1 84.38 56 GLU B CA 1
ATOM 5322 C C . GLU B 1 56 ? 11.312 49.875 21.578 1 84.38 56 GLU B C 1
ATOM 5324 O O . GLU B 1 56 ? 10.234 49.656 22.141 1 84.38 56 GLU B O 1
ATOM 5329 N N . SER B 1 57 ? 11.641 51.031 21.078 1 85.56 57 SER B N 1
ATOM 5330 C CA . SER B 1 57 ? 10.695 52.156 21.141 1 85.56 57 SER B CA 1
ATOM 5331 C C . SER B 1 57 ? 9.453 51.875 20.312 1 85.56 57 SER B C 1
ATOM 5333 O O . SER B 1 57 ? 8.336 52.188 20.719 1 85.56 57 SER B O 1
ATOM 5335 N N . PHE B 1 58 ? 9.672 51.281 19.188 1 89.38 58 PHE B N 1
ATOM 5336 C CA . PHE B 1 58 ? 8.555 50.938 18.312 1 89.38 58 PHE B CA 1
ATOM 5337 C C . PHE B 1 58 ? 7.645 49.906 18.969 1 89.38 58 PHE B C 1
ATOM 5339 O O . PHE B 1 58 ? 6.418 50.031 18.922 1 89.38 58 PHE B O 1
ATOM 5346 N N . SER B 1 59 ? 8.227 48.875 19.562 1 87.44 59 SER B N 1
ATOM 5347 C CA . SER B 1 59 ? 7.469 47.781 20.141 1 87.44 59 SER B CA 1
ATOM 5348 C C . SER B 1 59 ? 6.695 48.219 21.375 1 87.44 59 SER B C 1
ATOM 5350 O O . SER B 1 59 ? 5.656 47.656 21.719 1 87.44 59 SER B O 1
ATOM 5352 N N . ARG B 1 60 ? 7.121 49.312 21.969 1 83.81 60 ARG B N 1
ATOM 5353 C CA . ARG B 1 60 ? 6.488 49.781 23.188 1 83.81 60 ARG B CA 1
ATOM 5354 C C . ARG B 1 60 ? 5.375 50.75 22.891 1 83.81 60 ARG B C 1
ATOM 5356 O O . ARG B 1 60 ? 4.371 50.812 23.609 1 83.81 60 ARG B O 1
ATOM 5363 N N . ILE B 1 61 ? 5.484 51.406 21.828 1 84.62 61 ILE B N 1
ATOM 5364 C CA . ILE B 1 61 ? 4.574 52.531 21.625 1 84.62 61 ILE B CA 1
ATOM 5365 C C . ILE B 1 61 ? 3.584 52.188 20.516 1 84.62 61 ILE B C 1
ATOM 5367 O O . ILE B 1 61 ? 2.398 52.531 20.609 1 84.62 61 ILE B O 1
ATOM 5371 N N . ALA B 1 62 ? 4.047 51.594 19.531 1 87.94 62 ALA B N 1
ATOM 5372 C CA . ALA B 1 62 ? 3.234 51.375 18.328 1 87.94 62 ALA B CA 1
ATOM 5373 C C . ALA B 1 62 ? 1.962 50.594 18.656 1 87.94 62 ALA B C 1
ATOM 5375 O O . ALA B 1 62 ? 0.882 50.938 18.156 1 87.94 62 ALA B O 1
ATOM 5376 N N . PRO B 1 63 ? 2.023 49.625 19.531 1 88.06 63 PRO B N 1
ATOM 5377 C CA . PRO B 1 63 ? 0.829 48.812 19.797 1 88.06 63 PRO B CA 1
ATOM 5378 C C . PRO B 1 63 ? -0.235 49.594 20.578 1 88.06 63 PRO B C 1
ATOM 5380 O O . PRO B 1 63 ? -1.338 49.062 20.797 1 88.06 63 PRO B O 1
ATOM 5383 N N . ALA B 1 64 ? 0.09 50.75 21.016 1 83.94 64 ALA B N 1
ATOM 5384 C CA . ALA B 1 64 ? -0.908 51.594 21.672 1 83.94 64 ALA B CA 1
ATOM 5385 C C . ALA B 1 64 ? -2.074 51.875 20.75 1 83.94 64 ALA B C 1
ATOM 5387 O O . ALA B 1 64 ? -3.197 52.125 21.203 1 83.94 64 ALA B O 1
ATOM 5388 N N . CYS B 1 65 ? -1.715 51.906 19.516 1 87.31 65 CYS B N 1
ATOM 5389 C CA . CYS B 1 65 ? -2.74 52.031 18.484 1 87.31 65 CYS B CA 1
ATOM 5390 C C . CYS B 1 65 ? -2.947 50.719 17.75 1 87.31 65 CYS B C 1
ATOM 5392 O O . CYS B 1 65 ? -2.141 50.344 16.891 1 87.31 65 CYS B O 1
ATOM 5394 N N . ALA B 1 66 ? -4.113 50.125 18.016 1 88.31 66 ALA B N 1
ATOM 5395 C CA . ALA B 1 66 ? -4.391 48.812 17.5 1 88.31 66 ALA B CA 1
ATOM 5396 C C . ALA B 1 66 ? -4.406 48.781 15.969 1 88.31 66 ALA B C 1
ATOM 5398 O O . ALA B 1 66 ? -4.152 47.75 15.344 1 88.31 66 ALA B O 1
ATOM 5399 N N . ILE B 1 67 ? -4.66 49.906 15.336 1 91.06 67 ILE B N 1
ATOM 5400 C CA . ILE B 1 67 ? -4.734 49.969 13.883 1 91.06 67 ILE B CA 1
ATOM 5401 C C . ILE B 1 67 ? -3.328 49.875 13.289 1 91.06 67 ILE B C 1
ATOM 5403 O O . ILE B 1 67 ? -3.135 49.344 12.203 1 91.06 67 ILE B O 1
ATOM 5407 N N . VAL B 1 68 ? -2.336 50.375 14 1 91.75 68 VAL B N 1
ATOM 5408 C CA . VAL B 1 68 ? -0.983 50.5 13.469 1 91.75 68 VAL B CA 1
ATOM 5409 C C . VAL B 1 68 ? -0.203 49.219 13.711 1 91.75 68 VAL B C 1
ATOM 5411 O O . VAL B 1 68 ? 0.523 48.75 12.836 1 91.75 68 VAL B O 1
ATOM 5414 N N . ALA B 1 69 ? -0.3 48.719 14.914 1 92.88 69 ALA B N 1
ATOM 5415 C CA . ALA B 1 69 ? 0.49 47.531 15.227 1 92.88 69 ALA B CA 1
ATOM 5416 C C . ALA B 1 69 ? -0.184 46.688 16.312 1 92.88 69 ALA B C 1
ATOM 5418 O O . ALA B 1 69 ? -0.958 47.219 17.125 1 92.88 69 ALA B O 1
ATOM 5419 N N . ASP B 1 70 ? 0.021 45.406 16.203 1 92.56 70 ASP B N 1
ATOM 5420 C CA . ASP B 1 70 ? -0.393 44.469 17.234 1 92.56 70 ASP B CA 1
ATOM 5421 C C . ASP B 1 70 ? 0.805 44 18.062 1 92.56 70 ASP B C 1
ATOM 5423 O O . ASP B 1 70 ? 1.885 43.75 17.5 1 92.56 70 ASP B O 1
ATOM 5427 N N . ILE B 1 71 ? 0.603 43.781 19.297 1 89.88 71 ILE B N 1
ATOM 5428 C CA . ILE B 1 71 ? 1.682 43.438 20.219 1 89.88 71 ILE B CA 1
ATOM 5429 C C . ILE B 1 71 ? 2.273 42.094 19.828 1 89.88 71 ILE B C 1
ATOM 5431 O O . ILE B 1 71 ? 3.467 41.844 20.031 1 89.88 71 ILE B O 1
ATOM 5435 N N . ILE B 1 72 ? 1.51 41.188 19.281 1 91.69 72 ILE B N 1
ATOM 5436 C CA . ILE B 1 72 ? 1.955 39.844 18.938 1 91.69 72 ILE B CA 1
ATOM 5437 C C . ILE B 1 72 ? 2.848 39.906 17.703 1 91.69 72 ILE B C 1
ATOM 5439 O O . ILE B 1 72 ? 3.811 39.125 17.594 1 91.69 72 ILE B O 1
ATOM 5443 N N . THR B 1 73 ? 2.6 40.781 16.75 1 93.12 73 THR B N 1
ATOM 5444 C CA . THR B 1 73 ? 3.324 40.812 15.492 1 93.12 73 THR B CA 1
ATOM 5445 C C . THR B 1 73 ? 4.172 42.062 15.359 1 93.12 73 THR B C 1
ATOM 5447 O O . THR B 1 73 ? 4.68 42.375 14.281 1 93.12 73 THR B O 1
ATOM 5450 N N . VAL B 1 74 ? 4.336 42.812 16.375 1 92.06 74 VAL B N 1
ATOM 5451 C CA . VAL B 1 74 ? 4.988 44.125 16.328 1 92.06 74 VAL B CA 1
ATOM 5452 C C . VAL B 1 74 ? 6.449 43.938 15.914 1 92.06 74 VAL B C 1
ATOM 5454 O O . VAL B 1 74 ? 6.98 44.75 15.148 1 92.06 74 VAL B O 1
ATOM 5457 N N . HIS B 1 75 ? 7.066 42.938 16.359 1 89.19 75 HIS B N 1
ATOM 5458 C CA . HIS B 1 75 ? 8.469 42.75 16.031 1 89.19 75 HIS B CA 1
ATOM 5459 C C . HIS B 1 75 ? 8.633 42.375 14.555 1 89.19 75 HIS B C 1
ATOM 5461 O O . HIS B 1 75 ? 9.594 42.812 13.914 1 89.19 75 HIS B O 1
ATOM 5467 N N . ASN B 1 76 ? 7.723 41.594 14.086 1 90.5 76 ASN B N 1
ATOM 5468 C CA . ASN B 1 76 ? 7.758 41.25 12.664 1 90.5 76 ASN B CA 1
ATOM 5469 C C . ASN B 1 76 ? 7.477 42.5 11.797 1 90.5 76 ASN B C 1
ATOM 5471 O O . ASN B 1 76 ? 8.078 42.656 10.734 1 90.5 76 ASN B O 1
ATOM 5475 N N . LEU B 1 77 ? 6.516 43.281 12.258 1 92.75 77 LEU B N 1
ATOM 5476 C CA . LEU B 1 77 ? 6.211 44.5 11.523 1 92.75 77 LEU B CA 1
ATOM 5477 C C . LEU B 1 77 ? 7.422 45.438 11.477 1 92.75 77 LEU B C 1
ATOM 5479 O O . LEU B 1 77 ? 7.734 46 10.43 1 92.75 77 LEU B O 1
ATOM 5483 N N . PHE B 1 78 ? 8.07 45.531 12.547 1 91.94 78 PHE B N 1
ATOM 5484 C CA . PHE B 1 78 ? 9.258 46.375 12.609 1 91.94 78 PHE B CA 1
ATOM 5485 C C . PHE B 1 78 ? 10.328 45.875 11.656 1 91.94 78 PHE B C 1
ATOM 5487 O O . PHE B 1 78 ? 10.977 46.688 10.969 1 91.94 78 PHE B O 1
ATOM 5494 N N . ASP B 1 79 ? 10.539 44.625 11.688 1 88.56 79 ASP B N 1
ATOM 5495 C CA . ASP B 1 79 ? 11.547 44.031 10.828 1 88.56 79 ASP B CA 1
ATOM 5496 C C . ASP B 1 79 ? 11.266 44.312 9.352 1 88.56 79 ASP B C 1
ATOM 5498 O O . ASP B 1 79 ? 12.188 44.562 8.57 1 88.56 79 ASP B O 1
ATOM 5502 N N . VAL B 1 80 ? 10.047 44.25 8.977 1 88.94 80 VAL B N 1
ATOM 5503 C CA . VAL B 1 80 ? 9.672 44.5 7.586 1 88.94 80 VAL B CA 1
ATOM 5504 C C . VAL B 1 80 ? 9.883 45.969 7.254 1 88.94 80 VAL B C 1
ATOM 5506 O O . VAL B 1 80 ? 10.398 46.312 6.184 1 88.94 80 VAL B O 1
ATOM 5509 N N . LEU B 1 81 ? 9.516 46.844 8.195 1 89.81 81 LEU B N 1
ATOM 5510 C CA . LEU B 1 81 ? 9.609 48.281 7.957 1 89.81 81 LEU B CA 1
ATOM 5511 C C . LEU B 1 81 ? 11.055 48.75 7.988 1 89.81 81 LEU B C 1
ATOM 5513 O O . LEU B 1 81 ? 11.422 49.719 7.305 1 89.81 81 LEU B O 1
ATOM 5517 N N . ALA B 1 82 ? 11.867 48.062 8.758 1 88 82 ALA B N 1
ATOM 5518 C CA . ALA B 1 82 ? 13.258 48.469 8.922 1 88 82 ALA B CA 1
ATOM 5519 C C . ALA B 1 82 ? 14.188 47.656 8.055 1 88 82 ALA B C 1
ATOM 5521 O O . ALA B 1 82 ? 15.414 47.688 8.203 1 88 82 ALA B O 1
ATOM 5522 N N . SER B 1 83 ? 13.672 46.844 7.246 1 80.62 83 SER B N 1
ATOM 5523 C CA . SER B 1 83 ? 14.484 45.906 6.461 1 80.62 83 SER B CA 1
ATOM 5524 C C . SER B 1 83 ? 15.445 46.656 5.547 1 80.62 83 SER B C 1
ATOM 5526 O O . SER B 1 83 ? 16.578 46.219 5.328 1 80.62 83 SER B O 1
ATOM 5528 N N . SER B 1 84 ? 15.07 47.812 5.023 1 72.38 84 SER B N 1
ATOM 5529 C CA . SER B 1 84 ? 15.875 48.531 4.047 1 72.38 84 SER B CA 1
ATOM 5530 C C . SER B 1 84 ? 16.812 49.531 4.727 1 72.38 84 SER B C 1
ATOM 5532 O O . SER B 1 84 ? 17.75 50.062 4.098 1 72.38 84 SER B O 1
ATOM 5534 N N . SER B 1 85 ? 16.656 49.812 6.078 1 73.31 85 SER B N 1
ATOM 5535 C CA . SER B 1 85 ? 17.391 50.906 6.703 1 73.31 85 SER B CA 1
ATOM 5536 C C . SER B 1 85 ? 18.281 50.375 7.836 1 73.31 85 SER B C 1
ATOM 5538 O O . SER B 1 85 ? 18.469 51.094 8.836 1 73.31 85 SER B O 1
ATOM 5540 N N . GLY B 1 86 ? 18.828 49.188 7.68 1 72.31 86 GLY B N 1
ATOM 5541 C CA . GLY B 1 86 ? 19.781 48.75 8.672 1 72.31 86 GLY B CA 1
ATOM 5542 C C . GLY B 1 86 ? 19.188 48.562 10.055 1 72.31 86 GLY B C 1
ATOM 5543 O O . GLY B 1 86 ? 19.812 48.906 11.055 1 72.31 86 GLY B O 1
ATOM 5544 N N . HIS B 1 87 ? 17.969 48.344 10.297 1 81.44 87 HIS B N 1
ATOM 5545 C CA . HIS B 1 87 ? 17.25 48 11.516 1 81.44 87 HIS B CA 1
ATOM 5546 C C . HIS B 1 87 ? 16.875 49.25 12.305 1 81.44 87 HIS B C 1
ATOM 5548 O O . HIS B 1 87 ? 16.906 49.25 13.539 1 81.44 87 HIS B O 1
ATOM 5554 N N . ARG B 1 88 ? 16.781 50.312 11.633 1 87.44 88 ARG B N 1
ATOM 5555 C CA . ARG B 1 88 ? 16.219 51.531 12.188 1 87.44 88 ARG B CA 1
ATOM 5556 C C . ARG B 1 88 ? 15.062 52.062 11.344 1 87.44 88 ARG B C 1
ATOM 5558 O O . ARG B 1 88 ? 15.094 51.969 10.109 1 87.44 88 ARG B O 1
ATOM 5565 N N . LEU B 1 89 ? 14.055 52.531 11.953 1 90.62 89 LEU B N 1
ATOM 5566 C CA . LEU B 1 89 ? 12.852 53 11.258 1 90.62 89 LEU B CA 1
ATOM 5567 C C . LEU B 1 89 ? 12.93 54.469 10.953 1 90.62 89 LEU B C 1
ATOM 5569 O O . LEU B 1 89 ? 13.094 55.312 11.859 1 90.62 89 LEU B O 1
ATOM 5573 N N . HIS B 1 90 ? 12.914 54.812 9.711 1 87.81 90 HIS B N 1
ATOM 5574 C CA . HIS B 1 90 ? 12.891 56.219 9.266 1 87.81 90 HIS B CA 1
ATOM 5575 C C . HIS B 1 90 ? 11.461 56.75 9.172 1 87.81 90 HIS B C 1
ATOM 5577 O O . HIS B 1 90 ? 10.531 55.969 8.922 1 87.81 90 HIS B O 1
ATOM 5583 N N . PHE B 1 91 ? 11.328 58 9.359 1 88.5 91 PHE B N 1
ATOM 5584 C CA . PHE B 1 91 ? 10 58.625 9.336 1 88.5 91 PHE B CA 1
ATOM 5585 C C . PHE B 1 91 ? 9.344 58.438 7.969 1 88.5 91 PHE B C 1
ATOM 5587 O O . PHE B 1 91 ? 8.133 58.25 7.875 1 88.5 91 PHE B O 1
ATOM 5594 N N . LEU B 1 92 ? 10.07 58.469 6.898 1 86.19 92 LEU B N 1
ATOM 5595 C CA . LEU B 1 92 ? 9.516 58.344 5.551 1 86.19 92 LEU B CA 1
ATOM 5596 C C . LEU B 1 92 ? 8.883 57 5.328 1 86.19 92 LEU B C 1
ATOM 5598 O O . LEU B 1 92 ? 7.836 56.875 4.688 1 86.19 92 LEU B O 1
ATOM 5602 N N . ILE B 1 93 ? 9.562 56 5.832 1 89.62 93 ILE B N 1
ATOM 5603 C CA . ILE B 1 93 ? 9.047 54.656 5.684 1 89.62 93 ILE B CA 1
ATOM 5604 C C . ILE B 1 93 ? 7.797 54.469 6.547 1 89.62 93 ILE B C 1
ATOM 5606 O O . ILE B 1 93 ? 6.824 53.844 6.129 1 89.62 93 ILE B O 1
ATOM 5610 N N . TYR B 1 94 ? 7.875 55.031 7.703 1 91.44 94 TYR B N 1
ATOM 5611 C CA . TYR B 1 94 ? 6.73 54.969 8.602 1 91.44 94 TYR B CA 1
ATOM 5612 C C . TYR B 1 94 ? 5.531 55.688 8 1 91.44 94 TYR B C 1
ATOM 5614 O O . TYR B 1 94 ? 4.402 55.219 8.078 1 91.44 94 TYR B O 1
ATOM 5622 N N . ASP B 1 95 ? 5.777 56.812 7.461 1 91 95 ASP B N 1
ATOM 5623 C CA . ASP B 1 95 ? 4.711 57.594 6.832 1 91 95 ASP B CA 1
ATOM 5624 C C . ASP B 1 95 ? 4.148 56.844 5.617 1 91 95 ASP B C 1
ATOM 5626 O O . ASP B 1 95 ? 2.939 56.906 5.371 1 91 95 ASP B O 1
ATOM 5630 N N . LYS B 1 96 ? 4.996 56.312 4.914 1 91.12 96 LYS B N 1
ATOM 5631 C CA . LYS B 1 96 ? 4.547 55.5 3.777 1 91.12 96 LYS B CA 1
ATOM 5632 C C . LYS B 1 96 ? 3.637 54.375 4.227 1 91.12 96 LYS B C 1
ATOM 5634 O O . LYS B 1 96 ? 2.641 54.062 3.568 1 91.12 96 LYS B O 1
ATOM 5639 N N . TYR B 1 97 ? 4.047 53.719 5.266 1 93.25 97 TYR B N 1
ATOM 5640 C CA . TYR B 1 97 ? 3.236 52.656 5.844 1 93.25 97 TYR B CA 1
ATOM 5641 C C . TYR B 1 97 ? 1.87 53.188 6.273 1 93.25 97 TYR B C 1
ATOM 5643 O O . TYR B 1 97 ? 0.841 52.562 5.969 1 93.25 97 TYR B O 1
ATOM 5651 N N . LEU B 1 98 ? 1.762 54.281 6.938 1 94.38 98 LEU B N 1
ATOM 5652 C CA . LEU B 1 98 ? 0.507 54.844 7.418 1 94.38 98 LEU B CA 1
ATOM 5653 C C . LEU B 1 98 ? -0.379 55.281 6.25 1 94.38 98 LEU B C 1
ATOM 5655 O O . LEU B 1 98 ? -1.6 55.094 6.301 1 94.38 98 LEU B O 1
ATOM 5659 N N . ARG B 1 99 ? 0.221 55.781 5.242 1 93.56 99 ARG B N 1
ATOM 5660 C CA . ARG B 1 99 ? -0.543 56.188 4.062 1 93.56 99 ARG B CA 1
ATOM 5661 C C . ARG B 1 99 ? -1.146 54.969 3.363 1 93.56 99 ARG B C 1
ATOM 5663 O O . ARG B 1 99 ? -2.279 55.031 2.883 1 93.56 99 ARG B O 1
ATOM 5670 N N . SER B 1 100 ? -0.339 54.031 3.311 1 95 100 SER B N 1
ATOM 5671 C CA . SER B 1 100 ? -0.84 52.781 2.707 1 95 100 SER B CA 1
ATOM 5672 C C . SER B 1 100 ? -1.979 52.188 3.527 1 95 100 SER B C 1
ATOM 5674 O O . SER B 1 100 ? -2.943 51.656 2.969 1 95 100 SER B O 1
ATOM 5676 N N . LEU B 1 101 ? -1.841 52.219 4.805 1 95.38 101 LEU B N 1
ATOM 5677 C CA . LEU B 1 101 ? -2.891 51.719 5.695 1 95.38 101 LEU B CA 1
ATOM 5678 C C . LEU B 1 101 ? -4.184 52.5 5.484 1 95.38 101 LEU B C 1
ATOM 5680 O O . LEU B 1 101 ? -5.27 51.938 5.461 1 95.38 101 LEU B O 1
ATOM 5684 N N . GLU B 1 102 ? -4.066 53.75 5.312 1 93.81 102 GLU B N 1
ATOM 5685 C CA . GLU B 1 102 ? -5.23 54.594 5.062 1 93.81 102 GLU B CA 1
ATOM 5686 C C . GLU B 1 102 ? -5.875 54.25 3.723 1 93.81 102 GLU B C 1
ATOM 5688 O O . GLU B 1 102 ? -7.102 54.25 3.604 1 93.81 102 GLU B O 1
ATOM 5693 N N . LYS B 1 103 ? -5.043 54.031 2.812 1 93.88 103 LYS B N 1
ATOM 5694 C CA . LYS B 1 103 ? -5.547 53.656 1.498 1 93.88 103 LYS B CA 1
ATOM 5695 C C . LYS B 1 103 ? -6.336 52.344 1.569 1 93.88 103 LYS B C 1
ATOM 5697 O O . LYS B 1 103 ? -7.383 52.219 0.937 1 93.88 103 LYS B O 1
ATOM 5702 N N . VAL B 1 104 ? -5.809 51.438 2.27 1 93.81 104 VAL B N 1
ATOM 5703 C CA . VAL B 1 104 ? -6.453 50.125 2.4 1 93.81 104 VAL B CA 1
ATOM 5704 C C . VAL B 1 104 ? -7.789 50.281 3.127 1 93.81 104 VAL B C 1
ATOM 5706 O O . VAL B 1 104 ? -8.789 49.688 2.73 1 93.81 104 VAL B O 1
ATOM 5709 N N . ILE B 1 105 ? -7.809 51.031 4.16 1 91.31 105 ILE B N 1
ATOM 5710 C CA . ILE B 1 105 ? -9.023 51.25 4.941 1 91.31 105 ILE B CA 1
ATOM 5711 C C . ILE B 1 105 ? -10.078 51.938 4.082 1 91.31 105 ILE B C 1
ATOM 5713 O O . ILE B 1 105 ? -11.258 51.562 4.129 1 91.31 105 ILE B O 1
ATOM 5717 N N . LYS B 1 106 ? -9.664 52.844 3.273 1 89.38 106 LYS B N 1
ATOM 5718 C CA . LYS B 1 106 ? -10.594 53.5 2.373 1 89.38 106 LYS B CA 1
ATOM 5719 C C . LYS B 1 106 ? -11.141 52.562 1.323 1 89.38 106 LYS B C 1
ATOM 5721 O O . LYS B 1 106 ? -12.32 52.594 0.968 1 89.38 106 LYS B O 1
ATOM 5726 N N . ALA B 1 107 ? -10.32 51.75 0.886 1 87.38 107 ALA B N 1
ATOM 5727 C CA . ALA B 1 107 ? -10.727 50.781 -0.124 1 87.38 107 ALA B CA 1
ATOM 5728 C C . ALA B 1 107 ? -11.758 49.781 0.439 1 87.38 107 ALA B C 1
ATOM 5730 O O . ALA B 1 107 ? -12.711 49.406 -0.25 1 87.38 107 ALA B O 1
ATOM 5731 N N . VAL B 1 108 ? -11.547 49.375 1.616 1 87.25 108 VAL B N 1
ATOM 5732 C CA . VAL B 1 108 ? -12.445 48.406 2.238 1 87.25 108 VAL B CA 1
ATOM 5733 C C . VAL B 1 108 ? -13.789 49.062 2.535 1 87.25 108 VAL B C 1
ATOM 5735 O O . VAL B 1 108 ? -14.836 48.438 2.447 1 87.25 108 VAL B O 1
ATOM 5738 N N . GLN B 1 109 ? -13.711 50.312 2.844 1 83.12 109 GLN B N 1
ATOM 5739 C CA . GLN B 1 109 ? -14.953 51.031 3.096 1 83.12 109 GLN B CA 1
ATOM 5740 C C . GLN B 1 109 ? -15.805 51.125 1.83 1 83.12 109 GLN B C 1
ATOM 5742 O O . GLN B 1 109 ? -17.031 51.156 1.902 1 83.12 109 GLN B O 1
ATOM 5747 N N . ASN B 1 110 ? -15.141 51.062 0.751 1 78.81 110 ASN B N 1
ATOM 5748 C CA . ASN B 1 110 ? -15.836 51.125 -0.528 1 78.81 110 ASN B CA 1
ATOM 5749 C C . ASN B 1 110 ? -16.438 49.781 -0.928 1 78.81 110 ASN B C 1
ATOM 5751 O O . ASN B 1 110 ? -17.375 49.75 -1.728 1 78.81 110 ASN B O 1
ATOM 5755 N N . PHE B 1 111 ? -15.797 48.75 -0.472 1 74.25 111 PHE B N 1
ATOM 5756 C CA . PHE B 1 111 ? -16.328 47.406 -0.773 1 74.25 111 PHE B CA 1
ATOM 5757 C C . PHE B 1 111 ? -17.719 47.25 -0.169 1 74.25 111 PHE B C 1
ATOM 5759 O O . PHE B 1 111 ? -18.562 46.531 -0.729 1 74.25 111 PHE B O 1
ATOM 5766 N N . SER B 1 112 ? -17.922 47.781 0.979 1 64.44 112 SER B N 1
ATOM 5767 C CA . SER B 1 112 ? -19.141 47.594 1.759 1 64.44 112 SER B CA 1
ATOM 5768 C C . SER B 1 112 ? -20.328 48.344 1.134 1 64.44 112 SER B C 1
ATOM 5770 O O . SER B 1 112 ? -21.266 48.719 1.834 1 64.44 112 SER B O 1
ATOM 5772 N N . GLY B 1 113 ? -20.172 48.406 -0.167 1 62.09 113 GLY B N 1
ATOM 5773 C CA . GLY B 1 113 ? -21.312 49.031 -0.812 1 62.09 113 GLY B CA 1
ATOM 5774 C C . GLY B 1 113 ? -22.547 48.125 -0.863 1 62.09 113 GLY B C 1
ATOM 5775 O O . GLY B 1 113 ? -22.438 46.906 -0.725 1 62.09 113 GLY B O 1
ATOM 5776 N N . PRO B 1 114 ? -23.609 48.688 -0.793 1 63.66 114 PRO B N 1
ATOM 5777 C CA . PRO B 1 114 ? -24.875 47.969 -0.71 1 63.66 114 PRO B CA 1
ATOM 5778 C C . PRO B 1 114 ? -25.031 46.906 -1.794 1 63.66 114 PRO B C 1
ATOM 5780 O O . PRO B 1 114 ? -25.688 45.875 -1.567 1 63.66 114 PRO B O 1
ATOM 5783 N N . GLN B 1 115 ? -24.359 47 -2.85 1 67.12 115 GLN B N 1
ATOM 5784 C CA . GLN B 1 115 ? -24.562 46.062 -3.938 1 67.12 115 GLN B CA 1
ATOM 5785 C C . GLN B 1 115 ? -23.906 44.719 -3.621 1 67.12 115 GLN B C 1
ATOM 5787 O O . GLN B 1 115 ? -24.5 43.656 -3.842 1 67.12 115 GLN B O 1
ATOM 5792 N N . LEU B 1 116 ? -22.766 44.812 -3.133 1 74.25 116 LEU B N 1
ATOM 5793 C CA . LEU B 1 116 ? -22.062 43.562 -2.826 1 74.25 116 LEU B CA 1
ATOM 5794 C C . LEU B 1 116 ? -22.719 42.844 -1.658 1 74.25 116 LEU B C 1
ATOM 5796 O O . LEU B 1 116 ? -22.812 41.625 -1.666 1 74.25 116 LEU B O 1
ATOM 5800 N N . VAL B 1 117 ? -23.219 43.656 -0.82 1 70.31 117 VAL B N 1
ATOM 5801 C CA . VAL B 1 117 ? -23.859 43.094 0.363 1 70.31 117 VAL B CA 1
ATOM 5802 C C . VAL B 1 117 ? -25.156 42.406 -0.039 1 70.31 117 VAL B C 1
ATOM 5804 O O . VAL B 1 117 ? -25.484 41.312 0.483 1 70.31 117 VAL B O 1
ATOM 5807 N N . SER B 1 118 ? -25.781 43 -0.888 1 69.06 118 SER B N 1
ATOM 5808 C CA . SER B 1 118 ? -27.062 42.438 -1.31 1 69.06 118 SER B CA 1
ATOM 5809 C C . SER B 1 118 ? -26.875 41.156 -2.135 1 69.06 118 SER B C 1
ATOM 5811 O O . SER B 1 118 ? -27.625 40.188 -1.979 1 69.06 118 SER B O 1
ATOM 5813 N N . ASN B 1 119 ? -25.828 41.094 -2.834 1 74.62 119 ASN B N 1
ATOM 5814 C CA . ASN B 1 119 ? -25.609 39.938 -3.686 1 74.62 119 ASN B CA 1
ATOM 5815 C C . ASN B 1 119 ? -25.141 38.719 -2.877 1 74.62 119 ASN B C 1
ATOM 5817 O O . ASN B 1 119 ? -25.453 37.594 -3.219 1 74.62 119 ASN B O 1
ATOM 5821 N N . LEU B 1 120 ? -24.484 39.031 -1.78 1 81.94 120 LEU B N 1
ATOM 5822 C CA . LEU B 1 120 ? -23.922 37.938 -0.994 1 81.94 120 LEU B CA 1
ATOM 5823 C C . LEU B 1 120 ? -24.828 37.562 0.173 1 81.94 120 LEU B C 1
ATOM 5825 O O . LEU B 1 120 ? -24.609 36.562 0.84 1 81.94 120 LEU B O 1
ATOM 5829 N N . SER B 1 121 ? -25.922 38.156 0.376 1 79.81 121 SER B N 1
ATOM 5830 C CA . SER B 1 121 ? -26.828 37.906 1.501 1 79.81 121 SER B CA 1
ATOM 5831 C C . SER B 1 121 ? -26.047 37.781 2.809 1 79.81 121 SER B C 1
ATOM 5833 O O . SER B 1 121 ? -26.188 36.781 3.521 1 79.81 121 SER B O 1
ATOM 5835 N N . LEU B 1 122 ? -25.25 38.75 3.113 1 82.88 122 LEU B N 1
ATOM 5836 C CA . LEU B 1 122 ? -24.375 38.719 4.277 1 82.88 122 LEU B CA 1
ATOM 5837 C C . LEU B 1 122 ? -25.172 38.844 5.57 1 82.88 122 LEU B C 1
ATOM 5839 O O . LEU B 1 122 ? -26.188 39.562 5.609 1 82.88 122 LEU B O 1
ATOM 5843 N N . ALA B 1 123 ? -24.75 38.062 6.547 1 77.62 123 ALA B N 1
ATOM 5844 C CA . ALA B 1 123 ? -25.359 38.219 7.871 1 77.62 123 ALA B CA 1
ATOM 5845 C C . ALA B 1 123 ? -25 39.562 8.5 1 77.62 123 ALA B C 1
ATOM 5847 O O . ALA B 1 123 ? -24.078 40.25 8.039 1 77.62 123 ALA B O 1
ATOM 5848 N N . GLU B 1 124 ? -25.703 40.031 9.5 1 73.19 124 GLU B N 1
ATOM 5849 C CA . GLU B 1 124 ? -25.594 41.344 10.109 1 73.19 124 GLU B CA 1
ATOM 5850 C C . GLU B 1 124 ? -24.172 41.594 10.625 1 73.19 124 GLU B C 1
ATOM 5852 O O . GLU B 1 124 ? -23.656 42.688 10.531 1 73.19 124 GLU B O 1
ATOM 5857 N N . GLU B 1 125 ? -23.469 40.562 11.047 1 77.75 125 GLU B N 1
ATOM 5858 C CA . GLU B 1 125 ? -22.156 40.781 11.648 1 77.75 125 GLU B CA 1
ATOM 5859 C C . GLU B 1 125 ? -21.047 40.438 10.664 1 77.75 125 GLU B C 1
ATOM 5861 O O . GLU B 1 125 ? -19.859 40.531 10.992 1 77.75 125 GLU B O 1
ATOM 5866 N N . GLU B 1 126 ? -21.406 40.25 9.422 1 87.88 126 GLU B N 1
ATOM 5867 C CA . GLU B 1 126 ? -20.391 39.844 8.453 1 87.88 126 GLU B CA 1
ATOM 5868 C C . GLU B 1 126 ? -19.875 41.031 7.648 1 87.88 126 GLU B C 1
ATOM 5870 O O . GLU B 1 126 ? -20.672 41.844 7.18 1 87.88 126 GLU B O 1
ATOM 5875 N N . ILE B 1 127 ? -18.578 41.219 7.637 1 88.5 127 ILE B N 1
ATOM 5876 C CA . ILE B 1 127 ? -17.969 42.344 6.902 1 88.5 127 ILE B CA 1
ATOM 5877 C C . ILE B 1 127 ? -17.078 41.781 5.789 1 88.5 127 ILE B C 1
ATOM 5879 O O . ILE B 1 127 ? -16.453 40.719 5.953 1 88.5 127 ILE B O 1
ATOM 5883 N N . VAL B 1 128 ? -17.047 42.469 4.656 1 90.69 128 VAL B N 1
ATOM 5884 C CA . VAL B 1 128 ? -16.203 42.062 3.531 1 90.69 128 VAL B CA 1
ATOM 5885 C C . VAL B 1 128 ? -14.773 42.531 3.781 1 90.69 128 VAL B C 1
ATOM 5887 O O . VAL B 1 128 ? -14.531 43.688 4.105 1 90.69 128 VAL B O 1
ATOM 5890 N N . LEU B 1 129 ? -13.844 41.656 3.674 1 93 129 LEU B N 1
ATOM 5891 C CA . LEU B 1 129 ? -12.438 41.969 3.947 1 93 129 LEU B CA 1
ATOM 5892 C C . LEU B 1 129 ? -11.664 42.188 2.65 1 93 129 LEU B C 1
ATOM 5894 O O . LEU B 1 129 ? -10.812 43.062 2.566 1 93 129 LEU B O 1
ATOM 5898 N N . GLU B 1 130 ? -11.867 41.312 1.736 1 92.75 130 GLU B N 1
ATOM 5899 C CA . GLU B 1 130 ? -11.125 41.344 0.481 1 92.75 130 GLU B CA 1
ATOM 5900 C C . GLU B 1 130 ? -11.969 40.812 -0.674 1 92.75 130 GLU B C 1
ATOM 5902 O O . GLU B 1 130 ? -12.82 39.938 -0.48 1 92.75 130 GLU B O 1
ATOM 5907 N N . VAL B 1 131 ? -11.766 41.406 -1.832 1 90.38 131 VAL B N 1
ATOM 5908 C CA . VAL B 1 131 ? -12.422 40.969 -3.059 1 90.38 131 VAL B CA 1
ATOM 5909 C C . VAL B 1 131 ? -11.391 40.844 -4.184 1 90.38 131 VAL B C 1
ATOM 5911 O O . VAL B 1 131 ? -10.516 41.688 -4.32 1 90.38 131 VAL B O 1
ATOM 5914 N N . ASP B 1 132 ? -11.438 39.75 -4.824 1 90.81 132 ASP B N 1
ATOM 5915 C CA . ASP B 1 132 ? -10.531 39.531 -5.949 1 90.81 132 ASP B CA 1
ATOM 5916 C C . ASP B 1 132 ? -11.281 38.969 -7.152 1 90.81 132 ASP B C 1
ATOM 5918 O O . ASP B 1 132 ? -12.344 38.344 -6.996 1 90.81 132 ASP B O 1
ATOM 5922 N N . GLY B 1 133 ? -10.797 39.25 -8.391 1 86.25 133 GLY B N 1
ATOM 5923 C CA . GLY B 1 133 ? -11.359 38.719 -9.609 1 86.25 133 GLY B CA 1
ATOM 5924 C C . GLY B 1 133 ? -12.328 39.656 -10.297 1 86.25 133 GLY B C 1
ATOM 5925 O O . GLY B 1 133 ? -13.102 39.25 -11.164 1 86.25 133 GLY B O 1
ATOM 5926 N N . THR B 1 134 ? -12.367 40.781 -9.852 1 79.5 134 THR B N 1
ATOM 5927 C CA . THR B 1 134 ? -13.281 41.75 -10.453 1 79.5 134 THR B CA 1
ATOM 5928 C C . THR B 1 134 ? -12.734 42.25 -11.789 1 79.5 134 THR B C 1
ATOM 5930 O O . THR B 1 134 ? -13.5 42.656 -12.656 1 79.5 134 THR B O 1
ATOM 5933 N N . VAL B 1 135 ? -11.422 42.156 -11.875 1 78.38 135 VAL B N 1
ATOM 5934 C CA . VAL B 1 135 ? -10.797 42.594 -13.117 1 78.38 135 VAL B CA 1
ATOM 5935 C C . VAL B 1 135 ? -10.711 41.438 -14.102 1 78.38 135 VAL B C 1
ATOM 5937 O O . VAL B 1 135 ? -10.273 40.344 -13.742 1 78.38 135 VAL B O 1
ATOM 5940 N N . PRO B 1 136 ? -11.133 41.656 -15.266 1 76.06 136 PRO B N 1
ATOM 5941 C CA . PRO B 1 136 ? -11.133 40.594 -16.25 1 76.06 136 PRO B CA 1
ATOM 5942 C C . PRO B 1 136 ? -9.742 40.031 -16.531 1 76.06 136 PRO B C 1
ATOM 5944 O O . PRO B 1 136 ? -9.602 38.906 -16.969 1 76.06 136 PRO B O 1
ATOM 5947 N N . THR B 1 137 ? -8.758 40.812 -16.203 1 76.31 137 THR B N 1
ATOM 5948 C CA . THR B 1 137 ? -7.402 40.344 -16.516 1 76.31 137 THR B CA 1
ATOM 5949 C C . THR B 1 137 ? -6.871 39.406 -15.438 1 76.31 137 THR B C 1
ATOM 5951 O O . THR B 1 137 ? -5.91 38.688 -15.664 1 76.31 137 THR B O 1
ATOM 5954 N N . GLN B 1 138 ? -7.488 39.5 -14.336 1 83.44 138 GLN B N 1
ATOM 5955 C CA . GLN B 1 138 ? -7.023 38.656 -13.242 1 83.44 138 GLN B CA 1
ATOM 5956 C C . GLN B 1 138 ? -8.188 37.938 -12.57 1 83.44 138 GLN B C 1
ATOM 5958 O O . GLN B 1 138 ? -8.453 38.156 -11.383 1 83.44 138 GLN B O 1
ATOM 5963 N N . PRO B 1 139 ? -8.695 37.062 -13.344 1 84.88 139 PRO B N 1
ATOM 5964 C CA . PRO B 1 139 ? -9.82 36.344 -12.734 1 84.88 139 PRO B CA 1
ATOM 5965 C C . PRO B 1 139 ? -9.359 35.281 -11.742 1 84.88 139 PRO B C 1
ATOM 5967 O O . PRO B 1 139 ? -8.172 34.938 -11.703 1 84.88 139 PRO B O 1
ATOM 5970 N N . VAL B 1 140 ? -10.266 34.969 -10.844 1 91.56 140 VAL B N 1
ATOM 5971 C CA . VAL B 1 140 ? -10.086 33.812 -9.984 1 91.56 140 VAL B CA 1
ATOM 5972 C C . VAL B 1 140 ? -10.836 32.625 -10.562 1 91.56 140 VAL B C 1
ATOM 5974 O O . VAL B 1 140 ? -11.992 32.75 -10.969 1 91.56 140 VAL B O 1
ATOM 5977 N N . LEU B 1 141 ? -10.141 31.5 -10.695 1 89.94 141 LEU B N 1
ATOM 5978 C CA . LEU B 1 141 ? -10.773 30.312 -11.25 1 89.94 141 LEU B CA 1
ATOM 5979 C C . LEU B 1 141 ? -11.117 29.312 -10.148 1 89.94 141 LEU B C 1
ATOM 5981 O O . LEU B 1 141 ? -10.281 29 -9.297 1 89.94 141 LEU B O 1
ATOM 5985 N N . GLU B 1 142 ? -12.336 28.953 -10.125 1 90.31 142 GLU B N 1
ATOM 5986 C CA . GLU B 1 142 ? -12.75 27.891 -9.227 1 90.31 142 GLU B CA 1
ATOM 5987 C C . GLU B 1 142 ? -12.773 26.547 -9.938 1 90.31 142 GLU B C 1
ATOM 5989 O O . GLU B 1 142 ? -13.398 26.391 -10.992 1 90.31 142 GLU B O 1
ATOM 5994 N N . HIS B 1 143 ? -12.047 25.625 -9.367 1 84.5 143 HIS B N 1
ATOM 5995 C CA . HIS B 1 143 ? -12.031 24.266 -9.906 1 84.5 143 HIS B CA 1
ATOM 5996 C C . HIS B 1 143 ? -12.766 23.297 -8.992 1 84.5 143 HIS B C 1
ATOM 5998 O O . HIS B 1 143 ? -12.477 23.234 -7.793 1 84.5 143 HIS B O 1
ATOM 6004 N N . ILE B 1 144 ? -13.758 22.719 -9.516 1 79 144 ILE B N 1
ATOM 6005 C CA . ILE B 1 144 ? -14.422 21.609 -8.844 1 79 144 ILE B CA 1
ATOM 6006 C C . ILE B 1 144 ? -14.414 20.375 -9.75 1 79 144 ILE B C 1
ATOM 6008 O O . ILE B 1 144 ? -15.078 20.359 -10.781 1 79 144 ILE B O 1
ATOM 6012 N N . GLY B 1 145 ? -13.68 19.484 -9.375 1 72.44 145 GLY B N 1
ATOM 6013 C CA . GLY B 1 145 ? -13.5 18.359 -10.273 1 72.44 145 GLY B CA 1
ATOM 6014 C C . GLY B 1 145 ? -12.797 18.719 -11.562 1 72.44 145 GLY B C 1
ATOM 6015 O O . GLY B 1 145 ? -11.688 19.266 -11.531 1 72.44 145 GLY B O 1
ATOM 6016 N N . ILE B 1 146 ? -13.461 18.531 -12.719 1 70.62 146 ILE B N 1
ATOM 6017 C CA . ILE B 1 146 ? -12.852 18.812 -14.016 1 70.62 146 ILE B CA 1
ATOM 6018 C C . ILE B 1 146 ? -13.312 20.172 -14.516 1 70.62 146 ILE B C 1
ATOM 6020 O O . ILE B 1 146 ? -12.688 20.766 -15.406 1 70.62 146 ILE B O 1
ATOM 6024 N N . SER B 1 147 ? -14.234 20.672 -13.875 1 75.94 147 SER B N 1
ATOM 6025 C CA . SER B 1 147 ? -14.805 21.922 -14.344 1 75.94 147 SER B CA 1
ATOM 6026 C C . SER B 1 147 ? -14.117 23.125 -13.695 1 75.94 147 SER B C 1
ATOM 6028 O O . SER B 1 147 ? -13.734 23.062 -12.523 1 75.94 147 SER B O 1
ATOM 6030 N N . ALA B 1 148 ? -13.812 24.078 -14.484 1 84.19 148 ALA B N 1
ATOM 6031 C CA . ALA B 1 148 ? -13.25 25.328 -14.008 1 84.19 148 ALA B CA 1
ATOM 6032 C C . ALA B 1 148 ? -14.117 26.516 -14.445 1 84.19 148 ALA B C 1
ATOM 6034 O O . ALA B 1 148 ? -14.578 26.562 -15.586 1 84.19 148 ALA B O 1
ATOM 6035 N N . TRP B 1 149 ? -14.461 27.344 -13.531 1 85.75 149 TRP B N 1
ATOM 6036 C CA . TRP B 1 149 ? -15.266 28.531 -13.812 1 85.75 149 TRP B CA 1
ATOM 6037 C C . TRP B 1 149 ? -14.547 29.797 -13.352 1 85.75 149 TRP B C 1
ATOM 6039 O O . TRP B 1 149 ? -14.031 29.844 -12.234 1 85.75 149 TRP B O 1
ATOM 6049 N N . PRO B 1 150 ? -14.477 30.719 -14.219 1 88.75 150 PRO B N 1
ATOM 6050 C CA . PRO B 1 150 ? -13.961 32 -13.75 1 88.75 150 PRO B CA 1
ATOM 6051 C C . PRO B 1 150 ? -14.984 32.781 -12.938 1 88.75 150 PRO B C 1
ATOM 6053 O O . PRO B 1 150 ? -16.188 32.625 -13.117 1 88.75 150 PRO B O 1
ATOM 6056 N N . GLY B 1 151 ? -14.508 33.562 -11.961 1 90.88 151 GLY B N 1
ATOM 6057 C CA . GLY B 1 151 ? -15.414 34.344 -11.156 1 90.88 151 GLY B CA 1
ATOM 6058 C C . GLY B 1 151 ? -14.703 35.281 -10.172 1 90.88 151 GLY B C 1
ATOM 6059 O O . GLY B 1 151 ? -13.539 35.625 -10.383 1 90.88 151 GLY B O 1
ATOM 6060 N N . ARG B 1 152 ? -15.586 35.781 -9.219 1 90.94 152 ARG B N 1
ATOM 6061 C CA . ARG B 1 152 ? -15.109 36.688 -8.172 1 90.94 152 ARG B CA 1
ATOM 6062 C C . ARG B 1 152 ? -15.102 35.969 -6.816 1 90.94 152 ARG B C 1
ATOM 6064 O O . ARG B 1 152 ? -16.031 35.219 -6.496 1 90.94 152 ARG B O 1
ATOM 6071 N N . LEU B 1 153 ? -13.984 36.188 -6.094 1 93.31 153 LEU B N 1
ATOM 6072 C CA . LEU B 1 153 ? -13.828 35.625 -4.758 1 93.31 153 LEU B CA 1
ATOM 6073 C C . LEU B 1 153 ? -13.867 36.719 -3.697 1 93.31 153 LEU B C 1
ATOM 6075 O O . LEU B 1 153 ? -13.188 37.75 -3.824 1 93.31 153 LEU B O 1
ATOM 6079 N N . THR B 1 154 ? -14.703 36.531 -2.699 1 93.19 154 THR B N 1
ATOM 6080 C CA . THR B 1 154 ? -14.844 37.5 -1.614 1 93.19 154 THR B CA 1
ATOM 6081 C C . THR B 1 154 ? -14.602 36.844 -0.263 1 93.19 154 THR B C 1
ATOM 6083 O O . THR B 1 154 ? -15.164 35.781 0.017 1 93.19 154 THR B O 1
ATOM 6086 N N . LEU B 1 155 ? -13.75 37.406 0.506 1 95.38 155 LEU B N 1
ATOM 6087 C CA . LEU B 1 155 ? -13.492 36.906 1.855 1 95.38 155 LEU B CA 1
ATOM 6088 C C . LEU B 1 155 ? -14.203 37.781 2.893 1 95.38 155 LEU B C 1
ATOM 6090 O O . LEU B 1 155 ? -14.125 39 2.838 1 95.38 155 LEU B O 1
ATOM 6094 N N . THR B 1 156 ? -14.945 37.156 3.779 1 93.69 156 THR B N 1
ATOM 6095 C CA . THR B 1 156 ? -15.555 37.844 4.922 1 93.69 156 THR B CA 1
ATOM 6096 C C . THR B 1 156 ? -14.953 37.312 6.23 1 93.69 156 THR B C 1
ATOM 6098 O O . THR B 1 156 ? -14.047 36.5 6.219 1 93.69 156 THR B O 1
ATOM 6101 N N . ASN B 1 157 ? -15.375 37.906 7.328 1 93.88 157 ASN B N 1
ATOM 6102 C CA . ASN B 1 157 ? -14.852 37.469 8.625 1 93.88 157 ASN B CA 1
ATOM 6103 C C . ASN B 1 157 ? -15.43 36.125 9.047 1 93.88 157 ASN B C 1
ATOM 6105 O O . ASN B 1 157 ? -15.047 35.594 10.086 1 93.88 157 ASN B O 1
ATOM 6109 N N . HIS B 1 158 ? -16.297 35.531 8.148 1 93.38 158 HIS B N 1
ATOM 6110 C CA . HIS B 1 158 ? -16.906 34.25 8.555 1 93.38 158 HIS B CA 1
ATOM 6111 C C . HIS B 1 158 ? -16.75 33.219 7.461 1 93.38 158 HIS B C 1
ATOM 6113 O O . HIS B 1 158 ? -16.812 32 7.742 1 93.38 158 HIS B O 1
ATOM 6119 N N . ALA B 1 159 ? -16.672 33.719 6.238 1 94.56 159 ALA B N 1
ATOM 6120 C CA . ALA B 1 159 ? -16.734 32.719 5.164 1 94.56 159 ALA B CA 1
ATOM 6121 C C . ALA B 1 159 ? -16.078 33.25 3.891 1 94.56 159 ALA B C 1
ATOM 6123 O O . ALA B 1 159 ? -15.68 34.406 3.83 1 94.56 159 ALA B O 1
ATOM 6124 N N . LEU B 1 160 ? -15.883 32.312 2.975 1 94.88 160 LEU B N 1
ATOM 6125 C CA . LEU B 1 160 ? -15.469 32.625 1.606 1 94.88 160 LEU B CA 1
ATOM 6126 C C . LEU B 1 160 ? -16.656 32.5 0.648 1 94.88 160 LEU B C 1
ATOM 6128 O O . LEU B 1 160 ? -17.438 31.562 0.74 1 94.88 160 LEU B O 1
ATOM 6132 N N . TYR B 1 161 ? -16.812 33.531 -0.169 1 93.19 161 TYR B N 1
ATOM 6133 C CA . TYR B 1 161 ? -17.891 33.531 -1.161 1 93.19 161 TYR B CA 1
ATOM 6134 C C . TYR B 1 161 ? -17.312 33.531 -2.576 1 93.19 161 TYR B C 1
ATOM 6136 O O . TYR B 1 161 ? -16.406 34.312 -2.877 1 93.19 161 TYR B O 1
ATOM 6144 N N . PHE B 1 162 ? -17.781 32.656 -3.385 1 93.25 162 PHE B N 1
ATOM 6145 C CA . PHE B 1 162 ? -17.375 32.656 -4.789 1 93.25 162 PHE B CA 1
ATOM 6146 C C . PHE B 1 162 ? -18.578 32.906 -5.695 1 93.25 162 PHE B C 1
ATOM 6148 O O . PHE B 1 162 ? -19.594 32.219 -5.574 1 93.25 162 PHE B O 1
ATOM 6155 N N . GLU B 1 163 ? -18.469 33.812 -6.57 1 90.25 163 GLU B N 1
ATOM 6156 C CA . GLU B 1 163 ? -19.469 34.156 -7.578 1 90.25 163 GLU B CA 1
ATOM 6157 C C . GLU B 1 163 ? -18.953 33.875 -8.984 1 90.25 163 GLU B C 1
ATOM 6159 O O . GLU B 1 163 ? -18.016 34.5 -9.453 1 90.25 163 GLU B O 1
ATOM 6164 N N . SER B 1 164 ? -19.656 32.875 -9.609 1 88.31 164 SER B N 1
ATOM 6165 C CA . SER B 1 164 ? -19.219 32.469 -10.945 1 88.31 164 SER B CA 1
ATOM 6166 C C . SER B 1 164 ? -19.719 33.469 -12.008 1 88.31 164 SER B C 1
ATOM 6168 O O . SER B 1 164 ? -20.844 33.969 -11.914 1 88.31 164 SER B O 1
ATOM 6170 N N . GLY B 1 165 ? -18.844 33.781 -13.008 1 82.19 165 GLY B N 1
ATOM 6171 C CA . GLY B 1 165 ? -19.234 34.625 -14.125 1 82.19 165 GLY B CA 1
ATOM 6172 C C . GLY B 1 165 ? -18.297 35.781 -14.359 1 82.19 165 GLY B C 1
ATOM 6173 O O . GLY B 1 165 ? -17.5 36.125 -13.477 1 82.19 165 GLY B O 1
ATOM 6174 N N . MET B 1 166 ? -18.312 36.219 -15.609 1 76.12 166 MET B N 1
ATOM 6175 C CA . MET B 1 166 ? -17.547 37.406 -15.961 1 76.12 166 MET B CA 1
ATOM 6176 C C . MET B 1 166 ? -18.453 38.594 -16.25 1 76.12 166 MET B C 1
ATOM 6178 O O . MET B 1 166 ? -19.141 38.594 -17.281 1 76.12 166 MET B O 1
ATOM 6182 N N . GLY B 1 167 ? -18.688 39.5 -15.398 1 69.5 167 GLY B N 1
ATOM 6183 C CA . GLY B 1 167 ? -19.594 40.625 -15.57 1 69.5 167 GLY B CA 1
ATOM 6184 C C . GLY B 1 167 ? -20.922 40.438 -14.859 1 69.5 167 GLY B C 1
ATOM 6185 O O . GLY B 1 167 ? -21.312 41.25 -14.016 1 69.5 167 GLY B O 1
ATOM 6186 N N . LEU B 1 168 ? -21.578 39.375 -15.266 1 72.56 168 LEU B N 1
ATOM 6187 C CA . LEU B 1 168 ? -22.797 38.969 -14.57 1 72.56 168 LEU B CA 1
ATOM 6188 C C . LEU B 1 168 ? -22.531 37.75 -13.656 1 72.56 168 LEU B C 1
ATOM 6190 O O . LEU B 1 168 ? -22.094 36.719 -14.125 1 72.56 168 LEU B O 1
ATOM 6194 N N . TYR B 1 169 ? -22.656 38.156 -12.359 1 78.94 169 TYR B N 1
ATOM 6195 C CA . TYR B 1 169 ? -22.266 37.094 -11.406 1 78.94 169 TYR B CA 1
ATOM 6196 C C . TYR B 1 169 ? -23.484 36.281 -10.969 1 78.94 169 TYR B C 1
ATOM 6198 O O . TYR B 1 169 ? -24.562 36.844 -10.75 1 78.94 169 TYR B O 1
ATOM 6206 N N . ASP B 1 170 ? -23.312 35 -11 1 81.62 170 ASP B N 1
ATOM 6207 C CA . ASP B 1 170 ? -24.328 34.094 -10.516 1 81.62 170 ASP B CA 1
ATOM 6208 C C . ASP B 1 170 ? -24.391 34.094 -8.984 1 81.62 170 ASP B C 1
ATOM 6210 O O . ASP B 1 170 ? -23.672 34.844 -8.336 1 81.62 170 ASP B O 1
ATOM 6214 N N . LYS B 1 171 ? -25.344 33.344 -8.484 1 83 171 LYS B N 1
ATOM 6215 C CA . LYS B 1 171 ? -25.484 33.219 -7.039 1 83 171 LYS B CA 1
ATOM 6216 C C . LYS B 1 171 ? -24.203 32.719 -6.387 1 83 171 LYS B C 1
ATOM 6218 O O . LYS B 1 171 ? -23.547 31.828 -6.898 1 83 171 LYS B O 1
ATOM 6223 N N . ALA B 1 172 ? -23.891 33.344 -5.266 1 88.19 172 ALA B N 1
ATOM 6224 C CA . ALA B 1 172 ? -22.625 33.062 -4.59 1 88.19 172 ALA B CA 1
ATOM 6225 C C . ALA B 1 172 ? -22.672 31.75 -3.844 1 88.19 172 ALA B C 1
ATOM 6227 O O . ALA B 1 172 ? -23.688 31.391 -3.25 1 88.19 172 ALA B O 1
ATOM 6228 N N . VAL B 1 173 ? -21.672 31.047 -3.984 1 89.38 173 VAL B N 1
ATOM 6229 C CA . VAL B 1 173 ? -21.484 29.828 -3.191 1 89.38 173 VAL B CA 1
ATOM 6230 C C . VAL B 1 173 ? -20.688 30.156 -1.927 1 89.38 173 VAL B C 1
ATOM 6232 O O . VAL B 1 173 ? -19.641 30.812 -1.994 1 89.38 173 VAL B O 1
ATOM 6235 N N . ARG B 1 174 ? -21.188 29.734 -0.768 1 91.88 174 ARG B N 1
ATOM 6236 C CA . ARG B 1 174 ? -20.578 30.078 0.517 1 91.88 174 ARG B CA 1
ATOM 6237 C C . ARG B 1 174 ? -19.719 28.922 1.031 1 91.88 174 ARG B C 1
ATOM 6239 O O . ARG B 1 174 ? -20.188 27.781 1.106 1 91.88 174 ARG B O 1
ATOM 6246 N N . TYR B 1 175 ? -18.484 29.156 1.312 1 93.38 175 TYR B N 1
ATOM 6247 C CA . TYR B 1 175 ? -17.578 28.234 1.984 1 93.38 175 TYR B CA 1
ATOM 6248 C C . TYR B 1 175 ? -17.312 28.688 3.42 1 93.38 175 TYR B C 1
ATOM 6250 O O . TYR B 1 175 ? -16.641 29.688 3.654 1 93.38 175 TYR B O 1
ATOM 6258 N N . ASP B 1 176 ? -17.703 27.906 4.34 1 93.31 176 ASP B N 1
ATOM 6259 C CA . ASP B 1 176 ? -17.719 28.281 5.75 1 93.31 176 ASP B CA 1
ATOM 6260 C C . ASP B 1 176 ? -16.328 28.172 6.355 1 93.31 176 ASP B C 1
ATOM 6262 O O . ASP B 1 176 ? -15.617 27.188 6.133 1 93.31 176 ASP B O 1
ATOM 6266 N N . LEU B 1 177 ? -15.93 29.172 7.117 1 94 177 LEU B N 1
ATOM 6267 C CA . LEU B 1 177 ? -14.664 29.172 7.832 1 94 177 LEU B CA 1
ATOM 6268 C C . LEU B 1 177 ? -14.883 29.219 9.344 1 94 177 LEU B C 1
ATOM 6270 O O . LEU B 1 177 ? -13.945 29.047 10.117 1 94 177 LEU B O 1
ATOM 6274 N N . ALA B 1 178 ? -16.031 29.453 9.805 1 92.19 178 ALA B N 1
ATOM 6275 C CA . ALA B 1 178 ? -16.328 29.734 11.203 1 92.19 178 ALA B CA 1
ATOM 6276 C C . ALA B 1 178 ? -16.734 28.469 11.953 1 92.19 178 ALA B C 1
ATOM 6278 O O . ALA B 1 178 ? -16.281 28.234 13.078 1 92.19 178 ALA B O 1
ATOM 6279 N N . SER B 1 179 ? -17.422 27.641 11.336 1 89.62 179 SER B N 1
ATOM 6280 C CA . SER B 1 179 ? -17.953 26.469 12.008 1 89.62 179 SER B CA 1
ATOM 6281 C C . SER B 1 179 ? -16.938 25.328 12.023 1 89.62 179 SER B C 1
ATOM 6283 O O . SER B 1 179 ? -15.977 25.344 11.25 1 89.62 179 SER B O 1
ATOM 6285 N N . ASP B 1 180 ? -17.141 24.469 13.016 1 84.62 180 ASP B N 1
ATOM 6286 C CA . ASP B 1 180 ? -16.234 23.328 13.148 1 84.62 180 ASP B CA 1
ATOM 6287 C C . ASP B 1 180 ? -16.625 22.203 12.18 1 84.62 180 ASP B C 1
ATOM 6289 O O . ASP B 1 180 ? -17.25 21.234 12.57 1 84.62 180 ASP B O 1
ATOM 6293 N N . LEU B 1 181 ? -16.188 22.328 10.938 1 85.81 181 LEU B N 1
ATOM 6294 C CA . LEU B 1 181 ? -16.469 21.328 9.914 1 85.81 181 LEU B CA 1
ATOM 6295 C C . LEU B 1 181 ? -15.195 20.625 9.469 1 85.81 181 LEU B C 1
ATOM 6297 O O . LEU B 1 181 ? -15.102 20.172 8.328 1 85.81 181 LEU B O 1
ATOM 6301 N N . LYS B 1 182 ? -14.172 20.609 10.375 1 85.12 182 LYS B N 1
ATOM 6302 C CA . LYS B 1 182 ? -12.891 19.984 10.055 1 85.12 182 LYS B CA 1
ATOM 6303 C C . LYS B 1 182 ? -12.375 20.453 8.695 1 85.12 182 LYS B C 1
ATOM 6305 O O . LYS B 1 182 ? -12.039 19.641 7.84 1 85.12 182 LYS B O 1
ATOM 6310 N N . GLN B 1 183 ? -12.32 21.641 8.57 1 91.06 183 GLN B N 1
ATOM 6311 C CA . GLN B 1 183 ? -11.898 22.266 7.316 1 91.06 183 GLN B CA 1
ATOM 6312 C C . GLN B 1 183 ? -10.398 22.125 7.109 1 91.06 183 GLN B C 1
ATOM 6314 O O . GLN B 1 183 ? -9.625 22.188 8.062 1 91.06 183 GLN B O 1
ATOM 6319 N N . ILE B 1 184 ? -10.094 21.859 5.871 1 91.06 184 ILE B N 1
ATOM 6320 C CA . ILE B 1 184 ? -8.688 21.828 5.48 1 91.06 184 ILE B CA 1
ATOM 6321 C C . ILE B 1 184 ? -8.43 22.844 4.383 1 91.06 184 ILE B C 1
ATOM 6323 O O . ILE B 1 184 ? -9.094 22.844 3.342 1 91.06 184 ILE B O 1
ATOM 6327 N N . ILE B 1 185 ? -7.559 23.75 4.695 1 93.31 185 ILE B N 1
ATOM 6328 C CA . ILE B 1 185 ? -7.152 24.766 3.734 1 93.31 185 ILE B CA 1
ATOM 6329 C C . ILE B 1 185 ? -5.648 24.656 3.479 1 93.31 185 ILE B C 1
ATOM 6331 O O . ILE B 1 185 ? -4.844 24.891 4.383 1 93.31 185 ILE B O 1
ATOM 6335 N N . LYS B 1 186 ? -5.266 24.328 2.352 1 90.44 186 LYS B N 1
ATOM 6336 C CA . LYS B 1 186 ? -3.85 24.156 2.025 1 90.44 186 LYS B CA 1
ATOM 6337 C C . LYS B 1 186 ? -3.578 24.516 0.566 1 90.44 186 LYS B C 1
ATOM 6339 O O . LYS B 1 186 ? -4.504 24.594 -0.241 1 90.44 186 LYS B O 1
ATOM 6344 N N . PRO B 1 187 ? -2.311 24.844 0.34 1 88.94 187 PRO B N 1
ATOM 6345 C CA . PRO B 1 187 ? -1.968 25.062 -1.067 1 88.94 187 PRO B CA 1
ATOM 6346 C C . PRO B 1 187 ? -1.938 23.766 -1.873 1 88.94 187 PRO B C 1
ATOM 6348 O O . PRO B 1 187 ? -1.569 22.703 -1.343 1 88.94 187 PRO B O 1
ATOM 6351 N N . GLU B 1 188 ? -2.457 23.812 -3.027 1 83.69 188 GLU B N 1
ATOM 6352 C CA . GLU B 1 188 ? -2.482 22.625 -3.887 1 83.69 188 GLU B CA 1
ATOM 6353 C C . GLU B 1 188 ? -2.221 23 -5.344 1 83.69 188 GLU B C 1
ATOM 6355 O O . GLU B 1 188 ? -2.371 24.156 -5.73 1 83.69 188 GLU B O 1
ATOM 6360 N N . LEU B 1 189 ? -1.719 22.062 -6.098 1 76.81 189 LEU B N 1
ATOM 6361 C CA . LEU B 1 189 ? -1.457 22.25 -7.52 1 76.81 189 LEU B CA 1
ATOM 6362 C C . LEU B 1 189 ? -2.732 22.078 -8.336 1 76.81 189 LEU B C 1
ATOM 6364 O O . LEU B 1 189 ? -3.59 21.266 -7.988 1 76.81 189 LEU B O 1
ATOM 6368 N N . THR B 1 190 ? -2.898 23.047 -9.242 1 75.06 190 THR B N 1
ATOM 6369 C CA . THR B 1 190 ? -4.031 22.938 -10.148 1 75.06 190 THR B CA 1
ATOM 6370 C C . THR B 1 190 ? -3.59 23.172 -11.594 1 75.06 190 THR B C 1
ATOM 6372 O O . THR B 1 190 ? -2.477 23.641 -11.836 1 75.06 190 THR B O 1
ATOM 6375 N N . GLY B 1 191 ? -4.281 22.719 -12.578 1 68.75 191 GLY B N 1
ATOM 6376 C CA . GLY B 1 191 ? -4.059 22.922 -14 1 68.75 191 GLY B CA 1
ATOM 6377 C C . GLY B 1 191 ? -5.305 22.703 -14.836 1 68.75 191 GLY B C 1
ATOM 6378 O O . GLY B 1 191 ? -6.387 22.453 -14.297 1 68.75 191 GLY B O 1
ATOM 6379 N N . PRO B 1 192 ? -5.027 23.016 -16.172 1 63.78 192 PRO B N 1
ATOM 6380 C CA . PRO B 1 192 ? -6.168 22.766 -17.047 1 63.78 192 PRO B CA 1
ATOM 6381 C C . PRO B 1 192 ? -6.656 21.312 -16.984 1 63.78 192 PRO B C 1
ATOM 6383 O O . PRO B 1 192 ? -5.852 20.391 -16.828 1 63.78 192 PRO B O 1
ATOM 6386 N N . LEU B 1 193 ? -7.941 21.156 -16.953 1 61.34 193 LEU B N 1
ATOM 6387 C CA . LEU B 1 193 ? -8.625 19.859 -16.969 1 61.34 193 LEU B CA 1
ATOM 6388 C C . LEU B 1 193 ? -8.336 19.078 -15.68 1 61.34 193 LEU B C 1
ATOM 6390 O O . LEU B 1 193 ? -8.328 17.844 -15.688 1 61.34 193 LEU B O 1
ATOM 6394 N N . GLY B 1 194 ? -7.855 19.906 -14.648 1 62.03 194 GLY B N 1
ATOM 6395 C CA . GLY B 1 194 ? -7.641 19.25 -13.367 1 62.03 194 GLY B CA 1
ATOM 6396 C C . GLY B 1 194 ? -6.227 18.734 -13.188 1 62.03 194 GLY B C 1
ATOM 6397 O O . GLY B 1 194 ? -5.922 18.062 -12.195 1 62.03 194 GLY B O 1
ATOM 6398 N N . ALA B 1 195 ? -5.391 19.078 -14.172 1 63.78 195 ALA B N 1
ATOM 6399 C CA . ALA B 1 195 ? -3.998 18.656 -14.078 1 63.78 195 ALA B CA 1
ATOM 6400 C C . ALA B 1 195 ? -3.268 19.406 -12.969 1 63.78 195 ALA B C 1
ATOM 6402 O O . ALA B 1 195 ? -3.645 20.516 -12.617 1 63.78 195 ALA B O 1
ATOM 6403 N N . ARG B 1 196 ? -2.521 18.75 -12.211 1 68.12 196 ARG B N 1
ATOM 6404 C CA . ARG B 1 196 ? -1.757 19.375 -11.133 1 68.12 196 ARG B CA 1
ATOM 6405 C C . ARG B 1 196 ? -0.425 19.906 -11.648 1 68.12 196 ARG B C 1
ATOM 6407 O O . ARG B 1 196 ? 0.632 19.359 -11.352 1 68.12 196 ARG B O 1
ATOM 6414 N N . LEU B 1 197 ? -0.53 21.031 -12.469 1 65 197 LEU B N 1
ATOM 6415 C CA . LEU B 1 197 ? 0.642 21.562 -13.156 1 65 197 LEU B CA 1
ATOM 6416 C C . LEU B 1 197 ? 1.163 22.828 -12.469 1 65 197 LEU B C 1
ATOM 6418 O O . LEU B 1 197 ? 2.375 23 -12.32 1 65 197 LEU B O 1
ATOM 6422 N N . PHE B 1 198 ? 0.216 23.578 -11.977 1 71.94 198 PHE B N 1
ATOM 6423 C CA . PHE B 1 198 ? 0.609 24.891 -11.5 1 71.94 198 PHE B CA 1
ATOM 6424 C C . PHE B 1 198 ? 0.35 25.031 -10 1 71.94 198 PHE B C 1
ATOM 6426 O O . PHE B 1 198 ? -0.716 24.641 -9.516 1 71.94 198 PHE B O 1
ATOM 6433 N N . ASP B 1 199 ? 1.333 25.406 -9.227 1 76.19 199 ASP B N 1
ATOM 6434 C CA . ASP B 1 199 ? 1.197 25.688 -7.805 1 76.19 199 ASP B CA 1
ATOM 6435 C C . ASP B 1 199 ? 0.593 27.078 -7.57 1 76.19 199 ASP B C 1
ATOM 6437 O O . ASP B 1 199 ? 1.26 27.969 -7.039 1 76.19 199 ASP B O 1
ATOM 6441 N N . LYS B 1 200 ? -0.651 27.234 -7.926 1 84.81 200 LYS B N 1
ATOM 6442 C CA . LYS B 1 200 ? -1.269 28.547 -7.863 1 84.81 200 LYS B CA 1
ATOM 6443 C C . LYS B 1 200 ? -2.684 28.469 -7.297 1 84.81 200 LYS B C 1
ATOM 6445 O O . LYS B 1 200 ? -3.506 29.359 -7.543 1 84.81 200 LYS B O 1
ATOM 6450 N N . ALA B 1 201 ? -2.914 27.359 -6.504 1 89.56 201 ALA B N 1
ATOM 6451 C CA . ALA B 1 201 ? -4.301 27.219 -6.066 1 89.56 201 ALA B CA 1
ATOM 6452 C C . ALA B 1 201 ? -4.379 26.969 -4.562 1 89.56 201 ALA B C 1
ATOM 6454 O O . ALA B 1 201 ? -3.41 26.516 -3.953 1 89.56 201 ALA B O 1
ATOM 6455 N N . VAL B 1 202 ? -5.5 27.438 -3.963 1 92.06 202 VAL B N 1
ATOM 6456 C CA . VAL B 1 202 ? -5.848 27.141 -2.578 1 92.06 202 VAL B CA 1
ATOM 6457 C C . VAL B 1 202 ? -6.965 26.094 -2.539 1 92.06 202 VAL B C 1
ATOM 6459 O O . VAL B 1 202 ? -7.996 26.25 -3.195 1 92.06 202 VAL B O 1
ATOM 6462 N N . MET B 1 203 ? -6.754 25.125 -1.862 1 92.06 203 MET B N 1
ATOM 6463 C CA . MET B 1 203 ? -7.75 24.062 -1.746 1 92.06 203 MET B CA 1
ATOM 6464 C C . MET B 1 203 ? -8.578 24.234 -0.477 1 92.06 203 MET B C 1
ATOM 6466 O O . MET B 1 203 ? -8.039 24.547 0.583 1 92.06 203 MET B O 1
ATOM 6470 N N . TYR B 1 204 ? -9.812 24.141 -0.595 1 93.25 204 TYR B N 1
ATOM 6471 C CA . TYR B 1 204 ? -10.742 24.125 0.526 1 93.25 204 TYR B CA 1
ATOM 6472 C C . TYR B 1 204 ? -11.547 22.828 0.551 1 93.25 204 TYR B C 1
ATOM 6474 O O . TYR B 1 204 ? -12.156 22.453 -0.45 1 93.25 204 TYR B O 1
ATOM 6482 N N . LYS B 1 205 ? -11.445 22.188 1.646 1 91.81 205 LYS B N 1
ATOM 6483 C CA . LYS B 1 205 ? -12.219 20.969 1.832 1 91.81 205 LYS B CA 1
ATOM 6484 C C . LYS B 1 205 ? -12.883 20.938 3.207 1 91.81 205 LYS B C 1
ATOM 6486 O O . LYS B 1 205 ? -12.289 21.375 4.195 1 91.81 205 LYS B O 1
ATOM 6491 N N . SER B 1 206 ? -14.102 20.578 3.252 1 90.06 206 SER B N 1
ATOM 6492 C CA . SER B 1 206 ? -14.828 20.422 4.512 1 90.06 206 SER B CA 1
ATOM 6493 C C . SER B 1 206 ? -15.562 19.094 4.57 1 90.06 206 SER B C 1
ATOM 6495 O O . SER B 1 206 ? -15.68 18.391 3.562 1 90.06 206 SER B O 1
ATOM 6497 N N . SER B 1 207 ? -15.945 18.719 5.762 1 83.81 207 SER B N 1
ATOM 6498 C CA . SER B 1 207 ? -16.672 17.469 5.945 1 83.81 207 SER B CA 1
ATOM 6499 C C . SER B 1 207 ? -18.016 17.484 5.246 1 83.81 207 SER B C 1
ATOM 6501 O O . SER B 1 207 ? -18.578 16.438 4.918 1 83.81 207 SER B O 1
ATOM 6503 N N . SER B 1 208 ? -18.516 18.641 4.953 1 80.38 208 SER B N 1
ATOM 6504 C CA . SER B 1 208 ? -19.844 18.781 4.359 1 80.38 208 SER B CA 1
ATOM 6505 C C . SER B 1 208 ? -19.766 18.719 2.838 1 80.38 208 SER B C 1
ATOM 6507 O O . SER B 1 208 ? -20.797 18.594 2.17 1 80.38 208 SER B O 1
ATOM 6509 N N . MET B 1 209 ? -18.609 18.75 2.369 1 83.25 209 MET B N 1
ATOM 6510 C CA . MET B 1 209 ? -18.453 18.797 0.919 1 83.25 209 MET B CA 1
ATOM 6511 C C . MET B 1 209 ? -18 17.438 0.389 1 83.25 209 MET B C 1
ATOM 6513 O O . MET B 1 209 ? -17.203 16.734 1.032 1 83.25 209 MET B O 1
ATOM 6517 N N . MET B 1 210 ? -18.547 17.078 -0.692 1 75.19 210 MET B N 1
ATOM 6518 C CA . MET B 1 210 ? -18.172 15.82 -1.325 1 75.19 210 MET B CA 1
ATOM 6519 C C . MET B 1 210 ? -16.812 15.945 -2.006 1 75.19 210 MET B C 1
ATOM 6521 O O . MET B 1 210 ? -15.961 15.07 -1.857 1 75.19 210 MET B O 1
ATOM 6525 N N . ASP B 1 211 ? -16.625 17.031 -2.773 1 81.12 211 ASP B N 1
ATOM 6526 C CA . ASP B 1 211 ? -15.375 17.281 -3.475 1 81.12 211 ASP B CA 1
ATOM 6527 C C . ASP B 1 211 ? -14.711 18.578 -2.979 1 81.12 211 ASP B C 1
ATOM 6529 O O . ASP B 1 211 ? -15.398 19.531 -2.637 1 81.12 211 ASP B O 1
ATOM 6533 N N . PRO B 1 212 ? -13.445 18.516 -2.941 1 87.56 212 PRO B N 1
ATOM 6534 C CA . PRO B 1 212 ? -12.758 19.75 -2.559 1 87.56 212 PRO B CA 1
ATOM 6535 C C . PRO B 1 212 ? -12.859 20.844 -3.623 1 87.56 212 PRO B C 1
ATOM 6537 O O . PRO B 1 212 ? -13.031 20.547 -4.805 1 87.56 212 PRO B O 1
ATOM 6540 N N . ALA B 1 213 ? -12.906 22.047 -3.219 1 90 213 ALA B N 1
ATOM 6541 C CA . ALA B 1 213 ? -12.906 23.219 -4.109 1 90 213 ALA B CA 1
ATOM 6542 C C . ALA B 1 213 ? -11.508 23.812 -4.211 1 90 213 ALA B C 1
ATOM 6544 O O . ALA B 1 213 ? -10.797 23.922 -3.209 1 90 213 ALA B O 1
ATOM 6545 N N . TYR B 1 214 ? -11.102 24.109 -5.484 1 89.94 214 TYR B N 1
ATOM 6546 C CA . TYR B 1 214 ? -9.812 24.75 -5.719 1 89.94 214 TYR B CA 1
ATOM 6547 C C . TYR B 1 214 ? -9.984 26.141 -6.293 1 89.94 214 TYR B C 1
ATOM 6549 O O . TYR B 1 214 ? -10.719 26.344 -7.266 1 89.94 214 TYR B O 1
ATOM 6557 N N . PHE B 1 215 ? -9.375 27.094 -5.664 1 92.62 215 PHE B N 1
ATOM 6558 C CA . PHE B 1 215 ? -9.359 28.469 -6.18 1 92.62 215 PHE B CA 1
ATOM 6559 C C . PHE B 1 215 ? -7.992 28.797 -6.77 1 92.62 215 PHE B C 1
ATOM 6561 O O . PHE B 1 215 ? -7.004 28.891 -6.039 1 92.62 215 PHE B O 1
ATOM 6568 N N . GLU B 1 216 ? -7.969 28.953 -8.008 1 91.25 216 GLU B N 1
ATOM 6569 C CA . GLU B 1 216 ? -6.723 29.234 -8.711 1 91.25 216 GLU B CA 1
ATOM 6570 C C . GLU B 1 216 ? -6.562 30.734 -8.984 1 91.25 216 GLU B C 1
ATOM 6572 O O . GLU B 1 216 ? -7.516 31.391 -9.398 1 91.25 216 GLU B O 1
ATOM 6577 N N . PHE B 1 217 ? -5.344 31.188 -8.703 1 91 217 PHE B N 1
ATOM 6578 C CA . PHE B 1 217 ? -4.984 32.562 -8.953 1 91 217 PHE B CA 1
ATOM 6579 C C . PHE B 1 217 ? -3.928 32.688 -10.047 1 91 217 PHE B C 1
ATOM 6581 O O . PHE B 1 217 ? -2.729 32.656 -9.758 1 91 217 PHE B O 1
ATOM 6588 N N . PRO B 1 218 ? -4.398 32.812 -11.25 1 85.25 218 PRO B N 1
ATOM 6589 C CA . PRO B 1 218 ? -3.438 32.844 -12.352 1 85.25 218 PRO B CA 1
ATOM 6590 C C . PRO B 1 218 ? -2.535 34.094 -12.305 1 85.25 218 PRO B C 1
ATOM 6592 O O . PRO B 1 218 ? -3.021 35.219 -12.117 1 85.25 218 PRO B O 1
ATOM 6595 N N . GLU B 1 219 ? -1.258 33.875 -12.172 1 82.31 219 GLU B N 1
ATOM 6596 C CA . GLU B 1 219 ? -0.245 34.938 -12.227 1 82.31 219 GLU B CA 1
ATOM 6597 C C . GLU B 1 219 ? 0.929 34.531 -13.109 1 82.31 219 GLU B C 1
ATOM 6599 O O . GLU B 1 219 ? 1.198 33.312 -13.273 1 82.31 219 GLU B O 1
ATOM 6604 N N . PHE B 1 220 ? 1.508 35.406 -13.812 1 71.38 220 PHE B N 1
ATOM 6605 C CA . PHE B 1 220 ? 2.574 35.125 -14.766 1 71.38 220 PHE B CA 1
ATOM 6606 C C . PHE B 1 220 ? 3.791 34.531 -14.047 1 71.38 220 PHE B C 1
ATOM 6608 O O . PHE B 1 220 ? 4.348 33.531 -14.469 1 71.38 220 PHE B O 1
ATOM 6615 N N . LYS B 1 221 ? 4.184 35.375 -13.023 1 69.38 221 LYS B N 1
ATOM 6616 C CA . LYS B 1 221 ? 5.371 34.906 -12.312 1 69.38 221 LYS B CA 1
ATOM 6617 C C . LYS B 1 221 ? 5.098 34.719 -10.828 1 69.38 221 LYS B C 1
ATOM 6619 O O . LYS B 1 221 ? 4.527 35.625 -10.188 1 69.38 221 LYS B O 1
ATOM 6624 N N . GLY B 1 222 ? 5.297 33.562 -10.336 1 74.19 222 GLY B N 1
ATOM 6625 C CA . GLY B 1 222 ? 5.301 33.344 -8.906 1 74.19 222 GLY B CA 1
ATOM 6626 C C . GLY B 1 222 ? 3.941 32.938 -8.359 1 74.19 222 GLY B C 1
ATOM 6627 O O . GLY B 1 222 ? 3.035 32.594 -9.125 1 74.19 222 GLY B O 1
ATOM 6628 N N . SER B 1 223 ? 3.771 32.75 -7.055 1 82.75 223 SER B N 1
ATOM 6629 C CA . SER B 1 223 ? 2.549 32.344 -6.355 1 82.75 223 SER B CA 1
ATOM 6630 C C . SER B 1 223 ? 2.236 33.312 -5.215 1 82.75 223 SER B C 1
ATOM 6632 O O . SER B 1 223 ? 1.766 32.906 -4.156 1 82.75 223 SER B O 1
ATOM 6634 N N . SER B 1 224 ? 2.459 34.562 -5.523 1 84.94 224 SER B N 1
ATOM 6635 C CA . SER B 1 224 ? 2.287 35.562 -4.469 1 84.94 224 SER B CA 1
ATOM 6636 C C . SER B 1 224 ? 0.81 35.781 -4.164 1 84.94 224 SER B C 1
ATOM 6638 O O . SER B 1 224 ? 0.428 35.938 -3.002 1 84.94 224 SER B O 1
ATOM 6640 N N . ARG B 1 225 ? -0.037 35.812 -5.203 1 88.44 225 ARG B N 1
ATOM 6641 C CA . ARG B 1 225 ? -1.47 36 -5.004 1 88.44 225 ARG B CA 1
ATOM 6642 C C . ARG B 1 225 ? -2.074 34.844 -4.219 1 88.44 225 ARG B C 1
ATOM 6644 O O . ARG B 1 225 ? -2.85 35.062 -3.285 1 88.44 225 ARG B O 1
ATOM 6651 N N . ARG B 1 226 ? -1.703 33.781 -4.602 1 90.19 226 ARG B N 1
ATOM 6652 C CA . ARG B 1 226 ? -2.201 32.594 -3.912 1 90.19 226 ARG B CA 1
ATOM 6653 C C . ARG B 1 226 ? -1.765 32.594 -2.451 1 90.19 226 ARG B C 1
ATOM 6655 O O . ARG B 1 226 ? -2.559 32.281 -1.562 1 90.19 226 ARG B O 1
ATOM 6662 N N . ASP B 1 227 ? -0.476 32.875 -2.229 1 89.44 227 ASP B N 1
ATOM 6663 C CA . ASP B 1 227 ? 0.039 32.875 -0.863 1 89.44 227 ASP B CA 1
ATOM 6664 C C . ASP B 1 227 ? -0.695 33.906 -0.001 1 89.44 227 ASP B C 1
ATOM 6666 O O . ASP B 1 227 ? -0.98 33.656 1.171 1 89.44 227 ASP B O 1
ATOM 6670 N N . TYR B 1 228 ? -0.959 35 -0.543 1 91.44 228 TYR B N 1
ATOM 6671 C CA . TYR B 1 228 ? -1.698 36.031 0.172 1 91.44 228 TYR B CA 1
ATOM 6672 C C . TYR B 1 228 ? -3.08 35.531 0.576 1 91.44 228 TYR B C 1
ATOM 6674 O O . TYR B 1 228 ? -3.471 35.656 1.741 1 91.44 228 TYR B O 1
ATOM 6682 N N . TRP B 1 229 ? -3.811 35.031 -0.347 1 93.75 229 TRP B N 1
ATOM 6683 C CA . TRP B 1 229 ? -5.164 34.531 -0.086 1 93.75 229 TRP B CA 1
ATOM 6684 C C . TRP B 1 229 ? -5.152 33.375 0.894 1 93.75 229 TRP B C 1
ATOM 6686 O O . TRP B 1 229 ? -6.039 33.25 1.745 1 93.75 229 TRP B O 1
ATOM 6696 N N . LEU B 1 230 ? -4.215 32.531 0.74 1 93.56 230 LEU B N 1
ATOM 6697 C CA . LEU B 1 230 ? -4.082 31.453 1.697 1 93.56 230 LEU B CA 1
ATOM 6698 C C . LEU B 1 230 ? -3.887 31.984 3.111 1 93.56 230 LEU B C 1
ATOM 6700 O O . LEU B 1 230 ? -4.543 31.531 4.051 1 93.56 230 LEU B O 1
ATOM 6704 N N . ASP B 1 231 ? -3.039 32.906 3.27 1 93.62 231 ASP B N 1
ATOM 6705 C CA . ASP B 1 231 ? -2.701 33.438 4.578 1 93.62 231 ASP B CA 1
ATOM 6706 C C . ASP B 1 231 ? -3.914 34.125 5.223 1 93.62 231 ASP B C 1
ATOM 6708 O O . ASP B 1 231 ? -4.176 33.938 6.414 1 93.62 231 ASP B O 1
ATOM 6712 N N . ILE B 1 232 ? -4.613 34.875 4.488 1 95.56 232 ILE B N 1
ATOM 6713 C CA . ILE B 1 232 ? -5.723 35.625 5.07 1 95.56 232 ILE B CA 1
ATOM 6714 C C . ILE B 1 232 ? -6.875 34.688 5.391 1 95.56 232 ILE B C 1
ATOM 6716 O O . ILE B 1 232 ? -7.574 34.844 6.391 1 95.56 232 ILE B O 1
ATOM 6720 N N . CYS B 1 233 ? -7.043 33.719 4.527 1 95.75 233 CYS B N 1
ATOM 6721 C CA . CYS B 1 233 ? -8.062 32.719 4.824 1 95.75 233 CYS B CA 1
ATOM 6722 C C . CYS B 1 233 ? -7.727 31.953 6.098 1 95.75 233 CYS B C 1
ATOM 6724 O O . CYS B 1 233 ? -8.594 31.734 6.941 1 95.75 233 CYS B O 1
ATOM 6726 N N . LEU B 1 234 ? -6.52 31.609 6.195 1 95.81 234 LEU B N 1
ATOM 6727 C CA . LEU B 1 234 ? -6.086 30.875 7.367 1 95.81 234 LEU B CA 1
ATOM 6728 C C . LEU B 1 234 ? -6.203 31.719 8.625 1 95.81 234 LEU B C 1
ATOM 6730 O O . LEU B 1 234 ? -6.52 31.203 9.703 1 95.81 234 LEU B O 1
ATOM 6734 N N . GLU B 1 235 ? -5.918 32.969 8.516 1 96.94 235 GLU B N 1
ATOM 6735 C CA . GLU B 1 235 ? -6.035 33.875 9.664 1 96.94 235 GLU B CA 1
ATOM 6736 C C . GLU B 1 235 ? -7.449 33.875 10.234 1 96.94 235 GLU B C 1
ATOM 6738 O O . GLU B 1 235 ? -7.633 33.719 11.445 1 96.94 235 GLU B O 1
ATOM 6743 N N . ILE B 1 236 ? -8.406 33.969 9.352 1 96.62 236 ILE B N 1
ATOM 6744 C CA . ILE B 1 236 ? -9.797 33.969 9.789 1 96.62 236 ILE B CA 1
ATOM 6745 C C . ILE B 1 236 ? -10.172 32.594 10.328 1 96.62 236 ILE B C 1
ATOM 6747 O O . ILE B 1 236 ? -10.852 32.469 11.352 1 96.62 236 ILE B O 1
ATOM 6751 N N . PHE B 1 237 ? -9.758 31.641 9.664 1 96.62 237 PHE B N 1
ATOM 6752 C CA . PHE B 1 237 ? -10.031 30.266 10.086 1 96.62 237 PHE B CA 1
ATOM 6753 C C . PHE B 1 237 ? -9.461 30 11.477 1 96.62 237 PHE B C 1
ATOM 6755 O O . PHE B 1 237 ? -10.148 29.453 12.344 1 96.62 237 PHE B O 1
ATOM 6762 N N . HIS B 1 238 ? -8.258 30.375 11.703 1 96.62 238 HIS B N 1
ATOM 6763 C CA . HIS B 1 238 ? -7.594 30.156 12.984 1 96.62 238 HIS B CA 1
ATOM 6764 C C . HIS B 1 238 ? -8.211 31.016 14.086 1 96.62 238 HIS B C 1
ATOM 6766 O O . HIS B 1 238 ? -8.266 30.594 15.242 1 96.62 238 HIS B O 1
ATOM 6772 N N . ALA B 1 239 ? -8.617 32.188 13.742 1 96.81 239 ALA B N 1
ATOM 6773 C CA . ALA B 1 239 ? -9.273 33.031 14.727 1 96.81 239 ALA B CA 1
ATOM 6774 C C . ALA B 1 239 ? -10.555 32.406 15.25 1 96.81 239 ALA B C 1
ATOM 6776 O O . ALA B 1 239 ? -10.828 32.406 16.453 1 96.81 239 ALA B O 1
ATOM 6777 N N . HIS B 1 240 ? -11.305 31.844 14.336 1 95.88 240 HIS B N 1
ATOM 6778 C CA . HIS B 1 240 ? -12.523 31.172 14.742 1 95.88 240 HIS B CA 1
ATOM 6779 C 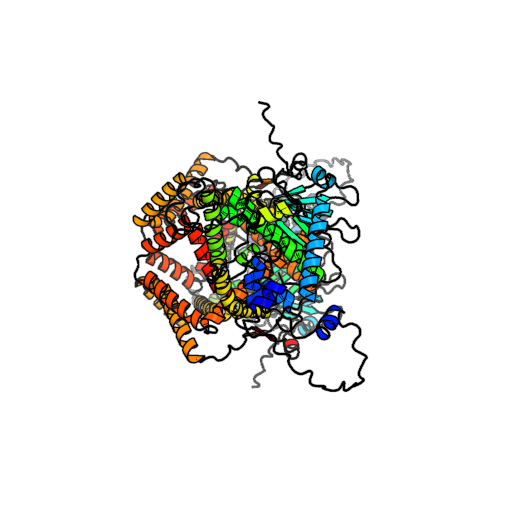C . HIS B 1 240 ? -12.211 29.891 15.523 1 95.88 240 HIS B C 1
ATOM 6781 O O . HIS B 1 240 ? -12.906 29.578 16.5 1 95.88 240 HIS B O 1
ATOM 6787 N N . ASN B 1 241 ? -11.266 29.172 15.062 1 93.31 241 ASN B N 1
ATOM 6788 C CA . ASN B 1 241 ? -10.852 27.984 15.797 1 93.31 241 ASN B CA 1
ATOM 6789 C C . ASN B 1 241 ? -10.406 28.312 17.219 1 93.31 241 ASN B C 1
ATOM 6791 O O . ASN B 1 241 ? -10.68 27.578 18.156 1 93.31 241 ASN B O 1
ATOM 6795 N N . PHE B 1 242 ? -9.672 29.406 17.375 1 94.44 242 PHE B N 1
ATOM 6796 C CA . PHE B 1 242 ? -9.234 29.891 18.672 1 94.44 242 PHE B CA 1
ATOM 6797 C C . PHE B 1 242 ? -10.422 30.188 19.562 1 94.44 242 PHE B C 1
ATOM 6799 O O . PHE B 1 242 ? -10.445 29.781 20.734 1 94.44 242 PHE B O 1
ATOM 6806 N N . ALA B 1 243 ? -11.352 30.859 19.031 1 94.75 243 ALA B N 1
ATOM 6807 C CA . ALA B 1 243 ? -12.531 31.234 19.797 1 94.75 243 ALA B CA 1
ATOM 6808 C C . ALA B 1 243 ? -13.289 29.984 20.266 1 94.75 243 ALA B C 1
ATOM 6810 O O . ALA B 1 243 ? -13.773 29.938 21.406 1 94.75 243 ALA B O 1
ATOM 6811 N N . ARG B 1 244 ? -13.375 29.031 19.469 1 90.81 244 ARG B N 1
ATOM 6812 C CA . ARG B 1 244 ? -14.078 27.797 19.812 1 90.81 244 ARG B CA 1
ATOM 6813 C C . ARG B 1 244 ? -13.289 26.953 20.812 1 90.81 244 ARG B C 1
ATOM 6815 O O . ARG B 1 244 ? -13.852 26.422 21.766 1 90.81 244 ARG B O 1
ATOM 6822 N N . LYS B 1 245 ? -12.055 26.859 20.531 1 87.88 245 LYS B N 1
ATOM 6823 C CA . LYS B 1 245 ? -11.18 26.047 21.359 1 87.88 245 LYS B CA 1
ATOM 6824 C C . LYS B 1 245 ? -11.195 26.531 22.812 1 87.88 245 LYS B C 1
ATOM 6826 O O . LYS B 1 245 ? -11.227 25.719 23.734 1 87.88 245 LYS B O 1
ATOM 6831 N N . TYR B 1 246 ? -11.164 27.844 23.047 1 89.75 246 TYR B N 1
ATOM 6832 C CA . TYR B 1 246 ? -11.078 28.406 24.406 1 89.75 246 TYR B CA 1
ATOM 6833 C C . TYR B 1 246 ? -12.453 28.828 24.891 1 89.75 246 TYR B C 1
ATOM 6835 O O . TYR B 1 246 ? -12.562 29.5 25.922 1 89.75 246 TYR B O 1
ATOM 6843 N N . LYS B 1 247 ? -13.531 28.516 24.156 1 88.19 247 LYS B N 1
ATOM 6844 C CA . LYS B 1 247 ? -14.914 28.766 24.531 1 88.19 247 LYS B CA 1
ATOM 6845 C C . LYS B 1 247 ? -15.117 30.219 24.938 1 88.19 247 LYS B C 1
ATOM 6847 O O . LYS B 1 247 ? -15.641 30.5 26.016 1 88.19 247 LYS B O 1
ATOM 6852 N N . LEU B 1 248 ? -14.75 31.078 24 1 92.69 248 LEU B N 1
ATOM 6853 C CA . LEU B 1 248 ? -14.891 32.5 24.266 1 92.69 248 LEU B CA 1
ATOM 6854 C C . LEU B 1 248 ? -16.344 32.938 24.109 1 92.69 248 LEU B C 1
ATOM 6856 O O . LEU B 1 248 ? -17.078 32.406 23.281 1 92.69 248 LEU B O 1
ATOM 6860 N N . LYS B 1 249 ? -16.656 33.875 24.906 1 90.94 249 LYS B N 1
ATOM 6861 C CA . LYS B 1 249 ? -18 34.438 24.812 1 90.94 249 LYS B CA 1
ATOM 6862 C C . LYS B 1 249 ? -18.125 35.312 23.578 1 90.94 249 LYS B C 1
ATOM 6864 O O . LYS B 1 249 ? -17.141 35.594 22.891 1 90.94 249 LYS B O 1
ATOM 6869 N N . GLU B 1 250 ? -19.312 35.75 23.281 1 87.5 250 GLU B N 1
ATOM 6870 C CA . GLU B 1 250 ? -19.625 36.469 22.047 1 87.5 250 GLU B CA 1
ATOM 6871 C C . GLU B 1 250 ? -18.797 37.75 21.938 1 87.5 250 GLU B C 1
ATOM 6873 O O . GLU B 1 250 ? -18.219 38.031 20.891 1 87.5 250 GLU B O 1
ATOM 6878 N N . ASP B 1 251 ? -18.734 38.531 23 1 84.81 251 ASP B N 1
ATOM 6879 C CA . ASP B 1 251 ? -17.984 39.781 22.984 1 84.81 251 ASP B CA 1
ATOM 6880 C C . ASP B 1 251 ? -16.484 39.531 22.812 1 84.81 251 ASP B C 1
ATOM 6882 O O . ASP B 1 251 ? -15.797 40.312 22.141 1 84.81 251 ASP B O 1
ATOM 6886 N N . GLN B 1 252 ? -16.078 38.5 23.453 1 90.88 252 GLN B N 1
ATOM 6887 C CA . GLN B 1 252 ? -14.672 38.156 23.359 1 90.88 252 GLN B CA 1
ATOM 6888 C C . GLN B 1 252 ? -14.328 37.625 21.969 1 90.88 252 GLN B C 1
ATOM 6890 O O . GLN B 1 252 ? -13.266 37.938 21.438 1 90.88 252 GLN B O 1
ATOM 6895 N N . GLN B 1 253 ? -15.258 36.938 21.438 1 92.38 253 GLN B N 1
ATOM 6896 C CA . GLN B 1 253 ? -15.062 36.406 20.078 1 92.38 253 GLN B CA 1
ATOM 6897 C C . GLN B 1 253 ? -14.992 37.562 19.062 1 92.38 253 GLN B C 1
ATOM 6899 O O . GLN B 1 253 ? -14.18 37.531 18.141 1 92.38 253 GLN B O 1
ATOM 6904 N N . SER B 1 254 ? -15.844 38.531 19.281 1 90.44 254 SER B N 1
ATOM 6905 C CA . SER B 1 254 ? -15.867 39.688 18.391 1 90.44 254 SER B CA 1
ATOM 6906 C C . SER B 1 254 ? -14.562 40.469 18.453 1 90.44 254 SER B C 1
ATOM 6908 O O . SER B 1 254 ? -14.094 41 17.453 1 90.44 254 SER B O 1
ATOM 6910 N N . GLU B 1 255 ? -13.969 40.562 19.594 1 91.75 255 GLU B N 1
ATOM 6911 C CA . GLU B 1 255 ? -12.688 41.219 19.75 1 91.75 255 GLU B CA 1
ATOM 6912 C C . GLU B 1 255 ? -11.57 40.469 19.047 1 91.75 255 GLU B C 1
ATOM 6914 O O . GLU B 1 255 ? -10.719 41.062 18.391 1 91.75 255 GLU B O 1
ATOM 6919 N N . ALA B 1 256 ? -11.594 39.156 19.25 1 94.25 256 ALA B N 1
ATOM 6920 C CA . ALA B 1 256 ? -10.586 38.344 18.578 1 94.25 256 ALA B CA 1
ATOM 6921 C C . ALA B 1 256 ? -10.695 38.469 17.062 1 94.25 256 ALA B C 1
ATOM 6923 O O . ALA B 1 256 ? -9.68 38.562 16.375 1 94.25 256 ALA B O 1
ATOM 6924 N N . LEU B 1 257 ? -11.867 38.469 16.594 1 95.06 257 LEU B N 1
ATOM 6925 C CA . LEU B 1 257 ? -12.086 38.594 15.148 1 95.06 257 LEU B CA 1
ATOM 6926 C C . LEU B 1 257 ? -11.672 40 14.664 1 95.06 257 LEU B C 1
ATOM 6928 O O . LEU B 1 257 ? -11.125 40.125 13.57 1 95.06 257 LEU B O 1
ATOM 6932 N N . ALA B 1 258 ? -12 40.969 15.453 1 93.81 258 ALA B N 1
ATOM 6933 C CA . ALA B 1 258 ? -11.586 42.344 15.109 1 93.81 258 ALA B CA 1
ATOM 6934 C C . ALA B 1 258 ? -10.07 42.438 15.016 1 93.81 258 ALA B C 1
ATOM 6936 O O . ALA B 1 258 ? -9.547 43.125 14.141 1 93.81 258 ALA B O 1
ATOM 6937 N N . ARG B 1 259 ? -9.438 41.781 15.898 1 94.44 259 ARG B N 1
ATOM 6938 C CA . ARG B 1 259 ? -7.977 41.781 15.875 1 94.44 259 ARG B CA 1
ATOM 6939 C C . ARG B 1 259 ? -7.457 41.125 14.594 1 94.44 259 ARG B C 1
ATOM 6941 O O . ARG B 1 259 ? -6.484 41.594 14.008 1 94.44 259 ARG B O 1
ATOM 6948 N N . ALA B 1 260 ? -8.086 40.031 14.234 1 96.81 260 ALA B N 1
ATOM 6949 C CA . ALA B 1 260 ? -7.707 39.344 13 1 96.81 260 ALA B CA 1
ATOM 6950 C C . ALA B 1 260 ? -7.934 40.25 11.789 1 96.81 260 ALA B C 1
ATOM 6952 O O . ALA B 1 260 ? -7.105 40.281 10.875 1 96.81 260 ALA B O 1
ATOM 6953 N N . VAL B 1 261 ? -9 40.938 11.773 1 95.94 261 VAL B N 1
ATOM 6954 C CA . VAL B 1 261 ? -9.344 41.844 10.656 1 95.94 261 VAL B CA 1
ATOM 6955 C C . VAL B 1 261 ? -8.32 42.969 10.547 1 95.94 261 VAL B C 1
ATOM 6957 O O . VAL B 1 261 ? -7.824 43.25 9.461 1 95.94 261 VAL B O 1
ATOM 6960 N N . LEU B 1 262 ? -8.023 43.562 11.664 1 95.62 262 LEU B N 1
ATOM 6961 C CA . LEU B 1 262 ? -7.016 44.625 11.664 1 95.62 262 LEU B CA 1
ATOM 6962 C C . LEU B 1 262 ? -5.668 44.062 11.195 1 95.62 262 LEU B C 1
ATOM 6964 O O . LEU B 1 262 ? -4.918 44.781 10.516 1 95.62 262 LEU B O 1
ATOM 6968 N N . GLY B 1 263 ? -5.383 42.875 11.617 1 96 263 GLY B N 1
ATOM 6969 C CA . GLY B 1 263 ? -4.16 42.25 11.148 1 96 263 GLY B CA 1
ATOM 6970 C C . GLY B 1 263 ? -4.109 42.094 9.641 1 96 263 GLY B C 1
ATOM 6971 O O . GLY B 1 263 ? -3.062 42.281 9.023 1 96 263 GLY B O 1
ATOM 6972 N N . ILE B 1 264 ? -5.172 41.688 9.07 1 95.94 264 ILE B N 1
ATOM 6973 C CA . ILE B 1 264 ? -5.258 41.5 7.629 1 95.94 264 ILE B CA 1
ATOM 6974 C C . ILE B 1 264 ? -5.031 42.844 6.926 1 95.94 264 ILE B C 1
ATOM 6976 O O . ILE B 1 264 ? -4.344 42.906 5.906 1 95.94 264 ILE B O 1
ATOM 6980 N N . TYR B 1 265 ? -5.578 43.938 7.492 1 95.75 265 TYR B N 1
ATOM 6981 C CA . TYR B 1 265 ? -5.391 45.281 6.902 1 95.75 265 TYR B CA 1
ATOM 6982 C C . TYR B 1 265 ? -3.93 45.688 6.977 1 95.75 265 TYR B C 1
ATOM 6984 O O . TYR B 1 265 ? -3.391 46.25 6.016 1 95.75 265 TYR B O 1
ATOM 6992 N N . ARG B 1 266 ? -3.344 45.469 8.07 1 95.06 266 ARG B N 1
ATOM 6993 C CA . ARG B 1 266 ? -1.924 45.781 8.195 1 95.06 266 ARG B CA 1
ATOM 6994 C C . ARG B 1 266 ? -1.096 44.938 7.203 1 95.06 266 ARG B C 1
ATOM 6996 O O . ARG B 1 266 ? -0.168 45.469 6.586 1 95.06 266 ARG B O 1
ATOM 7003 N N . TYR B 1 267 ? -1.419 43.688 7.145 1 94.44 267 TYR B N 1
ATOM 7004 C CA . TYR B 1 267 ? -0.724 42.781 6.23 1 94.44 267 TYR B CA 1
ATOM 7005 C C . TYR B 1 267 ? -0.856 43.25 4.789 1 94.44 267 TYR B C 1
ATOM 7007 O O . TYR B 1 267 ? 0.123 43.281 4.039 1 94.44 267 TYR B O 1
ATOM 7015 N N . LYS B 1 268 ? -2.029 43.594 4.395 1 93.62 268 LYS B N 1
ATOM 7016 C CA . LYS B 1 268 ? -2.273 44.125 3.043 1 93.62 268 LYS B CA 1
ATOM 7017 C C . LYS B 1 268 ? -1.512 45.406 2.795 1 93.62 268 LYS B C 1
ATOM 7019 O O . LYS B 1 268 ? -0.945 45.594 1.717 1 93.62 268 LYS B O 1
ATOM 7024 N N . ALA B 1 269 ? -1.528 46.281 3.746 1 94.19 269 ALA B N 1
ATOM 7025 C CA . ALA B 1 269 ? -0.845 47.562 3.619 1 94.19 269 ALA B CA 1
ATOM 7026 C C . ALA B 1 269 ? 0.652 47.375 3.395 1 94.19 269 ALA B C 1
ATOM 7028 O O . ALA B 1 269 ? 1.252 48.031 2.551 1 94.19 269 ALA B O 1
ATOM 7029 N N . VAL B 1 270 ? 1.215 46.5 4.133 1 92.56 270 VAL B N 1
ATOM 7030 C CA . VAL B 1 270 ? 2.645 46.219 4.023 1 92.56 270 VAL B CA 1
ATOM 7031 C C . VAL B 1 270 ? 2.945 45.562 2.678 1 92.56 270 VAL B C 1
ATOM 7033 O O . VAL B 1 270 ? 3.951 45.875 2.037 1 92.56 270 VAL B O 1
ATOM 7036 N N . ARG B 1 271 ? 2.156 44.688 2.305 1 90.56 271 ARG B N 1
ATOM 7037 C CA . ARG B 1 271 ? 2.355 43.969 1.041 1 90.56 271 ARG B CA 1
ATOM 7038 C C . ARG B 1 271 ? 2.285 44.938 -0.137 1 90.56 271 ARG B C 1
ATOM 7040 O O . ARG B 1 271 ? 3.078 44.844 -1.075 1 90.56 271 ARG B O 1
ATOM 7047 N N . GLU B 1 272 ? 1.331 45.812 -0.141 1 87.94 272 GLU B N 1
ATOM 7048 C CA . GLU B 1 272 ? 1.144 46.781 -1.238 1 87.94 272 GLU B CA 1
ATOM 7049 C C . GLU B 1 272 ? 2.256 47.812 -1.266 1 87.94 272 GLU B C 1
ATOM 7051 O O . GLU B 1 272 ? 2.711 48.219 -2.338 1 87.94 272 GLU B O 1
ATOM 7056 N N . ALA B 1 273 ? 2.674 48.094 -0.088 1 88.94 273 ALA B N 1
ATOM 7057 C CA . ALA B 1 273 ? 3.652 49.188 -0.003 1 88.94 273 ALA B CA 1
ATOM 7058 C C . ALA B 1 273 ? 5.07 48.656 -0.227 1 88.94 273 ALA B C 1
ATOM 7060 O O . ALA B 1 273 ? 5.895 49.344 -0.848 1 88.94 273 ALA B O 1
ATOM 7061 N N . PHE B 1 274 ? 5.355 47.5 0.231 1 85.75 274 PHE B N 1
ATOM 7062 C CA . PHE B 1 274 ? 6.754 47.062 0.257 1 85.75 274 PHE B CA 1
ATOM 7063 C C . PHE B 1 274 ? 6.945 45.781 -0.545 1 85.75 274 PHE B C 1
ATOM 7065 O O . PHE B 1 274 ? 8.078 45.344 -0.753 1 85.75 274 PHE B O 1
ATOM 7072 N N . LYS B 1 275 ? 6.008 45.094 -1.099 1 77.94 275 LYS B N 1
ATOM 7073 C CA . LYS B 1 275 ? 6.055 43.906 -1.949 1 77.94 275 LYS B CA 1
ATOM 7074 C C . LYS B 1 275 ? 6.895 42.812 -1.309 1 77.94 275 LYS B C 1
ATOM 7076 O O . LYS B 1 275 ? 7.742 42.188 -1.967 1 77.94 275 LYS B O 1
ATOM 7081 N N . VAL B 1 276 ? 6.789 42.625 0.046 1 71.81 276 VAL B N 1
ATOM 7082 C CA . VAL B 1 276 ? 7.582 41.625 0.753 1 71.81 276 VAL B CA 1
ATOM 7083 C C . VAL B 1 276 ? 6.75 40.344 0.958 1 71.81 276 VAL B C 1
ATOM 7085 O O . VAL B 1 276 ? 5.543 40.438 1.186 1 71.81 276 VAL B O 1
ATOM 7088 N N . SER B 1 277 ? 7.43 39.188 0.556 1 66.75 277 SER B N 1
ATOM 7089 C CA . SER B 1 277 ? 6.801 37.906 0.833 1 66.75 277 SER B CA 1
ATOM 7090 C C . SER B 1 277 ? 7.332 37.312 2.129 1 66.75 277 SER B C 1
ATOM 7092 O O . SER B 1 277 ? 8.547 37.25 2.35 1 66.75 277 SER B O 1
ATOM 7094 N N . SER B 1 278 ? 6.492 37.188 3.129 1 64.75 278 SER B N 1
ATOM 7095 C CA . SER B 1 278 ? 6.918 36.75 4.457 1 64.75 278 SER B CA 1
ATOM 7096 C C . SER B 1 278 ? 6.891 35.25 4.582 1 64.75 278 SER B C 1
ATOM 7098 O O . SER B 1 278 ? 6.07 34.594 3.941 1 64.75 278 SER B O 1
ATOM 7100 N N . SER B 1 279 ? 7.949 34.75 5.133 1 66.12 279 SER B N 1
ATOM 7101 C CA . SER B 1 279 ? 7.996 33.375 5.547 1 66.12 279 SER B CA 1
ATOM 7102 C C . SER B 1 279 ? 6.949 33.062 6.617 1 66.12 279 SER B C 1
ATOM 7104 O O . SER B 1 279 ? 6.348 34 7.172 1 66.12 279 SER B O 1
ATOM 7106 N N . ASN B 1 280 ? 6.703 31.906 6.902 1 68 280 ASN B N 1
ATOM 7107 C CA . ASN B 1 280 ? 5.691 31.453 7.852 1 68 280 ASN B CA 1
ATOM 7108 C C . ASN B 1 280 ? 5.945 32 9.25 1 68 280 ASN B C 1
ATOM 7110 O O . ASN B 1 280 ? 5 32.312 9.977 1 68 280 ASN B O 1
ATOM 7114 N N . TYR B 1 281 ? 7.195 32.312 9.609 1 72.12 281 TYR B N 1
ATOM 7115 C CA . TYR B 1 281 ? 7.48 32.75 10.969 1 72.12 281 TYR B CA 1
ATOM 7116 C C . TYR B 1 281 ? 7.543 34.25 11.055 1 72.12 281 TYR B C 1
ATOM 7118 O O . TYR B 1 281 ? 7.645 34.844 12.141 1 72.12 281 TYR B O 1
ATOM 7126 N N . LYS B 1 282 ? 7.32 34.875 9.852 1 78.75 282 LYS B N 1
ATOM 7127 C CA . LYS B 1 282 ? 7.441 36.312 9.82 1 78.75 282 LYS B CA 1
ATOM 7128 C C . LYS B 1 282 ? 6.156 36.969 9.328 1 78.75 282 LYS B C 1
ATOM 7130 O O . LYS B 1 282 ? 6.18 38.094 8.812 1 78.75 282 LYS B O 1
ATOM 7135 N N . THR B 1 283 ? 5.145 36.219 9.609 1 85.5 283 THR B N 1
ATOM 7136 C CA . THR B 1 283 ? 3.865 36.75 9.156 1 85.5 283 THR B CA 1
ATOM 7137 C C . THR B 1 283 ? 3.361 37.812 10.102 1 85.5 283 THR B C 1
ATOM 7139 O O . THR B 1 283 ? 3.814 37.906 11.25 1 85.5 283 THR B O 1
ATOM 7142 N N . LEU B 1 284 ? 2.559 38.719 9.594 1 91.5 284 LEU B N 1
ATOM 7143 C CA . LEU B 1 284 ? 1.97 39.812 10.375 1 91.5 284 LEU B CA 1
ATOM 7144 C C . LEU B 1 284 ? 0.575 39.406 10.867 1 91.5 284 LEU B C 1
ATOM 7146 O O . LEU B 1 284 ? -0.128 40.25 11.453 1 91.5 284 LEU B O 1
ATOM 7150 N N . LEU B 1 285 ? 0.233 38.219 10.594 1 94.56 285 LEU B N 1
ATOM 7151 C CA . LEU B 1 285 ? -1.066 37.688 11.008 1 94.56 285 LEU B CA 1
ATOM 7152 C C . LEU B 1 285 ? -0.959 36.969 12.344 1 94.56 285 LEU B C 1
ATOM 7154 O O . LEU B 1 285 ? -0.257 35.969 12.445 1 94.56 285 LEU B O 1
ATOM 7158 N N . CYS B 1 286 ? -1.687 37.406 13.312 1 94.31 286 CYS B N 1
ATOM 7159 C CA . CYS B 1 286 ? -1.516 37 14.703 1 94.31 286 CYS B CA 1
ATOM 7160 C C . CYS B 1 286 ? -1.809 35.531 14.875 1 94.31 286 CYS B C 1
ATOM 7162 O O . CYS B 1 286 ? -0.997 34.781 15.438 1 94.31 286 CYS B O 1
ATOM 7164 N N . PHE B 1 287 ? -2.908 35.062 14.422 1 95.94 287 PHE B N 1
ATOM 7165 C CA . PHE B 1 287 ? -3.336 33.688 14.672 1 95.94 287 PHE B CA 1
ATOM 7166 C C . PHE B 1 287 ? -2.561 32.719 13.797 1 95.94 287 PHE B C 1
ATOM 7168 O O . PHE B 1 287 ? -2.254 31.609 14.227 1 95.94 287 PHE B O 1
ATOM 7175 N N . ASN B 1 288 ? -2.26 33.125 12.586 1 94.12 288 ASN B N 1
ATOM 7176 C CA . ASN B 1 288 ? -1.394 32.344 11.742 1 94.12 288 ASN B CA 1
ATOM 7177 C C . ASN B 1 288 ? -0.008 32.156 12.352 1 94.12 288 ASN B C 1
ATOM 7179 O O . ASN B 1 288 ? 0.569 31.062 12.297 1 94.12 288 ASN B O 1
ATOM 7183 N N . LEU B 1 289 ? 0.482 33.219 12.867 1 92.69 289 LEU B N 1
ATOM 7184 C CA . LEU B 1 289 ? 1.795 33.188 13.5 1 92.69 289 LEU B CA 1
ATOM 7185 C C . LEU B 1 289 ? 1.787 32.25 14.711 1 92.69 289 LEU B C 1
ATOM 7187 O O . LEU B 1 289 ? 2.711 31.469 14.906 1 92.69 289 LEU B O 1
ATOM 7191 N N . ALA B 1 290 ? 0.758 32.438 15.531 1 92.81 290 ALA B N 1
ATOM 7192 C CA . ALA B 1 290 ? 0.668 31.609 16.734 1 92.81 290 ALA B CA 1
ATOM 7193 C C . ALA B 1 290 ? 0.593 30.125 16.391 1 92.81 290 ALA B C 1
ATOM 7195 O O . ALA B 1 290 ? 1.116 29.281 17.125 1 92.81 290 ALA B O 1
ATOM 7196 N N . GLU B 1 291 ? -0.059 29.828 15.297 1 90.44 291 GLU B N 1
ATOM 7197 C CA . GLU B 1 291 ? -0.184 28.438 14.891 1 90.44 291 GLU B CA 1
ATOM 7198 C C . GLU B 1 291 ? 1.12 27.906 14.297 1 90.44 291 GLU B C 1
ATOM 7200 O O . GLU B 1 291 ? 1.412 26.719 14.383 1 90.44 291 GLU B O 1
ATOM 7205 N N . SER B 1 292 ? 1.937 28.734 13.734 1 87.75 292 SER B N 1
ATOM 7206 C CA . SER B 1 292 ? 3.152 28.312 13.047 1 87.75 292 SER B CA 1
ATOM 7207 C C . SER B 1 292 ? 4.348 28.297 13.992 1 87.75 292 SER B C 1
ATOM 7209 O O . SER B 1 292 ? 5.285 27.516 13.797 1 87.75 292 SER B O 1
ATOM 7211 N N . LEU B 1 293 ? 4.352 29.156 15.039 1 88.5 293 LEU B N 1
ATOM 7212 C CA . LEU B 1 293 ? 5.48 29.266 15.961 1 88.5 293 LEU B CA 1
ATOM 7213 C C . LEU B 1 293 ? 5.535 28.078 16.906 1 88.5 293 LEU B C 1
ATOM 7215 O O . LEU B 1 293 ? 4.496 27.578 17.344 1 88.5 293 LEU B O 1
ATOM 7219 N N . PRO B 1 294 ? 6.754 27.688 17.141 1 86.94 294 PRO B N 1
ATOM 7220 C CA . PRO B 1 294 ? 6.867 26.719 18.219 1 86.94 294 PRO B CA 1
ATOM 7221 C C . PRO B 1 294 ? 6.367 27.266 19.562 1 86.94 294 PRO B C 1
ATOM 7223 O O . PRO B 1 294 ? 6.68 28.391 19.922 1 86.94 294 PRO B O 1
ATOM 7226 N N . ARG B 1 295 ? 5.492 26.609 20.266 1 87.5 295 ARG B N 1
ATOM 7227 C CA . ARG B 1 295 ? 4.883 27 21.531 1 87.5 295 ARG B CA 1
ATOM 7228 C C . ARG B 1 295 ? 3.9 28.141 21.344 1 87.5 295 ARG B C 1
ATOM 7230 O O . ARG B 1 295 ? 3.74 28.984 22.219 1 87.5 295 ARG B O 1
ATOM 7237 N N . GLY B 1 296 ? 3.445 28.281 20.188 1 89.94 296 GLY B N 1
ATOM 7238 C CA . GLY B 1 296 ? 2.465 29.328 19.922 1 89.94 296 GLY B CA 1
ATOM 7239 C C . GLY B 1 296 ? 1.188 29.156 20.734 1 89.94 296 GLY B C 1
ATOM 7240 O O . GLY B 1 296 ? 0.417 30.109 20.875 1 89.94 296 GLY B O 1
ATOM 7241 N N . ASP B 1 297 ? 0.994 28.031 21.281 1 89.75 297 ASP B N 1
ATOM 7242 C CA . ASP B 1 297 ? -0.178 27.781 22.109 1 89.75 297 ASP B CA 1
ATOM 7243 C C . ASP B 1 297 ? -0.133 28.641 23.375 1 89.75 297 ASP B C 1
ATOM 7245 O O . ASP B 1 297 ? -1.177 29.031 23.906 1 89.75 297 ASP B O 1
ATOM 7249 N N . ALA B 1 298 ? 1.087 28.891 23.875 1 90.81 298 ALA B N 1
ATOM 7250 C CA . ALA B 1 298 ? 1.223 29.75 25.047 1 90.81 298 ALA B CA 1
ATOM 7251 C C . ALA B 1 298 ? 0.743 31.172 24.75 1 90.81 298 ALA B C 1
ATOM 7253 O O . ALA B 1 298 ? 0.183 31.844 25.625 1 90.81 298 ALA B O 1
ATOM 7254 N N . ILE B 1 299 ? 1.003 31.578 23.5 1 93 299 ILE B N 1
ATOM 7255 C CA . ILE B 1 299 ? 0.532 32.875 23.094 1 93 299 ILE B CA 1
ATOM 7256 C C . ILE B 1 299 ? -0.995 32.906 23.078 1 93 299 ILE B C 1
ATOM 7258 O O . ILE B 1 299 ? -1.614 33.844 23.594 1 93 299 ILE B O 1
ATOM 7262 N N . LEU B 1 300 ? -1.558 31.891 22.531 1 94.44 300 LEU B N 1
ATOM 7263 C CA . LEU B 1 300 ? -3.01 31.797 22.422 1 94.44 300 LEU B CA 1
ATOM 7264 C C . LEU B 1 300 ? -3.646 31.672 23.797 1 94.44 300 LEU B C 1
ATOM 7266 O O . LEU B 1 300 ? -4.703 32.25 24.062 1 94.44 300 LEU B O 1
ATOM 7270 N N . GLU B 1 301 ? -3.027 30.953 24.672 1 92 301 GLU B N 1
ATOM 7271 C CA . GLU B 1 301 ? -3.533 30.797 26.031 1 92 301 GLU B CA 1
ATOM 7272 C C . GLU B 1 301 ? -3.49 32.125 26.781 1 92 301 GLU B C 1
ATOM 7274 O O . GLU B 1 301 ? -4.434 32.469 27.5 1 92 301 GLU B O 1
ATOM 7279 N N . THR B 1 302 ? -2.395 32.812 26.625 1 92.81 302 THR B N 1
ATOM 7280 C CA . THR B 1 302 ? -2.271 34.125 27.266 1 92.81 302 THR B CA 1
ATOM 7281 C C . THR B 1 302 ? -3.301 35.094 26.703 1 92.81 302 THR B C 1
ATOM 7283 O O . THR B 1 302 ? -3.9 35.875 27.453 1 92.81 302 THR B O 1
ATOM 7286 N N . LEU B 1 303 ? -3.445 35.062 25.422 1 93.31 303 LEU B N 1
ATOM 7287 C CA . LEU B 1 303 ? -4.434 35.906 24.781 1 93.31 303 LEU B CA 1
ATOM 7288 C C . LEU B 1 303 ? -5.84 35.594 25.281 1 93.31 303 LEU B C 1
ATOM 7290 O O . LEU B 1 303 ? -6.633 36.5 25.547 1 93.31 303 LEU B O 1
ATOM 7294 N N . SER B 1 304 ? -6.16 34.344 25.359 1 92.44 304 SER B N 1
ATOM 7295 C CA . SER B 1 304 ? -7.465 33.906 25.844 1 92.44 304 SER B CA 1
ATOM 7296 C C . SER B 1 304 ? -7.703 34.375 27.281 1 92.44 304 SER B C 1
ATOM 7298 O O . SER B 1 304 ? -8.805 34.812 27.625 1 92.44 304 SER B O 1
ATOM 7300 N N . SER B 1 305 ? -6.68 34.25 28.125 1 90.19 305 SER B N 1
ATOM 7301 C CA . SER B 1 305 ? -6.801 34.719 29.516 1 90.19 305 SER B CA 1
ATOM 7302 C C . SER B 1 305 ? -7.059 36.219 29.578 1 90.19 305 SER B C 1
ATOM 7304 O O . SER B 1 305 ? -7.844 36.656 30.422 1 90.19 305 SER B O 1
ATOM 7306 N N . ARG B 1 306 ? -6.445 36.938 28.688 1 87.56 306 ARG B N 1
ATOM 7307 C CA . ARG B 1 306 ? -6.625 38.375 28.656 1 87.56 306 ARG B CA 1
ATOM 7308 C C . ARG B 1 306 ? -8.016 38.75 28.156 1 87.56 306 ARG B C 1
ATOM 7310 O O . ARG B 1 306 ? -8.648 39.656 28.688 1 87.56 306 ARG B O 1
ATOM 7317 N N . LEU B 1 307 ? -8.508 38.094 27.172 1 90.12 307 LEU B N 1
ATOM 7318 C CA . LEU B 1 307 ? -9.828 38.375 26.609 1 90.12 307 LEU B CA 1
ATOM 7319 C C . LEU B 1 307 ? -10.922 38.031 27.609 1 90.12 307 LEU B C 1
ATOM 7321 O O . LEU B 1 307 ? -11.953 38.688 27.672 1 90.12 307 LEU B O 1
ATOM 7325 N N . LYS B 1 308 ? -10.75 37.031 28.344 1 87.62 308 LYS B N 1
ATOM 7326 C CA . LYS B 1 308 ? -11.742 36.594 29.312 1 87.62 308 LYS B CA 1
ATOM 7327 C C . LYS B 1 308 ? -11.852 37.625 30.453 1 87.62 308 LYS B C 1
ATOM 7329 O O . LYS B 1 308 ? -12.891 37.719 31.109 1 87.62 308 LYS B O 1
ATOM 7334 N N . LEU B 1 309 ? -10.781 38.312 30.672 1 79.81 309 LEU B N 1
ATOM 7335 C CA . LEU B 1 309 ? -10.797 39.344 31.703 1 79.81 309 LEU B CA 1
ATOM 7336 C C . LEU B 1 309 ? -11.586 40.562 31.234 1 79.81 309 LEU B C 1
ATOM 7338 O O . LEU B 1 309 ? -11.992 41.375 32.062 1 79.81 309 LEU B O 1
ATOM 7342 N N . MET B 1 310 ? -11.852 40.781 29.969 1 72.88 310 MET B N 1
ATOM 7343 C CA . MET B 1 310 ? -12.602 41.906 29.422 1 72.88 310 MET B CA 1
ATOM 7344 C C . MET B 1 310 ? -14.023 41.938 29.969 1 72.88 310 MET B C 1
ATOM 7346 O O . MET B 1 310 ? -14.586 43 30.188 1 72.88 310 MET B O 1
ATOM 7350 N N . ASN B 1 311 ? -14.883 40.969 29.969 1 58.59 311 ASN B N 1
ATOM 7351 C CA . ASN B 1 311 ? -16.266 40.969 30.422 1 58.59 311 ASN B CA 1
ATOM 7352 C C . ASN B 1 311 ? -16.406 41.406 31.875 1 58.59 311 ASN B C 1
ATOM 7354 O O . ASN B 1 311 ? -17.484 41.812 32.312 1 58.59 311 ASN B O 1
ATOM 7358 N N . SER B 1 312 ? -15.508 41.188 32.75 1 48 312 SER B N 1
ATOM 7359 C CA . SER B 1 312 ? -15.836 41.375 34.156 1 48 312 SER B CA 1
ATOM 7360 C C . SER B 1 312 ? -15.961 42.875 34.5 1 48 312 SER B C 1
ATOM 7362 O O . SER B 1 312 ? -16.312 43.219 35.625 1 48 312 SER B O 1
ATOM 7364 N N . ALA B 1 313 ? -15.492 43.719 33.594 1 41.81 313 ALA B N 1
ATOM 7365 C CA . ALA B 1 313 ? -15.531 45.125 34.031 1 41.81 313 ALA B CA 1
ATOM 7366 C C . ALA B 1 313 ? -16.922 45.719 33.844 1 41.81 313 ALA B C 1
ATOM 7368 O O . ALA B 1 313 ? -17.188 46.844 34.281 1 41.81 313 ALA B O 1
ATOM 7369 N N . GLY B 1 314 ? -17.766 45.219 32.906 1 38.28 314 GLY B N 1
ATOM 7370 C CA . GLY B 1 314 ? -19 45.969 32.906 1 38.28 314 GLY B CA 1
ATOM 7371 C C . GLY B 1 314 ? -19.656 46.062 34.281 1 38.28 314 GLY B C 1
ATOM 7372 O O . GLY B 1 314 ? -20.359 47.031 34.562 1 38.28 314 GLY B O 1
ATOM 7373 N N . ASN B 1 315 ? -20.078 44.875 34.812 1 36.94 315 ASN B N 1
ATOM 7374 C CA . ASN B 1 315 ? -21.031 45.062 35.906 1 36.94 315 ASN B CA 1
ATOM 7375 C C . ASN B 1 315 ? -20.359 45.625 37.156 1 36.94 315 ASN B C 1
ATOM 7377 O O . ASN B 1 315 ? -21 45.781 38.188 1 36.94 315 ASN B O 1
ATOM 7381 N N . ARG B 1 316 ? -19.062 45.344 37.406 1 38.81 316 ARG B N 1
ATOM 7382 C CA . ARG B 1 316 ? -18.719 45.781 38.75 1 38.81 316 ARG B CA 1
ATOM 7383 C C . ARG B 1 316 ? -18.312 47.25 38.75 1 38.81 316 ARG B C 1
ATOM 7385 O O . ARG B 1 316 ? -17.172 47.594 38.469 1 38.81 316 ARG B O 1
ATOM 7392 N N . ARG B 1 317 ? -19.078 48.188 38.312 1 36.25 317 ARG B N 1
ATOM 7393 C CA . ARG B 1 317 ? -19.031 49.531 38.875 1 36.25 317 ARG B CA 1
ATOM 7394 C C . ARG B 1 317 ? -18.672 49.5 40.375 1 36.25 317 ARG B C 1
ATOM 7396 O O . ARG B 1 317 ? -18.094 50.438 40.906 1 36.25 317 ARG B O 1
ATOM 7403 N N . GLY B 1 318 ? -19.359 48.594 41.25 1 33.62 318 GLY B N 1
ATOM 7404 C CA . GLY B 1 318 ? -19.344 48.812 42.688 1 33.62 318 GLY B CA 1
ATOM 7405 C C . GLY B 1 318 ? -18 48.531 43.312 1 33.62 318 GLY B C 1
ATOM 7406 O O . GLY B 1 318 ? -17.75 48.906 44.469 1 33.62 318 GLY B O 1
ATOM 7407 N N . LEU B 1 319 ? -17.391 47.344 43.188 1 33.44 319 LEU B N 1
ATOM 7408 C CA . LEU B 1 319 ? -16.312 47.156 44.156 1 33.44 319 LEU B CA 1
ATOM 7409 C C . LEU B 1 319 ? -15.102 48 43.781 1 33.44 319 LEU B C 1
ATOM 7411 O O . LEU B 1 319 ? -14.234 47.562 43.031 1 33.44 319 LEU B O 1
ATOM 7415 N N . LEU B 1 320 ? -15.125 49.312 43.438 1 34.06 320 LEU B N 1
ATOM 7416 C CA . LEU B 1 320 ? -14.141 50.375 43.406 1 34.06 320 LEU B CA 1
ATOM 7417 C C . LEU B 1 320 ? -13.242 50.312 44.625 1 34.06 320 LEU B C 1
ATOM 7419 O O . LEU B 1 320 ? -12.492 51.25 44.906 1 34.06 320 LEU B O 1
ATOM 7423 N N . GLY B 1 321 ? -13.547 49.562 45.75 1 33.38 321 GLY B N 1
ATOM 7424 C CA . GLY B 1 321 ? -12.797 49.969 46.938 1 33.38 321 GLY B CA 1
ATOM 7425 C C . GLY B 1 321 ? -11.297 49.812 46.781 1 33.38 321 GLY B C 1
ATOM 7426 O O . GLY B 1 321 ? -10.531 50.719 47.125 1 33.38 321 GLY B O 1
ATOM 7427 N N . SER B 1 322 ? -10.719 48.5 47 1 35.62 322 SER B N 1
ATOM 7428 C CA . SER B 1 322 ? -9.312 48.5 47.375 1 35.62 322 SER B CA 1
ATOM 7429 C C . SER B 1 322 ? -8.43 48.906 46.219 1 35.62 322 SER B C 1
ATOM 7431 O O . SER B 1 322 ? -8.742 48.594 45.062 1 35.62 322 SER B O 1
ATOM 7433 N N . PRO B 1 323 ? -7.629 50.094 46.25 1 38.19 323 PRO B N 1
ATOM 7434 C CA . PRO B 1 323 ? -6.668 50.688 45.312 1 38.19 323 PRO B CA 1
ATOM 7435 C C . PRO B 1 323 ? -5.934 49.625 44.5 1 38.19 323 PRO B C 1
ATOM 7437 O O . PRO B 1 323 ? -5.48 49.906 43.375 1 38.19 323 PRO B O 1
ATOM 7440 N N . SER B 1 324 ? -5.41 48.625 45.188 1 37 324 SER B N 1
ATOM 7441 C CA . SER B 1 324 ? -4.371 47.781 44.625 1 37 324 SER B CA 1
ATOM 7442 C C . SER B 1 324 ? -4.883 47.062 43.375 1 37 324 SER B C 1
ATOM 7444 O O . SER B 1 324 ? -4.102 46.438 42.656 1 37 324 SER B O 1
ATOM 7446 N N . ALA B 1 325 ? -6.102 46.562 43.469 1 39 325 ALA B N 1
ATOM 7447 C CA . ALA B 1 325 ? -6.543 45.75 42.375 1 39 325 ALA B CA 1
ATOM 7448 C C . ALA B 1 325 ? -6.863 46.594 41.125 1 39 325 ALA B C 1
ATOM 7450 O O . ALA B 1 325 ? -8.016 46.969 40.906 1 39 325 ALA B O 1
ATOM 7451 N N . ARG B 1 326 ? -6.383 47.719 40.969 1 39.59 326 ARG B N 1
ATOM 7452 C CA . ARG B 1 326 ? -6.441 48.375 39.656 1 39.59 326 ARG B CA 1
ATOM 7453 C C . ARG B 1 326 ? -6.426 47.344 38.531 1 39.59 326 ARG B C 1
ATOM 7455 O O . ARG B 1 326 ? -5.359 46.906 38.094 1 39.59 326 ARG B O 1
ATOM 7462 N N . ARG B 1 327 ? -7.246 46.375 38.656 1 44.38 327 ARG B N 1
ATOM 7463 C CA . ARG B 1 327 ? -7.52 45.375 37.594 1 44.38 327 ARG B CA 1
ATOM 7464 C C . ARG B 1 327 ? -7.699 46.062 36.25 1 44.38 327 ARG B C 1
ATOM 7466 O O . ARG B 1 327 ? -8.586 46.906 36.094 1 44.38 327 ARG B O 1
ATOM 7473 N N . GLN B 1 328 ? -6.59 46.312 35.531 1 47.31 328 GLN B N 1
ATOM 7474 C CA . GLN B 1 328 ? -6.496 46.844 34.188 1 47.31 328 GLN B CA 1
ATOM 7475 C C . GLN B 1 328 ? -7.652 46.344 33.312 1 47.31 328 GLN B C 1
ATOM 7477 O O . GLN B 1 328 ? -7.809 45.156 33.094 1 47.31 328 GLN B O 1
ATOM 7482 N N . VAL B 1 329 ? -8.773 46.875 33.438 1 52.38 329 VAL B N 1
ATOM 7483 C CA . VAL B 1 329 ? -9.914 46.688 32.562 1 52.38 329 VAL B CA 1
ATOM 7484 C C . VAL B 1 329 ? -9.43 46.625 31.109 1 52.38 329 VAL B C 1
ATOM 7486 O O . VAL B 1 329 ? -8.789 47.562 30.625 1 52.38 329 VAL B O 1
ATOM 7489 N N . ILE B 1 330 ? -9.289 45.438 30.547 1 64.94 330 ILE B N 1
ATOM 7490 C CA . ILE B 1 330 ? -8.93 45.281 29.141 1 64.94 330 ILE B CA 1
ATOM 7491 C C . ILE B 1 330 ? -10.133 45.625 28.266 1 64.94 330 ILE B C 1
ATOM 7493 O O . ILE B 1 330 ? -11.211 45.031 28.438 1 64.94 330 ILE B O 1
ATOM 7497 N N . HIS B 1 331 ? -10.062 46.781 27.656 1 70.38 331 HIS B N 1
ATOM 7498 C CA . HIS B 1 331 ? -11.094 47.25 26.734 1 70.38 331 HIS B CA 1
ATOM 7499 C C . HIS B 1 331 ? -10.938 46.594 25.359 1 70.38 331 HIS B C 1
ATOM 7501 O O . HIS B 1 331 ? -9.828 46.188 24.984 1 70.38 331 HIS B O 1
ATOM 7507 N N . PRO B 1 332 ? -12.062 46.281 24.781 1 83.94 332 PRO B N 1
ATOM 7508 C CA . PRO B 1 332 ? -12.008 45.812 23.406 1 83.94 332 PRO B CA 1
ATOM 7509 C C . PRO B 1 332 ? -11.492 46.844 22.422 1 83.94 332 PRO B C 1
ATOM 7511 O O . PRO B 1 332 ? -12.273 47.438 21.688 1 83.94 332 PRO B O 1
ATOM 7514 N N . VAL B 1 333 ? -10.273 47 22.344 1 82.94 333 VAL B N 1
ATOM 7515 C CA . VAL B 1 333 ? -9.609 48.094 21.609 1 82.94 333 VAL B CA 1
ATOM 7516 C C . VAL B 1 333 ? -9.758 47.844 20.109 1 82.94 333 VAL B C 1
ATOM 7518 O O . VAL B 1 333 ? -10 48.781 19.344 1 82.94 333 VAL B O 1
ATOM 7521 N N . SER B 1 334 ? -9.633 46.656 19.672 1 89.62 334 SER B N 1
ATOM 7522 C CA . SER B 1 334 ? -9.688 46.375 18.234 1 89.62 334 SER B CA 1
ATOM 7523 C C . SER B 1 334 ? -11.094 46.562 17.688 1 89.62 334 SER B C 1
ATOM 7525 O O . SER B 1 334 ? -11.266 47.125 16.609 1 89.62 334 SER B O 1
ATOM 7527 N N . ARG B 1 335 ? -12.062 46.094 18.406 1 88.56 335 ARG B N 1
ATOM 7528 C CA . ARG B 1 335 ? -13.445 46.25 17.969 1 88.56 335 ARG B CA 1
ATOM 7529 C C . ARG B 1 335 ? -13.828 47.75 17.906 1 88.56 335 ARG B C 1
ATOM 7531 O O . ARG B 1 335 ? -14.469 48.188 16.953 1 88.56 335 ARG B O 1
ATOM 7538 N N . VAL B 1 336 ? -13.406 48.469 18.859 1 86.31 336 VAL B N 1
ATOM 7539 C CA . VAL B 1 336 ? -13.711 49.906 18.922 1 86.31 336 VAL B CA 1
ATOM 7540 C C . VAL B 1 336 ? -13.016 50.625 17.781 1 86.31 336 VAL B C 1
ATOM 7542 O O . VAL B 1 336 ? -13.578 51.562 17.188 1 86.31 336 VAL B O 1
ATOM 7545 N N . SER B 1 337 ? -11.805 50.188 17.5 1 88.5 337 SER B N 1
ATOM 7546 C CA . SER B 1 337 ? -11.086 50.812 16.375 1 88.5 337 SER B CA 1
ATOM 7547 C C . SER B 1 337 ? -11.812 50.562 15.062 1 88.5 337 SER B C 1
ATOM 7549 O O . SER B 1 337 ? -11.875 51.469 14.219 1 88.5 337 SER B O 1
ATOM 7551 N N . LEU B 1 338 ? -12.367 49.438 14.875 1 89.5 338 LEU B N 1
ATOM 7552 C CA . LEU B 1 338 ? -13.109 49.125 13.656 1 89.5 338 LEU B CA 1
ATOM 7553 C C . LEU B 1 338 ? -14.398 49.969 13.586 1 89.5 338 LEU B C 1
ATOM 7555 O O . LEU B 1 338 ? -14.812 50.375 12.508 1 89.5 338 LEU B O 1
ATOM 7559 N N . CYS B 1 339 ? -14.961 50.188 14.711 1 85.62 339 CYS B N 1
ATOM 7560 C CA . CYS B 1 339 ? -16.172 51 14.773 1 85.62 339 CYS B CA 1
ATOM 7561 C C . CYS B 1 339 ? -15.852 52.469 14.43 1 85.62 339 CYS B C 1
ATOM 7563 O O . CYS B 1 339 ? -16.594 53.094 13.695 1 85.62 339 CYS B O 1
ATOM 7565 N N . ARG B 1 340 ? -14.766 52.875 14.922 1 84.12 340 ARG B N 1
ATOM 7566 C CA . ARG B 1 340 ? -14.359 54.25 14.688 1 84.12 340 ARG B CA 1
ATOM 7567 C C . ARG B 1 340 ? -14.039 54.5 13.211 1 84.12 340 ARG B C 1
ATOM 7569 O O . ARG B 1 340 ? -14.258 55.594 12.688 1 84.12 340 ARG B O 1
ATOM 7576 N N . LEU B 1 341 ? -13.617 53.469 12.594 1 87.12 341 LEU B N 1
ATOM 7577 C CA . LEU B 1 341 ? -13.289 53.562 11.18 1 87.12 341 LEU B CA 1
ATOM 7578 C C . LEU B 1 341 ? -14.547 53.438 10.32 1 87.12 341 LEU B C 1
ATOM 7580 O O . LEU B 1 341 ? -14.492 53.625 9.102 1 87.12 341 LEU B O 1
ATOM 7584 N N . GLY B 1 342 ? -15.625 53.062 10.867 1 80.31 342 GLY B N 1
ATOM 7585 C CA . GLY B 1 342 ? -16.891 52.969 10.156 1 80.31 342 GLY B CA 1
ATOM 7586 C C . GLY B 1 342 ? -17.062 51.656 9.406 1 80.31 342 GLY B C 1
ATOM 7587 O O . GLY B 1 342 ? -17.875 51.562 8.492 1 80.31 342 GLY B O 1
ATOM 7588 N N . ILE B 1 343 ? -16.281 50.781 9.742 1 84.06 343 ILE B N 1
ATOM 7589 C CA . ILE B 1 343 ? -16.344 49.5 9.055 1 84.06 343 ILE B CA 1
ATOM 7590 C C . ILE B 1 343 ? -17.453 48.625 9.664 1 84.06 343 ILE B C 1
ATOM 7592 O O . ILE B 1 343 ? -18.172 47.938 8.953 1 84.06 343 ILE B O 1
ATOM 7596 N N . ILE B 1 344 ? -17.578 48.656 11.023 1 82.12 344 ILE B N 1
ATOM 7597 C CA . ILE B 1 344 ? -18.656 47.969 11.711 1 82.12 344 ILE B CA 1
ATOM 7598 C C . ILE B 1 344 ? -19.625 48.969 12.312 1 82.12 344 ILE B C 1
ATOM 7600 O O . ILE B 1 344 ? -19.234 50.094 12.672 1 82.12 344 ILE B O 1
ATOM 7604 N N . SER B 1 345 ? -21.016 48.562 12.211 1 75 345 SER B N 1
ATOM 7605 C CA . SER B 1 345 ? -22.016 49.438 12.812 1 75 345 SER B CA 1
ATOM 7606 C C . SER B 1 345 ? -21.969 49.375 14.336 1 75 345 SER B C 1
ATOM 7608 O O . SER B 1 345 ? -21.891 48.281 14.914 1 75 345 SER B O 1
ATOM 7610 N N . CYS B 1 346 ? -21.594 50.312 14.961 1 64.12 346 CYS B N 1
ATOM 7611 C CA . CYS B 1 346 ? -21.484 50.344 16.422 1 64.12 346 CYS B CA 1
ATOM 7612 C C . CYS B 1 346 ? -22.812 50.75 17.062 1 64.12 346 CYS B C 1
ATOM 7614 O O . CYS B 1 346 ? -23.188 51.906 17.016 1 64.12 346 CYS B O 1
ATOM 7616 N N . LYS B 1 347 ? -23.953 50.094 16.828 1 54.31 347 LYS B N 1
ATOM 7617 C CA . LYS B 1 347 ? -25.109 50.531 17.609 1 54.31 347 LYS B CA 1
ATOM 7618 C C . LYS B 1 347 ? -24.734 50.781 19.062 1 54.31 347 LYS B C 1
ATOM 7620 O O . LYS B 1 347 ? -25.25 51.719 19.688 1 54.31 347 LYS B O 1
ATOM 7625 N N . GLU B 1 348 ? -24.453 49.781 19.828 1 48.19 348 GLU B N 1
ATOM 7626 C CA . GLU B 1 348 ? -24.266 49.906 21.281 1 48.19 348 GLU B CA 1
ATOM 7627 C C . GLU B 1 348 ? -23.016 50.719 21.609 1 48.19 348 GLU B C 1
ATOM 7629 O O . GLU B 1 348 ? -21.969 50.156 21.906 1 48.19 348 GLU B O 1
ATOM 7634 N N . VAL B 1 349 ? -22.672 51.5 20.875 1 45.06 349 VAL B N 1
ATOM 7635 C CA . VAL B 1 349 ? -21.594 52.5 21.016 1 45.06 349 VAL B CA 1
ATOM 7636 C C . VAL B 1 349 ? -21.625 53.094 22.406 1 45.06 349 VAL B C 1
ATOM 7638 O O . VAL B 1 349 ? -20.859 54 22.719 1 45.06 349 VAL B O 1
ATOM 7641 N N . ASP B 1 350 ? -22.688 52.938 23.016 1 45.25 350 ASP B N 1
ATOM 7642 C CA . ASP B 1 350 ? -22.625 53.594 24.328 1 45.25 350 ASP B CA 1
ATOM 7643 C C . ASP B 1 350 ? -21.328 53.25 25.047 1 45.25 350 ASP B C 1
ATOM 7645 O O . ASP B 1 350 ? -21.016 53.812 26.109 1 45.25 350 ASP B O 1
ATOM 7649 N N . ILE B 1 351 ? -20.828 52.188 24.719 1 45 351 ILE B N 1
ATOM 7650 C CA . ILE B 1 351 ? -19.578 51.844 25.375 1 45 351 ILE B CA 1
ATOM 7651 C C . ILE B 1 351 ? -18.484 52.781 24.906 1 45 351 ILE B C 1
ATOM 7653 O O . ILE B 1 351 ? -17.484 53 25.609 1 45 351 ILE B O 1
ATOM 7657 N N . ILE B 1 352 ? -18.625 53.438 23.766 1 45.69 352 ILE B N 1
ATOM 7658 C CA . ILE B 1 352 ? -17.641 54.281 23.109 1 45.69 352 ILE B CA 1
ATOM 7659 C C . ILE B 1 352 ? -17.547 55.625 23.844 1 45.69 352 ILE B C 1
ATOM 7661 O O . ILE B 1 352 ? -16.547 56.312 23.734 1 45.69 352 ILE B O 1
ATOM 7665 N N . GLY B 1 353 ? -18.703 56.156 24.203 1 42.47 353 GLY B N 1
ATOM 7666 C CA . GLY B 1 353 ? -18.594 57.5 24.734 1 42.47 353 GLY B CA 1
ATOM 7667 C C . GLY B 1 353 ? -17.438 57.656 25.703 1 42.47 353 GLY B C 1
ATOM 7668 O O . GLY B 1 353 ? -16.75 58.688 25.672 1 42.47 353 GLY B O 1
ATOM 7669 N N . GLU B 1 354 ? -17.547 56.938 26.812 1 41.97 354 GLU B N 1
ATOM 7670 C CA . GLU B 1 354 ? -16.562 57.219 27.859 1 41.97 354 GLU B CA 1
ATOM 7671 C C . GLU B 1 354 ? -15.164 56.75 27.438 1 41.97 354 GLU B C 1
ATOM 7673 O O . GLU B 1 354 ? -14.18 57.031 28.125 1 41.97 354 GLU B O 1
ATOM 7678 N N . ALA B 1 355 ? -14.922 55.906 26.469 1 43.38 355 ALA B N 1
ATOM 7679 C CA . ALA B 1 355 ? -13.648 55.281 26.156 1 43.38 355 ALA B CA 1
ATOM 7680 C C . ALA B 1 355 ? -12.82 56.156 25.219 1 43.38 355 ALA B C 1
ATOM 7682 O O . ALA B 1 355 ? -12.609 55.781 24.047 1 43.38 355 ALA B O 1
ATOM 7683 N N . THR B 1 356 ? -13.047 57.281 25.031 1 42.06 356 THR B N 1
ATOM 7684 C CA . THR B 1 356 ? -12.273 58.219 24.219 1 42.06 356 THR B CA 1
ATOM 7685 C C . THR B 1 356 ? -10.812 57.781 24.156 1 42.06 356 THR B C 1
ATOM 7687 O O . THR B 1 356 ? -10.133 58.062 23.156 1 42.06 356 THR B O 1
ATOM 7690 N N . THR B 1 357 ? -10.055 57.688 25.344 1 45.78 357 THR B N 1
ATOM 7691 C CA . THR B 1 357 ? -8.609 57.531 25.328 1 45.78 357 THR B CA 1
ATOM 7692 C C . THR B 1 357 ? -8.234 56.062 25.375 1 45.78 357 THR B C 1
ATOM 7694 O O . THR B 1 357 ? -7.711 55.562 26.375 1 45.78 357 THR B O 1
ATOM 7697 N N . LEU B 1 358 ? -9.023 55.219 24.812 1 49.44 358 LEU B N 1
ATOM 7698 C CA . LEU B 1 358 ? -8.719 53.781 24.969 1 49.44 358 LEU B CA 1
ATOM 7699 C C . LEU B 1 358 ? -7.34 53.469 24.406 1 49.44 358 LEU B C 1
ATOM 7701 O O . LEU B 1 358 ? -7.117 53.594 23.203 1 49.44 358 LEU B O 1
ATOM 7705 N N . VAL B 1 359 ? -6.312 53.75 25.188 1 50.66 359 VAL B N 1
ATOM 7706 C CA . VAL B 1 359 ? -4.922 53.406 24.922 1 50.66 359 VAL B CA 1
ATOM 7707 C C . VAL B 1 359 ? -4.766 51.906 24.922 1 50.66 359 VAL B C 1
ATOM 7709 O O . VAL B 1 359 ? -5.297 51.219 25.812 1 50.66 359 VAL B O 1
ATOM 7712 N N . GLY B 1 360 ? -4.668 51.25 23.766 1 56.91 360 GLY B N 1
ATOM 7713 C CA . GLY B 1 360 ? -4.359 49.844 23.578 1 56.91 360 GLY B CA 1
ATOM 7714 C C . GLY B 1 360 ? -3.449 49.281 24.656 1 56.91 360 GLY B C 1
ATOM 7715 O O . GLY B 1 360 ? -3.322 49.844 25.734 1 56.91 360 GLY B O 1
ATOM 7716 N N . ASP B 1 361 ? -2.893 48.125 24.594 1 57.97 361 ASP B N 1
ATOM 7717 C CA . ASP B 1 361 ? -2.053 47.312 25.469 1 57.97 361 ASP B CA 1
ATOM 7718 C C . ASP B 1 361 ? -0.72 48 25.75 1 57.97 361 ASP B C 1
ATOM 7720 O O . ASP B 1 361 ? 0.291 47.688 25.109 1 57.97 361 ASP B O 1
ATOM 7724 N N . VAL B 1 362 ? -0.744 49.312 26.328 1 55.38 362 VAL B N 1
ATOM 7725 C CA . VAL B 1 362 ? 0.517 49.969 26.688 1 55.38 362 VAL B CA 1
ATOM 7726 C C . VAL B 1 362 ? 0.924 49.562 28.094 1 55.38 362 VAL B C 1
ATOM 7728 O O . VAL B 1 362 ? 0.139 49.719 29.047 1 55.38 362 VAL B O 1
ATOM 7731 N N . PHE B 1 363 ? 1.721 48.656 28.25 1 54 363 PHE B N 1
ATOM 7732 C CA . PHE B 1 363 ? 2.277 48.312 29.547 1 54 363 PHE B CA 1
ATOM 7733 C C . PHE B 1 363 ? 3.455 49.219 29.891 1 54 363 PHE B C 1
ATOM 7735 O O . PHE B 1 363 ? 4.453 49.25 29.172 1 54 363 PHE B O 1
ATOM 7742 N N . VAL B 1 364 ? 3.121 50.281 30.672 1 52.75 364 VAL B N 1
ATOM 7743 C CA . VAL B 1 364 ? 4.199 51.156 31.141 1 52.75 364 VAL B CA 1
ATOM 7744 C C . VAL B 1 364 ? 5.055 50.406 32.156 1 52.75 364 VAL B C 1
ATOM 7746 O O . VAL B 1 364 ? 4.551 49.938 33.188 1 52.75 364 VAL B O 1
ATOM 7749 N N . GLY B 1 365 ? 6.375 50.125 31.891 1 53.59 365 GLY B N 1
ATOM 7750 C CA . GLY B 1 365 ? 7.379 49.562 32.781 1 53.59 365 GLY B CA 1
ATOM 7751 C C . GLY B 1 365 ? 7.406 48.062 32.781 1 53.59 365 GLY B C 1
ATOM 7752 O O . GLY B 1 365 ? 8.414 47.469 33.188 1 53.59 365 GLY B O 1
ATOM 7753 N N . GLU B 1 366 ? 6.148 47.312 32.812 1 60.62 366 GLU B N 1
ATOM 7754 C CA . GLU B 1 366 ? 6.141 45.875 32.875 1 60.62 366 GLU B CA 1
ATOM 7755 C C . GLU B 1 366 ? 5.984 45.25 31.5 1 60.62 366 GLU B C 1
ATOM 7757 O O . GLU B 1 366 ? 5.387 45.844 30.594 1 60.62 366 GLU B O 1
ATOM 7762 N N . VAL B 1 367 ? 6.695 44.25 31.328 1 69.56 367 VAL B N 1
ATOM 7763 C CA . VAL B 1 367 ? 6.641 43.562 30.047 1 69.56 367 VAL B CA 1
ATOM 7764 C C . VAL B 1 367 ? 5.273 42.875 29.875 1 69.56 367 VAL B C 1
ATOM 7766 O O . VAL B 1 367 ? 4.781 42.219 30.781 1 69.56 367 VAL B O 1
ATOM 7769 N N . ASN B 1 368 ? 4.543 43.281 28.938 1 78.88 368 ASN B N 1
ATOM 7770 C CA . ASN B 1 368 ? 3.277 42.656 28.547 1 78.88 368 ASN B CA 1
ATOM 7771 C C . ASN B 1 368 ? 3.4 41.156 28.453 1 78.88 368 ASN B C 1
ATOM 7773 O O . ASN B 1 368 ? 4.316 40.656 27.797 1 78.88 368 ASN B O 1
ATOM 7777 N N . PRO B 1 369 ? 2.615 40.469 29.234 1 84.44 369 PRO B N 1
ATOM 7778 C CA . PRO B 1 369 ? 2.695 39 29.203 1 84.44 369 PRO B CA 1
ATOM 7779 C C . PRO B 1 369 ? 2.615 38.438 27.781 1 84.44 369 PRO B C 1
ATOM 7781 O O . PRO B 1 369 ? 3.238 37.406 27.484 1 84.44 369 PRO B O 1
ATOM 7784 N N . LEU B 1 370 ? 1.882 39.062 26.953 1 88.81 370 LEU B N 1
ATOM 7785 C CA . LEU B 1 370 ? 1.785 38.594 25.562 1 88.81 370 LEU B CA 1
ATOM 7786 C C . LEU B 1 370 ? 3.113 38.781 24.844 1 88.81 370 LEU B C 1
ATOM 7788 O O . LEU B 1 370 ? 3.523 37.906 24.062 1 88.81 370 LEU B O 1
ATOM 7792 N N . GLU B 1 371 ? 3.768 39.875 25.094 1 87.5 371 GLU B N 1
ATOM 7793 C CA . GLU B 1 371 ? 5.074 40.125 24.484 1 87.5 371 GLU B CA 1
ATOM 7794 C C . GLU B 1 371 ? 6.102 39.094 24.953 1 87.5 371 GLU B C 1
ATOM 7796 O O . GLU B 1 371 ? 6.93 38.656 24.172 1 87.5 371 GLU B O 1
ATOM 7801 N N . ASN B 1 372 ? 6 38.781 26.172 1 87.12 372 ASN B N 1
ATOM 7802 C CA . ASN B 1 372 ? 6.91 37.781 26.734 1 87.12 372 ASN B CA 1
ATOM 7803 C C . ASN B 1 372 ? 6.684 36.406 26.094 1 87.12 372 ASN B C 1
ATOM 7805 O O . ASN B 1 372 ? 7.637 35.688 25.812 1 87.12 372 ASN B O 1
ATOM 7809 N N . ALA B 1 373 ? 5.43 36.062 26 1 89.75 373 ALA B N 1
ATOM 7810 C CA . ALA B 1 373 ? 5.105 34.781 25.375 1 89.75 373 ALA B CA 1
ATOM 7811 C C . ALA B 1 373 ? 5.621 34.719 23.938 1 89.75 373 ALA B C 1
ATOM 7813 O O . ALA B 1 373 ? 6.113 33.688 23.5 1 89.75 373 ALA B O 1
ATOM 7814 N N . VAL B 1 374 ? 5.523 35.781 23.219 1 89.62 374 VAL B N 1
ATOM 7815 C CA . VAL B 1 374 ? 5.977 35.844 21.844 1 89.62 374 VAL B CA 1
ATOM 7816 C C . VAL B 1 374 ? 7.496 35.719 21.781 1 89.62 374 VAL B C 1
ATOM 7818 O O . VAL B 1 374 ? 8.039 34.969 20.969 1 89.62 374 VAL B O 1
ATOM 7821 N N . LYS B 1 375 ? 8.164 36.438 22.656 1 86.81 375 LYS B N 1
ATOM 7822 C CA . LYS B 1 375 ? 9.625 36.406 22.688 1 86.81 375 LYS B CA 1
ATOM 7823 C C . LYS B 1 375 ? 10.133 35.031 23.016 1 86.81 375 LYS B C 1
ATOM 7825 O O . LYS B 1 375 ? 11.125 34.562 22.453 1 86.81 375 LYS B O 1
ATOM 7830 N N . GLN B 1 376 ? 9.445 34.344 23.859 1 86.69 376 GLN B N 1
ATOM 7831 C CA . GLN B 1 376 ? 9.828 33 24.234 1 86.69 376 GLN B CA 1
ATOM 7832 C C . GLN B 1 376 ? 9.641 32.031 23.062 1 86.69 376 GLN B C 1
ATOM 7834 O O . GLN B 1 376 ? 10.438 31.125 22.875 1 86.69 376 GLN B O 1
ATOM 7839 N N . SER B 1 377 ? 8.594 32.219 22.344 1 87.56 377 SER B N 1
ATOM 7840 C CA . SER B 1 377 ? 8.312 31.344 21.203 1 87.56 377 SER B CA 1
ATOM 7841 C C . SER B 1 377 ? 9.281 31.594 20.062 1 87.56 377 SER B C 1
ATOM 7843 O O . SER B 1 377 ? 9.594 30.688 19.281 1 87.56 377 SER B O 1
ATOM 7845 N N . MET B 1 378 ? 9.789 32.781 19.969 1 86.19 378 MET B N 1
ATOM 7846 C CA . MET B 1 378 ? 10.68 33.156 18.875 1 86.19 378 MET B CA 1
ATOM 7847 C C . MET B 1 378 ? 12.078 32.594 19.109 1 86.19 378 MET B C 1
ATOM 7849 O O . MET B 1 378 ? 12.844 32.438 18.156 1 86.19 378 MET B O 1
ATOM 7853 N N . LYS B 1 379 ? 12.406 32.312 20.281 1 81.69 379 LYS B N 1
ATOM 7854 C CA . LYS B 1 379 ? 13.742 31.797 20.594 1 81.69 379 LYS B CA 1
ATOM 7855 C C . LYS B 1 379 ? 14 30.453 19.938 1 81.69 379 LYS B C 1
ATOM 7857 O O . LYS B 1 379 ? 15.133 30.156 19.547 1 81.69 379 LYS B O 1
ATOM 7862 N N . ASN B 1 380 ? 13.031 29.703 19.719 1 77.75 380 ASN B N 1
ATOM 7863 C CA . ASN B 1 380 ? 13.195 28.344 19.203 1 77.75 380 ASN B CA 1
ATOM 7864 C C . ASN B 1 380 ? 13.016 28.297 17.688 1 77.75 380 ASN B C 1
ATOM 7866 O O . ASN B 1 380 ? 13.07 27.219 17.078 1 77.75 380 ASN B O 1
ATOM 7870 N N . ILE B 1 381 ? 12.875 29.422 17.031 1 84.25 381 ILE B N 1
ATOM 7871 C CA . ILE B 1 381 ? 12.617 29.469 15.594 1 84.25 381 ILE B CA 1
ATOM 7872 C C . ILE B 1 381 ? 13.898 29.141 14.828 1 84.25 381 ILE B C 1
ATOM 7874 O O . ILE B 1 381 ? 13.852 28.484 13.789 1 84.25 381 ILE B O 1
ATOM 7878 N N . GLY B 1 382 ? 14.984 29.547 15.336 1 81.5 382 GLY B N 1
ATOM 7879 C CA . GLY B 1 382 ? 16.25 29.328 14.648 1 81.5 382 GLY B CA 1
ATOM 7880 C C . GLY B 1 382 ? 16.562 27.859 14.445 1 81.5 382 GLY B C 1
ATOM 7881 O O . GLY B 1 382 ? 16.922 27.438 13.344 1 81.5 382 GLY B O 1
ATOM 7882 N N . ARG B 1 383 ? 16.328 27.094 15.43 1 82.69 383 ARG B N 1
ATOM 7883 C CA . ARG B 1 383 ? 16.609 25.672 15.336 1 82.69 383 ARG B CA 1
ATOM 7884 C C . ARG B 1 383 ? 15.633 24.984 14.398 1 82.69 383 ARG B C 1
ATOM 7886 O O . ARG B 1 383 ? 16 24.062 13.664 1 82.69 383 ARG B O 1
ATOM 7893 N N . ALA B 1 384 ? 14.438 25.391 14.484 1 86.69 384 ALA B N 1
ATOM 7894 C CA . ALA B 1 384 ? 13.422 24.812 13.617 1 86.69 384 ALA B CA 1
ATOM 7895 C C . ALA B 1 384 ? 13.688 25.125 12.148 1 86.69 384 ALA B C 1
ATOM 7897 O O . ALA B 1 384 ? 13.523 24.266 11.281 1 86.69 384 ALA B O 1
ATOM 7898 N N . GLU B 1 385 ? 14.078 26.328 11.891 1 87.44 385 GLU B N 1
ATOM 7899 C CA . GLU B 1 385 ? 14.375 26.719 10.523 1 87.44 385 GLU B CA 1
ATOM 7900 C C . GLU B 1 385 ? 15.602 25.984 9.984 1 87.44 385 GLU B C 1
ATOM 7902 O O . GLU B 1 385 ? 15.625 25.594 8.82 1 87.44 385 GLU B O 1
ATOM 7907 N N . ALA B 1 386 ? 16.547 25.875 10.773 1 87.69 386 ALA B N 1
ATOM 7908 C CA . ALA B 1 386 ? 17.75 25.141 10.367 1 87.69 386 ALA B CA 1
ATOM 7909 C C . ALA B 1 386 ? 17.422 23.688 10.047 1 87.69 386 ALA B C 1
ATOM 7911 O O . ALA B 1 386 ? 17.906 23.125 9.07 1 87.69 386 ALA B O 1
ATOM 7912 N N . ALA B 1 387 ? 16.641 23.125 10.898 1 90.44 387 ALA B N 1
ATOM 7913 C CA . ALA B 1 387 ? 16.234 21.734 10.664 1 90.44 387 ALA B CA 1
ATOM 7914 C C . ALA B 1 387 ? 15.414 21.609 9.383 1 90.44 387 ALA B C 1
ATOM 7916 O O . ALA B 1 387 ? 15.586 20.656 8.625 1 90.44 387 ALA B O 1
ATOM 7917 N N . GLN B 1 388 ? 14.516 22.531 9.18 1 89.38 388 GLN B N 1
ATOM 7918 C CA . GLN B 1 388 ? 13.695 22.5 7.977 1 89.38 388 GLN B CA 1
ATOM 7919 C C . GLN B 1 388 ? 14.547 22.656 6.719 1 89.38 388 GLN B C 1
ATOM 7921 O O . GLN B 1 388 ? 14.227 22.094 5.672 1 89.38 388 GLN B O 1
ATOM 7926 N N . ALA B 1 389 ? 15.562 23.406 6.801 1 89.75 389 ALA B N 1
ATOM 7927 C CA . ALA B 1 389 ? 16.469 23.562 5.668 1 89.75 389 ALA B CA 1
ATOM 7928 C C . ALA B 1 389 ? 17.125 22.234 5.297 1 89.75 389 ALA B C 1
ATOM 7930 O O . ALA B 1 389 ? 17.312 21.938 4.113 1 89.75 389 ALA B O 1
ATOM 7931 N N . THR B 1 390 ? 17.453 21.469 6.289 1 91.81 390 THR B N 1
ATOM 7932 C CA . THR B 1 390 ? 18.047 20.172 6.008 1 91.81 390 THR B CA 1
ATOM 7933 C C . THR B 1 390 ? 17.031 19.25 5.359 1 91.81 390 THR B C 1
ATOM 7935 O O . THR B 1 390 ? 17.375 18.453 4.48 1 91.81 390 THR B O 1
ATOM 7938 N N . VAL B 1 391 ? 15.828 19.328 5.832 1 91.75 391 VAL B N 1
ATOM 7939 C CA . VAL B 1 391 ? 14.758 18.5 5.273 1 91.75 391 VAL B CA 1
ATOM 7940 C C . VAL B 1 391 ? 14.547 18.859 3.807 1 91.75 391 VAL B C 1
ATOM 7942 O O . VAL B 1 391 ? 14.391 17.984 2.959 1 91.75 391 VAL B O 1
ATOM 7945 N N . ASP B 1 392 ? 14.617 20.125 3.469 1 88.62 392 ASP B N 1
ATOM 7946 C CA . ASP B 1 392 ? 14.398 20.578 2.098 1 88.62 392 ASP B CA 1
ATOM 7947 C C . ASP B 1 392 ? 15.555 20.156 1.191 1 88.62 392 ASP B C 1
ATOM 7949 O O . ASP B 1 392 ? 15.359 19.906 0.001 1 88.62 392 ASP B O 1
ATOM 7953 N N . GLN B 1 393 ? 16.609 20.047 1.749 1 88.19 393 GLN B N 1
ATOM 7954 C CA . GLN B 1 393 ? 17.781 19.672 0.968 1 88.19 393 GLN B CA 1
ATOM 7955 C C . GLN B 1 393 ? 17.766 18.188 0.604 1 88.19 393 GLN B C 1
ATOM 7957 O O . GLN B 1 393 ? 18.344 17.781 -0.406 1 88.19 393 GLN B O 1
ATOM 7962 N N . VAL B 1 394 ? 17.109 17.453 1.426 1 90.69 394 VAL B N 1
ATOM 7963 C CA . VAL B 1 394 ? 17.172 16 1.209 1 90.69 394 VAL B CA 1
ATOM 7964 C C . VAL B 1 394 ? 15.969 15.555 0.376 1 90.69 394 VAL B C 1
ATOM 7966 O O . VAL B 1 394 ? 15.891 14.398 -0.038 1 90.69 394 VAL B O 1
ATOM 7969 N N . LYS B 1 395 ? 15.086 16.422 0.164 1 88.19 395 LYS B N 1
ATOM 7970 C CA . LYS B 1 395 ? 13.953 16.094 -0.694 1 88.19 395 LYS B CA 1
ATOM 7971 C C . LYS B 1 395 ? 14.398 15.867 -2.133 1 88.19 395 LYS B C 1
ATOM 7973 O O . LYS B 1 395 ? 15.086 16.703 -2.721 1 88.19 395 LYS B O 1
ATOM 7978 N N . VAL B 1 396 ? 14.117 14.711 -2.596 1 85.12 396 VAL B N 1
ATOM 7979 C CA . VAL B 1 396 ? 14.484 14.352 -3.961 1 85.12 396 VAL B CA 1
ATOM 7980 C C . VAL B 1 396 ? 13.234 14.188 -4.812 1 85.12 396 VAL B C 1
ATOM 7982 O O . VAL B 1 396 ? 12.156 13.898 -4.289 1 85.12 396 VAL B O 1
ATOM 7985 N N . GLU B 1 397 ? 13.477 14.461 -6.094 1 79.62 397 GLU B N 1
ATOM 7986 C CA . GLU B 1 397 ? 12.344 14.336 -7.012 1 79.62 397 GLU B CA 1
ATOM 7987 C C . GLU B 1 397 ? 12.352 12.984 -7.715 1 79.62 397 GLU B C 1
ATOM 7989 O O . GLU B 1 397 ? 13.414 12.438 -8.016 1 79.62 397 GLU B O 1
ATOM 7994 N N . GLY B 1 398 ? 11.102 12.453 -7.871 1 78.19 398 GLY B N 1
ATOM 7995 C CA . GLY B 1 398 ? 10.945 11.195 -8.586 1 78.19 398 GLY B CA 1
ATOM 7996 C C . GLY B 1 398 ? 10.695 10.016 -7.664 1 78.19 398 GLY B C 1
ATOM 7997 O O . GLY B 1 398 ? 11.336 9.891 -6.617 1 78.19 398 GLY B O 1
ATOM 7998 N N . ILE B 1 399 ? 9.859 9.234 -8.039 1 79.69 399 ILE B N 1
ATOM 7999 C CA . ILE B 1 399 ? 9.469 8.086 -7.223 1 79.69 399 ILE B CA 1
ATOM 8000 C C . ILE B 1 399 ? 10.617 7.082 -7.168 1 79.69 399 ILE B C 1
ATOM 8002 O O . ILE B 1 399 ? 10.883 6.496 -6.117 1 79.69 399 ILE B O 1
ATOM 8006 N N . ASP B 1 400 ? 11.297 6.824 -8.289 1 79.81 400 ASP B N 1
ATOM 8007 C CA . ASP B 1 400 ? 12.367 5.836 -8.344 1 79.81 400 ASP B CA 1
ATOM 8008 C C . ASP B 1 400 ? 13.523 6.23 -7.43 1 79.81 400 ASP B C 1
ATOM 8010 O O . ASP B 1 400 ? 14.07 5.387 -6.711 1 79.81 400 ASP B O 1
ATOM 8014 N N . THR B 1 401 ? 13.828 7.477 -7.531 1 86.81 401 THR B N 1
ATOM 8015 C CA . THR B 1 401 ? 14.914 7.949 -6.684 1 86.81 401 THR B CA 1
ATOM 8016 C C . THR B 1 401 ? 14.547 7.82 -5.211 1 86.81 401 THR B C 1
ATOM 8018 O O . THR B 1 401 ? 15.375 7.414 -4.391 1 86.81 401 THR B O 1
ATOM 8021 N N . ASN B 1 402 ? 13.312 8.172 -4.926 1 90.75 402 ASN B N 1
ATOM 8022 C CA . ASN B 1 402 ? 12.852 8.062 -3.545 1 90.75 402 ASN B CA 1
ATOM 8023 C C . ASN B 1 402 ? 12.852 6.621 -3.061 1 90.75 402 ASN B C 1
ATOM 8025 O O . ASN B 1 402 ? 13.156 6.352 -1.896 1 90.75 402 ASN B O 1
ATOM 8029 N N . VAL B 1 403 ? 12.555 5.766 -3.852 1 89.12 403 VAL B N 1
ATOM 8030 C CA . VAL B 1 403 ? 12.531 4.355 -3.486 1 89.12 403 VAL B CA 1
ATOM 8031 C C . VAL B 1 403 ? 13.953 3.852 -3.254 1 89.12 403 VAL B C 1
ATOM 8033 O O . VAL B 1 403 ? 14.203 3.072 -2.33 1 89.12 403 VAL B O 1
ATOM 8036 N N . VAL B 1 404 ? 14.859 4.242 -4.074 1 91.12 404 VAL B N 1
ATOM 8037 C CA . VAL B 1 404 ? 16.25 3.824 -3.92 1 91.12 404 VAL B CA 1
ATOM 8038 C C . VAL B 1 404 ? 16.812 4.371 -2.609 1 91.12 404 VAL B C 1
ATOM 8040 O O . VAL B 1 404 ? 17.547 3.674 -1.904 1 91.12 404 VAL B O 1
ATOM 8043 N N . VAL B 1 405 ? 16.453 5.605 -2.312 1 93.06 405 VAL B N 1
ATOM 8044 C CA . VAL B 1 405 ? 16.875 6.199 -1.052 1 93.06 405 VAL B CA 1
ATOM 8045 C C . VAL B 1 405 ? 16.297 5.414 0.118 1 93.06 405 VAL B C 1
ATOM 8047 O O . VAL B 1 405 ? 17 5.109 1.086 1 93.06 405 VAL B O 1
ATOM 8050 N N . MET B 1 406 ? 15.039 5.121 0.04 1 94.5 406 MET B N 1
ATOM 8051 C CA . MET B 1 406 ? 14.375 4.352 1.087 1 94.5 406 MET B CA 1
ATOM 8052 C C . MET B 1 406 ? 15.055 2.998 1.279 1 94.5 406 MET B C 1
ATOM 8054 O O . MET B 1 406 ? 15.289 2.572 2.412 1 94.5 406 MET B O 1
ATOM 8058 N N . LYS B 1 407 ? 15.344 2.32 0.198 1 91.94 407 LYS B N 1
ATOM 8059 C CA . LYS B 1 407 ? 15.977 1.008 0.259 1 91.94 407 LYS B CA 1
ATOM 8060 C C . LYS B 1 407 ? 17.344 1.091 0.927 1 91.94 407 LYS B C 1
ATOM 8062 O O . LYS B 1 407 ? 17.703 0.22 1.721 1 91.94 407 LYS B O 1
ATOM 8067 N N . GLU B 1 408 ? 18.094 2.133 0.608 1 93.44 408 GLU B N 1
ATOM 8068 C CA . GLU B 1 408 ? 19.406 2.32 1.215 1 93.44 408 GLU B CA 1
ATOM 8069 C C . GLU B 1 408 ? 19.281 2.615 2.707 1 93.44 408 GLU B C 1
ATOM 8071 O O . GLU B 1 408 ? 20.109 2.16 3.502 1 93.44 408 GLU B O 1
ATOM 8076 N N . LEU B 1 409 ? 18.281 3.344 2.998 1 94.19 409 LEU B N 1
ATOM 8077 C CA . LEU B 1 409 ? 18.078 3.682 4.402 1 94.19 409 LEU B CA 1
ATOM 8078 C C . LEU B 1 409 ? 17.641 2.455 5.195 1 94.19 409 LEU B C 1
ATOM 8080 O O . LEU B 1 409 ? 17.984 2.309 6.367 1 94.19 409 LEU B O 1
ATOM 8084 N N . LEU B 1 410 ? 16.922 1.527 4.613 1 94.75 410 LEU B N 1
ATOM 8085 C CA . LEU B 1 410 ? 16.406 0.343 5.285 1 94.75 410 LEU B CA 1
ATOM 8086 C C . LEU B 1 410 ? 17.375 -0.826 5.16 1 94.75 410 LEU B C 1
ATOM 8088 O O . LEU B 1 410 ? 17.109 -1.918 5.664 1 94.75 410 LEU B O 1
ATOM 8092 N N . PHE B 1 411 ? 18.469 -0.692 4.543 1 91.62 411 PHE B N 1
ATOM 8093 C CA . PHE B 1 411 ? 19.438 -1.746 4.27 1 91.62 411 PHE B CA 1
ATOM 8094 C C . PHE B 1 411 ? 19.859 -2.436 5.555 1 91.62 411 PHE B C 1
ATOM 8096 O O . PHE B 1 411 ? 19.969 -3.662 5.605 1 91.62 411 PHE B O 1
ATOM 8103 N N . PRO B 1 412 ? 20.109 -1.641 6.652 1 89.25 412 PRO B N 1
ATOM 8104 C CA . PRO B 1 412 ? 20.516 -2.293 7.898 1 89.25 412 PRO B CA 1
ATOM 8105 C C . PRO B 1 412 ? 19.453 -3.246 8.445 1 89.25 412 PRO B C 1
ATOM 8107 O O . PRO B 1 412 ? 19.781 -4.137 9.234 1 89.25 412 PRO B O 1
ATOM 8110 N N . LEU B 1 413 ? 18.203 -3.07 8.117 1 90.69 413 LEU B N 1
ATOM 8111 C CA . LEU B 1 413 ? 17.141 -3.959 8.547 1 90.69 413 LEU B CA 1
ATOM 8112 C C . LEU B 1 413 ? 16.922 -5.082 7.531 1 90.69 413 LEU B C 1
ATOM 8114 O O . LEU B 1 413 ? 16.594 -6.211 7.91 1 90.69 413 LEU B O 1
ATOM 8118 N N . ILE B 1 414 ? 17.172 -4.883 6.246 1 91.31 414 ILE B N 1
ATOM 8119 C CA . ILE B 1 414 ? 16.953 -5.848 5.176 1 91.31 414 ILE B CA 1
ATOM 8120 C C . ILE B 1 414 ? 18.031 -6.922 5.215 1 91.31 414 ILE B C 1
ATOM 8122 O O . ILE B 1 414 ? 17.766 -8.102 4.969 1 91.31 414 ILE B O 1
ATOM 8126 N N . LYS B 1 415 ? 19.219 -6.59 5.562 1 91 415 LYS B N 1
ATOM 8127 C CA . LYS B 1 415 ? 20.328 -7.523 5.566 1 91 415 LYS B CA 1
ATOM 8128 C C . LYS B 1 415 ? 20.094 -8.664 6.547 1 91 415 LYS B C 1
ATOM 8130 O O . LYS B 1 415 ? 20.172 -9.836 6.172 1 91 415 LYS B O 1
ATOM 8135 N N . PRO B 1 416 ? 19.75 -8.25 7.828 1 91 416 PRO B N 1
ATOM 8136 C CA . PRO B 1 416 ? 19.453 -9.359 8.742 1 91 416 PRO B CA 1
ATOM 8137 C C . PRO B 1 416 ? 18.25 -10.188 8.281 1 91 416 PRO B C 1
ATOM 8139 O O . PRO B 1 416 ? 18.219 -11.398 8.508 1 91 416 PRO B O 1
ATOM 8142 N N . MET B 1 417 ? 17.344 -9.641 7.664 1 92.62 417 MET B N 1
ATOM 8143 C CA . MET B 1 417 ? 16.188 -10.375 7.168 1 92.62 417 MET B CA 1
ATOM 8144 C C . MET B 1 417 ? 16.578 -11.352 6.066 1 92.62 417 MET B C 1
ATOM 8146 O O . MET B 1 417 ? 16.094 -12.477 6.02 1 92.62 417 MET B O 1
ATOM 8150 N N . ASN B 1 418 ? 17.469 -10.891 5.23 1 91 418 ASN B N 1
ATOM 8151 C CA . ASN B 1 418 ? 17.969 -11.773 4.188 1 91 418 ASN B CA 1
ATOM 8152 C C . ASN B 1 418 ? 18.766 -12.938 4.777 1 91 418 ASN B C 1
ATOM 8154 O O . ASN B 1 418 ? 18.688 -14.062 4.281 1 91 418 ASN B O 1
ATOM 8158 N N . GLN B 1 419 ? 19.516 -12.664 5.832 1 92.12 419 GLN B N 1
ATOM 8159 C CA . GLN B 1 419 ? 20.25 -13.719 6.512 1 92.12 419 GLN B CA 1
ATOM 8160 C C . GLN B 1 419 ? 19.312 -14.742 7.133 1 92.12 419 GLN B C 1
ATOM 8162 O O . GLN B 1 419 ? 19.578 -15.945 7.094 1 92.12 419 GLN B O 1
ATOM 8167 N N . LEU B 1 420 ? 18.25 -14.234 7.645 1 92.31 420 LEU B N 1
ATOM 8168 C CA . LEU B 1 420 ? 17.25 -15.125 8.219 1 92.31 420 LEU B CA 1
ATOM 8169 C C . LEU B 1 420 ? 16.594 -15.977 7.129 1 92.31 420 LEU B C 1
ATOM 8171 O O . LEU B 1 420 ? 16.328 -17.172 7.34 1 92.31 420 LEU B O 1
ATOM 8175 N N . GLN B 1 421 ? 16.406 -15.422 6.02 1 91.31 421 GLN B N 1
ATOM 8176 C CA . GLN B 1 421 ? 15.828 -16.156 4.906 1 91.31 421 GLN B CA 1
ATOM 8177 C C . GLN B 1 421 ? 16.781 -17.234 4.395 1 91.31 421 GLN B C 1
ATOM 8179 O O . GLN B 1 421 ? 16.359 -18.328 4.016 1 91.31 421 GLN B O 1
ATOM 8184 N N . LEU B 1 422 ? 18.047 -16.906 4.422 1 91.12 422 LEU B N 1
ATOM 8185 C CA . LEU B 1 422 ? 19.062 -17.891 4.031 1 91.12 422 LEU B CA 1
ATOM 8186 C C . LEU B 1 422 ? 19.094 -19.062 5.012 1 91.12 422 LEU B C 1
ATOM 8188 O O . LEU B 1 422 ? 19.234 -20.219 4.602 1 91.12 422 LEU B O 1
ATOM 8192 N N . LEU B 1 423 ? 18.922 -18.703 6.25 1 92.88 423 LEU B N 1
ATOM 8193 C CA . LEU B 1 423 ? 18.859 -19.766 7.254 1 92.88 423 LEU B CA 1
ATOM 8194 C C . LEU B 1 423 ? 17.609 -20.609 7.078 1 92.88 423 LEU B C 1
ATOM 8196 O O . LEU B 1 423 ? 17.641 -21.828 7.246 1 92.88 423 LEU B O 1
ATOM 8200 N N . ALA B 1 424 ? 16.547 -19.984 6.641 1 92.44 424 ALA B N 1
ATOM 8201 C CA . ALA B 1 424 ? 15.266 -20.672 6.469 1 92.44 424 ALA B CA 1
ATOM 8202 C C . ALA B 1 424 ? 15.273 -21.516 5.191 1 92.44 424 ALA B C 1
ATOM 8204 O O . ALA B 1 424 ? 14.453 -22.422 5.035 1 92.44 424 ALA B O 1
ATOM 8205 N N . SER B 1 425 ? 16.172 -21.266 4.285 1 89 425 SER B N 1
ATOM 8206 C CA . SER B 1 425 ? 16.266 -22.031 3.043 1 89 425 SER B CA 1
ATOM 8207 C C . SER B 1 425 ? 17.047 -23.312 3.236 1 89 425 SER B C 1
ATOM 8209 O O . SER B 1 425 ? 17.031 -24.203 2.377 1 89 425 SER B O 1
ATOM 8211 N N . TRP B 1 426 ? 17.781 -23.547 4.422 1 90.19 426 TRP B N 1
ATOM 8212 C CA . TRP B 1 426 ? 18.5 -24.75 4.809 1 90.19 426 TRP B CA 1
ATOM 8213 C C . TRP B 1 426 ? 19.578 -25.094 3.791 1 90.19 426 TRP B C 1
ATOM 8215 O O . TRP B 1 426 ? 19.812 -26.266 3.494 1 90.19 426 TRP B O 1
ATOM 8225 N N . LYS B 1 427 ? 20.125 -24.047 3.066 1 85.5 427 LYS B N 1
ATOM 8226 C CA . LYS B 1 427 ? 21.266 -24.266 2.184 1 85.5 427 LYS B CA 1
ATOM 8227 C C . LYS B 1 427 ? 22.469 -24.812 2.961 1 85.5 427 LYS B C 1
ATOM 8229 O O . LYS B 1 427 ? 23.172 -25.688 2.48 1 85.5 427 LYS B O 1
ATOM 8234 N N . ASP B 1 428 ? 22.641 -24.266 4.227 1 90.94 428 ASP B N 1
ATOM 8235 C CA . ASP B 1 428 ? 23.594 -24.797 5.18 1 90.94 428 ASP B CA 1
ATOM 8236 C C . ASP B 1 428 ? 22.891 -25.453 6.367 1 90.94 428 ASP B C 1
ATOM 8238 O O . ASP B 1 428 ? 22.531 -24.781 7.332 1 90.94 428 ASP B O 1
ATOM 8242 N N . PRO B 1 429 ? 22.812 -26.75 6.387 1 91.62 429 PRO B N 1
ATOM 8243 C CA . PRO B 1 429 ? 21.984 -27.453 7.375 1 91.62 429 PRO B CA 1
ATOM 8244 C C . PRO B 1 429 ? 22.5 -27.281 8.805 1 91.62 429 PRO B C 1
ATOM 8246 O O . PRO B 1 429 ? 21.719 -27.188 9.742 1 91.62 429 PRO B O 1
ATOM 8249 N N . TRP B 1 430 ? 23.812 -27.109 8.961 1 93.25 430 TRP B N 1
ATOM 8250 C CA . TRP B 1 430 ? 24.359 -27.016 10.305 1 93.25 430 TRP B CA 1
ATOM 8251 C C . TRP B 1 430 ? 24.016 -25.672 10.945 1 93.25 430 TRP B C 1
ATOM 8253 O O . TRP B 1 430 ? 23.625 -25.609 12.109 1 93.25 430 TRP B O 1
ATOM 8263 N N . LYS B 1 431 ? 24.156 -24.688 10.164 1 94.31 431 LYS B N 1
ATOM 8264 C CA . LYS B 1 431 ? 23.812 -23.375 10.68 1 94.31 431 LYS B CA 1
ATOM 8265 C C . LYS B 1 431 ? 22.328 -23.266 10.969 1 94.31 431 LYS B C 1
ATOM 8267 O O . LYS B 1 431 ? 21.922 -22.656 11.961 1 94.31 431 LYS B O 1
ATOM 8272 N N . SER B 1 432 ? 21.5 -23.875 10.164 1 94.81 432 SER B N 1
ATOM 8273 C CA . SER B 1 432 ? 20.062 -23.828 10.336 1 94.81 432 SER B CA 1
ATOM 8274 C C . SER B 1 432 ? 19.625 -24.641 11.555 1 94.81 432 SER B C 1
ATOM 8276 O O . SER B 1 432 ? 18.734 -24.234 12.297 1 94.81 432 SER B O 1
ATOM 8278 N N . ILE B 1 433 ? 20.328 -25.734 11.836 1 94.94 433 ILE B N 1
ATOM 8279 C CA . ILE B 1 433 ? 20 -26.578 12.992 1 94.94 433 ILE B CA 1
ATOM 8280 C C . ILE B 1 433 ? 20.359 -25.828 14.281 1 94.94 433 ILE B C 1
ATOM 8282 O O . ILE B 1 433 ? 19.578 -25.812 15.234 1 94.94 433 ILE B O 1
ATOM 8286 N N . LEU B 1 434 ? 21.562 -25.219 14.219 1 95.19 434 LEU B N 1
ATOM 8287 C CA . LEU B 1 434 ? 22 -24.469 15.398 1 95.19 434 LEU B CA 1
ATOM 8288 C C . LEU B 1 434 ? 21.047 -23.328 15.703 1 95.19 434 LEU B C 1
ATOM 8290 O O . LEU B 1 434 ? 20.688 -23.094 16.859 1 95.19 434 LEU B O 1
ATOM 8294 N N . PHE B 1 435 ? 20.656 -22.625 14.688 1 94.81 435 PHE B N 1
ATOM 8295 C CA . PHE B 1 435 ? 19.719 -21.516 14.852 1 94.81 435 PHE B CA 1
ATOM 8296 C C . PHE B 1 435 ? 18.375 -22 15.375 1 94.81 435 PHE B C 1
ATOM 8298 O O . PHE B 1 435 ? 17.797 -21.391 16.281 1 94.81 435 PHE B O 1
ATOM 8305 N N . MET B 1 436 ? 17.875 -23.094 14.875 1 94.81 436 MET B N 1
ATOM 8306 C CA . MET B 1 436 ? 16.594 -23.656 15.273 1 94.81 436 MET B CA 1
ATOM 8307 C C . MET B 1 436 ? 16.609 -24.094 16.734 1 94.81 436 MET B C 1
ATOM 8309 O O . MET B 1 436 ? 15.68 -23.812 17.484 1 94.81 436 MET B O 1
ATOM 8313 N N . VAL B 1 437 ? 17.656 -24.75 17.141 1 95.5 437 VAL B N 1
ATOM 8314 C CA . VAL B 1 437 ? 17.781 -25.25 18.5 1 95.5 437 VAL B CA 1
ATOM 8315 C C . VAL B 1 437 ? 17.891 -24.078 19.469 1 95.5 437 VAL B C 1
ATOM 8317 O O . VAL B 1 437 ? 17.25 -24.078 20.531 1 95.5 437 VAL B O 1
ATOM 8320 N N . PHE B 1 438 ? 18.625 -23.125 19.047 1 95.31 438 PHE B N 1
ATOM 8321 C CA . PHE B 1 438 ? 18.828 -21.969 19.906 1 95.31 438 PHE B CA 1
ATOM 8322 C C . PHE B 1 438 ? 17.531 -21.203 20.109 1 95.31 438 PHE B C 1
ATOM 8324 O O . PHE B 1 438 ? 17.172 -20.875 21.234 1 95.31 438 PHE B O 1
ATOM 8331 N N . VAL B 1 439 ? 16.781 -20.969 19.016 1 94.44 439 VAL B N 1
ATOM 8332 C CA . VAL B 1 439 ? 15.539 -20.203 19.094 1 94.44 439 VAL B CA 1
ATOM 8333 C C . VAL B 1 439 ? 14.477 -21.016 19.828 1 94.44 439 VAL B C 1
ATOM 8335 O O . VAL B 1 439 ? 13.703 -20.469 20.625 1 94.44 439 VAL B O 1
ATOM 8338 N N . SER B 1 440 ? 14.461 -22.312 19.609 1 96.12 440 SER B N 1
ATOM 8339 C CA . SER B 1 440 ? 13.516 -23.172 20.328 1 96.12 440 SER B CA 1
ATOM 8340 C C . SER B 1 440 ? 13.789 -23.156 21.828 1 96.12 440 SER B C 1
ATOM 8342 O O . SER B 1 440 ? 12.859 -23.062 22.641 1 96.12 440 SER B O 1
ATOM 8344 N N . TYR B 1 441 ? 15.023 -23.172 22.156 1 95.5 441 TYR B N 1
ATOM 8345 C CA . TYR B 1 441 ? 15.414 -23.125 23.562 1 95.5 441 TYR B CA 1
ATOM 8346 C C . TYR B 1 441 ? 15.031 -21.797 24.188 1 95.5 441 TYR B C 1
ATOM 8348 O O . TYR B 1 441 ? 14.539 -21.75 25.312 1 95.5 441 TYR B O 1
ATOM 8356 N N . ALA B 1 442 ? 15.219 -20.719 23.422 1 94.25 442 ALA B N 1
ATOM 8357 C CA . ALA B 1 442 ? 14.875 -19.391 23.922 1 94.25 442 ALA B CA 1
ATOM 8358 C C . ALA B 1 442 ? 13.367 -19.25 24.141 1 94.25 442 ALA B C 1
ATOM 8360 O O . ALA B 1 442 ? 12.93 -18.609 25.094 1 94.25 442 ALA B O 1
ATOM 8361 N N . ILE B 1 443 ? 12.562 -19.859 23.328 1 94.88 443 ILE B N 1
ATOM 8362 C CA . ILE B 1 443 ? 11.109 -19.812 23.438 1 94.88 443 ILE B CA 1
ATOM 8363 C C . ILE B 1 443 ? 10.656 -20.609 24.656 1 94.88 443 ILE B C 1
ATOM 8365 O O . ILE B 1 443 ? 9.836 -20.141 25.453 1 94.88 443 ILE B O 1
ATOM 8369 N N . ILE B 1 444 ? 11.273 -21.781 24.875 1 94.19 444 ILE B N 1
ATOM 8370 C CA . ILE B 1 444 ? 10.891 -22.656 25.984 1 94.19 444 ILE B CA 1
ATOM 8371 C C . ILE B 1 444 ? 11.25 -22.016 27.312 1 94.19 444 ILE B C 1
ATOM 8373 O O . ILE B 1 444 ? 10.508 -22.125 28.281 1 94.19 444 ILE B O 1
ATOM 8377 N N . ARG B 1 445 ? 12.312 -21.234 27.312 1 93.56 445 ARG B N 1
ATOM 8378 C CA . ARG B 1 445 ? 12.766 -20.578 28.547 1 93.56 445 ARG B CA 1
ATOM 8379 C C . ARG B 1 445 ? 12.086 -19.219 28.719 1 93.56 445 ARG B C 1
ATOM 8381 O O . ARG B 1 445 ? 12.375 -18.5 29.672 1 93.56 445 ARG B O 1
ATOM 8388 N N . GLU B 1 446 ? 11.211 -18.797 27.828 1 89.31 446 GLU B N 1
ATOM 8389 C CA . GLU B 1 446 ? 10.406 -17.578 27.859 1 89.31 446 GLU B CA 1
ATOM 8390 C C . GLU B 1 446 ? 11.281 -16.328 27.75 1 89.31 446 GLU B C 1
ATOM 8392 O O . GLU B 1 446 ? 10.992 -15.305 28.359 1 89.31 446 GLU B O 1
ATOM 8397 N N . TRP B 1 447 ? 12.391 -16.469 27.047 1 89.19 447 TRP B N 1
ATOM 8398 C CA . TRP B 1 447 ? 13.281 -15.336 26.812 1 89.19 447 TRP B CA 1
ATOM 8399 C C . TRP B 1 447 ? 12.695 -14.383 25.781 1 89.19 447 TRP B C 1
ATOM 8401 O O . TRP B 1 447 ? 13.156 -13.25 25.641 1 89.19 447 TRP B O 1
ATOM 8411 N N . ILE B 1 448 ? 11.68 -14.711 25.094 1 86.06 448 ILE B N 1
ATOM 8412 C CA . ILE B 1 448 ? 11.07 -13.906 24.047 1 86.06 448 ILE B CA 1
ATOM 8413 C C . ILE B 1 448 ? 10.461 -12.641 24.641 1 86.06 448 ILE B C 1
ATOM 8415 O O . ILE B 1 448 ? 10.414 -11.594 23.984 1 86.06 448 ILE B O 1
ATOM 8419 N N . LYS B 1 449 ? 10.055 -12.719 25.891 1 85.25 449 LYS B N 1
ATOM 8420 C CA . LYS B 1 449 ? 9.453 -11.578 26.562 1 85.25 449 LYS B CA 1
ATOM 8421 C C . LYS B 1 449 ? 10.461 -10.438 26.719 1 85.25 449 LYS B C 1
ATOM 8423 O O . LYS B 1 449 ? 10.078 -9.266 26.766 1 85.25 449 LYS B O 1
ATOM 8428 N N . TYR B 1 450 ? 11.695 -10.766 26.672 1 89.12 450 TYR B N 1
ATOM 8429 C CA . TYR B 1 450 ? 12.734 -9.773 26.922 1 89.12 450 TYR B CA 1
ATOM 8430 C C . TYR B 1 450 ? 13.391 -9.336 25.625 1 89.12 450 TYR B C 1
ATOM 8432 O O . TYR B 1 450 ? 14.344 -8.555 25.625 1 89.12 450 TYR B O 1
ATOM 8440 N N . ALA B 1 451 ? 12.836 -9.828 24.547 1 89.25 451 ALA B N 1
ATOM 8441 C CA . ALA B 1 451 ? 13.438 -9.484 23.25 1 89.25 451 ALA B CA 1
ATOM 8442 C C . ALA B 1 451 ? 13.281 -7.996 22.953 1 89.25 451 ALA B C 1
ATOM 8444 O O . ALA B 1 451 ? 14.25 -7.324 22.594 1 89.25 451 ALA B O 1
ATOM 8445 N N . LEU B 1 452 ? 12.109 -7.508 23.188 1 90.94 452 LEU B N 1
ATOM 8446 C CA . LEU B 1 452 ? 11.836 -6.109 22.875 1 90.94 452 LEU B CA 1
ATOM 8447 C C . LEU B 1 452 ? 12.602 -5.188 23.828 1 90.94 452 LEU B C 1
ATOM 8449 O O . LEU B 1 452 ? 13.32 -4.289 23.375 1 90.94 452 LEU B O 1
ATOM 8453 N N . PRO B 1 453 ? 12.578 -5.418 25.125 1 93.75 453 PRO B N 1
ATOM 8454 C CA . PRO B 1 453 ? 13.359 -4.582 26.031 1 93.75 453 PRO B CA 1
ATOM 8455 C C . PRO B 1 453 ? 14.859 -4.617 25.719 1 93.75 453 PRO B C 1
ATOM 8457 O O . PRO B 1 453 ? 15.531 -3.59 25.812 1 93.75 453 PRO B O 1
ATOM 8460 N N . SER B 1 454 ? 15.312 -5.738 25.375 1 93.69 454 SER B N 1
ATOM 8461 C CA . SER B 1 454 ? 16.734 -5.855 25.078 1 93.69 454 SER B CA 1
ATOM 8462 C C . SER B 1 454 ? 17.094 -5.059 23.828 1 93.69 454 SER B C 1
ATOM 8464 O O . SER B 1 454 ? 18.141 -4.414 23.781 1 93.69 454 SER B O 1
ATOM 8466 N N . LEU B 1 455 ? 16.219 -5.105 22.844 1 93.56 455 LEU B N 1
ATOM 8467 C CA . LEU B 1 455 ? 16.453 -4.352 21.625 1 93.56 455 LEU B CA 1
ATOM 8468 C C . LEU B 1 455 ? 16.469 -2.852 21.906 1 93.56 455 LEU B C 1
ATOM 8470 O O . LEU B 1 455 ? 17.312 -2.123 21.375 1 93.56 455 LEU B O 1
ATOM 8474 N N . LEU B 1 456 ? 15.609 -2.422 22.766 1 95.5 456 LEU B N 1
ATOM 8475 C CA . LEU B 1 456 ? 15.523 -1.005 23.109 1 95.5 456 LEU B CA 1
ATOM 8476 C C . LEU B 1 456 ? 16.766 -0.549 23.859 1 95.5 456 LEU B C 1
ATOM 8478 O O . LEU B 1 456 ? 17.297 0.529 23.594 1 95.5 456 LEU B O 1
ATOM 8482 N N . VAL B 1 457 ? 17.234 -1.338 24.734 1 95 457 VAL B N 1
ATOM 8483 C CA . VAL B 1 457 ? 18.406 -0.999 25.516 1 95 457 VAL B CA 1
ATOM 8484 C C . VAL B 1 457 ? 19.641 -0.983 24.609 1 95 457 VAL B C 1
ATOM 8486 O O . VAL B 1 457 ? 20.5 -0.097 24.719 1 95 457 VAL B O 1
ATOM 8489 N N . VAL B 1 458 ? 19.703 -1.929 23.734 1 94.25 458 VAL B N 1
ATOM 8490 C CA . VAL B 1 458 ? 20.828 -1.981 22.812 1 94.25 458 VAL B CA 1
ATOM 8491 C C . VAL B 1 458 ? 20.859 -0.728 21.938 1 94.25 458 VAL B C 1
ATOM 8493 O O . VAL B 1 458 ? 21.906 -0.134 21.719 1 94.25 458 VAL B O 1
ATOM 8496 N N . LEU B 1 459 ? 19.703 -0.339 21.469 1 93.94 459 LEU B N 1
ATOM 8497 C CA . LEU B 1 459 ? 19.609 0.87 20.656 1 93.94 459 LEU B CA 1
ATOM 8498 C C . LEU B 1 459 ? 20.031 2.096 21.453 1 93.94 459 LEU B C 1
ATOM 8500 O O . LEU B 1 459 ? 20.734 2.963 20.938 1 93.94 459 LEU B O 1
ATOM 8504 N N . ALA B 1 460 ? 19.656 2.158 22.703 1 95.19 460 ALA B N 1
ATOM 8505 C CA . ALA B 1 460 ? 20.031 3.266 23.578 1 95.19 460 ALA B CA 1
ATOM 8506 C C . ALA B 1 460 ? 21.547 3.297 23.797 1 95.19 460 ALA B C 1
ATOM 8508 O O . ALA B 1 460 ? 22.156 4.367 23.781 1 95.19 460 ALA B O 1
ATOM 8509 N N . VAL B 1 461 ? 22.109 2.146 23.938 1 94.38 461 VAL B N 1
ATOM 8510 C CA . VAL B 1 461 ? 23.547 2.055 24.156 1 94.38 461 VAL B CA 1
ATOM 8511 C C . VAL B 1 461 ? 24.281 2.49 22.906 1 94.38 461 VAL B C 1
ATOM 8513 O O . VAL B 1 461 ? 25.281 3.209 22.984 1 94.38 461 VAL B O 1
ATOM 8516 N N . ILE B 1 462 ? 23.781 2.125 21.75 1 91.81 462 ILE B N 1
ATOM 8517 C CA . ILE B 1 462 ? 24.391 2.514 20.484 1 91.81 462 ILE B CA 1
ATOM 8518 C C . ILE B 1 462 ? 24.344 4.031 20.328 1 91.81 462 ILE B C 1
ATOM 8520 O O . ILE B 1 462 ? 25.328 4.66 19.922 1 91.81 462 ILE B O 1
ATOM 8524 N N . MET B 1 463 ? 23.25 4.609 20.609 1 92.06 463 MET B N 1
ATOM 8525 C CA . MET B 1 463 ? 23.078 6.055 20.5 1 92.06 463 MET B CA 1
ATOM 8526 C C . MET B 1 463 ? 24.062 6.781 21.422 1 92.06 463 MET B C 1
ATOM 8528 O O . MET B 1 463 ? 24.703 7.746 21.016 1 92.06 463 MET B O 1
ATOM 8532 N N . PHE B 1 464 ? 24.203 6.246 22.641 1 89.81 464 PHE B N 1
ATOM 8533 C CA . PHE B 1 464 ? 25.109 6.855 23.609 1 89.81 464 PHE B CA 1
ATOM 8534 C C . PHE B 1 464 ? 26.562 6.707 23.172 1 89.81 464 PHE B C 1
ATOM 8536 O O . PHE B 1 464 ? 27.359 7.621 23.344 1 89.81 464 PHE B O 1
ATOM 8543 N N . TRP B 1 465 ? 26.812 5.582 22.609 1 90.25 465 TRP B N 1
ATOM 8544 C CA . TRP B 1 465 ? 28.172 5.328 22.141 1 90.25 465 TRP B CA 1
ATOM 8545 C C . TRP B 1 465 ? 28.516 6.242 20.969 1 90.25 465 TRP B C 1
ATOM 8547 O O . TRP B 1 465 ? 29.609 6.816 20.922 1 90.25 465 TRP B O 1
ATOM 8557 N N . ARG B 1 466 ? 27.672 6.434 20.047 1 88.94 466 ARG B N 1
ATOM 8558 C CA . ARG B 1 466 ? 27.906 7.273 18.875 1 88.94 466 ARG B CA 1
ATOM 8559 C C . ARG B 1 466 ? 28.016 8.742 19.266 1 88.94 466 ARG B C 1
ATOM 8561 O O . ARG B 1 466 ? 28.781 9.5 18.672 1 88.94 466 ARG B O 1
ATOM 8568 N N . ARG B 1 467 ? 27.203 9.07 20.25 1 88 467 ARG B N 1
ATOM 8569 C CA . ARG B 1 467 ? 27.281 10.43 20.766 1 88 467 ARG B CA 1
ATOM 8570 C C . ARG B 1 467 ? 28.656 10.742 21.312 1 88 467 ARG B C 1
ATOM 8572 O O . ARG B 1 467 ? 29.203 11.828 21.078 1 88 467 ARG B O 1
ATOM 8579 N N . ASN B 1 468 ? 29.219 9.805 21.969 1 85.81 468 ASN B N 1
ATOM 8580 C CA . ASN B 1 468 ? 30.5 10.016 22.609 1 85.81 468 ASN B CA 1
ATOM 8581 C C . ASN B 1 468 ? 31.656 9.93 21.609 1 85.81 468 ASN B C 1
ATOM 8583 O O . ASN B 1 468 ? 32.688 10.57 21.797 1 85.81 468 ASN B O 1
ATOM 8587 N N . VAL B 1 469 ? 31.406 9.141 20.578 1 84.62 469 VAL B N 1
ATOM 8588 C CA . VAL B 1 469 ? 32.469 8.969 19.594 1 84.62 469 VAL B CA 1
ATOM 8589 C C . VAL B 1 469 ? 32.469 10.141 18.609 1 84.62 469 VAL B C 1
ATOM 8591 O O . VAL B 1 469 ? 33.5 10.586 18.156 1 84.62 469 VAL B O 1
ATOM 8594 N N . ARG B 1 470 ? 31.344 10.711 18.141 1 78.38 470 ARG B N 1
ATOM 8595 C CA . ARG B 1 470 ? 31.219 11.742 17.109 1 78.38 470 ARG B CA 1
ATOM 8596 C C . ARG B 1 470 ? 31.688 13.094 17.625 1 78.38 470 ARG B C 1
ATOM 8598 O O . ARG B 1 470 ? 32.156 13.93 16.859 1 78.38 470 ARG B O 1
ATOM 8605 N N . LYS B 1 471 ? 32.156 13.273 18.781 1 69 471 LYS B N 1
ATOM 8606 C CA . LYS B 1 471 ? 32.688 14.484 19.406 1 69 471 LYS B CA 1
ATOM 8607 C C . LYS B 1 471 ? 32.438 15.703 18.531 1 69 471 LYS B C 1
ATOM 8609 O O . LYS B 1 471 ? 33.344 16.484 18.266 1 69 471 LYS B O 1
ATOM 8614 N N . GLY B 1 472 ? 31.188 15.875 17.812 1 66.75 472 GLY B N 1
ATOM 8615 C CA . GLY B 1 472 ? 30.844 17.094 17.109 1 66.75 472 GLY B CA 1
ATOM 8616 C C . GLY B 1 472 ? 31.109 17.031 15.609 1 66.75 472 GLY B C 1
ATOM 8617 O O . GLY B 1 472 ? 30.938 18.016 14.891 1 66.75 472 GLY B O 1
ATOM 8618 N N . LYS B 1 473 ? 31.641 15.922 15.094 1 78.12 473 LYS B N 1
ATOM 8619 C CA . LYS B 1 473 ? 31.906 15.812 13.664 1 78.12 473 LYS B CA 1
ATOM 8620 C C . LYS B 1 473 ? 30.609 15.664 12.867 1 78.12 473 LYS B C 1
ATOM 8622 O O . LYS B 1 473 ? 29.656 15.039 13.336 1 78.12 473 LYS B O 1
ATOM 8627 N N . PRO B 1 474 ? 30.594 16.438 11.719 1 83.44 474 PRO B N 1
ATOM 8628 C CA . PRO B 1 474 ? 29.391 16.344 10.883 1 83.44 474 PRO B CA 1
ATOM 8629 C C . PRO B 1 474 ? 29.188 14.93 10.328 1 83.44 474 PRO B C 1
ATOM 8631 O O . PRO B 1 474 ? 30.156 14.195 10.109 1 83.44 474 PRO B O 1
ATOM 8634 N N . LEU B 1 475 ? 27.969 14.539 10.266 1 87.56 475 LEU B N 1
ATOM 8635 C CA . LEU B 1 475 ? 27.594 13.219 9.773 1 87.56 475 LEU B CA 1
ATOM 8636 C C . LEU B 1 475 ? 27.859 13.102 8.273 1 87.56 475 LEU B C 1
ATOM 8638 O O . LEU B 1 475 ? 27.547 14.023 7.516 1 87.56 475 LEU B O 1
ATOM 8642 N N . GLU B 1 476 ? 28.516 12.062 7.895 1 87.31 476 GLU B N 1
ATOM 8643 C CA . GLU B 1 476 ? 28.75 11.812 6.48 1 87.31 476 GLU B CA 1
ATOM 8644 C C . GLU B 1 476 ? 27.453 11.539 5.734 1 87.31 476 GLU B C 1
ATOM 8646 O O . GLU B 1 476 ? 26.594 10.812 6.227 1 87.31 476 GLU B O 1
ATOM 8651 N N . PRO B 1 477 ? 27.312 12.234 4.598 1 91.44 477 PRO B N 1
ATOM 8652 C CA . PRO B 1 477 ? 26.094 12.008 3.822 1 91.44 477 PRO B CA 1
ATOM 8653 C C . PRO B 1 477 ? 25.969 10.57 3.326 1 91.44 477 PRO B C 1
ATOM 8655 O O . PRO B 1 477 ? 26.969 9.906 3.064 1 91.44 477 PRO B O 1
ATOM 8658 N N . LEU B 1 478 ? 24.812 10.086 3.373 1 91.88 478 LEU B N 1
ATOM 8659 C CA . LEU B 1 478 ? 24.5 8.773 2.807 1 91.88 478 LEU B CA 1
ATOM 8660 C C . LEU B 1 478 ? 24.594 8.805 1.285 1 91.88 478 LEU B C 1
ATOM 8662 O O . LEU B 1 478 ? 23.875 9.555 0.626 1 91.88 478 LEU B O 1
ATOM 8666 N N . LYS B 1 479 ? 25.484 8.117 0.796 1 91.75 479 LYS B N 1
ATOM 8667 C CA . LYS B 1 479 ? 25.688 8.086 -0.648 1 91.75 479 LYS B CA 1
ATOM 8668 C C . LYS B 1 479 ? 24.734 7.09 -1.318 1 91.75 479 LYS B C 1
ATOM 8670 O O . LYS B 1 479 ? 24.75 5.898 -1 1 91.75 479 LYS B O 1
ATOM 8675 N N . VAL B 1 480 ? 23.875 7.598 -2.154 1 90.75 480 VAL B N 1
ATOM 8676 C CA . VAL B 1 480 ? 22.938 6.762 -2.889 1 90.75 480 VAL B CA 1
ATOM 8677 C C . VAL B 1 480 ? 23.156 6.934 -4.391 1 90.75 480 VAL B C 1
ATOM 8679 O O . VAL B 1 480 ? 23.297 8.055 -4.879 1 90.75 480 VAL B O 1
ATOM 8682 N N . ILE B 1 481 ? 23.203 5.887 -5.102 1 88.88 481 ILE B N 1
ATOM 8683 C CA . ILE B 1 481 ? 23.359 5.941 -6.551 1 88.88 481 ILE B CA 1
ATOM 8684 C C . ILE B 1 481 ? 22 6.207 -7.199 1 88.88 481 ILE B C 1
ATOM 8686 O O . ILE B 1 481 ? 21.047 5.441 -7.016 1 88.88 481 ILE B O 1
ATOM 8690 N N . ALA B 1 482 ? 21.922 7.281 -7.871 1 86.38 482 ALA B N 1
ATOM 8691 C CA . ALA B 1 482 ? 20.672 7.652 -8.531 1 86.38 482 ALA B CA 1
ATOM 8692 C C . ALA B 1 482 ? 20.359 6.695 -9.68 1 86.38 482 ALA B C 1
ATOM 8694 O O . ALA B 1 482 ? 21.266 6.27 -10.406 1 86.38 482 ALA B O 1
ATOM 8695 N N . PRO B 1 483 ? 19.125 6.297 -9.75 1 83 483 PRO B N 1
ATOM 8696 C CA . PRO B 1 483 ? 18.75 5.461 -10.891 1 83 483 PRO B CA 1
ATOM 8697 C C . PRO B 1 483 ? 18.828 6.211 -12.219 1 83 483 PRO B C 1
ATOM 8699 O O . PRO B 1 483 ? 18.766 7.445 -12.242 1 83 483 PRO B O 1
ATOM 8702 N N . PRO B 1 484 ? 19.016 5.52 -13.258 1 77.69 484 PRO B N 1
ATOM 8703 C CA . PRO B 1 484 ? 19.078 6.195 -14.555 1 77.69 484 PRO B CA 1
ATOM 8704 C C . PRO B 1 484 ? 17.766 6.906 -14.906 1 77.69 484 PRO B C 1
ATOM 8706 O O . PRO B 1 484 ? 16.688 6.426 -14.555 1 77.69 484 PRO B O 1
ATOM 8709 N N . PRO B 1 485 ? 17.969 8.117 -15.438 1 73.31 485 PRO B N 1
ATOM 8710 C CA . PRO B 1 485 ? 16.766 8.867 -15.766 1 73.31 485 PRO B CA 1
ATOM 8711 C C . PRO B 1 485 ? 15.875 8.148 -16.781 1 73.31 485 PRO B C 1
ATOM 8713 O O . PRO B 1 485 ? 16.391 7.52 -17.719 1 73.31 485 PRO B O 1
ATOM 8716 N N . LYS B 1 486 ? 14.711 7.934 -16.5 1 69.19 486 LYS B N 1
ATOM 8717 C CA . LYS B 1 486 ? 13.781 7.258 -17.406 1 69.19 486 LYS B CA 1
ATOM 8718 C C . LYS B 1 486 ? 13.016 8.258 -18.266 1 69.19 486 LYS B C 1
ATOM 8720 O O . LYS B 1 486 ? 12.688 9.359 -17.797 1 69.19 486 LYS B O 1
ATOM 8725 N N . ASN B 1 487 ? 12.891 7.906 -19.547 1 68.56 487 ASN B N 1
ATOM 8726 C CA . ASN B 1 487 ? 12.102 8.719 -20.469 1 68.56 487 ASN B CA 1
ATOM 8727 C C . ASN B 1 487 ? 10.641 8.781 -20.047 1 68.56 487 ASN B C 1
ATOM 8729 O O . ASN B 1 487 ? 10.172 7.945 -19.281 1 68.56 487 ASN B O 1
ATOM 8733 N N . ALA B 1 488 ? 9.977 9.797 -20.469 1 60.94 488 ALA B N 1
ATOM 8734 C CA . ALA B 1 488 ? 8.57 10.023 -20.125 1 60.94 488 ALA B CA 1
ATOM 8735 C C . ALA B 1 488 ? 7.715 8.812 -20.516 1 60.94 488 ALA B C 1
ATOM 8737 O O . ALA B 1 488 ? 6.809 8.43 -19.766 1 60.94 488 ALA B O 1
ATOM 8738 N N . VAL B 1 489 ? 8.023 8.281 -21.625 1 66.69 489 VAL B N 1
ATOM 8739 C CA . VAL B 1 489 ? 7.258 7.133 -22.094 1 66.69 489 VAL B CA 1
ATOM 8740 C C . VAL B 1 489 ? 7.5 5.941 -21.172 1 66.69 489 VAL B C 1
ATOM 8742 O O . VAL B 1 489 ? 6.562 5.219 -20.812 1 66.69 489 VAL B O 1
ATOM 8745 N N . GLU B 1 490 ? 8.75 5.82 -20.766 1 69.81 490 GLU B N 1
ATOM 8746 C CA . GLU B 1 490 ? 9.078 4.734 -19.844 1 69.81 490 GLU B CA 1
ATOM 8747 C C . GLU B 1 490 ? 8.383 4.914 -18.5 1 69.81 490 GLU B C 1
ATOM 8749 O O . GLU B 1 490 ? 7.914 3.945 -17.906 1 69.81 490 GLU B O 1
ATOM 8754 N N . GLN B 1 491 ? 8.289 6.078 -18.141 1 67.75 491 GLN B N 1
ATOM 8755 C CA . GLN B 1 491 ? 7.621 6.359 -16.875 1 67.75 491 GLN B CA 1
ATOM 8756 C C . GLN B 1 491 ? 6.133 6.047 -16.969 1 67.75 491 GLN B C 1
ATOM 8758 O O . GLN B 1 491 ? 5.547 5.516 -16.016 1 67.75 491 GLN B O 1
ATOM 8763 N N . LEU B 1 492 ? 5.594 6.387 -18.109 1 67.25 492 LEU B N 1
ATOM 8764 C CA . LEU B 1 492 ? 4.172 6.105 -18.281 1 67.25 492 LEU B CA 1
ATOM 8765 C C . LEU B 1 492 ? 3.918 4.602 -18.312 1 67.25 492 LEU B C 1
ATOM 8767 O O . LEU B 1 492 ? 2.904 4.133 -17.797 1 67.25 492 LEU B O 1
ATOM 8771 N N . LEU B 1 493 ? 4.832 3.895 -18.891 1 69.56 493 LEU B N 1
ATOM 8772 C CA . LEU B 1 493 ? 4.68 2.445 -18.953 1 69.56 493 LEU B CA 1
ATOM 8773 C C . LEU B 1 493 ? 4.812 1.821 -17.562 1 69.56 493 LEU B C 1
ATOM 8775 O O . LEU B 1 493 ? 4.062 0.907 -17.219 1 69.56 493 LEU B O 1
ATOM 8779 N N . ILE B 1 494 ? 5.738 2.277 -16.844 1 70.62 494 ILE B N 1
ATOM 8780 C CA . ILE B 1 494 ? 5.93 1.773 -15.484 1 70.62 494 ILE B CA 1
ATOM 8781 C C . ILE B 1 494 ? 4.699 2.086 -14.641 1 70.62 494 ILE B C 1
ATOM 8783 O O . ILE B 1 494 ? 4.262 1.259 -13.836 1 70.62 494 ILE B O 1
ATOM 8787 N N . LEU B 1 495 ? 4.168 3.174 -14.914 1 68.81 495 LEU B N 1
ATOM 8788 C CA . LEU B 1 495 ? 2.975 3.568 -14.18 1 68.81 495 LEU B CA 1
ATOM 8789 C C . LEU B 1 495 ? 1.781 2.703 -14.57 1 68.81 495 LEU B C 1
ATOM 8791 O O . LEU B 1 495 ? 1.002 2.287 -13.711 1 68.81 495 LEU B O 1
ATOM 8795 N N . GLN B 1 496 ? 1.587 2.475 -15.773 1 68.62 496 GLN B N 1
ATOM 8796 C CA . GLN B 1 496 ? 0.493 1.631 -16.25 1 68.62 496 GLN B CA 1
ATOM 8797 C C . GLN B 1 496 ? 0.616 0.214 -15.688 1 68.62 496 GLN B C 1
ATOM 8799 O O . GLN B 1 496 ? -0.383 -0.396 -15.305 1 68.62 496 GLN B O 1
ATOM 8804 N N . GLU B 1 497 ? 1.806 -0.26 -15.633 1 71.75 497 GLU B N 1
ATOM 8805 C CA . GLU B 1 497 ? 2.037 -1.582 -15.055 1 71.75 497 GLU B CA 1
ATOM 8806 C C . GLU B 1 497 ? 1.71 -1.604 -13.57 1 71.75 497 GLU B C 1
ATOM 8808 O O . GLU B 1 497 ? 1.107 -2.559 -13.07 1 71.75 497 GLU B O 1
ATOM 8813 N N . ALA B 1 498 ? 2.096 -0.615 -13 1 71.81 498 ALA B N 1
ATOM 8814 C CA . ALA B 1 498 ? 1.821 -0.531 -11.57 1 71.81 498 ALA B CA 1
ATOM 8815 C C . ALA B 1 498 ? 0.32 -0.482 -11.297 1 71.81 498 ALA B C 1
ATOM 8817 O O . ALA B 1 498 ? -0.167 -1.106 -10.352 1 71.81 498 ALA B O 1
ATOM 8818 N N . ILE B 1 499 ? -0.4 0.182 -12.086 1 71.5 499 ILE B N 1
ATOM 8819 C CA . ILE B 1 499 ? -1.845 0.296 -11.914 1 71.5 499 ILE B CA 1
ATOM 8820 C C . ILE B 1 499 ? -2.502 -1.058 -12.172 1 71.5 499 ILE B C 1
ATOM 8822 O O . ILE B 1 499 ? -3.398 -1.47 -11.438 1 71.5 499 ILE B O 1
ATOM 8826 N N . THR B 1 500 ? -2.053 -1.656 -13.195 1 74.75 500 THR B N 1
ATOM 8827 C CA . THR B 1 500 ? -2.621 -2.961 -13.516 1 74.75 500 THR B CA 1
ATOM 8828 C C . THR B 1 500 ? -2.324 -3.965 -12.398 1 74.75 500 THR B C 1
ATOM 8830 O O . THR B 1 500 ? -3.178 -4.781 -12.055 1 74.75 500 THR B O 1
ATOM 8833 N N . GLN B 1 501 ? -1.162 -3.842 -11.914 1 78.75 501 GLN B N 1
ATOM 8834 C CA . GLN B 1 501 ? -0.801 -4.727 -10.812 1 78.75 501 GLN B CA 1
ATOM 8835 C C . GLN B 1 501 ? -1.636 -4.43 -9.57 1 78.75 501 GLN B C 1
ATOM 8837 O O . GLN B 1 501 ? -2.062 -5.348 -8.867 1 78.75 501 GLN B O 1
ATOM 8842 N N . LEU B 1 502 ? -1.798 -3.232 -9.367 1 80.62 502 LEU B N 1
ATOM 8843 C CA . LEU B 1 502 ? -2.621 -2.848 -8.227 1 80.62 502 LEU B CA 1
ATOM 8844 C C . LEU B 1 502 ? -4.055 -3.33 -8.406 1 80.62 502 LEU B C 1
ATOM 8846 O O . LEU B 1 502 ? -4.668 -3.83 -7.461 1 80.62 502 LEU B O 1
ATOM 8850 N N . GLU B 1 503 ? -4.594 -3.115 -9.523 1 84.44 503 GLU B N 1
ATOM 8851 C CA . GLU B 1 503 ? -5.941 -3.602 -9.812 1 84.44 503 GLU B CA 1
ATOM 8852 C C . GLU B 1 503 ? -6.039 -5.109 -9.609 1 84.44 503 GLU B C 1
ATOM 8854 O O . GLU B 1 503 ? -7.008 -5.602 -9.031 1 84.44 503 GLU B O 1
ATOM 8859 N N . ALA B 1 504 ? -5.023 -5.777 -10.094 1 84.81 504 ALA B N 1
ATOM 8860 C CA . ALA B 1 504 ? -5.008 -7.23 -9.945 1 84.81 504 ALA B CA 1
ATOM 8861 C C . ALA B 1 504 ? -4.945 -7.633 -8.469 1 84.81 504 ALA B C 1
ATOM 8863 O O . ALA B 1 504 ? -5.586 -8.602 -8.062 1 84.81 504 ALA B O 1
ATOM 8864 N N . LEU B 1 505 ? -4.258 -6.875 -7.754 1 89.81 505 LEU B N 1
ATOM 8865 C CA . LEU B 1 505 ? -4.133 -7.16 -6.328 1 89.81 505 LEU B CA 1
ATOM 8866 C C . LEU B 1 505 ? -5.465 -6.945 -5.617 1 89.81 505 LEU B C 1
ATOM 8868 O O . LEU B 1 505 ? -5.883 -7.777 -4.809 1 89.81 505 LEU B O 1
ATOM 8872 N N . ILE B 1 506 ? -6.09 -5.887 -5.91 1 91.06 506 ILE B N 1
ATOM 8873 C CA . ILE B 1 506 ? -7.383 -5.609 -5.297 1 91.06 506 ILE B CA 1
ATOM 8874 C C . ILE B 1 506 ? -8.398 -6.66 -5.738 1 91.06 506 ILE B C 1
ATOM 8876 O O . ILE B 1 506 ? -9.203 -7.133 -4.93 1 91.06 506 ILE B O 1
ATOM 8880 N N . GLN B 1 507 ? -8.367 -6.953 -6.977 1 92.88 507 GLN B N 1
ATOM 8881 C CA . GLN B 1 507 ? -9.266 -7.977 -7.492 1 92.88 507 GLN B CA 1
ATOM 8882 C C . GLN B 1 507 ? -9.031 -9.32 -6.801 1 92.88 507 GLN B C 1
ATOM 8884 O O . GLN B 1 507 ? -9.984 -10.008 -6.438 1 92.88 507 GLN B O 1
ATOM 8889 N N . SER B 1 508 ? -7.789 -9.602 -6.668 1 93.5 508 SER B N 1
ATOM 8890 C CA . SER B 1 508 ? -7.473 -10.828 -5.949 1 93.5 508 SER B CA 1
ATOM 8891 C C . SER B 1 508 ? -7.969 -10.773 -4.508 1 93.5 508 SER B C 1
ATOM 8893 O O . SER B 1 508 ? -8.469 -11.773 -3.979 1 93.5 508 SER B O 1
ATOM 8895 N N . GLY B 1 509 ? -7.73 -9.68 -3.932 1 94.75 509 GLY B N 1
ATOM 8896 C CA . GLY B 1 509 ? -8.289 -9.492 -2.6 1 94.75 509 GLY B CA 1
ATOM 8897 C C . GLY B 1 509 ? -9.789 -9.664 -2.551 1 94.75 509 GLY B C 1
ATOM 8898 O O . GLY B 1 509 ? -10.32 -10.297 -1.634 1 94.75 509 GLY B O 1
ATOM 8899 N N . ASN B 1 510 ? -10.469 -9.133 -3.492 1 95.31 510 ASN B N 1
ATOM 8900 C CA . ASN B 1 510 ? -11.922 -9.266 -3.57 1 95.31 510 ASN B CA 1
ATOM 8901 C C . ASN B 1 510 ? -12.344 -10.727 -3.744 1 95.31 510 ASN B C 1
ATOM 8903 O O . ASN B 1 510 ? -13.32 -11.164 -3.145 1 95.31 510 ASN B O 1
ATOM 8907 N N . ILE B 1 511 ? -11.617 -11.406 -4.547 1 95.56 511 ILE B N 1
ATOM 8908 C CA . ILE B 1 511 ? -11.922 -12.82 -4.762 1 95.56 511 ILE B CA 1
ATOM 8909 C C . ILE B 1 511 ? -11.781 -13.586 -3.447 1 95.56 511 ILE B C 1
ATOM 8911 O O . ILE B 1 511 ? -12.625 -14.414 -3.115 1 95.56 511 ILE B O 1
ATOM 8915 N N . ILE B 1 512 ? -10.766 -13.273 -2.693 1 96.31 512 ILE B N 1
ATOM 8916 C CA . ILE B 1 512 ? -10.562 -13.922 -1.401 1 96.31 512 ILE B CA 1
ATOM 8917 C C . ILE B 1 512 ? -11.734 -13.609 -0.473 1 96.31 512 ILE B C 1
ATOM 8919 O O . ILE B 1 512 ? -12.273 -14.5 0.179 1 96.31 512 ILE B O 1
ATOM 8923 N N . LEU B 1 513 ? -12.094 -12.406 -0.478 1 96.12 513 LEU B N 1
ATOM 8924 C CA . LEU B 1 513 ? -13.188 -11.992 0.393 1 96.12 513 LEU B CA 1
ATOM 8925 C C . LEU B 1 513 ? -14.5 -12.641 -0.033 1 96.12 513 LEU B C 1
ATOM 8927 O O . LEU B 1 513 ? -15.305 -13.031 0.812 1 96.12 513 LEU B O 1
ATOM 8931 N N . LEU B 1 514 ? -14.75 -12.742 -1.339 1 96.12 514 LEU B N 1
ATOM 8932 C CA . LEU B 1 514 ? -15.969 -13.367 -1.847 1 96.12 514 LEU B CA 1
ATOM 8933 C C . LEU B 1 514 ? -15.992 -14.859 -1.541 1 96.12 514 LEU B C 1
ATOM 8935 O O . LEU B 1 514 ? -17.047 -15.422 -1.232 1 96.12 514 LEU B O 1
ATOM 8939 N N . LYS B 1 515 ? -14.828 -15.477 -1.603 1 95.38 515 LYS B N 1
ATOM 8940 C CA . LYS B 1 515 ? -14.75 -16.891 -1.229 1 95.38 515 LYS B CA 1
ATOM 8941 C C . LYS B 1 515 ? -15.016 -17.078 0.261 1 95.38 515 LYS B C 1
ATOM 8943 O O . LYS B 1 515 ? -15.68 -18.031 0.661 1 95.38 515 LYS B O 1
ATOM 8948 N N . VAL B 1 516 ? -14.492 -16.172 1.044 1 94.44 516 VAL B N 1
ATOM 8949 C CA . VAL B 1 516 ? -14.734 -16.234 2.48 1 94.44 516 VAL B CA 1
ATOM 8950 C C . VAL B 1 516 ? -16.219 -16.031 2.76 1 94.44 516 VAL B C 1
ATOM 8952 O O . VAL B 1 516 ? -16.797 -16.719 3.602 1 94.44 516 VAL B O 1
ATOM 8955 N N . ARG B 1 517 ? -16.812 -15.133 2.053 1 93.56 517 ARG B N 1
ATOM 8956 C CA . ARG B 1 517 ? -18.266 -14.93 2.178 1 93.56 517 ARG B CA 1
ATOM 8957 C C . ARG B 1 517 ? -19.031 -16.188 1.801 1 93.56 517 ARG B C 1
ATOM 8959 O O . ARG B 1 517 ? -20 -16.547 2.469 1 93.56 517 ARG B O 1
ATOM 8966 N N . ALA B 1 518 ? -18.609 -16.812 0.726 1 93.31 518 ALA B N 1
ATOM 8967 C CA . ALA B 1 518 ? -19.25 -18.062 0.311 1 93.31 518 ALA B CA 1
ATOM 8968 C C . ALA B 1 518 ? -19.109 -19.125 1.389 1 93.31 518 ALA B C 1
ATOM 8970 O O . ALA B 1 518 ? -20.047 -19.906 1.617 1 93.31 518 ALA B O 1
ATOM 8971 N N . LEU B 1 519 ? -18.016 -19.125 2.104 1 92.38 519 LEU B N 1
ATOM 8972 C CA . LEU B 1 519 ? -17.781 -20.078 3.182 1 92.38 519 LEU B CA 1
ATOM 8973 C C . LEU B 1 519 ? -18.656 -19.75 4.391 1 92.38 519 LEU B C 1
ATOM 8975 O O . LEU B 1 519 ? -19.25 -20.656 4.992 1 92.38 519 LEU B O 1
ATOM 8979 N N . ILE B 1 520 ? -18.734 -18.5 4.703 1 91.75 520 ILE B N 1
ATOM 8980 C CA . ILE B 1 520 ? -19.484 -18.062 5.875 1 91.75 520 ILE B CA 1
ATOM 8981 C C . ILE B 1 520 ? -20.969 -18.359 5.664 1 91.75 520 ILE B C 1
ATOM 8983 O O . ILE B 1 520 ? -21.656 -18.781 6.59 1 91.75 520 ILE B O 1
ATOM 8987 N N . PHE B 1 521 ? -21.469 -18.219 4.398 1 91.38 521 PHE B N 1
ATOM 8988 C CA . PHE B 1 521 ? -22.891 -18.406 4.117 1 91.38 521 PHE B CA 1
ATOM 8989 C C . PHE B 1 521 ? -23.172 -19.828 3.656 1 91.38 521 PHE B C 1
ATOM 8991 O O . PHE B 1 521 ? -24.281 -20.125 3.193 1 91.38 521 PHE B O 1
ATOM 8998 N N . ALA B 1 522 ? -22.219 -20.688 3.689 1 89.69 522 ALA B N 1
ATOM 8999 C CA . ALA B 1 522 ? -22.344 -22.125 3.484 1 89.69 522 ALA B CA 1
ATOM 9000 C C . ALA B 1 522 ? -22.844 -22.422 2.076 1 89.69 522 ALA B C 1
ATOM 9002 O O . ALA B 1 522 ? -23.797 -23.203 1.899 1 89.69 522 ALA B O 1
ATOM 9003 N N . VAL B 1 523 ? -22.203 -21.812 1.081 1 87.19 523 VAL B N 1
ATOM 9004 C CA . VAL B 1 523 ? -22.516 -22.156 -0.303 1 87.19 523 VAL B CA 1
ATOM 9005 C C . VAL B 1 523 ? -22.109 -23.594 -0.583 1 87.19 523 VAL B C 1
ATOM 9007 O O . VAL B 1 523 ? -22.812 -24.328 -1.29 1 87.19 523 VAL B O 1
ATOM 9010 N N . LEU B 1 524 ? -20.938 -23.984 -0.013 1 88.31 524 LEU B N 1
ATOM 9011 C CA . LEU B 1 524 ? -20.484 -25.375 -0.011 1 88.31 524 LEU B CA 1
ATOM 9012 C C . LEU B 1 524 ? -20.5 -25.953 1.4 1 88.31 524 LEU B C 1
ATOM 9014 O O . LEU B 1 524 ? -19.531 -25.781 2.154 1 88.31 524 LEU B O 1
ATOM 9018 N N . PRO B 1 525 ? -21.422 -26.656 1.728 1 88.88 525 PRO B N 1
ATOM 9019 C CA . PRO B 1 525 ? -21.609 -27.109 3.107 1 88.88 525 PRO B CA 1
ATOM 9020 C C . PRO B 1 525 ? -20.453 -27.953 3.615 1 88.88 525 PRO B C 1
ATOM 9022 O O . PRO B 1 525 ? -20.047 -27.828 4.777 1 88.88 525 PRO B O 1
ATOM 9025 N N . GLN B 1 526 ? -19.938 -28.797 2.746 1 88.12 526 GLN B N 1
ATOM 9026 C CA . GLN B 1 526 ? -18.844 -29.656 3.189 1 88.12 526 GLN B CA 1
ATOM 9027 C C . GLN B 1 526 ? -17.625 -28.828 3.58 1 88.12 526 GLN B C 1
ATOM 9029 O O . GLN B 1 526 ? -17 -29.078 4.617 1 88.12 526 GLN B O 1
ATOM 9034 N N . ALA B 1 527 ? -17.344 -27.875 2.789 1 90.25 527 ALA B N 1
ATOM 9035 C CA . ALA B 1 527 ? -16.203 -27.016 3.08 1 90.25 527 ALA B CA 1
ATOM 9036 C C . ALA B 1 527 ? -16.469 -26.156 4.312 1 90.25 527 ALA B C 1
ATOM 9038 O O . ALA B 1 527 ? -15.562 -25.906 5.109 1 90.25 527 ALA B O 1
ATOM 9039 N N . THR B 1 528 ? -17.672 -25.734 4.52 1 91.62 528 THR B N 1
ATOM 9040 C CA . THR B 1 528 ? -18.047 -24.906 5.664 1 91.62 528 THR B CA 1
ATOM 9041 C C . THR B 1 528 ? -17.938 -25.703 6.961 1 91.62 528 THR B C 1
ATOM 9043 O O . THR B 1 528 ? -17.453 -25.203 7.973 1 91.62 528 THR B O 1
ATOM 9046 N N . ASP B 1 529 ? -18.328 -26.953 6.902 1 92 529 ASP B N 1
ATOM 9047 C CA . ASP B 1 529 ? -18.234 -27.797 8.086 1 92 529 ASP B CA 1
ATOM 9048 C C . ASP B 1 529 ? -16.781 -28.047 8.484 1 92 529 ASP B C 1
ATOM 9050 O O . ASP B 1 529 ? -16.438 -27.984 9.664 1 92 529 ASP B O 1
ATOM 9054 N N . ARG B 1 530 ? -16.047 -28.312 7.492 1 92.5 530 ARG B N 1
ATOM 9055 C CA . ARG B 1 530 ? -14.633 -28.531 7.766 1 92.5 530 ARG B CA 1
ATOM 9056 C C . ARG B 1 530 ? -13.977 -27.281 8.328 1 92.5 530 ARG B C 1
ATOM 9058 O O . ARG B 1 530 ? -13.172 -27.359 9.258 1 92.5 530 ARG B O 1
ATOM 9065 N N . THR B 1 531 ? -14.305 -26.141 7.789 1 94.38 531 THR B N 1
ATOM 9066 C CA . THR B 1 531 ? -13.727 -24.891 8.242 1 94.38 531 THR B CA 1
ATOM 9067 C C . THR B 1 531 ? -14.211 -24.547 9.648 1 94.38 531 THR B C 1
ATOM 9069 O O . THR B 1 531 ? -13.422 -24.094 10.484 1 94.38 531 THR B O 1
ATOM 9072 N N . ALA B 1 532 ? -15.445 -24.766 9.938 1 94.5 532 ALA B N 1
ATOM 9073 C CA . ALA B 1 532 ? -15.992 -24.5 11.266 1 94.5 532 ALA B CA 1
ATOM 9074 C C . ALA B 1 532 ? -15.328 -25.391 12.312 1 94.5 532 ALA B C 1
ATOM 9076 O O . ALA B 1 532 ? -14.984 -24.922 13.398 1 94.5 532 ALA B O 1
ATOM 9077 N N . LEU B 1 533 ? -15.141 -26.609 11.922 1 94.38 533 LEU B N 1
ATOM 9078 C CA . LEU B 1 533 ? -14.469 -27.531 12.844 1 94.38 533 LEU B CA 1
ATOM 9079 C C . LEU B 1 533 ? -13.039 -27.078 13.102 1 94.38 533 LEU B C 1
ATOM 9081 O O . LEU B 1 533 ? -12.578 -27.094 14.25 1 94.38 533 LEU B O 1
ATOM 9085 N N . LEU B 1 534 ? -12.406 -26.703 12.047 1 95.19 534 LEU B N 1
ATOM 9086 C CA . LEU B 1 534 ? -11.039 -26.219 12.188 1 95.19 534 LEU B CA 1
ATOM 9087 C C . LEU B 1 534 ? -10.992 -24.984 13.086 1 95.19 534 LEU B C 1
ATOM 9089 O O . LEU B 1 534 ? -10.094 -24.844 13.922 1 95.19 534 LEU B O 1
ATOM 9093 N N . LEU B 1 535 ? -11.93 -24.125 12.953 1 96.31 535 LEU B N 1
ATOM 9094 C CA . LEU B 1 535 ? -11.984 -22.922 13.773 1 96.31 535 LEU B CA 1
ATOM 9095 C C . LEU B 1 535 ? -12.164 -23.266 15.242 1 96.31 535 LEU B C 1
ATOM 9097 O O . LEU B 1 535 ? -11.516 -22.672 16.109 1 96.31 535 LEU B O 1
ATOM 9101 N N . VAL B 1 536 ? -12.945 -24.219 15.531 1 95.56 536 VAL B N 1
ATOM 9102 C CA . VAL B 1 536 ? -13.188 -24.641 16.906 1 95.56 536 VAL B CA 1
ATOM 9103 C C . VAL B 1 536 ? -11.922 -25.25 17.484 1 95.56 536 VAL B C 1
ATOM 9105 O O . VAL B 1 536 ? -11.547 -24.969 18.625 1 95.56 536 VAL B O 1
ATOM 9108 N N . ILE B 1 537 ? -11.25 -26.062 16.688 1 95.56 537 ILE B N 1
ATOM 9109 C CA . ILE B 1 537 ? -10.023 -26.703 17.156 1 95.56 537 ILE B CA 1
ATOM 9110 C C . ILE B 1 537 ? -8.969 -25.641 17.438 1 95.56 537 ILE B C 1
ATOM 9112 O O . ILE B 1 537 ? -8.297 -25.703 18.469 1 95.56 537 ILE B O 1
ATOM 9116 N N . VAL B 1 538 ? -8.875 -24.672 16.578 1 95 538 VAL B N 1
ATOM 9117 C CA . VAL B 1 538 ? -7.906 -23.609 16.766 1 95 538 VAL B CA 1
ATOM 9118 C C . VAL B 1 538 ? -8.289 -22.766 17.984 1 95 538 VAL B C 1
ATOM 9120 O O . VAL B 1 538 ? -7.422 -22.391 18.781 1 95 538 VAL B O 1
ATOM 9123 N N . ALA B 1 539 ? -9.562 -22.531 18.125 1 96.12 539 ALA B N 1
ATOM 9124 C CA . ALA B 1 539 ? -10.039 -21.797 19.297 1 96.12 539 ALA B CA 1
ATOM 9125 C C . ALA B 1 539 ? -9.695 -22.531 20.578 1 96.12 539 ALA B C 1
ATOM 9127 O O . ALA B 1 539 ? -9.211 -21.906 21.531 1 96.12 539 ALA B O 1
ATOM 9128 N N . LEU B 1 540 ? -9.836 -23.797 20.594 1 95.19 540 LEU B N 1
ATOM 9129 C CA . LEU B 1 540 ? -9.531 -24.594 21.766 1 95.19 540 LEU B CA 1
ATOM 9130 C C . LEU B 1 540 ? -8.031 -24.609 22.047 1 95.19 540 LEU B C 1
ATOM 9132 O O . LEU B 1 540 ? -7.613 -24.562 23.203 1 95.19 540 LEU B O 1
ATOM 9136 N N . SER B 1 541 ? -7.258 -24.594 20.984 1 94.88 541 SER B N 1
ATOM 9137 C CA . SER B 1 541 ? -5.809 -24.562 21.156 1 94.88 541 SER B CA 1
ATOM 9138 C C . SER B 1 541 ? -5.355 -23.234 21.766 1 94.88 541 SER B C 1
ATOM 9140 O O . SER B 1 541 ? -4.516 -23.219 22.672 1 94.88 541 SER B O 1
ATOM 9142 N N . PHE B 1 542 ? -5.961 -22.141 21.344 1 92.75 542 PHE B N 1
ATOM 9143 C CA . PHE B 1 542 ? -5.598 -20.844 21.875 1 92.75 542 PHE B CA 1
ATOM 9144 C C . PHE B 1 542 ? -6.082 -20.672 23.297 1 92.75 542 PHE B C 1
ATOM 9146 O O . PHE B 1 542 ? -5.449 -19.984 24.109 1 92.75 542 PHE B O 1
ATOM 9153 N N . ALA B 1 543 ? -7.168 -21.359 23.672 1 91.81 543 ALA B N 1
ATOM 9154 C CA . ALA B 1 543 ? -7.758 -21.203 25 1 91.81 543 ALA B CA 1
ATOM 9155 C C . ALA B 1 543 ? -7.023 -22.062 26.031 1 91.81 543 ALA B C 1
ATOM 9157 O O . ALA B 1 543 ? -6.832 -21.641 27.172 1 91.81 543 ALA B O 1
ATOM 9158 N N . PHE B 1 544 ? -6.461 -23.219 25.578 1 91.94 544 PHE B N 1
ATOM 9159 C CA . PHE B 1 544 ? -6 -24.156 26.594 1 91.94 544 PHE B CA 1
ATOM 9160 C C . PHE B 1 544 ? -4.492 -24.359 26.5 1 91.94 544 PHE B C 1
ATOM 9162 O O . PHE B 1 544 ? -3.857 -24.781 27.469 1 91.94 544 PHE B O 1
ATOM 9169 N N . VAL B 1 545 ? -3.934 -24.109 25.406 1 92.56 545 VAL B N 1
ATOM 9170 C CA . VAL B 1 545 ? -2.498 -24.312 25.234 1 92.56 545 VAL B CA 1
ATOM 9171 C C . VAL B 1 545 ? -1.752 -23.016 25.547 1 92.56 545 VAL B C 1
ATOM 9173 O O . VAL B 1 545 ? -2.105 -21.953 25.031 1 92.56 545 VAL B O 1
ATOM 9176 N N . PRO B 1 546 ? -0.768 -23.188 26.391 1 90.25 546 PRO B N 1
ATOM 9177 C CA . PRO B 1 546 ? 0.025 -21.984 26.656 1 90.25 546 PRO B CA 1
ATOM 9178 C C . PRO B 1 546 ? 0.625 -21.375 25.391 1 90.25 546 PRO B C 1
ATOM 9180 O O . PRO B 1 546 ? 1.01 -22.109 24.469 1 90.25 546 PRO B O 1
ATOM 9183 N N . LEU B 1 547 ? 0.707 -20.094 25.297 1 87 547 LEU B N 1
ATOM 9184 C CA . LEU B 1 547 ? 1.125 -19.328 24.125 1 87 547 LEU B CA 1
ATOM 9185 C C . LEU B 1 547 ? 2.537 -19.719 23.703 1 87 547 LEU B C 1
ATOM 9187 O O . LEU B 1 547 ? 2.85 -19.734 22.516 1 87 547 LEU B O 1
ATOM 9191 N N . LYS B 1 548 ? 3.432 -20.047 24.672 1 90.75 548 LYS B N 1
ATOM 9192 C CA . LYS B 1 548 ? 4.812 -20.391 24.344 1 90.75 548 LYS B CA 1
ATOM 9193 C C . LYS B 1 548 ? 4.871 -21.609 23.422 1 90.75 548 LYS B C 1
ATOM 9195 O O . LYS B 1 548 ? 5.688 -21.672 22.5 1 90.75 548 LYS B O 1
ATOM 9200 N N . TYR B 1 549 ? 3.951 -22.516 23.641 1 93.88 549 TYR B N 1
ATOM 9201 C CA . TYR B 1 549 ? 3.969 -23.734 22.828 1 93.88 549 TYR B CA 1
ATOM 9202 C C . TYR B 1 549 ? 3.359 -23.484 21.453 1 93.88 549 TYR B C 1
ATOM 9204 O O . TYR B 1 549 ? 3.771 -24.094 20.469 1 93.88 549 TYR B O 1
ATOM 9212 N N . LEU B 1 550 ? 2.404 -22.609 21.422 1 92.81 550 LEU B N 1
ATOM 9213 C CA . LEU B 1 550 ? 1.829 -22.234 20.141 1 92.81 550 LEU B CA 1
ATOM 9214 C C . LEU B 1 550 ? 2.85 -21.5 19.281 1 92.81 550 LEU B C 1
ATOM 9216 O O . LEU B 1 550 ? 2.969 -21.766 18.078 1 92.81 550 LEU B O 1
ATOM 9220 N N . ILE B 1 551 ? 3.596 -20.672 19.891 1 93.19 551 ILE B N 1
ATOM 9221 C CA . ILE B 1 551 ? 4.637 -19.922 19.188 1 93.19 551 ILE B CA 1
ATOM 9222 C C . ILE B 1 551 ? 5.727 -20.891 18.719 1 93.19 551 ILE B C 1
ATOM 9224 O O . ILE B 1 551 ? 6.215 -20.781 17.578 1 93.19 551 ILE B O 1
ATOM 9228 N N . LEU B 1 552 ? 6.082 -21.812 19.594 1 95.69 552 LEU B N 1
ATOM 9229 C CA . LEU B 1 552 ? 7.086 -22.812 19.234 1 95.69 552 LEU B CA 1
ATOM 9230 C C . LEU B 1 552 ? 6.629 -23.641 18.047 1 95.69 552 LEU B C 1
ATOM 9232 O O . LEU B 1 552 ? 7.398 -23.875 17.109 1 95.69 552 LEU B O 1
ATOM 9236 N N . PHE B 1 553 ? 5.383 -24.016 18.109 1 94.88 553 PHE B N 1
ATOM 9237 C CA . PHE B 1 553 ? 4.832 -24.828 17.031 1 94.88 553 PHE B CA 1
ATOM 9238 C C . PHE B 1 553 ? 4.852 -24.062 15.711 1 94.88 553 PHE B C 1
ATOM 9240 O O . PHE B 1 553 ? 5.27 -24.594 14.688 1 94.88 553 PHE B O 1
ATOM 9247 N N . ALA B 1 554 ? 4.391 -22.797 15.773 1 93.81 554 ALA B N 1
ATOM 9248 C CA . ALA B 1 554 ? 4.367 -21.953 14.57 1 93.81 554 ALA B CA 1
ATOM 9249 C C . ALA B 1 554 ? 5.777 -21.734 14.031 1 93.81 554 ALA B C 1
ATOM 9251 O O . ALA B 1 554 ? 6 -21.781 12.82 1 93.81 554 ALA B O 1
ATOM 9252 N N . PHE B 1 555 ? 6.754 -21.594 14.859 1 94.5 555 PHE B N 1
ATOM 9253 C CA . PHE B 1 555 ? 8.141 -21.359 14.469 1 94.5 555 PHE B CA 1
ATOM 9254 C C . PHE B 1 555 ? 8.734 -22.594 13.828 1 94.5 555 PHE B C 1
ATOM 9256 O O . PHE B 1 555 ? 9.32 -22.531 12.742 1 94.5 555 PHE B O 1
ATOM 9263 N N . VAL B 1 556 ? 8.539 -23.734 14.469 1 94.06 556 VAL B N 1
ATOM 9264 C CA . VAL B 1 556 ? 9.133 -24.969 13.969 1 94.06 556 VAL B CA 1
ATOM 9265 C C . VAL B 1 556 ? 8.5 -25.344 12.633 1 94.06 556 VAL B C 1
ATOM 9267 O O . VAL B 1 556 ? 9.203 -25.75 11.695 1 94.06 556 VAL B O 1
ATOM 9270 N N . GLU B 1 557 ? 7.234 -25.188 12.484 1 92.88 557 GLU B N 1
ATOM 9271 C CA . GLU B 1 557 ? 6.543 -25.5 11.242 1 92.88 557 GLU B CA 1
ATOM 9272 C C . GLU B 1 557 ? 7.02 -24.609 10.102 1 92.88 557 GLU B C 1
ATOM 9274 O O . GLU B 1 557 ? 7.289 -25.094 9 1 92.88 557 GLU B O 1
ATOM 9279 N N . SER B 1 558 ? 7.188 -23.344 10.359 1 92.06 558 SER B N 1
ATOM 9280 C CA . SER B 1 558 ? 7.582 -22.406 9.312 1 92.06 558 SER B CA 1
ATOM 9281 C C . SER B 1 558 ? 9.055 -22.578 8.961 1 92.06 558 SER B C 1
ATOM 9283 O O . SER B 1 558 ? 9.43 -22.5 7.785 1 92.06 558 SER B O 1
ATOM 9285 N N . PHE B 1 559 ? 9.883 -22.859 9.961 1 93 559 PHE B N 1
ATOM 9286 C CA . PHE B 1 559 ? 11.32 -22.906 9.742 1 93 559 PHE B CA 1
ATOM 9287 C C . PHE B 1 559 ? 11.734 -24.234 9.117 1 93 559 PHE B C 1
ATOM 9289 O O . PHE B 1 559 ? 12.734 -24.297 8.398 1 93 559 PHE B O 1
ATOM 9296 N N . THR B 1 560 ? 11.008 -25.297 9.312 1 92.56 560 THR B N 1
ATOM 9297 C CA . THR B 1 560 ? 11.391 -26.609 8.805 1 92.56 560 THR B CA 1
ATOM 9298 C C . THR B 1 560 ? 10.672 -26.922 7.492 1 92.56 560 THR B C 1
ATOM 9300 O O . THR B 1 560 ? 10.836 -28 6.93 1 92.56 560 THR B O 1
ATOM 9303 N N . SER B 1 561 ? 9.914 -26.047 6.988 1 90.88 561 SER B N 1
ATOM 9304 C CA . SER B 1 561 ? 9.141 -26.297 5.773 1 90.88 561 SER B CA 1
ATOM 9305 C C . SER B 1 561 ? 10.055 -26.5 4.57 1 90.88 561 SER B C 1
ATOM 9307 O O . SER B 1 561 ? 9.727 -27.25 3.652 1 90.88 561 SER B O 1
ATOM 9309 N N . ASN B 1 562 ? 11.25 -25.906 4.562 1 87.81 562 ASN B N 1
ATOM 9310 C CA . ASN B 1 562 ? 12.156 -26 3.42 1 87.81 562 ASN B CA 1
ATOM 9311 C C . ASN B 1 562 ? 13.305 -26.969 3.691 1 87.81 562 ASN B C 1
ATOM 9313 O O . ASN B 1 562 ? 14.227 -27.078 2.883 1 87.81 562 ASN B O 1
ATOM 9317 N N . MET B 1 563 ? 13.195 -27.672 4.836 1 90.12 563 MET B N 1
ATOM 9318 C CA . MET B 1 563 ? 14.18 -28.703 5.121 1 90.12 563 MET B CA 1
ATOM 9319 C C . MET B 1 563 ? 14.102 -29.828 4.09 1 90.12 563 MET B C 1
ATOM 9321 O O . MET B 1 563 ? 13.008 -30.25 3.707 1 90.12 563 MET B O 1
ATOM 9325 N N . PRO B 1 564 ? 15.164 -30.266 3.508 1 84.44 564 PRO B N 1
ATOM 9326 C CA . PRO B 1 564 ? 15.172 -31.266 2.443 1 84.44 564 PRO B CA 1
ATOM 9327 C C . PRO B 1 564 ? 14.359 -32.5 2.805 1 84.44 564 PRO B C 1
ATOM 9329 O O . PRO B 1 564 ? 13.688 -33.094 1.943 1 84.44 564 PRO B O 1
ATOM 9332 N N . LEU B 1 565 ? 14.289 -32.844 4.129 1 85.25 565 LEU B N 1
ATOM 9333 C CA . LEU B 1 565 ? 13.57 -34.031 4.547 1 85.25 565 LEU B CA 1
ATOM 9334 C C . LEU B 1 565 ? 12.062 -33.781 4.559 1 85.25 565 LEU B C 1
ATOM 9336 O O . LEU B 1 565 ? 11.273 -34.719 4.387 1 85.25 565 LEU B O 1
ATOM 9340 N N . ARG B 1 566 ? 11.656 -32.562 4.668 1 90 566 ARG B N 1
ATOM 9341 C CA . ARG B 1 566 ? 10.242 -32.25 4.824 1 90 566 ARG B CA 1
ATOM 9342 C C . ARG B 1 566 ? 9.727 -31.422 3.646 1 90 566 ARG B C 1
ATOM 9344 O O . ARG B 1 566 ? 8.531 -31.188 3.527 1 90 566 ARG B O 1
ATOM 9351 N N . LYS B 1 567 ? 10.547 -31.109 2.746 1 86.44 567 LYS B N 1
ATOM 9352 C CA . LYS B 1 567 ? 10.188 -30.203 1.653 1 86.44 567 LYS B CA 1
ATOM 9353 C C . LYS B 1 567 ? 9.078 -30.812 0.793 1 86.44 567 LYS B C 1
ATOM 9355 O O . LYS B 1 567 ? 8.094 -30.125 0.485 1 86.44 567 LYS B O 1
ATOM 9360 N N . ILE B 1 568 ? 9.164 -32.062 0.423 1 83.81 568 ILE B N 1
ATOM 9361 C CA . ILE B 1 568 ? 8.195 -32.719 -0.443 1 83.81 568 ILE B CA 1
ATOM 9362 C C . ILE B 1 568 ? 6.844 -32.812 0.262 1 83.81 568 ILE B C 1
ATOM 9364 O O . ILE B 1 568 ? 5.805 -32.531 -0.342 1 83.81 568 ILE B O 1
ATOM 9368 N N . SER B 1 569 ? 6.953 -33.156 1.528 1 87.19 569 SER B N 1
ATOM 9369 C CA . SER B 1 569 ? 5.707 -33.25 2.283 1 87.19 569 SER B CA 1
ATOM 9370 C C . SER B 1 569 ? 5.078 -31.891 2.484 1 87.19 569 SER B C 1
ATOM 9372 O O . SER B 1 569 ? 3.855 -31.734 2.414 1 87.19 569 SER B O 1
ATOM 9374 N N . SER B 1 570 ? 5.938 -30.922 2.719 1 90 570 SER B N 1
ATOM 9375 C CA . SER B 1 570 ? 5.426 -29.578 2.898 1 90 570 SER B CA 1
ATOM 9376 C C . SER B 1 570 ? 4.801 -29.047 1.613 1 90 570 SER B C 1
ATOM 9378 O O . SER B 1 570 ? 3.74 -28.422 1.646 1 90 570 SER B O 1
ATOM 9380 N N . GLU B 1 571 ? 5.406 -29.312 0.509 1 88 571 GLU B N 1
ATOM 9381 C CA . GLU B 1 571 ? 4.863 -28.891 -0.778 1 88 571 GLU B CA 1
ATOM 9382 C C . GLU B 1 571 ? 3.551 -29.609 -1.084 1 88 571 GLU B C 1
ATOM 9384 O O . GLU B 1 571 ? 2.641 -29.016 -1.671 1 88 571 GLU B O 1
ATOM 9389 N N . ARG B 1 572 ? 3.498 -30.844 -0.753 1 88.56 572 ARG B N 1
ATOM 9390 C CA . ARG B 1 572 ? 2.268 -31.609 -0.93 1 88.56 572 ARG B CA 1
ATOM 9391 C C . ARG B 1 572 ? 1.133 -31.016 -0.097 1 88.56 572 ARG B C 1
ATOM 9393 O O . ARG B 1 572 ? 0.009 -30.875 -0.583 1 88.56 572 ARG B O 1
ATOM 9400 N N . ASP B 1 573 ? 1.501 -30.703 1.11 1 91.19 573 ASP B N 1
ATOM 9401 C CA . ASP B 1 573 ? 0.492 -30.109 1.983 1 91.19 573 ASP B CA 1
ATOM 9402 C C . ASP B 1 573 ? 0.035 -28.75 1.454 1 91.19 573 ASP B C 1
ATOM 9404 O O . ASP B 1 573 ? -1.152 -28.422 1.506 1 91.19 573 ASP B O 1
ATOM 9408 N N . LEU B 1 574 ? 0.971 -27.984 0.973 1 90.94 574 LEU B N 1
ATOM 9409 C CA . LEU B 1 574 ? 0.624 -26.688 0.409 1 90.94 574 LEU B CA 1
ATOM 9410 C C . LEU B 1 574 ? -0.244 -26.844 -0.834 1 90.94 574 LEU B C 1
ATOM 9412 O O . LEU B 1 574 ? -1.172 -26.062 -1.054 1 90.94 574 LEU B O 1
ATOM 9416 N N . ARG B 1 575 ? 0.05 -27.797 -1.628 1 89.31 575 ARG B N 1
ATOM 9417 C CA . ARG B 1 575 ? -0.758 -28.078 -2.807 1 89.31 575 ARG B CA 1
ATOM 9418 C C . ARG B 1 575 ? -2.178 -28.469 -2.416 1 89.31 575 ARG B C 1
ATOM 9420 O O . ARG B 1 575 ? -3.145 -28.062 -3.059 1 89.31 575 ARG B O 1
ATOM 9427 N N . ARG B 1 576 ? -2.275 -29.266 -1.342 1 91.12 576 ARG B N 1
ATOM 9428 C CA . ARG B 1 576 ? -3.6 -29.688 -0.89 1 91.12 576 ARG B CA 1
ATOM 9429 C C . ARG B 1 576 ? -4.422 -28.484 -0.428 1 91.12 576 ARG B C 1
ATOM 9431 O O . ARG B 1 576 ? -5.621 -28.406 -0.698 1 91.12 576 ARG B O 1
ATOM 9438 N N . VAL B 1 577 ? -3.738 -27.594 0.241 1 90.88 577 VAL B N 1
ATOM 9439 C CA . VAL B 1 577 ? -4.426 -26.391 0.71 1 90.88 577 VAL B CA 1
ATOM 9440 C C . VAL B 1 577 ? -4.848 -25.547 -0.482 1 90.88 577 VAL B C 1
ATOM 9442 O O . VAL B 1 577 ? -5.961 -25.016 -0.513 1 90.88 577 VAL B O 1
ATOM 9445 N N . ARG B 1 578 ? -4.043 -25.484 -1.439 1 90.62 578 ARG B N 1
ATOM 9446 C CA . ARG B 1 578 ? -4.352 -24.719 -2.641 1 90.62 578 ARG B CA 1
ATOM 9447 C C . ARG B 1 578 ? -5.516 -25.344 -3.404 1 90.62 578 ARG B C 1
ATOM 9449 O O . ARG B 1 578 ? -6.406 -24.625 -3.875 1 90.62 578 ARG B O 1
ATOM 9456 N N . GLU B 1 579 ? -5.48 -26.594 -3.602 1 89.31 579 GLU B N 1
ATOM 9457 C CA . GLU B 1 579 ? -6.555 -27.312 -4.289 1 89.31 579 GLU B CA 1
ATOM 9458 C C . GLU B 1 579 ? -7.887 -27.125 -3.57 1 89.31 579 GLU B C 1
ATOM 9460 O O . GLU B 1 579 ? -8.922 -26.938 -4.211 1 89.31 579 GLU B O 1
ATOM 9465 N N . TRP B 1 580 ? -7.789 -27.188 -2.234 1 89.88 580 TRP B N 1
ATOM 9466 C CA . TRP B 1 580 ? -8.992 -26.938 -1.447 1 89.88 580 TRP B CA 1
ATOM 9467 C C . TRP B 1 580 ? -9.516 -25.531 -1.677 1 89.88 580 TRP B C 1
ATOM 9469 O O . TRP B 1 580 ? -10.719 -25.328 -1.855 1 89.88 580 TRP B O 1
ATOM 9479 N N . TRP B 1 581 ? -8.648 -24.562 -1.745 1 91.81 581 TRP B N 1
ATOM 9480 C CA . TRP B 1 581 ? -9.023 -23.156 -1.936 1 91.81 581 TRP B CA 1
ATOM 9481 C C . TRP B 1 581 ? -9.602 -22.938 -3.328 1 91.81 581 TRP B C 1
ATOM 9483 O O . TRP B 1 581 ? -10.562 -22.188 -3.492 1 91.81 581 TRP B O 1
ATOM 9493 N N . ILE B 1 582 ? -9.07 -23.609 -4.336 1 89.38 582 ILE B N 1
ATOM 9494 C CA . ILE B 1 582 ? -9.508 -23.438 -5.723 1 89.38 582 ILE B CA 1
ATOM 9495 C C . ILE B 1 582 ? -10.906 -24.016 -5.898 1 89.38 582 ILE B C 1
ATOM 9497 O O . ILE B 1 582 ? -11.672 -23.547 -6.742 1 89.38 582 ILE B O 1
ATOM 9501 N N . ARG B 1 583 ? -11.32 -24.938 -5.023 1 89.88 583 ARG B N 1
ATOM 9502 C CA . ARG B 1 583 ? -12.617 -25.594 -5.133 1 89.88 583 ARG B CA 1
ATOM 9503 C C . ARG B 1 583 ? -13.719 -24.766 -4.484 1 89.88 583 ARG B C 1
ATOM 9505 O O . ARG B 1 583 ? -14.898 -25.062 -4.629 1 89.88 583 ARG B O 1
ATOM 9512 N N . ILE B 1 584 ? -13.32 -23.766 -3.793 1 92.31 584 ILE B N 1
ATOM 9513 C CA . ILE B 1 584 ? -14.312 -22.922 -3.139 1 92.31 584 ILE B CA 1
ATOM 9514 C C . ILE B 1 584 ? -14.828 -21.875 -4.125 1 92.31 584 ILE B C 1
ATOM 9516 O O . ILE B 1 584 ? -14.039 -21.109 -4.707 1 92.31 584 ILE B O 1
ATOM 9520 N N . PRO B 1 585 ? -16.109 -21.859 -4.371 1 93 585 PRO B N 1
ATOM 9521 C CA . PRO B 1 585 ? -16.672 -20.859 -5.285 1 93 585 PRO B CA 1
ATOM 9522 C C . PRO B 1 585 ? -16.703 -19.453 -4.684 1 93 585 PRO B C 1
ATOM 9524 O O . PRO B 1 585 ? -16.547 -19.297 -3.471 1 93 585 PRO B O 1
ATOM 9527 N N . ALA B 1 586 ? -16.766 -18.5 -5.52 1 94.69 586 ALA B N 1
ATOM 9528 C CA . ALA B 1 586 ? -16.906 -17.109 -5.082 1 94.69 586 ALA B CA 1
ATOM 9529 C C . ALA B 1 586 ? -18.375 -16.703 -4.98 1 94.69 586 ALA B C 1
ATOM 9531 O O . ALA B 1 586 ? -19.188 -17.125 -5.793 1 94.69 586 ALA B O 1
ATOM 9532 N N . ALA B 1 587 ? -18.734 -15.984 -3.967 1 94.25 587 ALA B N 1
ATOM 9533 C CA . ALA B 1 587 ? -20.094 -15.461 -3.832 1 94.25 587 ALA B CA 1
ATOM 9534 C C . ALA B 1 587 ? -20.438 -14.523 -4.984 1 94.25 587 ALA B C 1
ATOM 9536 O O . ALA B 1 587 ? -19.578 -13.75 -5.438 1 94.25 587 ALA B O 1
ATOM 9537 N N . PRO B 1 588 ? -21.594 -14.578 -5.426 1 93 588 PRO B N 1
ATOM 9538 C CA . PRO B 1 588 ? -21.984 -13.758 -6.578 1 93 588 PRO B CA 1
ATOM 9539 C C . PRO B 1 588 ? -22.078 -12.273 -6.242 1 93 588 PRO B C 1
ATOM 9541 O O . PRO B 1 588 ? -22.406 -11.914 -5.109 1 93 588 PRO B O 1
ATOM 9544 N N . VAL B 1 589 ? -21.703 -11.492 -7.234 1 92.19 589 VAL B N 1
ATOM 9545 C CA . VAL B 1 589 ? -21.781 -10.039 -7.121 1 92.19 589 VAL B CA 1
ATOM 9546 C C . VAL B 1 589 ? -22.578 -9.469 -8.297 1 92.19 589 VAL B C 1
ATOM 9548 O O . VAL B 1 589 ? -22.438 -9.93 -9.43 1 92.19 589 VAL B O 1
ATOM 9551 N N . GLN B 1 590 ? -23.531 -8.586 -8.008 1 91.19 590 GLN B N 1
ATOM 9552 C CA . GLN B 1 590 ? -24.312 -7.914 -9.055 1 91.19 590 GLN B CA 1
ATOM 9553 C C . GLN B 1 590 ? -24.031 -6.414 -9.055 1 91.19 590 GLN B C 1
ATOM 9555 O O . GLN B 1 590 ? -24.203 -5.746 -8.031 1 91.19 590 GLN B O 1
ATOM 9560 N N . LEU B 1 591 ? -23.562 -5.93 -10.18 1 88.75 591 LEU B N 1
ATOM 9561 C CA . LEU B 1 591 ? -23.312 -4.5 -10.336 1 88.75 591 LEU B CA 1
ATOM 9562 C C . LEU B 1 591 ? -24.578 -3.779 -10.812 1 88.75 591 LEU B C 1
ATOM 9564 O O . LEU B 1 591 ? -25.141 -4.121 -11.852 1 88.75 591 LEU B O 1
ATOM 9568 N N . ILE B 1 592 ? -25.047 -2.908 -10 1 87.44 592 ILE B N 1
ATOM 9569 C CA . ILE B 1 592 ? -26.234 -2.135 -10.352 1 87.44 592 ILE B CA 1
ATOM 9570 C C . ILE B 1 592 ? -25.812 -0.766 -10.883 1 87.44 592 ILE B C 1
ATOM 9572 O O . ILE B 1 592 ? -24.953 -0.107 -10.312 1 87.44 592 ILE B O 1
ATOM 9576 N N . LYS B 1 593 ? -26.391 -0.346 -12.047 1 80.38 593 LYS B N 1
ATOM 9577 C CA . LYS B 1 593 ? -26.125 0.974 -12.617 1 80.38 593 LYS B CA 1
ATOM 9578 C C . LYS B 1 593 ? -26.766 2.072 -11.773 1 80.38 593 LYS B C 1
ATOM 9580 O O . LYS B 1 593 ? -27.859 1.896 -11.25 1 80.38 593 LYS B O 1
ATOM 9585 N N . PRO B 1 594 ? -25.938 3.045 -11.539 1 71.31 594 PRO B N 1
ATOM 9586 C CA . PRO B 1 594 ? -26.531 4.133 -10.75 1 71.31 594 PRO B CA 1
ATOM 9587 C C . PRO B 1 594 ? -27.766 4.742 -11.406 1 71.31 594 PRO B C 1
ATOM 9589 O O . PRO B 1 594 ? -27.859 4.785 -12.633 1 71.31 594 PRO B O 1
ATOM 9592 N N . ASP B 1 595 ? -28.984 4.824 -10.969 1 61.28 595 ASP B N 1
ATOM 9593 C CA . ASP B 1 595 ? -30.188 5.488 -11.477 1 61.28 595 ASP B CA 1
ATOM 9594 C C . ASP B 1 595 ? -29.906 6.965 -11.766 1 61.28 595 ASP B C 1
ATOM 9596 O O . ASP B 1 595 ? -29.391 7.684 -10.906 1 61.28 595 ASP B O 1
ATOM 9600 N N . ASP B 1 596 ? -29.734 7.402 -13.008 1 52.72 596 ASP B N 1
ATOM 9601 C CA . ASP B 1 596 ? -29.578 8.789 -13.445 1 52.72 596 ASP B CA 1
ATOM 9602 C C . ASP B 1 596 ? -30.516 9.711 -12.656 1 52.72 596 ASP B C 1
ATOM 9604 O O . ASP B 1 596 ? -30.484 10.93 -12.836 1 52.72 596 ASP B O 1
ATOM 9608 N N . LYS B 1 597 ? -31.75 9.555 -12.398 1 40.72 597 LYS B N 1
ATOM 9609 C CA . LYS B 1 597 ? -32.625 10.641 -11.938 1 40.72 597 LYS B CA 1
ATOM 9610 C C . LYS B 1 597 ? -32 11.367 -10.742 1 40.72 597 LYS B C 1
ATOM 9612 O O . LYS B 1 597 ? -32.219 12.57 -10.57 1 40.72 597 LYS B O 1
ATOM 9617 N N . LYS B 1 598 ? -31.734 10.742 -9.734 1 39.19 598 LYS B N 1
ATOM 9618 C CA . LYS B 1 598 ? -31.688 11.5 -8.492 1 39.19 598 LYS B CA 1
ATOM 9619 C C . LYS B 1 598 ? -30.422 12.336 -8.406 1 39.19 598 LYS B C 1
ATOM 9621 O O . LYS B 1 598 ? -30.344 13.281 -7.621 1 39.19 598 LYS B O 1
ATOM 9626 N N . ASP B 1 599 ? -29.297 11.867 -8.906 1 38.62 599 ASP B N 1
ATOM 9627 C CA . ASP B 1 599 ? -28.125 12.594 -8.406 1 38.62 599 ASP B CA 1
ATOM 9628 C C . ASP B 1 599 ? -27.922 13.891 -9.18 1 38.62 599 ASP B C 1
ATOM 9630 O O . ASP B 1 599 ? -26.875 14.523 -9.078 1 38.62 599 ASP B O 1
ATOM 9634 N N . LYS B 1 600 ? -28.75 14.203 -10.125 1 36.78 600 LYS B N 1
ATOM 9635 C CA . LYS B 1 600 ? -28.641 15.586 -10.578 1 36.78 600 LYS B CA 1
ATOM 9636 C C . LYS B 1 600 ? -28.828 16.562 -9.422 1 36.78 600 LYS B C 1
ATOM 9638 O O . LYS B 1 600 ? -28.453 17.734 -9.523 1 36.78 600 LYS B O 1
ATOM 9643 N N . THR B 1 601 ? -29.734 16.25 -8.57 1 32.78 601 THR B N 1
ATOM 9644 C CA . THR B 1 601 ? -30.078 17.266 -7.586 1 32.78 601 THR B CA 1
ATOM 9645 C C . THR B 1 601 ? -28.953 17.422 -6.566 1 32.78 601 THR B C 1
ATOM 9647 O O . THR B 1 601 ? -28.922 18.406 -5.82 1 32.78 601 THR B O 1
ATOM 9650 N N . SER B 1 602 ? -28.25 16.344 -6.219 1 36.44 602 SER B N 1
ATOM 9651 C CA . SER B 1 602 ? -27.406 16.531 -5.043 1 36.44 602 SER B CA 1
ATOM 9652 C C . SER B 1 602 ? -26.109 17.234 -5.395 1 36.44 602 SER B C 1
ATOM 9654 O O . SER B 1 602 ? -25.234 17.422 -4.539 1 36.44 602 SER B O 1
ATOM 9656 N N . LYS B 1 603 ? -25.859 17.422 -6.574 1 39.66 603 LYS B N 1
ATOM 9657 C CA . LYS B 1 603 ? -24.625 18.188 -6.777 1 39.66 603 LYS B CA 1
ATOM 9658 C C . LYS B 1 603 ? -24.766 19.594 -6.188 1 39.66 603 LYS B C 1
ATOM 9660 O O . LYS B 1 603 ? -23.844 20.406 -6.277 1 39.66 603 LYS B O 1
ATOM 9665 N N . LYS B 1 604 ? -26.062 20.172 -6.227 1 34.03 604 LYS B N 1
ATOM 9666 C CA . LYS B 1 604 ? -26.125 21.516 -5.695 1 34.03 604 LYS B CA 1
ATOM 9667 C C . LYS B 1 604 ? -26.219 21.516 -4.172 1 34.03 604 LYS B C 1
ATOM 9669 O O . LYS B 1 604 ? -26.922 20.688 -3.588 1 34.03 604 LYS B O 1
ATOM 9674 N N . PRO B 1 605 ? -25.219 22.078 -3.541 1 32.5 605 PRO B N 1
ATOM 9675 C CA . PRO B 1 605 ? -25.312 22.219 -2.09 1 32.5 605 PRO B CA 1
ATOM 9676 C C . PRO B 1 605 ? -26.734 22.594 -1.635 1 32.5 605 PRO B C 1
ATOM 9678 O O . PRO B 1 605 ? -27.328 23.531 -2.166 1 32.5 605 PRO B O 1
ATOM 9681 N N . ILE B 1 606 ? -27.562 21.594 -1.357 1 32.72 606 ILE B N 1
ATOM 9682 C CA . ILE B 1 606 ? -28.891 21.922 -0.812 1 32.72 606 ILE B CA 1
ATOM 9683 C C . ILE B 1 606 ? -28.734 22.859 0.385 1 32.72 606 ILE B C 1
ATOM 9685 O O . ILE B 1 606 ? -28.156 22.484 1.406 1 32.72 606 ILE B O 1
ATOM 9689 N N . PHE B 1 607 ? -28.781 24.141 0.18 1 30.25 607 PHE B N 1
ATOM 9690 C CA . PHE B 1 607 ? -29.016 25.141 1.206 1 30.25 607 PHE B CA 1
ATOM 9691 C C . PHE B 1 607 ? -30.359 24.922 1.882 1 30.25 607 PHE B C 1
ATOM 9693 O O . PHE B 1 607 ? -31.406 24.953 1.226 1 30.25 607 PHE B O 1
ATOM 9700 N N . LYS B 1 608 ? -30.484 24.125 2.836 1 30.45 608 LYS B N 1
ATOM 9701 C CA . LYS B 1 608 ? -31.734 24.125 3.609 1 30.45 608 LYS B CA 1
ATOM 9702 C C . LYS B 1 608 ? -32.125 25.531 4.02 1 30.45 608 LYS B C 1
ATOM 9704 O O . LYS B 1 608 ? -31.359 26.234 4.699 1 30.45 608 LYS B O 1
ATOM 9709 N N . LYS B 1 609 ? -33.031 26.203 3.43 1 29.61 609 LYS B N 1
ATOM 9710 C CA . LYS B 1 609 ? -33.812 27.359 3.902 1 29.61 609 LYS B CA 1
ATOM 9711 C C . LYS B 1 609 ? -34.438 27.078 5.266 1 29.61 609 LYS B C 1
ATOM 9713 O O . LYS B 1 609 ? -35.188 26.109 5.422 1 29.61 609 LYS B O 1
ATOM 9718 N N . GLU B 1 610 ? -33.75 27.359 6.379 1 27.25 610 GLU B N 1
ATOM 9719 C CA . GLU B 1 610 ? -34.469 27.406 7.645 1 27.25 610 GLU B CA 1
ATOM 9720 C C . GLU B 1 610 ? -35.781 28.188 7.504 1 27.25 610 GLU B C 1
ATOM 9722 O O . GLU B 1 610 ? -35.781 29.312 7.008 1 27.25 610 GLU B O 1
ATOM 9727 N N . LYS B 1 611 ? -37 27.594 7.355 1 28.33 611 LYS B N 1
ATOM 9728 C CA . LYS B 1 611 ? -38.375 28.141 7.422 1 28.33 611 LYS B CA 1
ATOM 9729 C C . LYS B 1 611 ? -38.531 29.094 8.602 1 28.33 611 LYS B C 1
ATOM 9731 O O . LYS B 1 611 ? -38.094 28.781 9.711 1 28.33 611 LYS B O 1
ATOM 9736 N N . LYS B 1 612 ? -38.875 30.328 8.25 1 27.41 612 LYS B N 1
ATOM 9737 C CA . LYS B 1 612 ? -39.5 31.344 9.078 1 27.41 612 LYS B CA 1
ATOM 9738 C C . LYS B 1 612 ? -40.719 30.797 9.82 1 27.41 612 LYS B C 1
ATOM 9740 O O . LYS B 1 612 ? -41.656 30.312 9.188 1 27.41 612 LYS B O 1
ATOM 9745 N N . HIS B 1 613 ? -40.594 30.031 10.953 1 23.78 613 HIS B N 1
ATOM 9746 C CA . HIS B 1 613 ? -41.781 29.969 11.766 1 23.78 613 HIS B CA 1
ATOM 9747 C C . HIS B 1 613 ? -42.438 31.344 11.875 1 23.78 613 HIS B C 1
ATOM 9749 O O . HIS B 1 613 ? -41.781 32.344 12.211 1 23.78 613 HIS B O 1
ATOM 9755 N N . GLU B 1 614 ? -43.406 31.703 11 1 25.16 614 GLU B N 1
ATOM 9756 C CA . GLU B 1 614 ? -44.469 32.688 11.125 1 25.16 614 GLU B CA 1
ATOM 9757 C C . GLU B 1 614 ? -45.031 32.719 12.539 1 25.16 614 GLU B C 1
ATOM 9759 O O . GLU B 1 614 ? -45.594 31.734 13.008 1 25.16 614 GLU B O 1
ATOM 9764 N N . GLU B 1 615 ? -44.344 33.375 13.539 1 21.44 615 GLU B N 1
ATOM 9765 C CA . GLU B 1 615 ? -45.219 34.125 14.445 1 21.44 615 GLU B CA 1
ATOM 9766 C C . GLU B 1 615 ? -45.812 35.344 13.75 1 21.44 615 GLU B C 1
ATOM 9768 O O . GLU B 1 615 ? -45.125 36.031 12.984 1 21.44 615 GLU B O 1
#

InterPro domains:
  IPR006927 Protein of unknown function DUF639 [PF04842] (367-592)

Organism: Solanum pennellii (NCBI:txid28526)

Sequence (1230 aa):
MFDMMLAWEVPGVGNQETTASDKREVEDEDSWSLFYSDSTDMAVQVVDDKKTVGEESFSRIAPACAIVADIITVHNLFDVLASSSGHRLHFLIYDKYLRSLEKVIKAVQNFSGPQLVSNLSLAEEEIVLEVDGTVPTQPVLEHIGISAWPGRLTLTNHALYFESGMGLYDKAVRYDLASDLKQIIKPELTGPLGARLFDKAVMYKSSSMMDPAYFEFPEFKGSSRRDYWLDICLEIFHAHNFARKYKLKEDQQSEALARAVLGIYRYKAVREAFKVSSSNYKTLLCFNLAESLPRGDAILETLSSRLKLMNSAGNRRGLLGSPSARRQVIHPVSRVSLCRLGIISCKEVDIIGEATTLVGDVFVGEVNPLENAVKQSMKNIGRAEAAQATVDQVKVEGIDTNVVVMKELLFPLIKPMNQLQLLASWKDPWKSILFMVFVSYAIIREWIKYALPSLLVVLAVIMFWRRNVRKGKPLEPLKVIAPPPKNAVEQLLILQEAITQLEALIQSGNIILLKVRALIFAVLPQATDRTALLLVIVALSFAFVPLKYLILFAFVESFTSNMPLRKISSERDLRRVREWWIRIPAAPVQLIKPDDKKDKTSKKPIFKKEKKHEEMFDMMLAWEVPGVGNQETTASDKREVEDEDSWSLFYSDSTDMAVQVVDDKKTVGEESFSRIAPACAIVADIITVHNLFDVLASSSGHRLHFLIYDKYLRSLEKVIKAVQNFSGPQLVSNLSLAEEEIVLEVDGTVPTQPVLEHIGISAWPGRLTLTNHALYFESGMGLYDKAVRYDLASDLKQIIKPELTGPLGARLFDKAVMYKSSSMMDPAYFEFPEFKGSSRRDYWLDICLEIFHAHNFARKYKLKEDQQSEALARAVLGIYRYKAVREAFKVSSSNYKTLLCFNLAESLPRGDAILETLSSRLKLMNSAGNRRGLLGSPSARRQVIHPVSRVSLCRLGIISCKEVDIIGEATTLVGDVFVGEVNPLENAVKQSMKNIGRAEAAQATVDQVKVEGIDTNVVVMKELLFPLIKPMNQLQLLASWKDPWKSILFMVFVSYAIIREWIKYALPSLLVVLAVIMFWRRNVRKGKPLEPLKVIAPPPKNAVEQLLILQEAITQLEALIQSGNIILLKVRALIFAVLPQATDRTALLLVIVALSFAFVPLKYLILFAFVESFTSNMPLRKISSERDLRRVREWWIRIPAAPVQLIKPDDKKDKTSKKPIFKKEKKHEE

Nearest PDB structures (foldseek):
  5d3w-assembly2_B  TM=6.349E-01  e=1.891E-02  Homo sapiens
  6nfa-assembly1_A  TM=5.229E-01  e=2.781E-01  Homo sapiens
  7rx9-assembly1_A  TM=4.005E-01  e=1.403E-01  Homo sapiens
  7syf-assembly1_A  TM=3.484E-01  e=3.220E-01  Homo sapiens
  5d3w-assembly2_B  TM=6.310E-01  e=1.446E-02  Homo sapiens

Radius of gyration: 42.76 Å; Cα contacts (8 Å, |Δi|>4): 1488; chains: 2; bounding box: 90×140×99 Å